Protein AF-0000000084593569 (afdb_homodimer)

pLDDT: mean 86.19, std 13.93, range [19.95, 98.44]

Radius of gyration: 38.73 Å; Cα contacts (8 Å, |Δi|>4): 2411; chains: 2; bounding box: 81×115×96 Å

Solvent-accessible surface area (backbone atoms only — not comparable to full-atom values): 63269 Å² total; per-residue (Å²): 130,81,76,75,76,66,60,47,75,42,31,33,34,45,54,64,38,87,76,60,69,50,72,47,80,44,42,46,82,36,39,43,31,61,45,50,58,54,51,39,52,57,46,42,68,64,71,60,62,29,41,69,38,79,76,43,48,25,40,39,84,42,43,65,78,79,51,49,76,31,82,61,84,60,89,86,42,41,78,58,54,43,62,38,38,41,29,76,80,49,77,54,73,86,75,60,58,88,77,29,30,38,34,40,34,45,54,44,78,40,74,54,73,76,78,74,77,72,70,64,70,69,72,76,77,70,62,40,48,63,60,39,52,50,41,24,52,51,38,23,52,49,41,57,63,56,74,65,54,79,56,50,27,26,63,71,48,37,50,48,30,49,75,70,41,92,64,38,54,25,56,22,44,36,70,87,26,32,45,48,55,64,28,43,55,38,63,46,58,32,48,27,57,55,43,52,70,56,80,75,85,70,58,39,67,56,45,52,32,37,50,55,37,24,56,56,30,24,41,83,48,74,72,83,55,31,42,30,72,69,40,50,66,36,50,23,55,38,40,73,43,74,63,42,75,35,81,80,38,91,56,70,34,36,32,26,27,63,61,48,63,80,88,36,92,50,70,57,50,33,28,35,34,17,44,34,61,43,56,26,30,82,47,44,28,26,61,52,36,33,50,50,51,51,50,35,57,57,24,31,78,81,30,44,60,53,49,40,40,35,32,60,67,28,36,31,39,22,27,43,37,38,28,39,30,41,29,40,32,36,46,42,52,47,43,35,37,45,72,76,49,45,36,38,70,36,46,78,46,63,57,40,69,64,54,48,49,54,53,47,31,49,32,49,15,49,28,52,24,37,51,46,45,35,63,64,47,48,70,70,45,40,90,87,43,78,79,58,78,38,76,58,47,75,41,57,66,76,44,63,46,57,30,92,92,38,80,45,52,42,44,78,37,39,71,73,48,89,49,53,47,55,47,37,30,32,28,33,31,86,89,63,50,53,29,32,43,36,51,36,78,51,66,34,51,68,61,48,49,62,32,21,78,62,63,27,17,51,47,68,44,35,78,51,64,40,78,46,54,70,72,23,26,37,40,36,26,41,63,61,58,41,32,40,47,57,49,45,70,76,37,77,81,58,60,67,73,70,42,47,53,22,50,51,35,45,51,49,45,48,46,33,38,42,39,72,45,28,20,57,75,65,74,46,49,76,30,27,23,36,32,92,84,48,37,20,24,48,50,78,41,50,54,31,31,42,51,73,69,26,46,41,55,60,80,55,84,76,53,70,88,72,60,67,50,92,77,65,44,36,48,24,64,36,46,57,65,49,46,55,53,34,51,45,59,76,70,42,83,73,63,77,65,84,66,88,77,121,130,82,77,74,77,65,60,48,76,44,30,32,35,47,53,65,38,88,75,61,69,49,72,47,80,43,43,46,81,35,40,43,32,61,44,51,57,55,50,40,52,56,48,43,67,63,71,62,63,30,41,69,38,77,76,44,49,25,40,38,85,41,43,65,78,76,50,51,74,33,85,63,82,58,90,84,43,41,77,58,54,44,61,40,38,40,28,76,80,50,76,52,74,85,75,60,58,87,77,29,31,38,34,39,34,44,54,45,77,41,71,54,73,76,78,73,77,71,70,65,70,69,72,77,76,70,63,39,48,61,60,40,52,50,42,24,51,52,38,23,52,49,40,57,64,54,74,64,52,78,55,50,27,26,63,70,48,36,50,46,30,49,74,72,41,90,64,37,54,25,56,24,44,36,69,89,26,32,44,47,56,62,28,44,53,39,63,46,56,32,48,27,57,55,44,52,70,57,79,76,84,70,57,38,67,55,44,51,32,36,49,52,37,24,56,56,30,24,42,82,49,72,73,82,56,34,41,29,72,70,39,51,64,37,51,23,56,38,41,72,42,71,64,43,75,33,80,79,37,91,57,71,34,36,32,26,27,62,61,49,64,84,87,38,93,49,69,56,50,33,28,34,35,17,45,34,63,44,56,28,31,83,46,44,29,27,62,51,37,33,51,49,50,51,50,34,57,57,24,30,76,82,31,45,62,53,49,43,42,35,31,60,66,27,37,32,39,22,27,43,38,38,27,38,30,41,28,40,34,36,46,41,53,45,42,36,37,45,73,76,47,45,35,38,72,36,47,77,46,64,58,41,68,65,53,49,50,53,52,47,32,48,32,49,14,50,30,51,24,37,52,47,44,35,62,64,47,48,69,70,46,40,89,86,44,77,80,57,78,38,75,59,46,75,41,56,65,76,43,63,46,58,30,92,90,38,80,44,53,44,46,77,36,39,72,71,48,91,50,52,48,55,44,36,30,33,26,33,32,86,89,63,52,54,28,33,42,35,50,35,78,50,65,34,52,69,62,47,49,62,32,20,78,62,63,28,18,51,47,68,44,37,77,52,64,40,78,46,54,70,72,24,25,39,41,36,26,40,62,57,58,42,31,42,46,58,48,44,68,76,39,77,82,58,61,67,76,69,42,48,53,22,51,49,36,45,50,48,44,48,45,34,38,41,40,71,44,28,20,58,75,64,76,45,48,76,27,28,25,35,33,92,84,47,38,19,23,49,50,78,40,49,55,32,31,43,52,75,67,28,46,39,53,60,79,55,84,77,55,70,90,72,59,66,49,90,77,66,45,36,51,24,64,36,47,58,64,51,46,54,54,34,51,43,58,76,70,40,84,75,62,78,71,80,65,85,72,121

Structure (mmCIF, N/CA/C/O backbone):
data_AF-0000000084593569-model_v1
#
loop_
_entity.id
_entity.type
_entity.pdbx_description
1 polymer 'Tyrosine kinase'
#
loop_
_atom_site.group_PDB
_atom_site.id
_atom_site.type_symbol
_atom_site.label_atom_id
_atom_site.label_alt_id
_atom_site.label_comp_id
_atom_site.label_asym_id
_atom_site.label_entity_id
_atom_site.label_seq_id
_atom_site.pdbx_PDB_ins_code
_atom_site.Cartn_x
_atom_site.Cartn_y
_atom_site.Cartn_z
_atom_site.occupancy
_atom_site.B_iso_or_equiv
_atom_site.auth_seq_id
_atom_site.auth_comp_id
_atom_site.auth_asym_id
_atom_site.auth_atom_id
_atom_site.pdbx_PDB_model_num
ATOM 1 N N . MET A 1 1 ? -3.637 36.75 -25.266 1 24.17 1 MET A N 1
ATOM 2 C CA . MET A 1 1 ? -5.039 36.781 -24.859 1 24.17 1 MET A CA 1
ATOM 3 C C . MET A 1 1 ? -5.348 38.062 -24.078 1 24.17 1 MET A C 1
ATOM 5 O O . MET A 1 1 ? -4.711 38.344 -23.062 1 24.17 1 MET A O 1
ATOM 9 N N . ALA A 1 2 ? -5.734 39.125 -24.781 1 30.69 2 ALA A N 1
ATOM 10 C CA . ALA A 1 2 ? -6.137 40.438 -24.266 1 30.69 2 ALA A CA 1
ATOM 11 C C . ALA A 1 2 ? -7.082 40.281 -23.078 1 30.69 2 ALA A C 1
ATOM 13 O O . ALA A 1 2 ? -8.109 39.594 -23.172 1 30.69 2 ALA A O 1
ATOM 14 N N . THR A 1 3 ? -6.566 40.125 -21.969 1 38.47 3 THR A N 1
ATOM 15 C CA . THR A 1 3 ? -7.301 40.188 -20.703 1 38.47 3 THR A CA 1
ATOM 16 C C . THR A 1 3 ? -8.375 41.281 -20.766 1 38.47 3 THR A C 1
ATOM 18 O O . THR A 1 3 ? -8.07 42.469 -20.781 1 38.47 3 THR A O 1
ATOM 21 N N . ASP A 1 4 ? -9.242 41.344 -21.734 1 42.22 4 ASP A N 1
ATOM 22 C CA . ASP A 1 4 ? -10.359 42.25 -21.891 1 42.22 4 ASP A CA 1
ATOM 23 C C . ASP A 1 4 ? -10.938 42.656 -20.547 1 42.22 4 ASP A C 1
ATOM 25 O O . ASP A 1 4 ? -11.438 41.812 -19.797 1 42.22 4 ASP A O 1
ATOM 29 N N . ASP A 1 5 ? -10.414 43.594 -19.859 1 52.03 5 ASP A N 1
ATOM 30 C CA . ASP A 1 5 ? -10.672 44.344 -18.625 1 52.03 5 ASP A CA 1
ATOM 31 C C . ASP A 1 5 ? -12.117 44.812 -18.547 1 52.03 5 ASP A C 1
ATOM 33 O O . ASP A 1 5 ? -12.469 45.844 -19.109 1 52.03 5 ASP A O 1
ATOM 37 N N . ASN A 1 6 ? -13.039 44 -18.734 1 67.94 6 ASN A N 1
ATOM 38 C CA . ASN A 1 6 ? -14.477 44.25 -18.672 1 67.94 6 ASN A CA 1
ATOM 39 C C . ASN A 1 6 ? -14.883 44.844 -17.328 1 67.94 6 ASN A C 1
ATOM 41 O O . ASN A 1 6 ? -15.953 44.531 -16.797 1 67.94 6 ASN A O 1
ATOM 45 N N . SER A 1 7 ? -14.109 45.688 -16.766 1 83.88 7 SER A N 1
ATOM 46 C CA . SER A 1 7 ? -14.469 46.375 -15.523 1 83.88 7 SER A CA 1
ATOM 47 C C . SER A 1 7 ? -15.219 47.656 -15.805 1 83.88 7 SER A C 1
ATOM 49 O O . SER A 1 7 ? -15.016 48.281 -16.844 1 83.88 7 SER A O 1
ATOM 51 N N . PHE A 1 8 ? -16.266 48.031 -15.117 1 87.5 8 PHE A N 1
ATOM 52 C CA . PHE A 1 8 ? -17 49.281 -15.195 1 87.5 8 PHE A CA 1
ATOM 53 C C . PHE A 1 8 ? -17.281 49.844 -13.805 1 87.5 8 PHE A C 1
ATOM 55 O O . PHE A 1 8 ? -17 49.188 -12.797 1 87.5 8 PHE A O 1
ATOM 62 N N . GLU A 1 9 ? -17.734 51.062 -13.75 1 91.25 9 GLU A N 1
ATOM 63 C CA . GLU A 1 9 ? -17.922 51.719 -12.469 1 91.25 9 GLU A CA 1
ATOM 64 C C . GLU A 1 9 ? -19.406 51.875 -12.141 1 91.25 9 GLU A C 1
ATOM 66 O O . GLU A 1 9 ? -20.219 52.156 -13.031 1 91.25 9 GLU A O 1
ATOM 71 N N . LEU A 1 10 ? -19.734 51.688 -10.906 1 91.81 10 LEU A N 1
ATOM 72 C CA . LEU A 1 10 ? -21.078 51.906 -10.391 1 91.81 10 LEU A CA 1
ATOM 73 C C . LEU A 1 10 ? -21.078 52.969 -9.289 1 91.81 10 LEU A C 1
ATOM 75 O O . LEU A 1 10 ? -20.219 52.938 -8.398 1 91.81 10 LEU A O 1
ATOM 79 N N . LYS A 1 11 ? -21.969 53.875 -9.367 1 91.88 11 LYS A N 1
ATOM 80 C CA . LYS A 1 11 ? -22.094 54.938 -8.352 1 91.88 11 LYS A CA 1
ATOM 81 C C . LYS A 1 11 ? -23.047 54.5 -7.234 1 91.88 11 LYS A C 1
ATOM 83 O O . LYS A 1 11 ? -24.109 53.938 -7.504 1 91.88 11 LYS A O 1
ATOM 88 N N . CYS A 1 12 ? -22.609 54.75 -6.07 1 92.38 12 CYS A N 1
ATOM 89 C CA . CYS A 1 12 ? -23.359 54.344 -4.891 1 92.38 12 CYS A CA 1
ATOM 90 C C . CYS A 1 12 ? -23.844 55.531 -4.098 1 92.38 12 CYS A C 1
ATOM 92 O O . CYS A 1 12 ? -23.203 56.594 -4.113 1 92.38 12 CYS A O 1
ATOM 94 N N . PHE A 1 13 ? -24.969 55.375 -3.539 1 90.75 13 PHE A N 1
ATOM 95 C CA . PHE A 1 13 ? -25.547 56.406 -2.693 1 90.75 13 PHE A CA 1
ATOM 96 C C . PHE A 1 13 ? -26.125 55.781 -1.418 1 90.75 13 PHE A C 1
ATOM 98 O O . PHE A 1 13 ? -26.781 54.75 -1.462 1 90.75 13 PHE A O 1
ATOM 105 N N . LEU A 1 14 ? -25.797 56.344 -0.287 1 89.75 14 LEU A N 1
ATOM 106 C CA . LEU A 1 14 ? -26.312 55.875 0.993 1 89.75 14 LEU A CA 1
ATOM 107 C C . LEU A 1 14 ? -27.656 56.5 1.305 1 89.75 14 LEU A C 1
ATOM 109 O O . LEU A 1 14 ? -27.797 57.719 1.273 1 89.75 14 LEU A O 1
ATOM 113 N N . LEU A 1 15 ? -28.547 55.594 1.627 1 85.88 15 LEU A N 1
ATOM 114 C CA . LEU A 1 15 ? -29.891 56.062 1.994 1 85.88 15 LEU A CA 1
ATOM 115 C C . LEU A 1 15 ? -29.859 56.844 3.297 1 85.88 15 LEU A C 1
ATOM 117 O O . LEU A 1 15 ? -29.156 56.469 4.238 1 85.88 15 LEU A O 1
ATOM 121 N N . ASP A 1 16 ? -30.625 57.812 3.482 1 72.62 16 ASP A N 1
ATOM 122 C CA . ASP A 1 16 ? -30.844 58.656 4.652 1 72.62 16 ASP A CA 1
ATOM 123 C C . ASP A 1 16 ? -29.609 59.5 4.957 1 72.62 16 ASP A C 1
ATOM 125 O O . ASP A 1 16 ? -29.422 59.969 6.082 1 72.62 16 ASP A O 1
ATOM 129 N N . ASP A 1 17 ? -28.641 59.469 4.082 1 65.38 17 ASP A N 1
ATOM 130 C CA . ASP A 1 17 ? -27.484 60.344 4.246 1 65.38 17 ASP A CA 1
ATOM 131 C C . ASP A 1 17 ? -27.562 61.531 3.281 1 65.38 17 ASP A C 1
ATOM 133 O O . ASP A 1 17 ? -28.266 61.5 2.277 1 65.38 17 ASP A O 1
ATOM 137 N N . LYS A 1 18 ? -27.266 62.719 3.66 1 62.53 18 LYS A N 1
ATOM 138 C CA . LYS A 1 18 ? -27.469 63.938 2.846 1 62.53 18 LYS A CA 1
ATOM 139 C C . LYS A 1 18 ? -26.562 63.938 1.622 1 62.53 18 LYS A C 1
ATOM 141 O O . LYS A 1 18 ? -26.953 64.438 0.558 1 62.53 18 LYS A O 1
ATOM 146 N N . HIS A 1 19 ? -25.328 63.406 1.548 1 63.88 19 HIS A N 1
ATOM 147 C CA . HIS A 1 19 ? -24.562 63.781 0.355 1 63.88 19 HIS A CA 1
ATOM 148 C C . HIS A 1 19 ? -23.438 62.781 0.096 1 63.88 19 HIS A C 1
ATOM 150 O O . HIS A 1 19 ? -22.531 63.062 -0.703 1 63.88 19 HIS A O 1
ATOM 156 N N . THR A 1 20 ? -23.594 61.562 0.463 1 74.06 20 THR A N 1
ATOM 157 C CA . THR A 1 20 ? -22.391 60.75 0.305 1 74.06 20 THR A CA 1
ATOM 158 C C . THR A 1 20 ? -22.531 59.844 -0.906 1 74.06 20 THR A C 1
ATOM 160 O O . THR A 1 20 ? -23.328 58.906 -0.904 1 74.06 20 THR A O 1
ATOM 163 N N . THR A 1 21 ? -21.938 60.344 -2.041 1 84.81 21 THR A N 1
ATOM 164 C CA . THR A 1 21 ? -21.859 59.5 -3.232 1 84.81 21 THR A CA 1
ATOM 165 C C . THR A 1 21 ? -20.422 59.062 -3.488 1 84.81 21 THR A C 1
ATOM 167 O O . THR A 1 21 ? -19.469 59.812 -3.23 1 84.81 21 THR A O 1
ATOM 170 N N . PHE A 1 22 ? -20.281 57.781 -3.83 1 87.88 22 PHE A N 1
ATOM 171 C CA . PHE A 1 22 ? -18.969 57.281 -4.223 1 87.88 22 PHE A CA 1
ATOM 172 C C . PHE A 1 22 ? -19.094 56.219 -5.289 1 87.88 22 PHE A C 1
ATOM 174 O O . PHE A 1 22 ? -20.203 55.719 -5.559 1 87.88 22 PHE A O 1
ATOM 181 N N . SER A 1 23 ? -18.031 56 -5.957 1 89.88 23 SER A N 1
ATOM 182 C CA . SER A 1 23 ? -18.047 55 -7.031 1 89.88 23 SER A CA 1
ATOM 183 C C . SER A 1 23 ? -17.188 53.781 -6.684 1 89.88 23 SER A C 1
ATOM 185 O O . SER A 1 23 ? -16.203 53.906 -5.953 1 89.88 23 SER A O 1
ATOM 187 N N . ILE A 1 24 ? -17.656 52.656 -7.148 1 90.44 24 ILE A N 1
ATOM 188 C CA . ILE A 1 24 ? -16.875 51.438 -6.984 1 90.44 24 ILE A CA 1
ATOM 189 C C . ILE A 1 24 ? -16.656 50.781 -8.344 1 90.44 24 ILE A C 1
ATOM 191 O O . ILE A 1 24 ? -17.531 50.812 -9.211 1 90.44 24 ILE A O 1
ATOM 195 N N . ARG A 1 25 ? -15.484 50.219 -8.508 1 89.19 25 ARG A N 1
ATOM 196 C CA . ARG A 1 25 ? -15.164 49.5 -9.734 1 89.19 25 ARG A CA 1
ATOM 197 C C . ARG A 1 25 ? -15.531 48.031 -9.617 1 89.19 25 ARG A C 1
ATOM 199 O O . ARG A 1 25 ? -15.172 47.375 -8.633 1 89.19 25 ARG A O 1
ATOM 206 N N . VAL A 1 26 ? -16.266 47.531 -10.625 1 90.44 26 VAL A N 1
ATOM 207 C CA . VAL A 1 26 ? -16.766 46.156 -10.516 1 90.44 26 VAL A CA 1
ATOM 208 C C . VAL A 1 26 ? -16.516 45.406 -11.836 1 90.44 26 VAL A C 1
ATOM 210 O O . VAL A 1 26 ? -16.203 46.031 -12.852 1 90.44 26 VAL A O 1
ATOM 213 N N . LEU A 1 27 ? -16.469 44.031 -11.773 1 88.38 27 LEU A N 1
ATOM 214 C CA . LEU A 1 27 ? -16.484 43.156 -12.945 1 88.38 27 LEU A CA 1
ATOM 215 C C . LEU A 1 27 ? -17.828 42.438 -13.062 1 88.38 27 LEU A C 1
ATOM 217 O O . LEU A 1 27 ? -18.5 42.188 -12.062 1 88.38 27 LEU A O 1
ATOM 221 N N . SER A 1 28 ? -18.203 42.156 -14.242 1 88.12 28 SER A N 1
ATOM 222 C CA . SER A 1 28 ? -19.484 41.469 -14.477 1 88.12 28 SER A CA 1
ATOM 223 C C . SER A 1 28 ? -19.516 40.125 -13.797 1 88.12 28 SER A C 1
ATOM 225 O O . SER A 1 28 ? -20.594 39.625 -13.422 1 88.12 28 SER A O 1
ATOM 227 N N . SER A 1 29 ? -18.328 39.531 -13.547 1 87.62 29 SER A N 1
ATOM 228 C CA . SER A 1 29 ? -18.25 38.156 -13.008 1 87.62 29 SER A CA 1
ATOM 229 C C . SER A 1 29 ? -18.281 38.188 -11.484 1 87.62 29 SER A C 1
ATOM 231 O O . SER A 1 29 ? -18.453 37.125 -10.852 1 87.62 29 SER A O 1
ATOM 233 N N . PHE A 1 30 ? -18.25 39.375 -10.922 1 88.69 30 PHE A N 1
ATOM 234 C CA . PHE A 1 30 ? -18.266 39.469 -9.469 1 88.69 30 PHE A CA 1
ATOM 235 C C . PHE A 1 30 ? -19.625 39.062 -8.914 1 88.69 30 PHE A C 1
ATOM 237 O O . PHE A 1 30 ? -20.656 39.312 -9.539 1 88.69 30 PHE A O 1
ATOM 244 N N . LYS A 1 31 ? -19.562 38.438 -7.738 1 86.75 31 LYS A N 1
ATOM 245 C CA . LYS A 1 31 ? -20.797 38.281 -6.98 1 86.75 31 LYS A CA 1
ATOM 246 C C . LYS A 1 31 ? -21.141 39.562 -6.23 1 86.75 31 LYS A C 1
ATOM 248 O O . LYS A 1 31 ? -20.234 40.312 -5.84 1 86.75 31 LYS A O 1
ATOM 253 N N . VAL A 1 32 ? -22.422 39.875 -6.059 1 87.88 32 VAL A N 1
ATOM 254 C CA . VAL A 1 32 ? -22.859 41.094 -5.355 1 87.88 32 VAL A CA 1
ATOM 255 C C . VAL A 1 32 ? -22.25 41.125 -3.953 1 87.88 32 VAL A C 1
ATOM 257 O O . VAL A 1 32 ? -21.906 42.188 -3.439 1 87.88 32 VAL A O 1
ATOM 260 N N . ALA A 1 33 ? -22.031 39.938 -3.359 1 83.25 33 ALA A N 1
ATOM 261 C CA . ALA A 1 33 ? -21.453 39.844 -2.027 1 83.25 33 ALA A CA 1
ATOM 262 C C . ALA A 1 33 ? -20.047 40.469 -2.002 1 83.25 33 ALA A C 1
ATOM 264 O O . ALA A 1 33 ? -19.625 41 -0.98 1 83.25 33 ALA A O 1
ATOM 265 N N . GLU A 1 34 ? -19.391 40.469 -3.082 1 88.56 34 GLU A N 1
ATOM 266 C CA . GLU A 1 34 ? -18.016 40.969 -3.188 1 88.56 34 GLU A CA 1
ATOM 267 C C . GLU A 1 34 ? -17.969 42.5 -3.207 1 88.56 34 GLU A C 1
ATOM 269 O O . GLU A 1 34 ? -16.906 43.094 -3.023 1 88.56 34 GLU A O 1
ATOM 274 N N . LEU A 1 35 ? -19.078 43.094 -3.406 1 90.38 35 LEU A N 1
ATOM 275 C CA . LEU A 1 35 ? -19.141 44.531 -3.475 1 90.38 35 LEU A CA 1
ATOM 276 C C . LEU A 1 35 ? -19.156 45.156 -2.078 1 90.38 35 LEU A C 1
ATOM 278 O O . LEU A 1 35 ? -18.797 46.312 -1.897 1 90.38 35 LEU A O 1
ATOM 282 N N . ILE A 1 36 ? -19.594 44.344 -1.169 1 87.62 36 ILE A N 1
ATOM 283 C CA . ILE A 1 36 ? -19.859 44.875 0.171 1 87.62 36 ILE A CA 1
ATOM 284 C C . ILE A 1 36 ? -18.562 45.375 0.797 1 87.62 36 ILE A C 1
ATOM 286 O O . ILE A 1 36 ? -18.5 46.531 1.265 1 87.62 36 ILE A O 1
ATOM 290 N N . PRO A 1 37 ? -17.516 44.562 0.729 1 86.69 37 PRO A N 1
ATOM 291 C CA . PRO A 1 37 ? -16.281 45.094 1.31 1 86.69 37 PRO A CA 1
ATOM 292 C C . PRO A 1 37 ? -15.781 46.344 0.586 1 86.69 37 PRO A C 1
ATOM 294 O O . PRO A 1 37 ? -15.234 47.25 1.219 1 86.69 37 PRO A O 1
ATOM 297 N N . GLU A 1 38 ? -15.969 46.406 -0.657 1 85.94 38 GLU A N 1
ATOM 298 C CA . GLU A 1 38 ? -15.547 47.562 -1.429 1 85.94 38 GLU A CA 1
ATOM 299 C C . GLU A 1 38 ? -16.359 48.812 -1.046 1 85.94 38 GLU A C 1
ATOM 301 O O . GLU A 1 38 ? -15.828 49.906 -0.962 1 85.94 38 GLU A O 1
ATOM 306 N N . ILE A 1 39 ? -17.609 48.625 -0.869 1 87.25 39 ILE A N 1
ATOM 307 C CA . ILE A 1 39 ? -18.516 49.688 -0.466 1 87.25 39 ILE A CA 1
ATOM 308 C C . ILE A 1 39 ? -18.109 50.219 0.912 1 87.25 39 ILE A C 1
ATOM 310 O O . ILE A 1 39 ? -18.016 51.438 1.12 1 87.25 39 ILE A O 1
ATOM 314 N N . LYS A 1 40 ? -17.859 49.312 1.761 1 84.19 40 LYS A N 1
ATOM 315 C CA . LYS A 1 40 ? -17.453 49.719 3.109 1 84.19 40 LYS A CA 1
ATOM 316 C C . LYS A 1 40 ? -16.141 50.469 3.088 1 84.19 40 LYS A C 1
ATOM 318 O O . LYS A 1 40 ? -16 51.5 3.758 1 84.19 40 LYS A O 1
ATOM 323 N N . GLN A 1 41 ? -15.25 49.969 2.322 1 82.69 41 GLN A N 1
ATOM 324 C CA . GLN A 1 41 ? -13.945 50.625 2.236 1 82.69 41 GLN A CA 1
ATOM 325 C C . GLN A 1 41 ? -14.07 52.031 1.666 1 82.69 41 GLN A C 1
ATOM 327 O O . GLN A 1 41 ? -13.453 52.969 2.174 1 82.69 41 GLN A O 1
ATOM 332 N N . SER A 1 42 ? -14.828 52.188 0.635 1 83.56 42 SER A N 1
ATOM 333 C CA . SER A 1 42 ? -15.023 53.5 0.005 1 83.56 42 SER A CA 1
ATOM 334 C C . SER A 1 42 ? -15.734 54.469 0.941 1 83.56 42 SER A C 1
ATOM 336 O O . SER A 1 42 ? -15.414 55.656 0.98 1 83.56 42 SER A O 1
ATOM 338 N N . TYR A 1 43 ? -16.625 53.906 1.655 1 81.81 43 TYR A N 1
ATOM 339 C CA . TYR A 1 43 ? -17.344 54.75 2.613 1 81.81 43 TYR A CA 1
ATOM 340 C C . TYR A 1 43 ? -16.438 55.188 3.748 1 81.81 43 TYR A C 1
ATOM 342 O O . TYR A 1 43 ? -16.5 56.344 4.191 1 81.81 43 TYR A O 1
ATOM 350 N N . ASP A 1 44 ? -15.656 54.281 4.211 1 77.56 44 ASP A N 1
ATOM 351 C CA . ASP A 1 44 ? -14.742 54.562 5.312 1 77.56 44 ASP A CA 1
ATOM 352 C C . ASP A 1 44 ? -13.758 55.656 4.938 1 77.56 44 ASP A C 1
ATOM 354 O O . ASP A 1 44 ? -13.336 56.438 5.793 1 77.56 44 ASP A O 1
ATOM 358 N N . LEU A 1 45 ? -13.422 55.625 3.695 1 76.69 45 LEU A N 1
ATOM 359 C CA . LEU A 1 45 ? -12.477 56.625 3.215 1 76.69 45 LEU A CA 1
ATOM 360 C C . LEU A 1 45 ? -13.117 58 3.209 1 76.69 45 LEU A C 1
ATOM 362 O O . LEU A 1 45 ? -12.422 59.031 3.242 1 76.69 45 LEU A O 1
ATOM 366 N N . LEU A 1 46 ? -14.422 58.062 3.137 1 73.94 46 LEU A N 1
ATOM 367 C CA . LEU A 1 46 ? -15.133 59.344 3.08 1 73.94 46 LEU A CA 1
ATOM 368 C C . LEU A 1 46 ? -15.289 59.938 4.477 1 73.94 46 LEU A C 1
ATOM 370 O O . LEU A 1 46 ? -16 60.938 4.652 1 73.94 46 LEU A O 1
ATOM 374 N N . ALA A 1 47 ? -14.227 59.875 5.332 1 56.41 47 ALA A N 1
ATOM 375 C CA . ALA A 1 47 ? -13.953 60.531 6.609 1 56.41 47 ALA A CA 1
ATOM 376 C C . ALA A 1 47 ? -15.18 60.531 7.512 1 56.41 47 ALA A C 1
ATOM 378 O O . ALA A 1 47 ? -15.344 61.406 8.359 1 56.41 47 ALA A O 1
ATOM 379 N N . THR A 1 48 ? -16 59.5 7.297 1 55.25 48 THR A N 1
ATOM 380 C CA . THR A 1 48 ? -17.266 59.719 8 1 55.25 48 THR A CA 1
ATOM 381 C C . THR A 1 48 ? -17.234 59.031 9.359 1 55.25 48 THR A C 1
ATOM 383 O O . THR A 1 48 ? -18.25 59.031 10.078 1 55.25 48 THR A O 1
ATOM 386 N N . GLY A 1 49 ? -16.016 58.906 10.055 1 60.25 49 GLY A N 1
ATOM 387 C CA . GLY A 1 49 ? -15.875 58.438 11.422 1 60.25 49 GLY A CA 1
ATOM 388 C C . GLY A 1 49 ? -16.625 57.125 11.68 1 60.25 49 GLY A C 1
ATOM 389 O O . GLY A 1 49 ? -16.75 56.719 12.828 1 60.25 49 GLY A O 1
ATOM 390 N N . GLY A 1 50 ? -17.328 56.469 10.703 1 66.19 50 GLY A N 1
ATOM 391 C CA . GLY A 1 50 ? -18.078 55.25 10.961 1 66.19 50 GLY A CA 1
ATOM 392 C C . GLY A 1 50 ? -18 54.25 9.82 1 66.19 50 GLY A C 1
ATOM 393 O O . GLY A 1 50 ? -17.375 54.531 8.789 1 66.19 50 GLY A O 1
ATOM 394 N N . THR A 1 51 ? -18.375 53 10.062 1 75.06 51 THR A N 1
ATOM 395 C CA . THR A 1 51 ? -18.469 51.969 9.047 1 75.06 51 THR A CA 1
ATOM 396 C C . THR A 1 51 ? -19.906 51.5 8.867 1 75.06 51 THR A C 1
ATOM 398 O O . THR A 1 51 ? -20.766 51.844 9.688 1 75.06 51 THR A O 1
ATOM 401 N N . LEU A 1 52 ? -20.172 50.969 7.723 1 78.06 52 LEU A N 1
ATOM 402 C CA . LEU A 1 52 ? -21.516 50.531 7.391 1 78.06 52 LEU A CA 1
ATOM 403 C C . LEU A 1 52 ? -21.766 49.125 7.941 1 78.06 52 LEU A C 1
ATOM 405 O O . LEU A 1 52 ? -20.875 48.281 7.926 1 78.06 52 LEU A O 1
ATOM 409 N N . SER A 1 53 ? -22.844 48.938 8.594 1 77 53 SER A N 1
ATOM 410 C CA . SER A 1 53 ? -23.297 47.625 9.055 1 77 53 SER A CA 1
ATOM 411 C C . SER A 1 53 ? -24.688 47.312 8.555 1 77 53 SER A C 1
ATOM 413 O O . SER A 1 53 ? -25.469 48.219 8.242 1 77 53 SER A O 1
ATOM 415 N N . GLY A 1 54 ? -24.969 45.969 8.406 1 77.75 54 GLY A N 1
ATOM 416 C CA . GLY A 1 54 ? -26.297 45.594 7.949 1 77.75 54 GLY A CA 1
ATOM 417 C C . GLY A 1 54 ? -26.625 46.125 6.566 1 77.75 54 GLY A C 1
ATOM 418 O O . GLY A 1 54 ? -27.672 46.719 6.359 1 77.75 54 GLY A O 1
ATOM 419 N N . ILE A 1 55 ? -25.766 45.875 5.621 1 83.88 55 ILE A N 1
ATOM 420 C CA . ILE A 1 55 ? -25.828 46.469 4.301 1 83.88 55 ILE A CA 1
ATOM 421 C C . ILE A 1 55 ? -26.828 45.719 3.426 1 83.88 55 ILE A C 1
ATOM 423 O O . ILE A 1 55 ? -26.75 44.5 3.322 1 83.88 55 ILE A O 1
ATOM 427 N N . ALA A 1 56 ? -27.812 46.375 2.973 1 88.75 56 ALA A N 1
ATOM 428 C CA . ALA A 1 56 ? -28.688 45.906 1.903 1 88.75 56 ALA A CA 1
ATOM 429 C C . ALA A 1 56 ? -28.531 46.781 0.654 1 88.75 56 ALA A C 1
ATOM 431 O O . ALA A 1 56 ? -28.484 48 0.744 1 88.75 56 ALA A O 1
ATOM 432 N N . LEU A 1 57 ? -28.391 46.156 -0.473 1 91.75 57 LEU A N 1
ATOM 433 C CA . LEU A 1 57 ? -28.141 46.875 -1.718 1 91.75 57 LEU A CA 1
ATOM 434 C C . LEU A 1 57 ? -29.359 46.812 -2.637 1 91.75 57 LEU A C 1
ATOM 436 O O . LEU A 1 57 ? -30.031 45.781 -2.709 1 91.75 57 LEU A O 1
ATOM 440 N N . TYR A 1 58 ? -29.641 47.938 -3.283 1 92.38 58 TYR A N 1
ATOM 441 C CA . TYR A 1 58 ? -30.734 48.031 -4.238 1 92.38 58 TYR A CA 1
ATOM 442 C C . TYR A 1 58 ? -30.266 48.625 -5.555 1 92.38 58 TYR A C 1
ATOM 444 O O . TYR A 1 58 ? -29.469 49.562 -5.562 1 92.38 58 TYR A O 1
ATOM 452 N N . GLN A 1 59 ? -30.672 48.031 -6.656 1 93.44 59 GLN A N 1
ATOM 453 C CA . GLN A 1 59 ? -30.422 48.656 -7.965 1 93.44 59 GLN A CA 1
ATOM 454 C C . GLN A 1 59 ? -31.391 49.812 -8.227 1 93.44 59 GLN A C 1
ATOM 456 O O . GLN A 1 59 ? -32.594 49.656 -8.07 1 93.44 59 GLN A O 1
ATOM 461 N N . VAL A 1 60 ? -30.797 50.875 -8.516 1 91.19 60 VAL A N 1
ATOM 462 C CA . VAL A 1 60 ? -31.594 52.031 -8.844 1 91.19 60 VAL A CA 1
ATOM 463 C C . VAL A 1 60 ? -31.016 52.75 -10.062 1 91.19 60 VAL A C 1
ATOM 465 O O . VAL A 1 60 ? -29.891 52.438 -10.477 1 91.19 60 VAL A O 1
ATOM 468 N N . ASN A 1 61 ? -31.781 53.438 -10.789 1 89.56 61 ASN A N 1
ATOM 469 C CA . ASN A 1 61 ? -31.359 54.344 -11.867 1 89.56 61 ASN A CA 1
ATOM 470 C C . ASN A 1 61 ? -31.969 55.719 -11.719 1 89.56 61 ASN A C 1
ATOM 472 O O . ASN A 1 61 ? -32.875 56.094 -12.461 1 89.56 61 ASN A O 1
ATOM 476 N N . ALA A 1 62 ? -31.453 56.438 -10.711 1 88.75 62 ALA A N 1
ATOM 477 C CA . ALA A 1 62 ? -32.031 57.719 -10.359 1 88.75 62 ALA A CA 1
ATOM 478 C C . ALA A 1 62 ? -30.922 58.75 -10.062 1 88.75 62 ALA A C 1
ATOM 480 O O . ALA A 1 62 ? -29.797 58.375 -9.742 1 88.75 62 ALA A O 1
ATOM 481 N N . MET A 1 63 ? -31.25 60 -10.195 1 86 63 MET A N 1
ATOM 482 C CA . MET A 1 63 ? -30.312 61.062 -9.859 1 86 63 MET A CA 1
ATOM 483 C C . MET A 1 63 ? -30.266 61.312 -8.352 1 86 63 MET A C 1
ATOM 485 O O . MET A 1 63 ? -31.188 60.906 -7.629 1 86 63 MET A O 1
ATOM 489 N N . VAL A 1 64 ? -29.219 61.875 -7.945 1 86.69 64 VAL A N 1
ATOM 490 C CA . VAL A 1 64 ? -28.969 62.094 -6.523 1 86.69 64 VAL A CA 1
ATOM 491 C C . VAL A 1 64 ? -30.109 62.875 -5.91 1 86.69 64 VAL A C 1
ATOM 493 O O . VAL A 1 64 ? -30.531 62.625 -4.781 1 86.69 64 VAL A O 1
ATOM 496 N N . LYS A 1 65 ? -30.641 63.812 -6.66 1 84.38 65 LYS A N 1
ATOM 497 C CA . LYS A 1 65 ? -31.703 64.688 -6.16 1 84.38 65 LYS A CA 1
ATOM 498 C C . LYS A 1 65 ? -32.969 63.906 -5.871 1 84.38 65 LYS A C 1
ATOM 500 O O . LYS A 1 65 ? -33.719 64.25 -4.961 1 84.38 65 LYS A O 1
ATOM 505 N N . GLU A 1 66 ? -33.156 62.875 -6.656 1 85.38 66 GLU A N 1
ATOM 506 C CA . GLU A 1 66 ? -34.344 62.062 -6.508 1 85.38 66 GLU A CA 1
ATOM 507 C C . GLU A 1 66 ? -34.25 61.125 -5.293 1 85.38 66 GLU A C 1
ATOM 509 O O . GLU A 1 66 ? -35.281 60.688 -4.758 1 85.38 66 GLU A O 1
ATOM 514 N N . LEU A 1 67 ? -33.031 60.906 -4.938 1 86.94 67 LEU A N 1
ATOM 515 C CA . LEU A 1 67 ? -32.844 59.906 -3.867 1 86.94 67 LEU A CA 1
ATOM 516 C C . LEU A 1 67 ? -32.562 60.625 -2.539 1 86.94 67 LEU A C 1
ATOM 518 O O . LEU A 1 67 ? -32.719 60.031 -1.473 1 86.94 67 LEU A O 1
ATOM 522 N N . SER A 1 68 ? -32.25 61.906 -2.637 1 82.06 68 SER A N 1
ATOM 523 C CA . SER A 1 68 ? -31.906 62.656 -1.446 1 82.06 68 SER A CA 1
ATOM 524 C C . SER A 1 68 ? -33.094 62.812 -0.51 1 82.06 68 SER A C 1
ATOM 526 O O . SER A 1 68 ? -34.188 63.156 -0.944 1 82.06 68 SER A O 1
ATOM 528 N N . GLY A 1 69 ? -32.875 62.406 0.757 1 78.62 69 GLY A N 1
ATOM 529 C CA . GLY A 1 69 ? -33.906 62.594 1.764 1 78.62 69 GLY A CA 1
ATOM 530 C C . GLY A 1 69 ? -34.812 61.375 1.924 1 78.62 69 GLY A C 1
ATOM 531 O O . GLY A 1 69 ? -35.656 61.344 2.809 1 78.62 69 GLY A O 1
ATOM 532 N N . LEU A 1 70 ? -34.594 60.406 1 1 84.56 70 LEU A N 1
ATOM 533 C CA . LEU A 1 70 ? -35.406 59.219 1.11 1 84.56 70 LEU A CA 1
ATOM 534 C C . LEU A 1 70 ? -34.969 58.344 2.293 1 84.56 70 LEU A C 1
ATOM 536 O O . LEU A 1 70 ? -33.75 58.219 2.553 1 84.56 70 LEU A O 1
ATOM 540 N N . LYS A 1 71 ? -35.906 57.844 3.018 1 84.44 71 LYS A N 1
ATOM 541 C CA . LYS A 1 71 ? -35.594 56.969 4.152 1 84.44 71 LYS A CA 1
ATOM 542 C C . LYS A 1 71 ? -35.75 55.5 3.766 1 84.44 71 LYS A C 1
ATOM 544 O O . LYS A 1 71 ? -35.219 54.625 4.445 1 84.44 71 LYS A O 1
ATOM 549 N N . SER A 1 72 ? -36.5 55.281 2.682 1 88.75 72 SER A N 1
ATOM 550 C CA . SER A 1 72 ? -36.688 53.938 2.176 1 88.75 72 SER A CA 1
ATOM 551 C C . SER A 1 72 ? -36.438 53.875 0.67 1 88.75 72 SER A C 1
ATOM 553 O O . SER A 1 72 ? -36.562 54.875 -0.028 1 88.75 72 SER A O 1
ATOM 555 N N . PRO A 1 73 ? -36 52.688 0.23 1 89.12 73 PRO A N 1
ATOM 556 C CA . PRO A 1 73 ? -35.75 52.562 -1.21 1 89.12 73 PRO A CA 1
ATOM 557 C C . PRO A 1 73 ? -37 52.875 -2.037 1 89.12 73 PRO A C 1
ATOM 559 O O . PRO A 1 73 ? -38.125 52.469 -1.644 1 89.12 73 PRO A O 1
ATOM 562 N N . PRO A 1 74 ? -36.781 53.531 -3.08 1 87.56 74 PRO A N 1
ATOM 563 C CA . PRO A 1 74 ? -37.938 53.844 -3.945 1 87.56 74 PRO A CA 1
ATOM 564 C C . PRO A 1 74 ? -38.625 52.562 -4.48 1 87.56 74 PRO A C 1
ATOM 566 O O . PRO A 1 74 ? -38.031 51.5 -4.469 1 87.56 74 PRO A O 1
ATOM 569 N N . GLU A 1 75 ? -39.875 52.625 -4.863 1 82.12 75 GLU A N 1
ATOM 570 C CA . GLU A 1 75 ? -40.719 51.531 -5.312 1 82.12 75 GLU A CA 1
ATOM 571 C C . GLU A 1 75 ? -40.125 50.875 -6.555 1 82.12 75 GLU A C 1
ATOM 573 O O . GLU A 1 75 ? -40.25 49.656 -6.75 1 82.12 75 GLU A O 1
ATOM 578 N N . ASP A 1 76 ? -39.344 51.625 -7.32 1 82.75 76 ASP A N 1
ATOM 579 C CA . ASP A 1 76 ? -38.812 51.094 -8.562 1 82.75 76 ASP A CA 1
ATOM 580 C C . ASP A 1 76 ? -37.438 50.469 -8.344 1 82.75 76 ASP A C 1
ATOM 582 O O . ASP A 1 76 ? -36.75 50.094 -9.297 1 82.75 76 ASP A O 1
ATOM 586 N N . SER A 1 77 ? -37.062 50.406 -7.141 1 88.88 77 SER A N 1
ATOM 587 C CA . SER A 1 77 ? -35.75 49.844 -6.855 1 88.88 77 SER A CA 1
ATOM 588 C C . SER A 1 77 ? -35.812 48.312 -6.793 1 88.88 77 SER A C 1
ATOM 590 O O . SER A 1 77 ? -36.875 47.75 -6.477 1 88.88 77 SER A O 1
ATOM 592 N N . TYR A 1 78 ? -34.75 47.656 -7.203 1 89 78 TYR A N 1
ATOM 593 C CA . TYR A 1 78 ? -34.688 46.188 -7.195 1 89 78 TYR A CA 1
ATOM 594 C C . TYR A 1 78 ? -33.625 45.719 -6.223 1 89 78 TYR A C 1
ATOM 596 O O . TYR A 1 78 ? -32.438 46.094 -6.336 1 89 78 TYR A O 1
ATOM 604 N N . PRO A 1 79 ? -34.062 44.906 -5.238 1 90.5 79 PRO A N 1
ATOM 605 C CA . PRO A 1 79 ? -33.062 44.375 -4.293 1 90.5 79 PRO A CA 1
ATOM 606 C C . PRO A 1 79 ? -32.031 43.469 -4.961 1 90.5 79 PRO A C 1
ATOM 608 O O . PRO A 1 79 ? -32.375 42.656 -5.797 1 90.5 79 PRO A O 1
ATOM 611 N N . LEU A 1 80 ? -30.734 43.688 -4.594 1 90.56 80 LEU A N 1
ATOM 612 C CA . LEU A 1 80 ? -29.641 42.875 -5.117 1 90.56 80 LEU A CA 1
ATOM 613 C C . LEU A 1 80 ? -29.422 41.656 -4.234 1 90.56 80 LEU A C 1
ATOM 615 O O . LEU A 1 80 ? -29.234 41.781 -3.021 1 90.56 80 LEU A O 1
ATOM 619 N N . SER A 1 81 ? -29.453 40.5 -4.852 1 86.19 81 SER A N 1
ATOM 620 C CA . SER A 1 81 ? -29.141 39.25 -4.129 1 86.19 81 SER A CA 1
ATOM 621 C C . SER A 1 81 ? -27.625 39.031 -4.086 1 86.19 81 SER A C 1
ATOM 623 O O . SER A 1 81 ? -26.953 39.125 -5.109 1 86.19 81 SER A O 1
ATOM 625 N N . LEU A 1 82 ? -27.109 38.656 -2.939 1 84.38 82 LEU A N 1
ATOM 626 C CA . LEU A 1 82 ? -25.688 38.5 -2.713 1 84.38 82 LEU A CA 1
ATOM 627 C C . LEU A 1 82 ? -25.125 37.375 -3.578 1 84.38 82 LEU A C 1
ATOM 629 O O . LEU A 1 82 ? -23.938 37.406 -3.938 1 84.38 82 LEU A O 1
ATOM 633 N N . ILE A 1 83 ? -25.953 36.438 -3.984 1 84.5 83 ILE A N 1
ATOM 634 C CA . ILE A 1 83 ? -25.5 35.25 -4.676 1 84.5 83 ILE A CA 1
ATOM 635 C C . ILE A 1 83 ? -25.438 35.5 -6.18 1 84.5 83 ILE A C 1
ATOM 637 O O . ILE A 1 83 ? -24.797 34.75 -6.92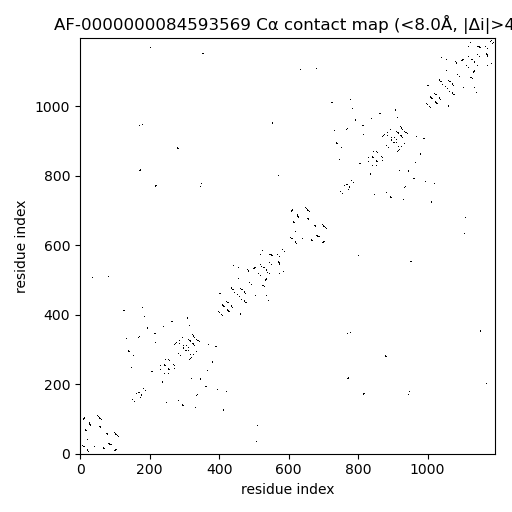6 1 84.5 83 ILE A O 1
ATOM 641 N N . ASN A 1 84 ? -26.109 36.562 -6.637 1 85.94 84 ASN A N 1
ATOM 642 C CA . ASN A 1 84 ? -26.156 36.875 -8.062 1 85.94 84 ASN A CA 1
ATOM 643 C C . ASN A 1 84 ? -24.891 37.594 -8.523 1 85.94 84 ASN A C 1
ATOM 645 O O . ASN A 1 84 ? -24.172 38.156 -7.707 1 85.94 84 ASN A O 1
ATOM 649 N N . SER A 1 85 ? -24.672 37.5 -9.789 1 90.88 85 SER A N 1
ATOM 650 C CA . SER A 1 85 ? -23.531 38.219 -10.391 1 90.88 85 SER A CA 1
ATOM 651 C C . SER A 1 85 ? -23.906 39.625 -10.766 1 90.88 85 SER A C 1
ATOM 653 O O . SER A 1 85 ? -25.062 39.938 -11 1 90.88 85 SER A O 1
ATOM 655 N N . VAL A 1 86 ? -22.953 40.469 -10.703 1 91.06 86 VAL A N 1
ATOM 656 C CA . VAL A 1 86 ? -23.156 41.875 -11.094 1 91.06 86 VAL A CA 1
ATOM 657 C C . VAL A 1 86 ? -23.703 41.938 -12.523 1 91.06 86 VAL A C 1
ATOM 659 O O . VAL A 1 86 ? -24.562 42.75 -12.828 1 91.06 86 VAL A O 1
ATOM 662 N N . GLY A 1 87 ? -23.281 40.969 -13.383 1 88.75 87 GLY A N 1
ATOM 663 C CA . GLY A 1 87 ? -23.734 40.906 -14.758 1 88.75 87 GLY A CA 1
ATOM 664 C C . GLY A 1 87 ? -25.219 40.594 -14.891 1 88.75 87 GLY A C 1
ATOM 665 O O . GLY A 1 87 ? -25.844 40.906 -15.906 1 88.75 87 GLY A O 1
ATOM 666 N N . ASP A 1 88 ? -25.734 40 -13.867 1 89.69 88 ASP A N 1
ATOM 667 C CA . ASP A 1 88 ? -27.156 39.719 -13.875 1 89.69 88 ASP A CA 1
ATOM 668 C C . ASP A 1 88 ? -27.984 41 -13.797 1 89.69 88 ASP A C 1
ATOM 670 O O . ASP A 1 88 ? -29.109 41.062 -14.328 1 89.69 88 ASP A O 1
ATOM 674 N N . TYR A 1 89 ? -27.5 41.969 -13.18 1 89.94 89 TYR A N 1
ATOM 675 C CA . TYR A 1 89 ? -28.219 43.219 -12.969 1 89.94 89 TYR A CA 1
ATOM 676 C C . TYR A 1 89 ? -27.781 44.281 -13.977 1 89.94 89 TYR A C 1
ATOM 678 O O . TYR A 1 89 ? -28.578 45.156 -14.352 1 89.94 89 TYR A O 1
ATOM 686 N N . TRP A 1 90 ? -26.625 44.219 -14.391 1 90.38 90 TRP A N 1
ATOM 687 C CA . TRP A 1 90 ? -26.078 45.125 -15.414 1 90.38 90 TRP A CA 1
ATOM 688 C C . TRP A 1 90 ? -25.391 44.312 -16.516 1 90.38 90 TRP A C 1
ATOM 690 O O . TRP A 1 90 ? -24.156 44.25 -16.578 1 90.38 90 TRP A O 1
ATOM 700 N N . PRO A 1 91 ? -26.078 43.688 -17.422 1 84.94 91 PRO A N 1
ATOM 701 C CA . PRO A 1 91 ? -25.531 42.812 -18.453 1 84.94 91 PRO A CA 1
ATOM 702 C C . PRO A 1 91 ? -24.625 43.562 -19.438 1 84.94 91 PRO A C 1
ATOM 704 O O . PRO A 1 91 ? -23.703 42.938 -20.016 1 84.94 91 PRO A O 1
ATOM 707 N N . ASP A 1 92 ? -24.984 44.875 -19.703 1 79.94 92 ASP A N 1
ATOM 708 C CA . ASP A 1 92 ? -24.203 45.656 -20.641 1 79.94 92 ASP A CA 1
ATOM 709 C C . ASP A 1 92 ? -23.781 47 -20 1 79.94 92 ASP A C 1
ATOM 711 O O . ASP A 1 92 ? -24.625 47.844 -19.703 1 79.94 92 ASP A O 1
ATOM 715 N N . SER A 1 93 ? -22.484 47.125 -19.844 1 82.25 93 SER A N 1
ATOM 716 C CA . SER A 1 93 ? -21.969 48.281 -19.156 1 82.25 93 SER A CA 1
ATOM 717 C C . SER A 1 93 ? -22.188 49.562 -19.969 1 82.25 93 SER A C 1
ATOM 719 O O . SER A 1 93 ? -22.141 50.656 -19.438 1 82.25 93 SER A O 1
ATOM 721 N N . ARG A 1 94 ? -22.578 49.406 -21.281 1 77.88 94 ARG A N 1
ATOM 722 C CA . ARG A 1 94 ? -22.734 50.531 -22.172 1 77.88 94 ARG A CA 1
ATOM 723 C C . ARG A 1 94 ? -24.016 51.312 -21.828 1 77.88 94 ARG A C 1
ATOM 725 O O . ARG A 1 94 ? -24.141 52.5 -22.172 1 77.88 94 ARG A O 1
ATOM 732 N N . TYR A 1 95 ? -24.906 50.625 -21.062 1 79.75 95 TYR A N 1
ATOM 733 C CA . TYR A 1 95 ? -26.203 51.25 -20.781 1 79.75 95 TYR A CA 1
ATOM 734 C C . TYR A 1 95 ? -26.234 51.844 -19.391 1 79.75 95 TYR A C 1
ATOM 736 O O . TYR A 1 95 ? -27.281 52.281 -18.922 1 79.75 95 TYR A O 1
ATOM 744 N N . ILE A 1 96 ? -25.125 51.875 -18.828 1 86.38 96 ILE A N 1
ATOM 745 C CA . ILE A 1 96 ? -25.062 52.469 -17.484 1 86.38 96 ILE A CA 1
ATOM 746 C C . ILE A 1 96 ? -24.906 54 -17.594 1 86.38 96 ILE A C 1
ATOM 748 O O . ILE A 1 96 ? -23.984 54.469 -18.234 1 86.38 96 ILE A O 1
ATOM 752 N N . ASN A 1 97 ? -25.812 54.719 -17.047 1 83.38 97 ASN A N 1
ATOM 753 C CA . ASN A 1 97 ? -25.797 56.188 -17.031 1 83.38 97 ASN A CA 1
ATOM 754 C C . ASN A 1 97 ? -24.875 56.719 -15.938 1 83.38 97 ASN A C 1
ATOM 756 O O . ASN A 1 97 ? -25.156 56.531 -14.75 1 83.38 97 ASN A O 1
ATOM 760 N N . GLU A 1 98 ? -23.891 57.438 -16.266 1 82.56 98 GLU A N 1
ATOM 761 C CA . GLU A 1 98 ? -22.875 57.906 -15.336 1 82.56 98 GLU A CA 1
ATOM 762 C C . GLU A 1 98 ? -23.422 59 -14.414 1 82.56 98 GLU A C 1
ATOM 764 O O . GLU A 1 98 ? -22.844 59.281 -13.359 1 82.56 98 GLU A O 1
ATOM 769 N N . TRP A 1 99 ? -24.469 59.531 -14.742 1 81.94 99 TRP A N 1
ATOM 770 C CA . TRP A 1 99 ? -25.016 60.625 -13.945 1 81.94 99 TRP A CA 1
ATOM 771 C C . TRP A 1 99 ? -26.016 60.094 -12.922 1 81.94 99 TRP A C 1
ATOM 773 O O . TRP A 1 99 ? -26.438 60.844 -12.023 1 81.94 99 TRP A O 1
ATOM 783 N N . CYS A 1 100 ? -26.328 58.875 -13.125 1 89.44 100 CYS A N 1
ATOM 784 C CA . CYS A 1 100 ? -27.312 58.281 -12.211 1 89.44 100 CYS A CA 1
ATOM 785 C C . CYS A 1 100 ? -26.641 57.375 -11.188 1 89.44 100 CYS A C 1
ATOM 787 O O . CYS A 1 100 ? -25.5 56.938 -11.398 1 89.44 100 CYS A O 1
ATOM 789 N N . ILE A 1 101 ? -27.281 57.281 -10.141 1 91.25 101 ILE A N 1
ATOM 790 C CA . ILE A 1 101 ? -26.875 56.312 -9.125 1 91.25 101 ILE A CA 1
ATOM 791 C C . 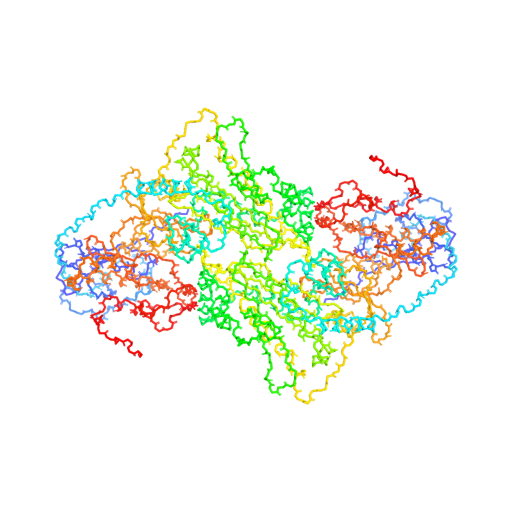ILE A 1 101 ? -27.344 54.906 -9.523 1 91.25 101 ILE A C 1
ATOM 793 O O . ILE A 1 101 ? -28.484 54.75 -9.961 1 91.25 101 ILE A O 1
ATOM 797 N N . GLN A 1 102 ? -26.438 54.031 -9.422 1 92.56 102 GLN A N 1
ATOM 798 C CA . GLN A 1 102 ? -26.781 52.656 -9.82 1 92.56 102 GLN A CA 1
ATOM 799 C C . GLN A 1 102 ? -27.078 51.781 -8.609 1 92.56 102 GLN A C 1
ATOM 801 O O . GLN A 1 102 ? -27.844 50.812 -8.703 1 92.56 102 GLN A O 1
ATOM 806 N N . ILE A 1 103 ? -26.422 52.062 -7.48 1 93.25 103 ILE A N 1
ATOM 807 C CA . ILE A 1 103 ? -26.609 51.25 -6.293 1 93.25 103 ILE A CA 1
ATOM 808 C C . ILE A 1 103 ? -27.047 52.125 -5.117 1 93.25 103 ILE A C 1
ATOM 810 O O . ILE A 1 103 ? -26.344 53.062 -4.742 1 93.25 103 ILE A O 1
ATOM 814 N N . LEU A 1 104 ? -28.156 51.875 -4.582 1 91.94 104 LEU A N 1
ATOM 815 C CA . LEU A 1 104 ? -28.641 52.469 -3.346 1 91.94 104 LEU A CA 1
ATOM 816 C C . LEU A 1 104 ? -28.312 51.594 -2.145 1 91.94 104 LEU A C 1
ATOM 818 O O . LEU A 1 104 ? -28.594 50.406 -2.152 1 91.94 104 LEU A O 1
ATOM 822 N N . ILE A 1 105 ? -27.672 52.156 -1.165 1 91.19 105 ILE A N 1
ATOM 823 C CA . ILE A 1 105 ? -27.203 51.406 -0.002 1 91.19 105 ILE A CA 1
ATOM 824 C C . ILE A 1 105 ? -28.094 51.719 1.199 1 91.19 105 ILE A C 1
ATOM 826 O O . ILE A 1 105 ? -28.266 52.875 1.576 1 91.19 105 ILE A O 1
ATOM 830 N N . LYS A 1 106 ? -28.703 50.719 1.716 1 88.5 106 LYS A N 1
ATOM 831 C CA . LYS A 1 106 ? -29.375 50.812 3.01 1 88.5 106 LYS A CA 1
ATOM 832 C C . LYS A 1 106 ? -28.531 50.156 4.105 1 88.5 106 LYS A C 1
ATOM 834 O O . LYS A 1 106 ? -28.297 48.938 4.078 1 88.5 106 LYS A O 1
ATOM 839 N N . ALA A 1 107 ? -27.969 50.969 4.973 1 87.19 107 ALA A N 1
ATOM 840 C CA . ALA A 1 107 ? -27.094 50.438 6.008 1 87.19 107 ALA A CA 1
ATOM 841 C C . ALA A 1 107 ? -27.141 51.312 7.266 1 87.19 107 ALA A C 1
ATOM 843 O O . ALA A 1 107 ? -27.719 52.406 7.258 1 87.19 107 ALA A O 1
ATOM 844 N N . GLN A 1 108 ? -26.703 50.688 8.383 1 80.88 108 GLN A N 1
ATOM 845 C CA . GLN A 1 108 ? -26.516 51.438 9.617 1 80.88 108 GLN A CA 1
ATOM 846 C C . GLN A 1 108 ? -25.062 51.906 9.773 1 80.88 108 GLN A C 1
ATOM 848 O O . GLN A 1 108 ? -24.141 51.156 9.438 1 80.88 108 GLN A O 1
ATOM 853 N N . VAL A 1 109 ? -24.875 53.156 10.148 1 76 109 VAL A N 1
ATOM 854 C CA . VAL A 1 109 ? -23.531 53.688 10.375 1 76 109 VAL A CA 1
ATOM 855 C C . VAL A 1 109 ? -23.109 53.438 11.82 1 76 109 VAL A C 1
ATOM 857 O O . VAL A 1 109 ? -23.797 53.844 12.75 1 76 109 VAL A O 1
ATOM 860 N N . VAL A 1 110 ? -22.156 52.656 11.953 1 71.5 110 VAL A N 1
ATOM 861 C CA . VAL A 1 110 ? -21.641 52.344 13.281 1 71.5 110 VAL A CA 1
ATOM 862 C C . VAL A 1 110 ? -20.344 53.125 13.508 1 71.5 110 VAL A C 1
ATOM 864 O O . VAL A 1 110 ? -19.5 53.219 12.609 1 71.5 110 VAL A O 1
ATOM 867 N N . ALA A 1 111 ? -20.219 53.781 14.68 1 64.44 111 ALA A N 1
ATOM 868 C CA . ALA A 1 111 ? -19.062 54.625 15 1 64.44 111 ALA A CA 1
ATOM 869 C C . ALA A 1 111 ? -17.812 53.75 15.164 1 64.44 111 ALA A C 1
ATOM 871 O O . ALA A 1 111 ? -17.875 52.656 15.734 1 64.44 111 ALA A O 1
ATOM 872 N N . ILE A 1 112 ? -16.875 54.125 14.438 1 58.38 112 ILE A N 1
ATOM 873 C CA . ILE A 1 112 ? -15.562 53.5 14.617 1 58.38 112 ILE A CA 1
ATOM 874 C C . ILE A 1 112 ? -14.875 54.094 15.852 1 58.38 112 ILE A C 1
ATOM 876 O O . ILE A 1 112 ? -14.719 55.312 15.961 1 58.38 112 ILE A O 1
ATOM 880 N N . GLN A 1 113 ? -15.039 53.594 17.062 1 50.69 113 GLN A N 1
ATOM 881 C CA . GLN A 1 113 ? -14.258 54.125 18.188 1 50.69 113 GLN A CA 1
ATOM 882 C C . GLN A 1 113 ? -12.781 54.219 17.812 1 50.69 113 GLN A C 1
ATOM 884 O O . GLN A 1 113 ? -12.211 53.312 17.219 1 50.69 113 GLN A O 1
ATOM 889 N N . PRO A 1 114 ? -12.391 55.438 17.906 1 46.28 114 PRO A N 1
ATOM 890 C CA . PRO A 1 114 ? -10.977 55.688 17.625 1 46.28 114 PRO A CA 1
ATOM 891 C C . PRO A 1 114 ? -10.055 54.688 18.297 1 46.28 114 PRO A C 1
ATOM 893 O O . PRO A 1 114 ? -10.391 54.125 19.344 1 46.28 114 PRO A O 1
ATOM 896 N N . GLN A 1 115 ? -9.133 54.156 17.578 1 46.88 115 GLN A N 1
ATOM 897 C CA . GLN A 1 115 ? -8.062 53.188 17.781 1 46.88 115 GLN A CA 1
ATOM 898 C C . GLN A 1 115 ? -7.223 53.531 19 1 46.88 115 GLN A C 1
ATOM 900 O O . GLN A 1 115 ? -6.48 54.531 18.984 1 46.88 115 GLN A O 1
ATOM 905 N N . GLU A 1 116 ? -7.82 53.625 20.266 1 40.41 116 GLU A N 1
ATOM 906 C CA . GLU A 1 116 ? -6.73 53.906 21.188 1 40.41 116 GLU A CA 1
ATOM 907 C C . GLU A 1 116 ? -5.426 53.25 20.719 1 40.41 116 GLU A C 1
ATOM 909 O O . GLU A 1 116 ? -4.52 53.938 20.25 1 40.41 116 GLU A O 1
ATOM 914 N N . GLU A 1 117 ? -4.797 52.469 21.828 1 37.75 117 GLU A N 1
ATOM 915 C CA . GLU A 1 117 ? -3.402 52.094 22.062 1 37.75 117 GLU A CA 1
ATOM 916 C C . GLU A 1 117 ? -2.934 51.062 21.047 1 37.75 117 GLU A C 1
ATOM 918 O O . GLU A 1 117 ? -3.602 50.031 20.844 1 37.75 117 GLU A O 1
ATOM 923 N N . SER A 1 118 ? -2.293 51.562 20 1 39.38 118 SER A N 1
ATOM 924 C CA . SER A 1 118 ? -1.419 50.719 19.203 1 39.38 118 SER A CA 1
ATOM 925 C C . SER A 1 118 ? -0.96 49.5 19.984 1 39.38 118 SER A C 1
ATOM 927 O O . SER A 1 118 ? -0.299 49.625 21.016 1 39.38 118 SER A O 1
ATOM 929 N N . VAL A 1 119 ? -1.805 48.656 20.188 1 40.34 119 VAL A N 1
ATOM 930 C CA . VAL A 1 119 ? -1.186 47.438 20.734 1 40.34 119 VAL A CA 1
ATOM 931 C C . VAL A 1 119 ? 0.233 47.312 20.188 1 40.34 119 VAL A C 1
ATOM 933 O O . VAL A 1 119 ? 0.436 47.25 18.969 1 40.34 119 VAL A O 1
ATOM 936 N N . LYS A 1 120 ? 1.204 47.906 20.875 1 41.84 120 LYS A N 1
ATOM 937 C CA . LYS A 1 120 ? 2.613 47.688 20.578 1 41.84 120 LYS A CA 1
ATOM 938 C C . LYS A 1 120 ? 2.826 46.281 19.969 1 41.84 120 LYS A C 1
ATOM 940 O O . LYS A 1 120 ? 2.334 45.312 20.516 1 41.84 120 LYS A O 1
ATOM 945 N N . PRO A 1 121 ? 2.963 46.281 18.672 1 41.19 121 PRO A N 1
ATOM 946 C CA . PRO A 1 121 ? 3.367 44.969 18.203 1 41.19 121 PRO A CA 1
ATOM 947 C C . PRO A 1 121 ? 4.117 44.156 19.266 1 41.19 121 PRO A C 1
ATOM 949 O O . PRO A 1 121 ? 4.934 44.719 20 1 41.19 121 PRO A O 1
ATOM 952 N N . ASP A 1 122 ? 3.479 43.344 19.906 1 42.56 122 ASP A N 1
ATOM 953 C CA . ASP A 1 122 ? 4.281 42.5 20.781 1 42.56 122 ASP A CA 1
ATOM 954 C C . ASP A 1 122 ? 5.762 42.594 20.406 1 42.56 122 ASP A C 1
ATOM 956 O O . ASP A 1 122 ? 6.102 42.75 19.234 1 42.56 122 ASP A O 1
ATOM 960 N N . SER A 1 123 ? 6.668 42.906 21.406 1 43.59 123 SER A N 1
ATOM 961 C CA . SER A 1 123 ? 8.117 42.781 21.328 1 43.59 123 SER A CA 1
ATOM 962 C C . SER A 1 123 ? 8.523 41.75 20.297 1 43.59 123 SER A C 1
ATOM 964 O O . SER A 1 123 ? 7.848 40.719 20.125 1 43.59 123 SER A O 1
ATOM 966 N N . LYS A 1 124 ? 9.172 42.125 19.172 1 52.81 124 LYS A N 1
ATOM 967 C CA . LYS A 1 124 ? 9.75 41.281 18.141 1 52.81 124 LYS A CA 1
ATOM 968 C C . LYS A 1 124 ? 10.008 39.875 18.672 1 52.81 124 LYS A C 1
ATOM 970 O O . LYS A 1 124 ? 10.891 39.656 19.5 1 52.81 124 LYS A O 1
ATOM 975 N N . PRO A 1 125 ? 8.891 39.094 18.641 1 60.38 125 PRO A N 1
ATOM 976 C CA . PRO A 1 125 ? 9.25 37.75 19.172 1 60.38 125 PRO A CA 1
ATOM 977 C C . PRO A 1 125 ? 10.617 37.281 18.688 1 60.38 125 PRO A C 1
ATOM 979 O O . PRO A 1 125 ? 10.977 37.5 17.531 1 60.38 125 PRO A O 1
ATOM 982 N N . SER A 1 126 ? 11.5 37.156 19.641 1 69.5 126 SER A N 1
ATOM 983 C CA . SER A 1 126 ? 12.891 36.75 19.438 1 69.5 126 SER A CA 1
ATOM 984 C C . SER A 1 126 ? 13 35.5 18.594 1 69.5 126 SER A C 1
ATOM 986 O O . SER A 1 126 ? 12.094 34.656 18.609 1 69.5 126 SER A O 1
ATOM 988 N N . SER A 1 127 ? 13.844 35.531 17.609 1 83.88 127 SER A N 1
ATOM 989 C CA . SER A 1 127 ? 14.203 34.375 16.781 1 83.88 127 SER A CA 1
ATOM 990 C C . SER A 1 127 ? 14.43 33.125 17.641 1 83.88 127 SER A C 1
ATOM 992 O O . SER A 1 127 ? 14.984 33.219 18.734 1 83.88 127 SER A O 1
ATOM 994 N N . GLN A 1 128 ? 13.719 32.125 17.25 1 87.12 128 GLN A N 1
ATOM 995 C CA . GLN A 1 128 ? 13.883 30.844 17.953 1 87.12 128 GLN A CA 1
ATOM 996 C C . GLN A 1 128 ? 15.156 30.141 17.516 1 87.12 128 GLN A C 1
ATOM 998 O O . GLN A 1 128 ? 15.477 29.062 18.031 1 87.12 128 GLN A O 1
ATOM 1003 N N . LEU A 1 129 ? 15.945 30.672 16.703 1 89.69 129 LEU A N 1
ATOM 1004 C CA . LEU A 1 129 ? 17.109 30 16.141 1 89.69 129 LEU A CA 1
ATOM 1005 C C . LEU A 1 129 ? 18.109 29.609 17.219 1 89.69 129 LEU A C 1
ATOM 1007 O O . LEU A 1 129 ? 18.531 28.453 17.297 1 89.69 129 LEU A O 1
ATOM 1011 N N . GLU A 1 130 ? 18.406 30.547 18.109 1 90.75 130 GLU A N 1
ATOM 1012 C CA . GLU A 1 130 ? 19.406 30.281 19.141 1 90.75 130 GLU A CA 1
ATOM 1013 C C . GLU A 1 130 ? 18.859 29.312 20.188 1 90.75 130 GLU A C 1
ATOM 1015 O O . GLU A 1 130 ? 19.547 28.359 20.578 1 90.75 130 GLU A O 1
ATOM 1020 N N . PRO A 1 131 ? 17.672 29.5 20.594 1 91.81 131 PRO A N 1
ATOM 1021 C CA . PRO A 1 131 ? 17.109 28.547 21.547 1 91.81 131 PRO A CA 1
ATOM 1022 C C . PRO A 1 131 ? 17.062 27.125 21 1 91.81 131 PRO A C 1
ATOM 1024 O O . PRO A 1 131 ? 17.328 26.156 21.719 1 91.81 131 PRO A O 1
ATOM 1027 N N . LEU A 1 132 ? 16.719 27 19.812 1 93.56 132 LEU A N 1
ATOM 1028 C CA . LEU A 1 132 ? 16.656 25.672 19.203 1 93.56 132 LEU A CA 1
ATOM 1029 C C . LEU A 1 132 ? 18.031 25.047 19.109 1 93.56 132 LEU A C 1
ATOM 1031 O O . LEU A 1 132 ? 18.188 23.844 19.344 1 93.56 132 LEU A O 1
ATOM 1035 N N . ALA A 1 133 ? 19.016 25.812 18.766 1 94.75 133 ALA A N 1
ATOM 1036 C CA . ALA A 1 133 ? 20.391 25.312 18.703 1 94.75 133 ALA A CA 1
ATOM 1037 C C . ALA A 1 133 ? 20.875 24.875 20.078 1 94.75 133 ALA A C 1
ATOM 1039 O O . ALA A 1 133 ? 21.578 23.875 20.203 1 94.75 133 ALA A O 1
ATOM 1040 N N . SER A 1 134 ? 20.484 25.625 21.062 1 94.56 134 SER A N 1
ATOM 1041 C CA . SER A 1 134 ? 20.875 25.281 22.422 1 94.56 134 SER A CA 1
ATOM 1042 C C . SER A 1 134 ? 20.219 23.984 22.875 1 94.56 134 SER A C 1
ATOM 1044 O O . SER A 1 134 ? 20.844 23.172 23.562 1 94.56 134 SER A O 1
ATOM 1046 N N . LEU A 1 135 ? 19 23.828 22.531 1 94.06 135 LEU A N 1
ATOM 1047 C CA . LEU A 1 135 ? 18.297 22.594 22.875 1 94.06 135 LEU A CA 1
ATOM 1048 C C . LEU A 1 135 ? 18.938 21.391 22.188 1 94.06 135 LEU A C 1
ATOM 1050 O O . LEU A 1 135 ? 19.047 20.328 22.781 1 94.06 135 LEU A O 1
ATOM 1054 N N . GLN A 1 136 ? 19.312 21.562 20.969 1 95.38 136 GLN A N 1
ATOM 1055 C CA . GLN A 1 136 ? 19.984 20.484 20.25 1 95.38 136 GLN A CA 1
ATOM 1056 C C . GLN A 1 136 ? 21.281 20.094 20.938 1 95.38 136 GLN A C 1
ATOM 1058 O O . GLN A 1 136 ? 21.578 18.906 21.078 1 95.38 136 GLN A O 1
ATOM 1063 N N . GLU A 1 137 ? 22.047 21.078 21.312 1 94.81 137 GLU A N 1
ATOM 1064 C CA . GLU A 1 137 ? 23.312 20.812 21.969 1 94.81 137 GLU A CA 1
ATOM 1065 C C . GLU A 1 137 ? 23.109 20.141 23.312 1 94.81 137 GLU A C 1
ATOM 1067 O O . GLU A 1 137 ? 23.906 19.297 23.719 1 94.81 137 GLU A O 1
ATOM 1072 N N . GLU A 1 138 ? 22.125 20.531 23.984 1 94 138 GLU A N 1
ATOM 1073 C CA . GLU A 1 138 ? 21.797 19.891 25.25 1 94 138 GLU A CA 1
ATOM 1074 C C . GLU A 1 138 ? 21.422 18.422 25.047 1 94 138 GLU A C 1
ATOM 1076 O O . GLU A 1 138 ? 21.859 17.562 25.812 1 94 138 GLU A O 1
ATOM 1081 N N . ALA A 1 139 ? 20.625 18.203 24.094 1 93.88 139 ALA A N 1
ATOM 1082 C CA . ALA A 1 139 ? 20.266 16.828 23.766 1 93.88 139 ALA A CA 1
ATOM 1083 C C . ALA A 1 139 ? 21.5 16.016 23.391 1 93.88 139 ALA A C 1
ATOM 1085 O O . ALA A 1 139 ? 21.656 14.875 23.828 1 93.88 139 ALA A O 1
ATOM 1086 N N . ALA A 1 140 ? 22.359 16.609 22.578 1 94.69 140 ALA A N 1
ATOM 1087 C CA . ALA A 1 140 ? 23.578 15.93 22.141 1 94.69 140 ALA A CA 1
ATOM 1088 C C . ALA A 1 140 ? 24.453 15.578 23.344 1 94.69 140 ALA A C 1
ATOM 1090 O O . ALA A 1 140 ? 25.031 14.484 23.391 1 94.69 140 ALA A O 1
ATOM 1091 N N . LYS A 1 141 ? 24.562 16.438 24.281 1 92.62 141 LYS A N 1
ATOM 1092 C CA . LYS A 1 141 ? 25.344 16.188 25.469 1 92.62 141 LYS A CA 1
ATOM 1093 C C . LYS A 1 141 ? 24.797 15.016 26.266 1 92.62 141 LYS A C 1
ATOM 1095 O O . LYS A 1 141 ? 25.547 14.195 26.797 1 92.62 141 LYS A O 1
ATOM 1100 N N . TYR A 1 142 ? 23.531 14.977 26.328 1 90.5 142 TYR A N 1
ATOM 1101 C CA . TYR A 1 142 ? 22.891 13.891 27.047 1 90.5 142 TYR A CA 1
ATOM 1102 C C . TYR A 1 142 ? 23.156 12.547 26.391 1 90.5 142 TYR A C 1
ATOM 1104 O O . TYR A 1 142 ? 23.5 11.57 27.062 1 90.5 142 TYR A O 1
ATOM 1112 N N . TYR A 1 143 ? 23.016 12.477 25.062 1 89.44 143 TYR A N 1
ATOM 1113 C CA . TYR A 1 143 ? 23.234 11.227 24.344 1 89.44 143 TYR A CA 1
ATOM 1114 C C . TYR A 1 143 ? 24.703 10.797 24.438 1 89.44 143 TYR A C 1
ATOM 1116 O O . TYR A 1 143 ? 25 9.602 24.453 1 89.44 143 TYR A O 1
ATOM 1124 N N . ARG A 1 144 ? 25.578 11.727 24.562 1 85.94 144 ARG A N 1
ATOM 1125 C CA . ARG A 1 144 ? 27 11.422 24.688 1 85.94 144 ARG A CA 1
ATOM 1126 C C . ARG A 1 144 ? 27.312 10.766 26.016 1 85.94 144 ARG A C 1
ATOM 1128 O O . ARG A 1 144 ? 28.172 9.891 26.109 1 85.94 144 ARG A O 1
ATOM 1135 N N . CYS A 1 145 ? 26.656 11.203 27.047 1 79.19 145 CYS A N 1
ATOM 1136 C CA . CYS A 1 145 ? 26.953 10.742 28.406 1 79.19 145 CYS A CA 1
ATOM 1137 C C . CYS A 1 145 ? 26.188 9.469 28.719 1 79.19 145 CYS A C 1
ATOM 1139 O O . CYS A 1 145 ? 26.5 8.789 29.703 1 79.19 145 CYS A O 1
ATOM 1141 N N . ASP A 1 146 ? 25.156 9.336 28.031 1 68.19 146 ASP A N 1
ATOM 1142 C CA . ASP A 1 146 ? 24.328 8.172 28.312 1 68.19 146 ASP A CA 1
ATOM 1143 C C . ASP A 1 146 ? 25.047 6.875 27.969 1 68.19 146 ASP A C 1
ATOM 1145 O O . ASP A 1 146 ? 25.406 6.656 26.812 1 68.19 146 ASP A O 1
ATOM 1149 N N . SER A 1 147 ? 25.828 6.34 28.922 1 56.81 147 SER A N 1
ATOM 1150 C CA . SER A 1 147 ? 26.672 5.152 28.812 1 56.81 147 SER A CA 1
ATOM 1151 C C . SER A 1 147 ? 25.844 3.924 28.453 1 56.81 147 SER A C 1
ATOM 1153 O O . SER A 1 147 ? 26.391 2.846 28.203 1 56.81 147 SER A O 1
ATOM 1155 N N . SER A 1 148 ? 24.469 3.785 28.766 1 53.62 148 SER A N 1
ATOM 1156 C CA . SER A 1 148 ? 23.812 2.484 28.781 1 53.62 148 SER A CA 1
ATOM 1157 C C . SER A 1 148 ? 23.453 2.037 27.359 1 53.62 148 SER A C 1
ATOM 1159 O O . SER A 1 148 ? 22.641 2.682 26.688 1 53.62 148 SER A O 1
ATOM 1161 N N . ASP A 1 149 ? 24.375 1.367 26.703 1 53.72 149 ASP A N 1
ATOM 1162 C CA . ASP A 1 149 ? 24.281 0.877 25.328 1 53.72 149 ASP A CA 1
ATOM 1163 C C . ASP A 1 149 ? 22.891 0.328 25.031 1 53.72 149 ASP A C 1
ATOM 1165 O O . ASP A 1 149 ? 21.906 1.05 25.141 1 53.72 149 ASP A O 1
ATOM 1169 N N . SER A 1 150 ? 22.844 -1.174 25.047 1 54.47 150 SER A N 1
ATOM 1170 C CA . SER A 1 150 ? 21.75 -2.025 24.594 1 54.47 150 SER A CA 1
ATOM 1171 C C . SER A 1 150 ? 20.5 -1.843 25.469 1 54.47 150 SER A C 1
ATOM 1173 O O . SER A 1 150 ? 19.391 -2.121 25.031 1 54.47 150 SER A O 1
ATOM 1175 N N . SER A 1 151 ? 20.609 -1.168 26.641 1 60.78 151 SER A N 1
ATOM 1176 C CA . SER A 1 151 ? 19.5 -1.131 27.578 1 60.78 151 SER A CA 1
ATOM 1177 C C . SER A 1 151 ? 18.5 -0.047 27.203 1 60.78 151 SER A C 1
ATOM 1179 O O . SER A 1 151 ? 17.297 -0.194 27.438 1 60.78 151 SER A O 1
ATOM 1181 N N . ALA A 1 152 ? 19.047 0.941 26.484 1 66.12 152 ALA A N 1
ATOM 1182 C CA . ALA A 1 152 ? 18.172 2.057 26.156 1 66.12 152 ALA A CA 1
ATOM 1183 C C . ALA A 1 152 ? 17.109 1.633 25.141 1 66.12 152 ALA A C 1
ATOM 1185 O O . ALA A 1 152 ? 16.047 2.236 25.047 1 66.12 152 ALA A O 1
ATOM 1186 N N . ALA A 1 153 ? 17.406 0.616 24.5 1 70.5 153 ALA A N 1
ATOM 1187 C CA . ALA A 1 153 ? 16.5 0.157 23.453 1 70.5 153 ALA A CA 1
ATOM 1188 C C . ALA A 1 153 ? 15.469 -0.816 24.016 1 70.5 153 ALA A C 1
ATOM 1190 O O . ALA A 1 153 ? 14.484 -1.142 23.344 1 70.5 153 ALA A O 1
ATOM 1191 N N . GLN A 1 154 ? 15.695 -1.192 25.219 1 78.56 154 GLN A N 1
ATOM 1192 C CA . GLN A 1 154 ? 14.688 -2.039 25.844 1 78.56 154 GLN A CA 1
ATOM 1193 C C . GLN A 1 154 ? 13.375 -1.281 26.031 1 78.56 154 GLN A C 1
ATOM 1195 O O . GLN A 1 154 ? 13.383 -0.079 26.312 1 78.56 154 GLN A O 1
ATOM 1200 N N . TYR A 1 155 ? 12.391 -1.956 25.859 1 79.88 155 TYR A N 1
ATOM 1201 C CA . TYR A 1 155 ? 11.094 -1.285 25.766 1 79.88 155 TYR A CA 1
ATOM 1202 C C . TYR A 1 155 ? 10.789 -0.517 27.047 1 79.88 155 TYR A C 1
ATOM 1204 O O . TYR A 1 155 ? 10.25 0.592 26.984 1 79.88 155 TYR A O 1
ATOM 1212 N N . SER A 1 156 ? 11.156 -1.075 28.25 1 81.94 156 SER A N 1
ATOM 1213 C CA . SER A 1 156 ? 10.875 -0.377 29.5 1 81.94 156 SER A CA 1
ATOM 1214 C C . SER A 1 156 ? 11.68 0.914 29.609 1 81.94 156 SER A C 1
ATOM 1216 O O . SER A 1 156 ? 11.156 1.946 30.031 1 81.94 156 SER A O 1
ATOM 1218 N N . ASP A 1 157 ? 12.93 0.824 29.25 1 85.88 157 ASP A N 1
ATOM 1219 C CA . ASP A 1 157 ? 13.797 2.002 29.297 1 85.88 157 ASP A CA 1
ATOM 1220 C C . ASP A 1 157 ? 13.359 3.037 28.25 1 85.88 157 ASP A C 1
ATOM 1222 O O . ASP A 1 157 ? 13.422 4.242 28.516 1 85.88 157 ASP A O 1
ATOM 1226 N N . PHE A 1 158 ? 13 2.59 27.172 1 88.94 158 PHE A N 1
ATOM 1227 C CA . PHE A 1 158 ? 12.555 3.498 26.125 1 88.94 158 PHE A CA 1
ATOM 1228 C C . PHE A 1 158 ? 11.273 4.211 26.531 1 88.94 158 PHE A C 1
ATOM 1230 O O . PHE A 1 158 ? 11.102 5.402 26.25 1 88.94 158 PHE A O 1
ATOM 1237 N N . GLU A 1 159 ? 10.375 3.455 27.156 1 89 159 GLU A N 1
ATOM 1238 C CA . GLU A 1 159 ? 9.148 4.07 27.656 1 89 159 GLU A CA 1
ATOM 1239 C C . GLU A 1 159 ? 9.469 5.207 28.641 1 89 159 GLU A C 1
ATOM 1241 O O . GLU A 1 159 ? 8.859 6.277 28.562 1 89 159 GLU A O 1
ATOM 1246 N N . LEU A 1 160 ? 10.375 4.957 29.484 1 89 160 LEU A N 1
ATOM 1247 C CA . LEU A 1 160 ? 10.766 5.973 30.453 1 89 160 LEU A CA 1
ATOM 1248 C C . LEU A 1 160 ? 11.367 7.188 29.766 1 89 160 LEU A C 1
ATOM 1250 O O . LEU A 1 160 ? 11.094 8.328 30.156 1 89 160 LEU A O 1
ATOM 1254 N N . GLN A 1 161 ? 12.164 6.945 28.781 1 90.44 161 GLN A N 1
ATOM 1255 C CA . GLN A 1 161 ? 12.758 8.031 28.016 1 90.44 161 GLN A CA 1
ATOM 1256 C C . GLN A 1 161 ? 11.688 8.875 27.328 1 90.44 161 GLN A C 1
ATOM 1258 O O . GLN A 1 161 ? 11.766 10.102 27.328 1 90.44 161 GLN A O 1
ATOM 1263 N N . GLN A 1 162 ? 10.742 8.281 26.828 1 92.38 162 GLN A N 1
ATOM 1264 C CA . GLN A 1 162 ? 9.711 8.953 26.047 1 92.38 162 GLN A CA 1
ATOM 1265 C C . GLN A 1 162 ? 8.758 9.734 26.938 1 92.38 162 GLN A C 1
ATOM 1267 O O . GLN A 1 162 ? 8.289 10.812 26.578 1 92.38 162 GLN A O 1
ATOM 1272 N N . VAL A 1 163 ? 8.484 9.211 28.062 1 88.94 163 VAL A N 1
ATOM 1273 C CA . VAL A 1 163 ? 7.449 9.789 28.922 1 88.94 163 VAL A CA 1
ATOM 1274 C C . VAL A 1 163 ? 8.078 10.805 29.875 1 88.94 163 VAL A C 1
ATOM 1276 O O . VAL A 1 163 ? 7.508 11.875 30.109 1 88.94 163 VAL A O 1
ATOM 1279 N N . GLN A 1 164 ? 9.305 10.523 30.359 1 84.88 164 GLN A N 1
ATOM 1280 C CA . GLN A 1 164 ? 9.852 11.359 31.422 1 84.88 164 GLN A CA 1
ATOM 1281 C C . GLN A 1 164 ? 11.25 11.844 31.062 1 84.88 164 GLN A C 1
ATOM 1283 O O . GLN A 1 164 ? 11.828 12.664 31.781 1 84.88 164 GLN A O 1
ATOM 1288 N N . GLY A 1 165 ? 11.711 11.422 29.984 1 83.56 165 GLY A N 1
ATOM 1289 C CA . GLY A 1 165 ? 13.102 11.703 29.703 1 83.56 165 GLY A CA 1
ATOM 1290 C C . GLY A 1 165 ? 13.328 13.094 29.156 1 83.56 165 GLY A C 1
ATOM 1291 O O . GLY A 1 165 ? 12.383 13.758 28.719 1 83.56 165 GLY A O 1
ATOM 1292 N N . LYS A 1 166 ? 14.562 13.469 29.156 1 83.75 166 LYS A N 1
ATOM 1293 C CA . LYS A 1 166 ? 14.977 14.789 28.703 1 83.75 166 LYS A CA 1
ATOM 1294 C C . LYS A 1 166 ? 15.242 14.789 27.188 1 83.75 166 LYS A C 1
ATOM 1296 O O . LYS A 1 166 ? 15.258 15.844 26.562 1 83.75 166 LYS A O 1
ATOM 1301 N N . THR A 1 167 ? 15.461 13.633 26.734 1 89.88 167 THR A N 1
ATOM 1302 C CA . THR A 1 167 ? 15.805 13.547 25.312 1 89.88 167 THR A CA 1
ATOM 1303 C C . THR A 1 167 ? 14.914 12.531 24.609 1 89.88 167 THR A C 1
ATOM 1305 O O . THR A 1 167 ? 15.398 11.523 24.094 1 89.88 167 THR A O 1
ATOM 1308 N N . PRO A 1 168 ? 13.703 12.828 24.578 1 93.38 168 PRO A N 1
ATOM 1309 C CA . PRO A 1 168 ? 12.828 11.914 23.844 1 93.38 168 PRO A CA 1
ATOM 1310 C C . PRO A 1 168 ? 13.102 11.898 22.344 1 93.38 168 PRO A C 1
ATOM 1312 O O . PRO A 1 168 ? 13.664 12.859 21.812 1 93.38 168 PRO A O 1
ATOM 1315 N N . ILE A 1 169 ? 12.867 10.805 21.797 1 95.19 169 ILE A N 1
ATOM 1316 C CA . ILE A 1 169 ? 12.891 10.664 20.359 1 95.19 169 ILE A CA 1
ATOM 1317 C C . ILE A 1 169 ? 11.484 10.812 19.797 1 95.19 169 ILE A C 1
ATOM 1319 O O . ILE A 1 169 ? 10.547 10.156 20.266 1 95.19 169 ILE A O 1
ATOM 1323 N N . TYR A 1 170 ? 11.32 11.695 18.891 1 94.69 170 TYR A N 1
ATOM 1324 C CA . TYR A 1 170 ? 10.008 11.922 18.297 1 94.69 170 TYR A CA 1
ATOM 1325 C C . TYR A 1 170 ? 9.742 10.914 17.172 1 94.69 170 TYR A C 1
ATOM 1327 O O . TYR A 1 170 ? 9.922 11.227 16 1 94.69 170 TYR A O 1
ATOM 1335 N N . ASN A 1 171 ? 9.32 9.742 17.594 1 93.56 171 ASN A N 1
ATOM 1336 C CA . ASN A 1 171 ? 9.047 8.664 16.656 1 93.56 171 ASN A CA 1
ATOM 1337 C C . ASN A 1 171 ? 7.555 8.352 16.578 1 93.56 171 ASN A C 1
ATOM 1339 O O . ASN A 1 171 ? 7.164 7.273 16.125 1 93.56 171 ASN A O 1
ATOM 1343 N N . GLY A 1 172 ? 6.754 9.242 17.125 1 91 172 GLY A N 1
ATOM 1344 C CA . GLY A 1 172 ? 5.309 9.078 17.062 1 91 172 GLY A CA 1
ATOM 1345 C C . GLY A 1 172 ? 4.727 8.422 18.297 1 91 172 GLY A C 1
ATOM 1346 O O . GLY A 1 172 ? 3.508 8.258 18.406 1 91 172 GLY A O 1
ATOM 1347 N N . ARG A 1 173 ? 5.594 8.016 19.281 1 92.25 173 ARG A N 1
ATOM 1348 C CA . ARG A 1 173 ? 5.098 7.324 20.469 1 92.25 173 ARG A CA 1
ATOM 1349 C C . ARG A 1 173 ? 5.59 8 21.75 1 92.25 173 ARG A C 1
ATOM 1351 O O . ARG A 1 173 ? 6.797 8.172 21.938 1 92.25 173 ARG A O 1
ATOM 1358 N N . PRO A 1 174 ? 4.762 8.406 22.75 1 91.56 174 PRO A N 1
ATOM 1359 C CA . PRO A 1 174 ? 3.314 8.461 22.516 1 91.56 174 PRO A CA 1
ATOM 1360 C C . PRO A 1 174 ? 2.914 9.555 21.531 1 91.56 174 PRO A C 1
ATOM 1362 O O . PRO A 1 174 ? 3.75 10.023 20.75 1 91.56 174 PRO A O 1
ATOM 1365 N N . ILE A 1 175 ? 1.67 9.891 21.5 1 88.94 175 ILE A N 1
ATOM 1366 C CA . ILE A 1 175 ? 1.11 10.742 20.453 1 88.94 175 ILE A CA 1
ATOM 1367 C C . ILE A 1 175 ? 1.771 12.117 20.5 1 88.94 175 ILE A C 1
ATOM 1369 O O . ILE A 1 175 ? 1.968 12.758 19.469 1 88.94 175 ILE A O 1
ATOM 1373 N N . ASN A 1 176 ? 2.195 12.578 21.625 1 88.25 176 ASN A N 1
ATOM 1374 C CA . ASN A 1 176 ? 2.766 13.914 21.781 1 88.25 176 ASN A CA 1
ATOM 1375 C C . ASN A 1 176 ? 4.219 13.961 21.312 1 88.25 176 ASN A C 1
ATOM 1377 O O . ASN A 1 176 ? 4.848 15.023 21.344 1 88.25 176 ASN A O 1
ATOM 1381 N N . ARG A 1 177 ? 4.789 12.891 20.922 1 92.62 177 ARG A N 1
ATOM 1382 C CA . ARG A 1 177 ? 6.129 12.82 20.344 1 92.62 177 ARG A CA 1
ATOM 1383 C C . ARG A 1 177 ? 6.059 12.672 18.828 1 92.62 177 ARG A C 1
ATOM 1385 O O . ARG A 1 177 ? 6.887 11.977 18.234 1 92.62 177 ARG A O 1
ATOM 1392 N N . THR A 1 178 ? 5.055 13.18 18.25 1 90.44 178 THR A N 1
ATOM 1393 C CA . THR A 1 178 ? 4.93 13.234 16.797 1 90.44 178 THR A CA 1
ATOM 1394 C C . THR A 1 178 ? 5.34 14.602 16.266 1 90.44 178 THR A C 1
ATOM 1396 O O . THR A 1 178 ? 4.832 15.625 16.719 1 90.44 178 THR A O 1
ATOM 1399 N N . ALA A 1 179 ? 6.258 14.633 15.359 1 91.69 179 ALA A N 1
ATOM 1400 C CA . ALA A 1 179 ? 6.777 15.875 14.797 1 91.69 179 ALA A CA 1
ATOM 1401 C C . ALA A 1 179 ? 6.266 16.094 13.375 1 91.69 179 ALA A C 1
ATOM 1403 O O . ALA A 1 179 ? 5.484 15.289 12.859 1 91.69 179 ALA A O 1
ATOM 1404 N N . SER A 1 180 ? 6.656 17.25 12.82 1 91.25 180 SER A N 1
ATOM 1405 C CA . SER A 1 180 ? 6.359 17.547 11.422 1 91.25 180 SER A CA 1
ATOM 1406 C C . SER A 1 180 ? 7.012 16.531 10.492 1 91.25 180 SER A C 1
ATOM 1408 O O . SER A 1 180 ? 8.023 15.914 10.844 1 91.25 180 SER A O 1
ATOM 1410 N N . PRO A 1 181 ? 6.461 16.328 9.32 1 92.69 181 PRO A N 1
ATOM 1411 C CA . PRO A 1 181 ? 7.035 15.359 8.391 1 92.69 181 PRO A CA 1
ATOM 1412 C C . PRO A 1 181 ? 8.5 15.641 8.07 1 92.69 181 PRO A C 1
ATOM 1414 O O . PRO A 1 181 ? 8.859 16.766 7.738 1 92.69 181 PRO A O 1
ATOM 1417 N N . ILE A 1 182 ? 9.289 14.672 8.117 1 95.38 182 ILE A N 1
ATOM 1418 C CA . ILE A 1 182 ? 10.727 14.82 7.922 1 95.38 182 ILE A CA 1
ATOM 1419 C C . ILE A 1 182 ? 11.016 15.211 6.477 1 95.38 182 ILE A C 1
ATOM 1421 O O . ILE A 1 182 ? 12.086 15.734 6.168 1 95.38 182 ILE A O 1
ATOM 1425 N N . GLU A 1 183 ? 10.062 14.969 5.57 1 94.69 183 GLU A N 1
ATOM 1426 C CA . GLU A 1 183 ? 10.203 15.359 4.172 1 94.69 183 GLU A CA 1
ATOM 1427 C C . GLU A 1 183 ? 10.367 16.875 4.039 1 94.69 183 GLU A C 1
ATOM 1429 O O . GLU A 1 183 ? 10.891 17.359 3.033 1 94.69 183 GLU A O 1
ATOM 1434 N N . LEU A 1 184 ? 9.922 17.578 5.031 1 95.06 184 LEU A N 1
ATOM 1435 C CA . LEU A 1 184 ? 10.047 19.031 5.016 1 95.06 184 LEU A CA 1
ATOM 1436 C C . LEU A 1 184 ? 11.477 19.453 5.344 1 95.06 184 LEU A C 1
ATOM 1438 O O . LEU A 1 184 ? 11.867 20.578 5.055 1 95.06 184 LEU A O 1
ATOM 1442 N N . PHE A 1 185 ? 12.242 18.609 5.965 1 96.5 185 PHE A N 1
ATOM 1443 C CA . PHE A 1 185 ? 13.539 19.031 6.488 1 96.5 185 PHE A CA 1
ATOM 1444 C C . PHE A 1 185 ? 14.672 18.531 5.594 1 96.5 185 PHE A C 1
ATOM 1446 O O . PHE A 1 185 ? 15.797 19.031 5.684 1 96.5 185 PHE A O 1
ATOM 1453 N N . HIS A 1 186 ? 14.32 17.562 4.809 1 97.5 186 HIS A N 1
ATOM 1454 C CA . HIS A 1 186 ? 15.32 17.141 3.828 1 97.5 186 HIS A CA 1
ATOM 1455 C C . HIS A 1 186 ? 14.664 16.469 2.625 1 97.5 186 HIS A C 1
ATOM 1457 O O . HIS A 1 186 ? 13.812 15.602 2.787 1 97.5 186 HIS A O 1
ATOM 1463 N N . PRO A 1 187 ? 15.086 16.719 1.424 1 96.44 187 PRO A N 1
ATOM 1464 C CA . PRO A 1 187 ? 14.422 16.234 0.214 1 96.44 187 PRO A CA 1
ATOM 1465 C C . PRO A 1 187 ? 14.703 14.758 -0.059 1 96.44 187 PRO A C 1
ATOM 1467 O O . PRO A 1 187 ? 14.031 14.133 -0.89 1 96.44 187 PRO A O 1
ATOM 1470 N N . ALA A 1 188 ? 15.719 14.172 0.538 1 97.12 188 ALA A N 1
ATOM 1471 C CA . ALA A 1 188 ? 16.047 12.766 0.319 1 97.12 188 ALA A CA 1
ATOM 1472 C C . ALA A 1 188 ? 14.859 11.867 0.621 1 97.12 188 ALA A C 1
ATOM 1474 O O . ALA A 1 188 ? 14.68 10.828 -0.016 1 97.12 188 ALA A O 1
ATOM 1475 N N . PHE A 1 189 ? 14.078 12.234 1.559 1 96.75 189 PHE A N 1
ATOM 1476 C CA . PHE A 1 189 ? 12.945 11.406 1.956 1 96.75 189 PHE A CA 1
ATOM 1477 C C . PHE A 1 189 ? 11.844 11.469 0.912 1 96.75 189 PHE A C 1
ATOM 1479 O O . PHE A 1 189 ? 11.039 10.531 0.791 1 96.75 189 PHE A O 1
ATOM 1486 N N . ASP A 1 190 ? 11.773 12.523 0.18 1 95.12 190 ASP A N 1
ATOM 1487 C CA . ASP A 1 190 ? 10.859 12.602 -0.958 1 95.12 190 ASP A CA 1
ATOM 1488 C C . ASP A 1 190 ? 11.352 11.727 -2.111 1 95.12 190 ASP A C 1
ATOM 1490 O O . ASP A 1 190 ? 10.547 11.188 -2.871 1 95.12 190 ASP A O 1
ATOM 1494 N N . VAL A 1 191 ? 12.656 11.719 -2.227 1 96.75 191 VAL A N 1
ATOM 1495 C CA . VAL A 1 191 ? 13.25 10.836 -3.223 1 96.75 191 VAL A CA 1
ATOM 1496 C C . VAL A 1 191 ? 12.797 9.398 -2.975 1 96.75 191 VAL A C 1
ATOM 1498 O O . VAL A 1 191 ? 12.422 8.688 -3.91 1 96.75 191 VAL A O 1
ATOM 1501 N N . PHE A 1 192 ? 12.766 9.023 -1.802 1 97.12 192 PHE A N 1
ATOM 1502 C CA . PHE A 1 192 ? 12.328 7.684 -1.427 1 97.12 192 PHE A CA 1
ATOM 1503 C C . PHE A 1 192 ? 10.891 7.441 -1.877 1 97.12 192 PHE A C 1
ATOM 1505 O O . PHE A 1 192 ? 10.602 6.43 -2.52 1 97.12 192 PHE A O 1
ATOM 1512 N N . ALA A 1 193 ? 10.047 8.328 -1.55 1 93.81 193 ALA A N 1
ATOM 1513 C CA . ALA A 1 193 ? 8.625 8.195 -1.855 1 93.81 193 ALA A CA 1
ATOM 1514 C C . ALA A 1 193 ? 8.391 8.156 -3.363 1 93.81 193 ALA A C 1
ATOM 1516 O O . ALA A 1 193 ? 7.566 7.375 -3.852 1 93.81 193 ALA A O 1
ATOM 1517 N N . THR A 1 194 ? 9.031 9 -4.066 1 93.5 194 THR A N 1
ATOM 1518 C CA . THR A 1 194 ? 8.875 9.078 -5.516 1 93.5 194 THR A CA 1
ATOM 1519 C C . THR A 1 194 ? 9.367 7.793 -6.18 1 93.5 194 THR A C 1
ATOM 1521 O O . THR A 1 194 ? 8.742 7.301 -7.125 1 93.5 194 THR A O 1
ATOM 1524 N N . GLN A 1 195 ? 10.461 7.32 -5.66 1 94.75 195 GLN A N 1
ATOM 1525 C CA . GLN A 1 195 ? 11.031 6.105 -6.23 1 94.75 195 GLN A CA 1
ATOM 1526 C C . GLN A 1 195 ? 10.117 4.906 -6.004 1 94.75 195 GLN A C 1
ATOM 1528 O O . GLN A 1 195 ? 10.047 4.004 -6.836 1 94.75 195 GLN A O 1
ATOM 1533 N N . LEU A 1 196 ? 9.438 4.828 -4.934 1 94 196 LEU A N 1
ATOM 1534 C CA . LEU A 1 196 ? 8.516 3.746 -4.609 1 94 196 LEU A CA 1
ATOM 1535 C C . LEU A 1 196 ? 7.391 3.666 -5.637 1 94 196 LEU A C 1
ATOM 1537 O O . LEU A 1 196 ? 6.852 2.588 -5.887 1 94 196 LEU A O 1
ATOM 1541 N N . GLU A 1 197 ? 7.062 4.777 -6.227 1 91.5 197 GLU A N 1
ATOM 1542 C CA . GLU A 1 197 ? 5.906 4.836 -7.113 1 91.5 197 GLU A CA 1
ATOM 1543 C C . GLU A 1 197 ? 6.309 4.578 -8.562 1 91.5 197 GLU A C 1
ATOM 1545 O O . GLU A 1 197 ? 5.449 4.438 -9.438 1 91.5 197 GLU A O 1
ATOM 1550 N N . LYS A 1 198 ? 7.539 4.465 -8.758 1 91.62 198 LYS A N 1
ATOM 1551 C CA . LYS A 1 198 ? 7.992 4.219 -10.125 1 91.62 198 LYS A CA 1
ATOM 1552 C C . LYS A 1 198 ? 7.629 2.811 -10.578 1 91.62 198 LYS A C 1
ATOM 1554 O O . LYS A 1 198 ? 7.418 1.921 -9.75 1 91.62 198 LYS A O 1
ATOM 1559 N N . THR A 1 199 ? 7.484 2.627 -11.891 1 88.44 199 THR A N 1
ATOM 1560 C CA . THR A 1 199 ? 7.051 1.336 -12.414 1 88.44 199 THR A CA 1
ATOM 1561 C C . THR A 1 199 ? 8.078 0.782 -13.406 1 88.44 199 THR A C 1
ATOM 1563 O O . THR A 1 199 ? 7.891 -0.306 -13.953 1 88.44 199 THR A O 1
ATOM 1566 N N . GLU A 1 200 ? 9.117 1.427 -13.555 1 87.31 200 GLU A N 1
ATOM 1567 C CA . GLU A 1 200 ? 10.117 0.984 -14.523 1 87.31 200 GLU A CA 1
ATOM 1568 C C . GLU A 1 200 ? 10.781 -0.316 -14.078 1 87.31 200 GLU A C 1
ATOM 1570 O O . GLU A 1 200 ? 10.844 -0.609 -12.883 1 87.31 200 GLU A O 1
ATOM 1575 N N . ASN A 1 201 ? 11.227 -1.019 -15.039 1 86.69 201 ASN A N 1
ATOM 1576 C CA . ASN A 1 201 ? 11.93 -2.264 -14.742 1 86.69 201 ASN A CA 1
ATOM 1577 C C . ASN A 1 201 ? 13.344 -2.002 -14.234 1 86.69 201 ASN A C 1
ATOM 1579 O O . ASN A 1 201 ? 13.961 -0.999 -14.594 1 86.69 201 ASN A O 1
ATOM 1583 N N . LEU A 1 202 ? 13.734 -2.904 -13.445 1 91 202 LEU A N 1
ATOM 1584 C CA . LEU A 1 202 ? 15.055 -2.793 -12.836 1 91 202 LEU A CA 1
ATOM 1585 C C . LEU A 1 202 ? 15.992 -3.881 -13.359 1 91 202 LEU A C 1
ATOM 1587 O O . LEU A 1 202 ? 15.633 -4.629 -14.266 1 91 202 LEU A O 1
ATOM 1591 N N . SER A 1 203 ? 17.234 -3.83 -12.867 1 91.5 203 SER A N 1
ATOM 1592 C CA . SER A 1 203 ? 18.234 -4.758 -13.383 1 91.5 203 SER A CA 1
ATOM 1593 C C . SER A 1 203 ? 18.016 -6.164 -12.844 1 91.5 203 SER A C 1
ATOM 1595 O O . SER A 1 203 ? 17.516 -6.34 -11.727 1 91.5 203 SER A O 1
ATOM 1597 N N . ALA A 1 204 ? 18.438 -7.141 -13.625 1 91.75 204 ALA A N 1
ATOM 1598 C CA . ALA A 1 204 ? 18.312 -8.547 -13.242 1 91.75 204 ALA A CA 1
ATOM 1599 C C . ALA A 1 204 ? 19.109 -8.844 -11.984 1 91.75 204 ALA A C 1
ATOM 1601 O O . ALA A 1 204 ? 18.703 -9.656 -11.148 1 91.75 204 ALA A O 1
ATOM 1602 N N . SER A 1 205 ? 20.188 -8.25 -11.898 1 91.94 205 SER A N 1
ATOM 1603 C CA . SER A 1 205 ? 21.031 -8.461 -10.727 1 91.94 205 SER A CA 1
ATOM 1604 C C . SER A 1 205 ? 20.344 -7.98 -9.453 1 91.94 205 SER A C 1
ATOM 1606 O O . SER A 1 205 ? 20.484 -8.602 -8.398 1 91.94 205 SER A O 1
ATOM 1608 N N . HIS A 1 206 ? 19.641 -6.91 -9.594 1 94.31 206 HIS A N 1
ATOM 1609 C CA . HIS A 1 206 ? 18.922 -6.391 -8.438 1 94.31 206 HIS A CA 1
ATOM 1610 C C . HIS A 1 206 ? 17.781 -7.32 -8.031 1 94.31 206 HIS A C 1
ATOM 1612 O O . HIS A 1 206 ? 17.562 -7.555 -6.844 1 94.31 206 HIS A O 1
ATOM 1618 N N . TYR A 1 207 ? 17.094 -7.82 -9.039 1 94 207 TYR A N 1
ATOM 1619 C CA . TYR A 1 207 ? 16.047 -8.797 -8.766 1 94 207 TYR A CA 1
ATOM 1620 C C . TYR A 1 207 ? 16.594 -10 -8.023 1 94 207 TYR A C 1
ATOM 1622 O O . TYR A 1 207 ? 16 -10.469 -7.047 1 94 207 TYR A O 1
ATOM 1630 N N . ALA A 1 208 ? 17.703 -10.484 -8.453 1 93.38 208 ALA A N 1
ATOM 1631 C CA . ALA A 1 208 ? 18.312 -11.672 -7.883 1 93.38 208 ALA A CA 1
ATOM 1632 C C . ALA A 1 208 ? 18.766 -11.422 -6.445 1 93.38 208 ALA A C 1
ATOM 1634 O O . ALA A 1 208 ? 18.578 -12.273 -5.57 1 93.38 208 ALA A O 1
ATOM 1635 N N . ALA A 1 209 ? 19.375 -10.289 -6.223 1 95.31 209 ALA A N 1
ATOM 1636 C CA . ALA A 1 209 ? 19.859 -9.945 -4.887 1 95.31 209 ALA A CA 1
ATOM 1637 C C . ALA A 1 209 ? 18.703 -9.883 -3.883 1 95.31 209 ALA A C 1
ATOM 1639 O O . ALA A 1 209 ? 18.812 -10.414 -2.775 1 95.31 209 ALA A O 1
ATOM 1640 N N . VAL A 1 210 ? 17.656 -9.234 -4.254 1 95.62 210 VAL A N 1
ATOM 1641 C CA . VAL A 1 210 ? 16.516 -9.078 -3.361 1 95.62 210 VAL A CA 1
ATOM 1642 C C . VAL A 1 210 ? 15.844 -10.43 -3.131 1 95.62 210 VAL A C 1
ATOM 1644 O O . VAL A 1 210 ? 15.406 -10.727 -2.02 1 95.62 210 VAL A O 1
ATOM 1647 N N . GLU A 1 211 ? 15.727 -11.219 -4.152 1 93.12 211 GLU A N 1
ATOM 1648 C CA . GLU A 1 211 ? 15.133 -12.547 -4.008 1 93.12 211 GLU A CA 1
ATOM 1649 C C . GLU A 1 211 ? 15.906 -13.391 -3.006 1 93.12 211 GLU A C 1
ATOM 1651 O O . GLU A 1 211 ? 15.312 -14.094 -2.186 1 93.12 211 GLU A O 1
ATOM 1656 N N . GLU A 1 212 ? 17.188 -13.391 -3.113 1 93.88 212 GLU A N 1
ATOM 1657 C CA . GLU A 1 212 ? 18.016 -14.141 -2.174 1 93.88 212 GLU A CA 1
ATOM 1658 C C . GLU A 1 212 ? 17.766 -13.68 -0.738 1 93.88 212 GLU A C 1
ATOM 1660 O O . GLU A 1 212 ? 17.719 -14.5 0.181 1 93.88 212 GLU A O 1
ATOM 1665 N N . LEU A 1 213 ? 17.672 -12.391 -0.585 1 96.19 213 LEU A N 1
ATOM 1666 C CA . LEU A 1 213 ? 17.375 -11.844 0.733 1 96.19 213 LEU A CA 1
ATOM 1667 C C . LEU A 1 213 ? 16.016 -12.305 1.218 1 96.19 213 LEU A C 1
ATOM 1669 O O . LEU A 1 213 ? 15.844 -12.633 2.393 1 96.19 213 LEU A O 1
ATOM 1673 N N . MET A 1 214 ? 15.055 -12.32 0.344 1 94.06 214 MET A N 1
ATOM 1674 C CA . MET A 1 214 ? 13.703 -12.742 0.7 1 94.06 214 MET A CA 1
ATOM 1675 C C . MET A 1 214 ? 13.695 -14.188 1.181 1 94.06 214 MET A C 1
ATOM 1677 O O . MET A 1 214 ? 13.094 -14.5 2.211 1 94.06 214 MET A O 1
ATOM 1681 N N . VAL A 1 215 ? 14.367 -15.047 0.479 1 92.31 215 VAL A N 1
ATOM 1682 C CA . VAL A 1 215 ? 14.43 -16.469 0.83 1 92.31 215 VAL A CA 1
ATOM 1683 C C . VAL A 1 215 ? 15.094 -16.625 2.195 1 92.31 215 VAL A C 1
ATOM 1685 O O . VAL A 1 215 ? 14.609 -17.375 3.043 1 92.31 215 VAL A O 1
ATOM 1688 N N . SER A 1 216 ? 16.125 -15.898 2.393 1 93.88 216 SER A N 1
ATOM 1689 C CA . SER A 1 216 ? 16.859 -16 3.654 1 93.88 216 SER A CA 1
ATOM 1690 C C . SER A 1 216 ? 16.031 -15.422 4.809 1 93.88 216 SER A C 1
ATOM 1692 O O . SER A 1 216 ? 16.141 -15.891 5.945 1 93.88 216 SER A O 1
ATOM 1694 N N . SER A 1 217 ? 15.258 -14.398 4.531 1 93.69 217 SER A N 1
ATOM 1695 C CA . SER A 1 217 ? 14.445 -13.766 5.57 1 93.69 217 SER A CA 1
ATOM 1696 C C . SER A 1 217 ? 13.336 -14.703 6.043 1 93.69 217 SER A C 1
ATOM 1698 O O . SER A 1 217 ? 12.906 -14.625 7.195 1 93.69 217 SER A O 1
ATOM 1700 N N . GLN A 1 218 ? 12.852 -15.547 5.23 1 91.94 218 GLN A N 1
ATOM 1701 C CA . GLN A 1 218 ? 11.805 -16.5 5.582 1 91.94 218 GLN A CA 1
ATOM 1702 C C . GLN A 1 218 ? 12.367 -17.641 6.43 1 91.94 218 GLN A C 1
ATOM 1704 O O . GLN A 1 218 ? 11.617 -18.328 7.129 1 91.94 218 GLN A O 1
ATOM 1709 N N . ALA A 1 219 ? 13.617 -17.812 6.305 1 91.5 219 ALA A N 1
ATOM 1710 C CA . ALA A 1 219 ? 14.258 -18.906 7.031 1 91.5 219 ALA A CA 1
ATOM 1711 C C . ALA A 1 219 ? 14.391 -18.578 8.516 1 91.5 219 ALA A C 1
ATOM 1713 O O . ALA A 1 219 ? 14.234 -17.422 8.914 1 91.5 219 ALA A O 1
ATOM 1714 N N . PHE A 1 220 ? 14.523 -19.641 9.32 1 90.31 220 PHE A N 1
ATOM 1715 C CA . PHE A 1 220 ? 14.867 -19.5 10.734 1 90.31 220 PHE A CA 1
ATOM 1716 C C . PHE A 1 220 ? 16.375 -19.547 10.938 1 90.31 220 PHE A C 1
ATOM 1718 O O . PHE A 1 220 ? 17.062 -20.312 10.258 1 90.31 220 PHE A O 1
ATOM 1725 N N . HIS A 1 221 ? 16.922 -18.719 11.68 1 86.12 221 HIS A N 1
ATOM 1726 C CA . HIS A 1 221 ? 18.359 -18.594 11.789 1 86.12 221 HIS A CA 1
ATOM 1727 C C . HIS A 1 221 ? 18.844 -18.938 13.195 1 86.12 221 HIS A C 1
ATOM 1729 O O . HIS A 1 221 ? 19.984 -18.641 13.562 1 86.12 221 HIS A O 1
ATOM 1735 N N . GLY A 1 222 ? 18.141 -19.719 13.773 1 73.31 222 GLY A N 1
ATOM 1736 C CA . GLY A 1 222 ? 18.578 -20.203 15.07 1 73.31 222 GLY A CA 1
ATOM 1737 C C . GLY A 1 222 ? 18.719 -19.094 16.109 1 73.31 222 GLY A C 1
ATOM 1738 O O . GLY A 1 222 ? 18.141 -18.031 15.945 1 73.31 222 GLY A O 1
ATOM 1739 N N . SER A 1 223 ? 19.484 -19.516 17.031 1 63.09 223 SER A N 1
ATOM 1740 C CA . SER A 1 223 ? 19.516 -18.641 18.188 1 63.09 223 SER A CA 1
ATOM 1741 C C . SER A 1 223 ? 20.656 -17.641 18.094 1 63.09 223 SER A C 1
ATOM 1743 O O . SER A 1 223 ? 21.594 -17.828 17.312 1 63.09 223 SER A O 1
ATOM 1745 N N . ASP A 1 224 ? 20.672 -16.594 18.766 1 61.72 224 ASP A N 1
ATOM 1746 C CA . ASP A 1 224 ? 21.391 -15.383 19.156 1 61.72 224 ASP A CA 1
ATOM 1747 C C . ASP A 1 224 ? 22.219 -14.836 18 1 61.72 224 ASP A C 1
ATOM 1749 O O . ASP A 1 224 ? 23.203 -15.469 17.578 1 61.72 224 ASP A O 1
ATOM 1753 N N . CYS A 1 225 ? 21.969 -13.844 17.281 1 65.56 225 CYS A N 1
ATOM 1754 C CA . CYS A 1 225 ? 22.625 -13.031 16.266 1 65.56 225 CYS A CA 1
ATOM 1755 C C . CYS A 1 225 ? 22.812 -13.82 14.977 1 65.56 225 CYS A C 1
ATOM 1757 O O . CYS A 1 225 ? 23.594 -13.422 14.102 1 65.56 225 CYS A O 1
ATOM 1759 N N . GLY A 1 226 ? 22.234 -15.125 14.969 1 80.62 226 GLY A N 1
ATOM 1760 C CA . GLY A 1 226 ? 22.406 -15.922 13.766 1 80.62 226 GLY A CA 1
ATOM 1761 C C . GLY A 1 226 ? 21.906 -15.234 12.516 1 80.62 226 GLY A C 1
ATOM 1762 O O . GLY A 1 226 ? 22.531 -15.305 11.461 1 80.62 226 GLY A O 1
ATOM 1763 N N . ARG A 1 227 ? 20.859 -14.5 12.68 1 87.12 227 ARG A N 1
ATOM 1764 C CA . ARG A 1 227 ? 20.266 -13.82 11.539 1 87.12 227 ARG A CA 1
ATOM 1765 C C . ARG A 1 227 ? 21.203 -12.734 11 1 87.12 227 ARG A C 1
ATOM 1767 O O . ARG A 1 227 ? 21.328 -12.562 9.781 1 87.12 227 ARG A O 1
ATOM 1774 N N . TRP A 1 228 ? 21.844 -12.07 11.938 1 87.75 228 TRP A N 1
ATOM 1775 C CA . TRP A 1 228 ? 22.766 -11.031 11.523 1 87.75 228 TRP A CA 1
ATOM 1776 C C . TRP A 1 228 ? 23.844 -11.594 10.609 1 87.75 228 TRP A C 1
ATOM 1778 O O . TRP A 1 228 ? 24.094 -11.07 9.523 1 87.75 228 TRP A O 1
ATOM 1788 N N . TRP A 1 229 ? 24.359 -12.68 10.93 1 87.5 229 TRP A N 1
ATOM 1789 C CA . TRP A 1 229 ? 25.484 -13.25 10.195 1 87.5 229 TRP A CA 1
ATOM 1790 C C . TRP A 1 229 ? 25.016 -13.828 8.859 1 87.5 229 TRP A C 1
ATOM 1792 O O . TRP A 1 229 ? 25.75 -13.789 7.871 1 87.5 229 TRP A O 1
ATOM 1802 N N . ASP A 1 230 ? 23.844 -14.281 8.859 1 90 230 ASP A N 1
ATOM 1803 C CA . ASP A 1 230 ? 23.359 -14.945 7.66 1 90 230 ASP A CA 1
ATOM 1804 C C . ASP A 1 230 ? 22.891 -13.93 6.621 1 90 230 ASP A C 1
ATOM 1806 O O . ASP A 1 230 ? 22.969 -14.18 5.418 1 90 230 ASP A O 1
ATOM 1810 N N . ILE A 1 231 ? 22.375 -12.75 7.141 1 92.25 231 ILE A N 1
ATOM 1811 C CA . ILE A 1 231 ? 21.641 -11.922 6.195 1 92.25 231 ILE A CA 1
ATOM 1812 C C . ILE A 1 231 ? 22.391 -10.625 5.938 1 92.25 231 ILE A C 1
ATOM 1814 O O . ILE A 1 231 ? 22.094 -9.906 4.98 1 92.25 231 ILE A O 1
ATOM 1818 N N . LYS A 1 232 ? 23.391 -10.242 6.719 1 92.5 232 LYS A N 1
ATOM 1819 C CA . LYS A 1 232 ? 24.031 -8.938 6.617 1 92.5 232 LYS A CA 1
ATOM 1820 C C . LYS A 1 232 ? 24.578 -8.695 5.211 1 92.5 232 LYS A C 1
ATOM 1822 O O . LYS A 1 232 ? 24.406 -7.613 4.652 1 92.5 232 LYS A O 1
ATOM 1827 N N . ASP A 1 233 ? 25.234 -9.672 4.617 1 94.56 233 ASP A N 1
ATOM 1828 C CA . ASP A 1 233 ? 25.797 -9.5 3.285 1 94.56 233 ASP A CA 1
ATOM 1829 C C . ASP A 1 233 ? 24.703 -9.43 2.223 1 94.56 233 ASP A C 1
ATOM 1831 O O . ASP A 1 233 ? 24.859 -8.734 1.219 1 94.56 233 ASP A O 1
ATOM 1835 N N . LEU A 1 234 ? 23.672 -10.148 2.422 1 96.25 234 LEU A N 1
ATOM 1836 C CA . LEU A 1 234 ? 22.547 -10.109 1.497 1 96.25 234 LEU A CA 1
ATOM 1837 C C . LEU A 1 234 ? 21.875 -8.734 1.512 1 96.25 234 LEU A C 1
ATOM 1839 O O . LEU A 1 234 ? 21.453 -8.234 0.468 1 96.25 234 LEU A O 1
ATOM 1843 N N . VAL A 1 235 ? 21.797 -8.141 2.727 1 96.75 235 VAL A N 1
ATOM 1844 C CA . VAL A 1 235 ? 21.219 -6.805 2.852 1 96.75 235 VAL A CA 1
ATOM 1845 C C . VAL A 1 235 ? 22.109 -5.801 2.113 1 96.75 235 VAL A C 1
ATOM 1847 O O . VAL A 1 235 ? 21.609 -4.949 1.376 1 96.75 235 VAL A O 1
ATOM 1850 N N . ALA A 1 236 ? 23.391 -5.898 2.303 1 96.56 236 ALA A N 1
ATOM 1851 C CA . ALA A 1 236 ? 24.328 -5.012 1.624 1 96.56 236 ALA A CA 1
ATOM 1852 C C . ALA A 1 236 ? 24.172 -5.094 0.109 1 96.56 236 ALA A C 1
ATOM 1854 O O . ALA A 1 236 ? 24.188 -4.074 -0.58 1 96.56 236 ALA A O 1
ATOM 1855 N N . ASP A 1 237 ? 23.984 -6.289 -0.397 1 96.5 237 ASP A N 1
ATOM 1856 C CA . ASP A 1 237 ? 23.797 -6.496 -1.83 1 96.5 237 ASP A CA 1
ATOM 1857 C C . ASP A 1 237 ? 22.484 -5.879 -2.305 1 96.5 237 ASP A C 1
ATOM 1859 O O . ASP A 1 237 ? 22.422 -5.289 -3.387 1 96.5 237 ASP A O 1
ATOM 1863 N N . ALA A 1 238 ? 21.469 -6.031 -1.534 1 97 238 ALA A N 1
ATOM 1864 C CA . ALA A 1 238 ? 20.156 -5.539 -1.909 1 97 238 ALA A CA 1
ATOM 1865 C C . ALA A 1 238 ? 20.109 -4.016 -1.921 1 97 238 ALA A C 1
ATOM 1867 O O . ALA A 1 238 ? 19.453 -3.41 -2.764 1 97 238 ALA A O 1
ATOM 1868 N N . ILE A 1 239 ? 20.812 -3.375 -0.949 1 96.56 239 ILE A N 1
ATOM 1869 C CA . ILE A 1 239 ? 20.781 -1.918 -0.892 1 96.56 239 ILE A CA 1
ATOM 1870 C C . ILE A 1 239 ? 21.891 -1.341 -1.757 1 96.56 239 ILE A C 1
ATOM 1872 O O . ILE A 1 239 ? 21.984 -0.124 -1.934 1 96.56 239 ILE A O 1
ATOM 1876 N N . LYS A 1 240 ? 22.859 -2.127 -2.297 1 94.5 240 LYS A N 1
ATOM 1877 C CA . LYS A 1 240 ? 23.922 -1.78 -3.25 1 94.5 240 LYS A CA 1
ATOM 1878 C C . LYS A 1 240 ? 25 -0.933 -2.588 1 94.5 240 LYS A C 1
ATOM 1880 O O . LYS A 1 240 ? 25.625 -0.09 -3.238 1 94.5 240 LYS A O 1
ATOM 1885 N N . TYR A 1 241 ? 25.125 -1.011 -1.246 1 94.12 241 TYR A N 1
ATOM 1886 C CA . TYR A 1 241 ? 26.156 -0.335 -0.48 1 94.12 241 TYR A CA 1
ATOM 1887 C C . TYR A 1 241 ? 26.781 -1.281 0.537 1 94.12 241 TYR A C 1
ATOM 1889 O O . TYR A 1 241 ? 26.094 -2.094 1.15 1 94.12 241 TYR A O 1
ATOM 1897 N N . PRO A 1 242 ? 28.016 -1.172 0.693 1 92.06 242 PRO A N 1
ATOM 1898 C CA . PRO A 1 242 ? 28.625 -1.966 1.762 1 92.06 242 PRO A CA 1
ATOM 1899 C C . PRO A 1 242 ? 28.156 -1.546 3.152 1 92.06 242 PRO A C 1
ATOM 1901 O O . PRO A 1 242 ? 27.766 -0.393 3.354 1 92.06 242 PRO A O 1
ATOM 1904 N N . MET A 1 243 ? 28.125 -2.506 3.998 1 91 243 MET A N 1
ATOM 1905 C CA . MET A 1 243 ? 27.688 -2.25 5.367 1 91 243 MET A CA 1
ATOM 1906 C C . MET A 1 243 ? 28.797 -2.559 6.363 1 91 243 MET A C 1
ATOM 1908 O O . MET A 1 243 ? 29.359 -3.654 6.352 1 91 243 MET A O 1
ATOM 1912 N N . ASP A 1 244 ? 29.109 -1.6 7.176 1 86.44 244 ASP A N 1
ATOM 1913 C CA . ASP A 1 244 ? 30.047 -1.785 8.281 1 86.44 244 ASP A CA 1
ATOM 1914 C C . ASP A 1 244 ? 29.297 -2.09 9.586 1 86.44 244 ASP A C 1
ATOM 1916 O O . ASP A 1 244 ? 28.094 -1.882 9.68 1 86.44 244 ASP A O 1
ATOM 1920 N N . GLN A 1 245 ? 30.016 -2.625 10.484 1 81.94 245 GLN A N 1
ATOM 1921 C CA . GLN A 1 245 ? 29.406 -2.879 11.789 1 81.94 245 GLN A CA 1
ATOM 1922 C C . GLN A 1 245 ? 29.234 -1.581 12.578 1 81.94 245 GLN A C 1
ATOM 1924 O O . GLN A 1 245 ? 30.094 -0.698 12.523 1 81.94 245 GLN A O 1
ATOM 1929 N N . ASP A 1 246 ? 28.078 -1.459 13.18 1 73.81 246 ASP A N 1
ATOM 1930 C CA . ASP A 1 246 ? 27.828 -0.34 14.086 1 73.81 246 ASP A CA 1
ATOM 1931 C C . ASP A 1 246 ? 28.562 -0.54 15.414 1 73.81 246 ASP A C 1
ATOM 1933 O O . ASP A 1 246 ? 28.203 -1.426 16.188 1 73.81 246 ASP A O 1
ATOM 1937 N N . ASP A 1 247 ? 29.531 0.202 15.688 1 68.12 247 ASP A N 1
ATOM 1938 C CA . ASP A 1 247 ? 30.344 0.023 16.875 1 68.12 247 ASP A CA 1
ATOM 1939 C C . ASP A 1 247 ? 29.688 0.663 18.094 1 68.12 247 ASP A C 1
ATOM 1941 O O . ASP A 1 247 ? 30.25 0.646 19.203 1 68.12 247 ASP A O 1
ATOM 1945 N N . SER A 1 248 ? 28.531 1.181 17.859 1 64.62 248 SER A N 1
ATOM 1946 C CA . SER A 1 248 ? 27.859 1.85 18.984 1 64.62 248 SER A CA 1
ATOM 1947 C C . SER A 1 248 ? 27.359 0.843 20.016 1 64.62 248 SER A C 1
ATOM 1949 O O . SER A 1 248 ? 27.125 1.194 21.172 1 64.62 248 SER A O 1
ATOM 1951 N N . TRP A 1 249 ? 27.141 -0.356 19.484 1 64.38 249 TRP A N 1
ATOM 1952 C CA . TRP A 1 249 ? 26.594 -1.388 20.344 1 64.38 249 TRP A CA 1
ATOM 1953 C C . TRP A 1 249 ? 27.484 -2.629 20.359 1 64.38 249 TRP A C 1
ATOM 1955 O O . TRP A 1 249 ? 28.172 -2.904 19.375 1 64.38 249 TRP A O 1
ATOM 1965 N N . SER A 1 250 ? 27.422 -3.125 21.469 1 57.47 250 SER A N 1
ATOM 1966 C CA . SER A 1 250 ? 28.266 -4.316 21.609 1 57.47 250 SER A CA 1
ATOM 1967 C C . SER A 1 250 ? 27.625 -5.52 20.922 1 57.47 250 SER A C 1
ATOM 1969 O O . SER A 1 250 ? 28.297 -6.496 20.609 1 57.47 250 SER A O 1
ATOM 1971 N N . ASP A 1 251 ? 26.375 -5.32 20.641 1 59.12 251 ASP A N 1
ATOM 1972 C CA . ASP A 1 251 ? 25.734 -6.504 20.062 1 59.12 251 ASP A CA 1
ATOM 1973 C C . ASP A 1 251 ? 25.906 -6.539 18.547 1 59.12 251 ASP A C 1
ATOM 1975 O O . ASP A 1 251 ? 26.125 -5.504 17.922 1 59.12 251 ASP A O 1
ATOM 1979 N N . GLU A 1 252 ? 26.172 -7.664 18.047 1 61.97 252 GLU A N 1
ATOM 1980 C CA . GLU A 1 252 ? 26.344 -7.879 16.609 1 61.97 252 GLU A CA 1
ATOM 1981 C C . GLU A 1 252 ? 24.984 -7.934 15.891 1 61.97 252 GLU A C 1
ATOM 1983 O O . GLU A 1 252 ? 24.578 -8.992 15.43 1 61.97 252 GLU A O 1
ATOM 1988 N N . SER A 1 253 ? 24.25 -6.785 15.906 1 70.19 253 SER A N 1
ATOM 1989 C CA . SER A 1 253 ? 22.953 -6.758 15.219 1 70.19 253 SER A CA 1
ATOM 1990 C C . SER A 1 253 ? 22.781 -5.465 14.43 1 70.19 253 SER A C 1
ATOM 1992 O O . SER A 1 253 ? 21.75 -5.258 13.789 1 70.19 253 SER A O 1
ATOM 1994 N N . GLY A 1 254 ? 23.828 -4.742 14.5 1 81.94 254 GLY A N 1
ATOM 1995 C CA . GLY A 1 254 ? 23.703 -3.436 13.875 1 81.94 254 GLY A CA 1
ATOM 1996 C C . GLY A 1 254 ? 24.766 -3.162 12.828 1 81.94 254 GLY A C 1
ATOM 1997 O O . GLY A 1 254 ? 25.922 -3.512 13.016 1 81.94 254 GLY A O 1
ATOM 1998 N N . GLY A 1 255 ? 24.266 -2.732 11.625 1 86.62 255 GLY A N 1
ATOM 1999 C CA . GLY A 1 255 ? 25.141 -2.297 10.555 1 86.62 255 GLY A CA 1
ATOM 2000 C C . GLY A 1 255 ? 24.938 -0.846 10.164 1 86.62 255 GLY A C 1
ATOM 2001 O O . GLY A 1 255 ? 23.922 -0.24 10.516 1 86.62 255 GLY A O 1
ATOM 2002 N N . VAL A 1 256 ? 26.016 -0.285 9.578 1 89.25 256 VAL A N 1
ATOM 2003 C CA . VAL A 1 256 ? 25.922 1.106 9.148 1 89.25 256 VAL A CA 1
ATOM 2004 C C . VAL A 1 256 ? 26.469 1.25 7.727 1 89.25 256 VAL A C 1
ATOM 2006 O O . VAL A 1 256 ? 27.359 0.501 7.32 1 89.25 256 VAL A O 1
ATOM 2009 N N . VAL A 1 257 ? 25.828 2.102 6.984 1 91.75 257 VAL A N 1
ATOM 2010 C CA . VAL A 1 257 ? 26.312 2.516 5.672 1 91.75 257 VAL A CA 1
ATOM 2011 C C . VAL A 1 257 ? 27.031 3.863 5.789 1 91.75 257 VAL A C 1
ATOM 2013 O O . VAL A 1 257 ? 26.391 4.887 6.031 1 91.75 257 VAL A O 1
ATOM 2016 N N . VAL A 1 258 ? 28.25 3.834 5.559 1 86.69 258 VAL A N 1
ATOM 2017 C CA . VAL A 1 258 ? 29.078 5.031 5.668 1 86.69 258 VAL A CA 1
ATOM 2018 C C . VAL A 1 258 ? 29.281 5.652 4.285 1 86.69 258 VAL A C 1
ATOM 2020 O O . VAL A 1 258 ? 29.594 4.945 3.324 1 86.69 258 VAL A O 1
ATOM 2023 N N . LEU A 1 259 ? 29 6.863 3.99 1 84.75 259 LEU A N 1
ATOM 2024 C CA . LEU A 1 259 ? 28.984 7.496 2.678 1 84.75 259 LEU A CA 1
ATOM 2025 C C . LEU A 1 259 ? 30.359 8.031 2.305 1 84.75 259 LEU A C 1
ATOM 2027 O O . LEU A 1 259 ? 30.594 8.43 1.161 1 84.75 259 LEU A O 1
ATOM 2031 N N . THR A 1 260 ? 31.281 8.164 3.143 1 75.25 260 THR A N 1
ATOM 2032 C CA . THR A 1 260 ? 32.594 8.711 2.746 1 75.25 260 THR A CA 1
ATOM 2033 C C . THR A 1 260 ? 33.719 7.801 3.217 1 75.25 260 THR A C 1
ATOM 2035 O O . THR A 1 260 ? 33.5 6.914 4.047 1 75.25 260 THR A O 1
ATOM 2038 N N . ASP A 1 261 ? 34.812 7.949 2.43 1 61.56 261 ASP A N 1
ATOM 2039 C CA . ASP A 1 261 ? 36.031 7.191 2.693 1 61.56 261 ASP A CA 1
ATOM 2040 C C . ASP A 1 261 ? 36.562 7.504 4.082 1 61.56 261 ASP A C 1
ATOM 2042 O O . ASP A 1 261 ? 36.438 8.625 4.57 1 61.56 261 ASP A O 1
ATOM 2046 N N . ALA A 1 262 ? 36.75 6.434 4.848 1 53.16 262 ALA A N 1
ATOM 2047 C CA . ALA A 1 262 ? 37.312 6.441 6.195 1 53.16 262 ALA A CA 1
ATOM 2048 C C . ALA A 1 262 ? 38.375 7.508 6.332 1 53.16 262 ALA A C 1
ATOM 2050 O O . ALA A 1 262 ? 38.688 7.965 7.441 1 53.16 262 ALA A O 1
ATOM 2051 N N . LYS A 1 263 ? 39.062 7.746 5.312 1 52.31 263 LYS A N 1
ATOM 2052 C CA . LYS A 1 263 ? 40.188 8.664 5.41 1 52.31 263 LYS A CA 1
ATOM 2053 C C . LYS A 1 263 ? 39.719 10.07 5.777 1 52.31 263 LYS A C 1
ATOM 2055 O O . LYS A 1 263 ? 40.531 10.914 6.164 1 52.31 263 LYS A O 1
ATOM 2060 N N . TRP A 1 264 ? 38.406 10.148 5.668 1 57.59 264 TRP A N 1
ATOM 2061 C CA . TRP A 1 264 ? 38 11.523 5.906 1 57.59 264 TRP A CA 1
ATOM 2062 C C . TRP A 1 264 ? 37.5 11.695 7.336 1 57.59 264 TRP A C 1
ATOM 2064 O O . TRP A 1 264 ? 37.125 10.727 7.992 1 57.59 264 TRP A O 1
ATOM 2074 N N . GLY A 1 265 ? 37.875 12.711 8.062 1 58.72 265 GLY A N 1
ATOM 2075 C CA . GLY A 1 265 ? 37.625 13.039 9.453 1 58.72 265 GLY A CA 1
ATOM 2076 C C . GLY A 1 265 ? 36.156 12.836 9.852 1 58.72 265 GLY A C 1
ATOM 2077 O O . GLY A 1 265 ? 35.875 12.359 10.945 1 58.72 265 GLY A O 1
ATOM 2078 N N . HIS A 1 266 ? 35.125 13.133 8.977 1 69.62 266 HIS A N 1
ATOM 2079 C CA . HIS A 1 266 ? 33.75 12.992 9.352 1 69.62 266 HIS A CA 1
ATOM 2080 C C . HIS A 1 266 ? 33.062 11.875 8.555 1 69.62 266 HIS A C 1
ATOM 2082 O O . HIS A 1 266 ? 33.344 11.703 7.367 1 69.62 266 HIS A O 1
ATOM 2088 N N . LYS A 1 267 ? 32.344 11.008 9.219 1 84.31 267 LYS A N 1
ATOM 2089 C CA . LYS A 1 267 ? 31.734 9.844 8.578 1 84.31 267 LYS A CA 1
ATOM 2090 C C . LYS A 1 267 ? 30.219 9.875 8.711 1 84.31 267 LYS A C 1
ATOM 2092 O O . LYS A 1 267 ? 29.656 9.195 9.57 1 84.31 267 LYS A O 1
ATOM 2097 N N . PRO A 1 268 ? 29.578 10.656 7.824 1 91.31 268 PRO A N 1
ATOM 2098 C CA . PRO A 1 268 ? 28.125 10.648 7.922 1 91.31 268 PRO A CA 1
ATOM 2099 C C . PRO A 1 268 ? 27.516 9.297 7.559 1 91.31 268 PRO A C 1
ATOM 2101 O O . PRO A 1 268 ? 28 8.617 6.652 1 91.31 268 PRO A O 1
ATOM 2104 N N . TYR A 1 269 ? 26.594 8.922 8.305 1 91.81 269 TYR A N 1
ATOM 2105 C CA . TYR A 1 269 ? 25.859 7.684 8.031 1 91.81 269 TYR A CA 1
ATOM 2106 C C . TYR A 1 269 ? 24.734 7.922 7.047 1 91.81 269 TYR A C 1
ATOM 2108 O O . TYR A 1 269 ? 23.906 8.812 7.25 1 91.81 269 TYR A O 1
ATOM 2116 N N . GLY A 1 270 ? 24.766 7.137 5.949 1 94.81 270 GLY A N 1
ATOM 2117 C CA . GLY A 1 270 ? 23.625 7.141 5.047 1 94.81 270 GLY A CA 1
ATOM 2118 C C . GLY A 1 270 ? 22.469 6.316 5.559 1 94.81 270 GLY A C 1
ATOM 2119 O O . GLY A 1 270 ? 21.297 6.652 5.309 1 94.81 270 GLY A O 1
ATOM 2120 N N . ALA A 1 271 ? 22.828 5.254 6.223 1 97.12 271 ALA A N 1
ATOM 2121 C CA . ALA A 1 271 ? 21.797 4.371 6.762 1 97.12 271 ALA A CA 1
ATOM 2122 C C . ALA A 1 271 ? 22.312 3.592 7.965 1 97.12 271 ALA A C 1
ATOM 2124 O O . ALA A 1 271 ? 23.5 3.252 8.031 1 97.12 271 ALA A O 1
ATOM 2125 N N . LEU A 1 272 ? 21.5 3.434 8.914 1 95.75 272 LEU A N 1
ATOM 2126 C CA . LEU A 1 272 ? 21.703 2.504 10.016 1 95.75 272 LEU A CA 1
ATOM 2127 C C . LEU A 1 272 ? 20.797 1.287 9.875 1 95.75 272 LEU A C 1
ATOM 2129 O O . LEU A 1 272 ? 19.594 1.429 9.641 1 95.75 272 LEU A O 1
ATOM 2133 N N . VAL A 1 273 ? 21.359 0.13 9.945 1 95.38 273 VAL A N 1
ATOM 2134 C CA . VAL A 1 273 ? 20.609 -1.109 9.75 1 95.38 273 VAL A CA 1
ATOM 2135 C C . VAL A 1 273 ? 20.609 -1.916 11.039 1 95.38 273 VAL A C 1
ATOM 2137 O O . VAL A 1 273 ? 21.656 -2.15 11.648 1 95.38 273 VAL A O 1
ATOM 2140 N N . GLU A 1 274 ? 19.453 -2.252 11.5 1 92.69 274 GLU A N 1
ATOM 2141 C CA . GLU A 1 274 ? 19.297 -3.105 12.672 1 92.69 274 GLU A CA 1
ATOM 2142 C C . GLU A 1 274 ? 18.547 -4.391 12.32 1 92.69 274 GLU A C 1
ATOM 2144 O O . GLU A 1 274 ? 17.453 -4.348 11.75 1 92.69 274 GLU A O 1
ATOM 2149 N N . ILE A 1 275 ? 19.141 -5.535 12.633 1 91.19 275 ILE A N 1
ATOM 2150 C CA . ILE A 1 275 ? 18.578 -6.84 12.305 1 91.19 275 ILE A CA 1
ATOM 2151 C C . ILE A 1 275 ? 18.297 -7.629 13.578 1 91.19 275 ILE A C 1
ATOM 2153 O O . ILE A 1 275 ? 19.234 -8.039 14.273 1 91.19 275 ILE A O 1
ATOM 2157 N N . SER A 1 276 ? 17.047 -7.746 13.852 1 87.62 276 SER A N 1
ATOM 2158 C CA . SER A 1 276 ? 16.609 -8.578 14.969 1 87.62 276 SER A CA 1
ATOM 2159 C C . SER A 1 276 ? 16.156 -9.961 14.492 1 87.62 276 SER A C 1
ATOM 2161 O O . SER A 1 276 ? 15.742 -10.117 13.352 1 87.62 276 SER A O 1
ATOM 2163 N N . ASP A 1 277 ? 16.234 -10.906 15.328 1 86.5 277 ASP A N 1
ATOM 2164 C CA . ASP A 1 277 ? 15.953 -12.289 14.938 1 86.5 277 ASP A CA 1
ATOM 2165 C C . ASP A 1 277 ? 14.461 -12.484 14.656 1 86.5 277 ASP A C 1
ATOM 2167 O O . ASP A 1 277 ? 14.078 -12.773 13.523 1 86.5 277 ASP A O 1
ATOM 2171 N N . GLU A 1 278 ? 13.703 -12.43 15.719 1 88.19 278 GLU A N 1
ATOM 2172 C CA . GLU A 1 278 ? 12.273 -12.688 15.594 1 88.19 278 GLU A CA 1
ATOM 2173 C C . GLU A 1 278 ? 11.461 -11.773 16.5 1 88.19 278 GLU A C 1
ATOM 2175 O O . GLU A 1 278 ? 11.984 -11.242 17.484 1 88.19 278 GLU A O 1
ATOM 2180 N N . ILE A 1 279 ? 10.227 -11.602 16.047 1 85.38 279 ILE A N 1
ATOM 2181 C CA . ILE A 1 279 ? 9.297 -11.023 17.016 1 85.38 279 ILE A CA 1
ATOM 2182 C C . ILE A 1 279 ? 9.141 -11.961 18.203 1 85.38 279 ILE A C 1
ATOM 2184 O O . ILE A 1 279 ? 8.891 -13.156 18.031 1 85.38 279 ILE A O 1
ATOM 2188 N N . GLY A 1 280 ? 9.32 -11.492 19.344 1 77.44 280 GLY A N 1
ATOM 2189 C CA . GLY A 1 280 ? 9.242 -12.32 20.531 1 77.44 280 GLY A CA 1
ATOM 2190 C C . GLY A 1 280 ? 10.602 -12.734 21.062 1 77.44 280 GLY A C 1
ATOM 2191 O O . GLY A 1 280 ? 10.711 -13.297 22.156 1 77.44 280 GLY A O 1
ATOM 2192 N N . ALA A 1 281 ? 11.555 -12.5 20.25 1 76.31 281 ALA A N 1
ATOM 2193 C CA . ALA A 1 281 ? 12.906 -12.75 20.734 1 76.31 281 ALA A CA 1
ATOM 2194 C C . ALA A 1 281 ? 13.32 -11.703 21.766 1 76.31 281 ALA A C 1
ATOM 2196 O O . ALA A 1 281 ? 12.648 -10.68 21.922 1 76.31 281 ALA A O 1
ATOM 2197 N N . LYS A 1 282 ? 14.25 -11.953 22.5 1 72.25 282 LYS A N 1
ATOM 2198 C CA . LYS A 1 282 ? 14.672 -11.078 23.578 1 72.25 282 LYS A CA 1
ATOM 2199 C C . LYS A 1 282 ? 15.367 -9.828 23.047 1 72.25 282 LYS A C 1
ATOM 2201 O O . LYS A 1 282 ? 15.688 -8.914 23.812 1 72.25 282 LYS A O 1
ATOM 2206 N N . ASN A 1 283 ? 15.352 -9.688 21.828 1 76.06 283 ASN A N 1
ATOM 2207 C CA . ASN A 1 283 ? 15.984 -8.516 21.234 1 76.06 283 ASN A CA 1
ATOM 2208 C C . ASN A 1 283 ? 15.062 -7.297 21.297 1 76.06 283 ASN A C 1
ATOM 2210 O O . ASN A 1 283 ? 13.844 -7.434 21.188 1 76.06 283 ASN A O 1
ATOM 2214 N N . PRO A 1 284 ? 15.711 -6.184 21.562 1 83.44 284 PRO A N 1
ATOM 2215 C CA . PRO A 1 284 ? 14.914 -4.961 21.516 1 83.44 284 PRO A CA 1
ATOM 2216 C C . PRO A 1 284 ? 14.312 -4.695 20.141 1 83.44 284 PRO A C 1
ATOM 2218 O O . PRO A 1 284 ? 14.711 -5.324 19.156 1 83.44 284 PRO A O 1
ATOM 2221 N N . ASP A 1 285 ? 13.305 -3.848 20.094 1 88.94 285 ASP A N 1
ATOM 2222 C CA . ASP A 1 285 ? 12.75 -3.385 18.828 1 88.94 285 ASP A CA 1
ATOM 2223 C C . ASP A 1 285 ? 13.82 -2.75 17.953 1 88.94 285 ASP A C 1
ATOM 2225 O O . ASP A 1 285 ? 14.445 -1.763 18.344 1 88.94 285 ASP A O 1
ATOM 2229 N N . PRO A 1 286 ? 14.031 -3.361 16.812 1 91 286 PRO A N 1
ATOM 2230 C CA . PRO A 1 286 ? 15.102 -2.852 15.961 1 91 286 PRO A CA 1
ATOM 2231 C C . PRO A 1 286 ? 14.883 -1.4 15.539 1 91 286 PRO A C 1
ATOM 2233 O O . PRO A 1 286 ? 15.852 -0.676 15.281 1 91 286 PRO A O 1
ATOM 2236 N N . SER A 1 287 ? 13.695 -0.927 15.422 1 92.31 287 SER A N 1
ATOM 2237 C CA . SER A 1 287 ? 13.43 0.463 15.07 1 92.31 287 SER A CA 1
ATOM 2238 C C . SER A 1 287 ? 13.875 1.411 16.172 1 92.31 287 SER A C 1
ATOM 2240 O O . SER A 1 287 ? 14.438 2.475 15.906 1 92.31 287 SER A O 1
ATOM 2242 N N . VAL A 1 288 ? 13.594 1.037 17.391 1 92.06 288 VAL A N 1
ATOM 2243 C CA . VAL A 1 288 ? 14 1.842 18.547 1 92.06 288 VAL A CA 1
ATOM 2244 C C . VAL A 1 288 ? 15.523 1.811 18.688 1 92.06 288 VAL A C 1
ATOM 2246 O O . VAL A 1 288 ? 16.156 2.844 18.938 1 92.06 288 VAL A O 1
ATOM 2249 N N . LYS A 1 289 ? 16.047 0.635 18.547 1 91.25 289 LYS A N 1
ATOM 2250 C CA . LYS A 1 289 ? 17.5 0.505 18.625 1 91.25 289 LYS A CA 1
ATOM 2251 C C . LYS A 1 289 ? 18.188 1.346 17.562 1 91.25 289 LYS A C 1
ATOM 2253 O O . LYS A 1 289 ? 19.203 2.002 17.828 1 91.25 289 LYS A O 1
ATOM 2258 N N . GLY A 1 290 ? 17.672 1.229 16.312 1 92.44 290 GLY A N 1
ATOM 2259 C CA . GLY A 1 290 ? 18.219 2.051 15.242 1 92.44 290 GLY A CA 1
ATOM 2260 C C . GLY A 1 290 ? 18.125 3.537 15.531 1 92.44 290 GLY A C 1
ATOM 2261 O O . GLY A 1 290 ? 19.047 4.289 15.227 1 92.44 290 GLY A O 1
ATOM 2262 N N . ALA A 1 291 ? 17.047 3.969 16.109 1 93.94 291 ALA A N 1
ATOM 2263 C CA . ALA A 1 291 ? 16.844 5.375 16.453 1 93.94 291 ALA A CA 1
ATOM 2264 C C . ALA A 1 291 ? 17.844 5.812 17.531 1 93.94 291 ALA A C 1
ATOM 2266 O O . ALA A 1 291 ? 18.375 6.918 17.484 1 93.94 291 ALA A O 1
ATOM 2267 N N . GLN A 1 292 ? 18 4.938 18.516 1 91.88 292 GLN A N 1
ATOM 2268 C CA . GLN A 1 292 ? 18.953 5.234 19.562 1 91.88 292 GLN A CA 1
ATOM 2269 C C . GLN A 1 292 ? 20.375 5.312 19.016 1 91.88 292 GLN A C 1
ATOM 2271 O O . GLN A 1 292 ? 21.141 6.195 19.406 1 91.88 292 GLN A O 1
ATOM 2276 N N . SER A 1 293 ? 20.703 4.352 18.156 1 91.19 293 SER A N 1
ATOM 2277 C CA . SER A 1 293 ? 22.016 4.363 17.516 1 91.19 293 SER A CA 1
ATOM 2278 C C . SER A 1 293 ? 22.234 5.645 16.719 1 91.19 293 SER A C 1
ATOM 2280 O O . SER A 1 293 ? 23.328 6.23 16.766 1 91.19 293 SER A O 1
ATOM 2282 N N . TYR A 1 294 ? 21.266 6.051 16 1 94.06 294 TYR A N 1
ATOM 2283 C CA . TYR A 1 294 ? 21.312 7.301 15.242 1 94.06 294 TYR A CA 1
ATOM 2284 C C . TYR A 1 294 ? 21.578 8.484 16.172 1 94.06 294 TYR A C 1
ATOM 2286 O O . TYR A 1 294 ? 22.453 9.305 15.906 1 94.06 294 TYR A O 1
ATOM 2294 N N . ALA A 1 295 ? 20.781 8.562 17.234 1 93.56 295 ALA A N 1
ATOM 2295 C CA . ALA A 1 295 ? 20.891 9.672 18.172 1 93.56 295 ALA A CA 1
ATOM 2296 C C . ALA A 1 295 ? 22.281 9.719 18.812 1 93.56 295 ALA A C 1
ATOM 2298 O O . ALA A 1 295 ? 22.891 10.789 18.891 1 93.56 295 ALA A O 1
ATOM 2299 N N . LYS A 1 296 ? 22.766 8.633 19.188 1 90.81 296 LYS A N 1
ATOM 2300 C CA . LYS A 1 296 ? 24.062 8.555 19.844 1 90.81 296 LYS A CA 1
ATOM 2301 C C . LYS A 1 296 ? 25.188 8.93 18.891 1 90.81 296 LYS A C 1
ATOM 2303 O O . LYS A 1 296 ? 26.078 9.719 19.25 1 90.81 296 LYS A O 1
ATOM 2308 N N . TYR A 1 297 ? 25.188 8.414 17.719 1 90.94 297 TYR A N 1
ATOM 2309 C CA . TYR A 1 297 ? 26.266 8.648 16.766 1 90.94 297 TYR A CA 1
ATOM 2310 C C . TYR A 1 297 ? 26.375 10.125 16.406 1 90.94 297 TYR A C 1
ATOM 2312 O O . TYR A 1 297 ? 27.453 10.719 16.484 1 90.94 297 TYR A O 1
ATOM 2320 N N . TRP A 1 298 ? 25.281 10.727 16.031 1 93.06 298 TRP A N 1
ATOM 2321 C CA . TRP A 1 298 ? 25.281 12.102 15.539 1 93.06 298 TRP A CA 1
ATOM 2322 C C . TRP A 1 298 ? 25.5 13.086 16.688 1 93.06 298 TRP A C 1
ATOM 2324 O O . TRP A 1 298 ? 25.734 14.273 16.453 1 93.06 298 TRP A O 1
ATOM 2334 N N . SER A 1 299 ? 25.406 12.57 17.906 1 93 299 SER A N 1
ATOM 2335 C CA . SER A 1 299 ? 25.641 13.422 19.062 1 93 299 SER A CA 1
ATOM 2336 C C . SER A 1 299 ? 27.109 13.438 19.453 1 93 299 SER A C 1
ATOM 2338 O O . SER A 1 299 ? 27.516 14.227 20.312 1 93 299 SER A O 1
ATOM 2340 N N . GLN A 1 300 ? 27.875 12.602 18.891 1 89.56 300 GLN A N 1
ATOM 2341 C CA . GLN A 1 300 ? 29.297 12.547 19.234 1 89.56 300 GLN A CA 1
ATOM 2342 C C . GLN A 1 300 ? 29.969 13.875 18.922 1 89.56 300 GLN A C 1
ATOM 2344 O O . GLN A 1 300 ? 29.531 14.625 18.047 1 89.56 300 GLN A O 1
ATOM 2349 N N . GLU A 1 301 ? 31.094 14.102 19.609 1 90.19 301 GLU A N 1
ATOM 2350 C CA . GLU A 1 301 ? 31.812 15.367 19.469 1 90.19 301 GLU A CA 1
ATOM 2351 C C . GLU A 1 301 ? 32.375 15.539 18.062 1 90.19 301 GLU A C 1
ATOM 2353 O O . GLU A 1 301 ? 32.375 16.641 17.516 1 90.19 301 GLU A O 1
ATOM 2358 N N . GLU A 1 302 ? 32.781 14.477 17.5 1 86.81 302 GLU A N 1
ATOM 2359 C CA . GLU A 1 302 ? 33.375 14.516 16.172 1 86.81 302 GLU A CA 1
ATOM 2360 C C . GLU A 1 302 ? 32.344 14.945 15.133 1 86.81 302 GLU A C 1
ATOM 2362 O O . GLU A 1 302 ? 32.688 15.445 14.062 1 86.81 302 GLU A O 1
ATOM 2367 N N . MET A 1 303 ? 31.062 14.805 15.461 1 91.25 303 MET A N 1
ATOM 2368 C CA . MET A 1 303 ? 30 15.086 14.5 1 91.25 303 MET A CA 1
ATOM 2369 C C . MET A 1 303 ? 29.438 16.484 14.719 1 91.25 303 MET A C 1
ATOM 2371 O O . MET A 1 303 ? 28.484 16.891 14.047 1 91.25 303 MET A O 1
ATOM 2375 N N . THR A 1 304 ? 30.016 17.234 15.648 1 91.94 304 THR A N 1
ATOM 2376 C CA . THR A 1 304 ? 29.484 18.562 16 1 91.94 304 THR A CA 1
ATOM 2377 C C . THR A 1 304 ? 29.422 19.469 14.773 1 91.94 304 THR A C 1
ATOM 2379 O O . THR A 1 304 ? 28.422 20.141 14.555 1 91.94 304 THR A O 1
ATOM 2382 N N . GLY A 1 305 ? 30.484 19.469 13.992 1 90.88 305 GLY A N 1
ATOM 2383 C CA . GLY A 1 305 ? 30.5 20.312 12.805 1 90.88 305 GLY A CA 1
ATOM 2384 C C . GLY A 1 305 ? 29.375 20 11.836 1 90.88 305 GLY A C 1
ATOM 2385 O O . GLY A 1 305 ? 28.688 20.906 11.359 1 90.88 305 GLY A O 1
ATOM 2386 N N . LEU A 1 306 ? 29.172 18.75 11.562 1 93.12 306 LEU A N 1
ATOM 2387 C CA . LEU A 1 306 ? 28.109 18.344 10.641 1 93.12 306 LEU A CA 1
ATOM 2388 C C . LEU A 1 306 ? 26.734 18.594 11.25 1 93.12 306 LEU A C 1
ATOM 2390 O O . LEU A 1 306 ? 25.797 18.984 10.539 1 93.12 306 LEU A O 1
ATOM 2394 N N . ARG A 1 307 ? 26.609 18.344 12.5 1 94.75 307 ARG A N 1
ATOM 2395 C CA . ARG A 1 307 ? 25.344 18.531 13.195 1 94.75 307 ARG A CA 1
ATOM 2396 C C . ARG A 1 307 ? 24.922 20 13.156 1 94.75 307 ARG A C 1
ATOM 2398 O O . ARG A 1 307 ? 23.719 20.312 13.109 1 94.75 307 ARG A O 1
ATOM 2405 N N . GLN A 1 308 ? 25.906 20.875 13.156 1 95 308 GLN A N 1
ATOM 2406 C CA . GLN A 1 308 ? 25.609 22.297 13.141 1 95 308 GLN A CA 1
ATOM 2407 C C . GLN A 1 308 ? 25.344 22.781 11.711 1 95 308 GLN A C 1
ATOM 2409 O O . GLN A 1 308 ? 24.734 23.828 11.516 1 95 308 GLN A O 1
ATOM 2414 N N . ALA A 1 309 ? 25.797 21.984 10.789 1 95 309 ALA A N 1
ATOM 2415 C CA . ALA A 1 309 ? 25.719 22.438 9.398 1 95 309 ALA A CA 1
ATOM 2416 C C . ALA A 1 309 ? 24.531 21.812 8.688 1 95 309 ALA A C 1
ATOM 2418 O O . ALA A 1 309 ? 24.094 22.312 7.648 1 95 309 ALA A O 1
ATOM 2419 N N . THR A 1 310 ? 24.031 20.719 9.172 1 96.25 310 THR A N 1
ATOM 2420 C CA . THR A 1 310 ? 23 19.969 8.477 1 96.25 310 THR A CA 1
ATOM 2421 C C . THR A 1 310 ? 21.953 19.438 9.453 1 96.25 310 THR A C 1
ATOM 2423 O O . THR A 1 310 ? 22.203 19.391 10.664 1 96.25 310 THR A O 1
ATOM 2426 N N . PRO A 1 311 ? 20.812 19.016 8.961 1 97.75 311 PRO A N 1
ATOM 2427 C CA . PRO A 1 311 ? 19.844 18.328 9.836 1 97.75 311 PRO A CA 1
ATOM 2428 C C . PRO A 1 311 ? 20.188 16.859 10.055 1 97.75 311 PRO A C 1
ATOM 2430 O O . PRO A 1 311 ? 19.375 16.094 10.586 1 97.75 311 PRO A O 1
ATOM 2433 N N . CYS A 1 312 ? 21.312 16.375 9.578 1 97.56 312 CYS A N 1
ATOM 2434 C CA . CYS A 1 312 ? 21.844 15.031 9.766 1 97.56 312 CYS A CA 1
ATOM 2435 C C . CYS A 1 312 ? 20.875 13.984 9.234 1 97.56 312 CYS A C 1
ATOM 2437 O O . CYS A 1 312 ? 20.531 13.039 9.953 1 97.56 312 CYS A O 1
ATOM 2439 N N . PRO A 1 313 ? 20.406 14.094 7.988 1 98.25 313 PRO A N 1
ATOM 2440 C CA . PRO A 1 313 ? 19.453 13.109 7.453 1 98.25 313 PRO A CA 1
ATOM 2441 C C . PRO A 1 313 ? 20.078 11.727 7.273 1 98.25 313 PRO A C 1
ATOM 2443 O O . PRO A 1 313 ? 21.203 11.617 6.789 1 98.25 313 PRO A O 1
ATOM 2446 N N . SER A 1 314 ? 19.422 10.688 7.688 1 98.06 314 SER A N 1
ATOM 2447 C CA . SER A 1 314 ? 19.828 9.289 7.539 1 98.06 314 SER A CA 1
ATOM 2448 C C . SER A 1 314 ? 18.625 8.367 7.434 1 98.06 314 SER A C 1
ATOM 2450 O O . SER A 1 314 ? 17.531 8.727 7.859 1 98.06 314 SER A O 1
ATOM 2452 N N . LEU A 1 315 ? 18.828 7.215 6.82 1 98.25 315 LEU A N 1
ATOM 2453 C CA . LEU A 1 315 ? 17.812 6.16 6.859 1 98.25 315 LEU A CA 1
ATOM 2454 C C . LEU A 1 315 ? 18.078 5.203 8.016 1 98.25 315 LEU A C 1
ATOM 2456 O O . LEU A 1 315 ? 19.219 5.051 8.461 1 98.25 315 LEU A O 1
ATOM 2460 N N . ILE A 1 316 ? 17.078 4.699 8.547 1 97.69 316 ILE A N 1
ATOM 2461 C CA . ILE A 1 316 ? 17.141 3.578 9.477 1 97.69 316 ILE A CA 1
ATOM 2462 C C . ILE A 1 316 ? 16.375 2.391 8.898 1 97.69 316 ILE A C 1
ATOM 2464 O O . ILE A 1 316 ? 15.188 2.51 8.562 1 97.69 316 ILE A O 1
ATOM 2468 N N . ILE A 1 317 ? 17.016 1.314 8.703 1 97.81 317 ILE A N 1
ATOM 2469 C CA . ILE A 1 317 ? 16.422 0.106 8.141 1 97.81 317 ILE A CA 1
ATOM 2470 C C . ILE A 1 317 ? 16.328 -0.972 9.211 1 97.81 317 ILE A C 1
ATOM 2472 O O . ILE A 1 317 ? 17.344 -1.409 9.758 1 97.81 317 ILE A O 1
ATOM 2476 N N . SER A 1 318 ? 15.148 -1.39 9.492 1 96.12 318 SER A N 1
ATOM 2477 C CA . SER A 1 318 ? 14.906 -2.326 10.586 1 96.12 318 SER A CA 1
ATOM 2478 C C . SER A 1 318 ? 14.359 -3.652 10.062 1 96.12 318 SER A C 1
ATOM 2480 O O . SER A 1 318 ? 13.406 -3.672 9.281 1 96.12 318 SER A O 1
ATOM 2482 N N . PHE A 1 319 ? 15.008 -4.734 10.531 1 94.5 319 PHE A N 1
ATOM 2483 C CA . PHE A 1 319 ? 14.539 -6.086 10.258 1 94.5 319 PHE A CA 1
ATOM 2484 C C . PHE A 1 319 ? 14.109 -6.785 11.539 1 94.5 319 PHE A C 1
ATOM 2486 O O . PHE A 1 319 ? 14.797 -6.711 12.555 1 94.5 319 PHE A O 1
ATOM 2493 N N . VAL A 1 320 ? 13.016 -7.402 11.508 1 92.44 320 VAL A N 1
ATOM 2494 C CA . VAL A 1 320 ? 12.578 -8.297 12.57 1 92.44 320 VAL A CA 1
ATOM 2495 C C . VAL A 1 320 ? 11.945 -9.547 11.969 1 92.44 320 VAL A C 1
ATOM 2497 O O . VAL A 1 320 ? 10.805 -9.508 11.5 1 92.44 320 VAL A O 1
ATOM 2500 N N . GLY A 1 321 ? 12.648 -10.648 12.078 1 91.25 321 GLY A N 1
ATOM 2501 C CA . GLY A 1 321 ? 12.188 -11.812 11.344 1 91.25 321 GLY A CA 1
ATOM 2502 C C . GLY A 1 321 ? 12.047 -11.562 9.852 1 91.25 321 GLY A C 1
ATOM 2503 O O . GLY A 1 321 ? 12.977 -11.078 9.211 1 91.25 321 GLY A O 1
ATOM 2504 N N . PRO A 1 322 ? 10.867 -11.906 9.312 1 94.12 322 PRO A N 1
ATOM 2505 C CA . PRO A 1 322 ? 10.664 -11.711 7.879 1 94.12 322 PRO A CA 1
ATOM 2506 C C . PRO A 1 322 ? 10.078 -10.344 7.543 1 94.12 322 PRO A C 1
ATOM 2508 O O . PRO A 1 322 ? 9.438 -10.18 6.5 1 94.12 322 PRO A O 1
ATOM 2511 N N . TRP A 1 323 ? 10.258 -9.398 8.445 1 96 323 TRP A N 1
ATOM 2512 C CA . TRP A 1 323 ? 9.625 -8.094 8.258 1 96 323 TRP A CA 1
ATOM 2513 C C . TRP A 1 323 ? 10.68 -7 8.109 1 96 323 TRP A C 1
ATOM 2515 O O . TRP A 1 323 ? 11.688 -7.004 8.812 1 96 323 TRP A O 1
ATOM 2525 N N . LEU A 1 324 ? 10.422 -6.078 7.199 1 97.44 324 LEU A N 1
ATOM 2526 C CA . LEU A 1 324 ? 11.305 -4.949 6.926 1 97.44 324 LEU A CA 1
ATOM 2527 C C . LEU A 1 324 ? 10.562 -3.629 7.09 1 97.44 324 LEU A C 1
ATOM 2529 O O . LEU A 1 324 ? 9.43 -3.484 6.617 1 97.44 324 LEU A O 1
ATOM 2533 N N . CYS A 1 325 ? 11.133 -2.689 7.797 1 97.88 325 CYS A N 1
ATOM 2534 C CA . CYS A 1 325 ? 10.594 -1.337 7.891 1 97.88 325 CYS A CA 1
ATOM 2535 C C . CYS A 1 325 ? 11.688 -0.3 7.652 1 97.88 325 CYS A C 1
ATOM 2537 O O . CYS A 1 325 ? 12.805 -0.442 8.148 1 97.88 325 CYS A O 1
ATOM 2539 N N . VAL A 1 326 ? 11.367 0.625 6.852 1 98.31 326 VAL A N 1
ATOM 2540 C CA . VAL A 1 326 ? 12.305 1.701 6.551 1 98.31 326 VAL A CA 1
ATOM 2541 C C . VAL A 1 326 ? 11.867 2.98 7.262 1 98.31 326 VAL A C 1
ATOM 2543 O O . VAL A 1 326 ? 10.695 3.361 7.203 1 98.31 326 VAL A O 1
ATOM 2546 N N . TRP A 1 327 ? 12.82 3.615 7.969 1 97.88 327 TRP A N 1
ATOM 2547 C CA . TRP A 1 327 ? 12.586 4.867 8.68 1 97.88 327 TRP A CA 1
ATOM 2548 C C . TRP A 1 327 ? 13.5 5.973 8.148 1 97.88 327 TRP A C 1
ATOM 2550 O O . TRP A 1 327 ? 14.539 5.691 7.547 1 97.88 327 TRP A O 1
ATOM 2560 N N . GLY A 1 328 ? 13.047 7.199 8.266 1 97.69 328 GLY A N 1
ATOM 2561 C CA . GLY A 1 328 ? 13.875 8.375 8.07 1 97.69 328 GLY A CA 1
ATOM 2562 C C . GLY A 1 328 ? 14.141 9.133 9.359 1 97.69 328 GLY A C 1
ATOM 2563 O O . GLY A 1 328 ? 13.289 9.164 10.258 1 97.69 328 GLY A O 1
ATOM 2564 N N . ALA A 1 329 ? 15.312 9.711 9.469 1 98.38 329 ALA A N 1
ATOM 2565 C CA . ALA A 1 329 ? 15.68 10.406 10.695 1 98.38 329 ALA A CA 1
ATOM 2566 C C . ALA A 1 329 ? 16.344 11.75 10.391 1 98.38 329 ALA A C 1
ATOM 2568 O O . ALA A 1 329 ? 17.078 11.867 9.414 1 98.38 329 ALA A O 1
ATOM 2569 N N . VAL A 1 330 ? 16.062 12.727 11.156 1 98.31 330 VAL A N 1
ATOM 2570 C CA . VAL A 1 330 ? 16.734 14.023 11.172 1 98.31 330 VAL A CA 1
ATOM 2571 C C . VAL A 1 330 ? 17 14.445 12.617 1 98.31 330 VAL A C 1
ATOM 2573 O O . VAL A 1 330 ? 16.328 13.977 13.539 1 98.31 330 VAL A O 1
ATOM 2576 N N . TYR A 1 331 ? 17.969 15.234 12.773 1 98.19 331 TYR A N 1
ATOM 2577 C CA . TYR A 1 331 ? 18.344 15.734 14.094 1 98.19 331 TYR A CA 1
ATOM 2578 C C . TYR A 1 331 ? 18.016 17.219 14.227 1 98.19 331 TYR A C 1
ATOM 2580 O O . TYR A 1 331 ? 18.859 18.062 13.93 1 98.19 331 TYR A O 1
ATOM 2588 N N . LEU A 1 332 ? 16.828 17.547 14.727 1 96.06 332 LEU A N 1
ATOM 2589 C CA . LEU A 1 332 ? 16.422 18.922 14.984 1 96.06 332 LEU A CA 1
ATOM 2590 C C . LEU A 1 332 ? 16.734 19.328 16.422 1 96.06 332 LEU A C 1
ATOM 2592 O O . LEU A 1 332 ? 17.828 19.062 16.922 1 96.06 332 LEU A O 1
ATOM 2596 N N . GLU A 1 333 ? 15.844 20.031 17.109 1 93.88 333 GLU A N 1
ATOM 2597 C CA . GLU A 1 333 ? 16.062 20.266 18.531 1 93.88 333 GLU A CA 1
ATOM 2598 C C . GLU A 1 333 ? 15.977 18.953 19.312 1 93.88 333 GLU A C 1
ATOM 2600 O O . GLU A 1 333 ? 16.547 18.844 20.406 1 93.88 333 GLU A O 1
ATOM 2605 N N . HIS A 1 334 ? 15.219 18.078 18.734 1 93.5 334 HIS A N 1
ATOM 2606 C CA . HIS A 1 334 ? 15.164 16.672 19.141 1 93.5 334 HIS A CA 1
ATOM 2607 C C . HIS A 1 334 ? 15.367 15.75 17.938 1 93.5 334 HIS A C 1
ATOM 2609 O O . HIS A 1 334 ? 15.266 16.188 16.797 1 93.5 334 HIS A O 1
ATOM 2615 N N . VAL A 1 335 ? 15.711 14.523 18.328 1 96.56 335 VAL A N 1
ATOM 2616 C CA . VAL A 1 335 ? 15.805 13.516 17.266 1 96.56 335 VAL A CA 1
ATOM 2617 C C . VAL A 1 335 ? 14.406 13.148 16.781 1 96.56 335 VAL A C 1
ATOM 2619 O O . VAL A 1 335 ? 13.516 12.859 17.594 1 96.56 335 VAL A O 1
ATOM 2622 N N . VAL A 1 336 ? 14.219 13.242 15.5 1 96.62 336 VAL A N 1
ATOM 2623 C CA . VAL A 1 336 ? 12.938 12.898 14.891 1 96.62 336 VAL A CA 1
ATOM 2624 C C . VAL A 1 336 ? 13.109 11.688 13.977 1 96.62 336 VAL A C 1
ATOM 2626 O O . VAL A 1 336 ? 13.945 11.695 13.078 1 96.62 336 VAL A O 1
ATOM 2629 N N . VAL A 1 337 ? 12.367 10.641 14.242 1 97 337 VAL A N 1
ATOM 2630 C CA . VAL A 1 337 ? 12.383 9.422 13.453 1 97 337 VAL A CA 1
ATOM 2631 C C . VAL A 1 337 ? 10.961 9.07 13.016 1 97 337 VAL A C 1
ATOM 2633 O O . VAL A 1 337 ? 10.055 8.969 13.852 1 97 337 VAL A O 1
ATOM 2636 N N . GLN A 1 338 ? 10.742 8.883 11.742 1 95.25 338 GLN A N 1
ATOM 2637 C CA . GLN A 1 338 ? 9.406 8.586 11.234 1 95.25 338 GLN A CA 1
ATOM 2638 C C . GLN A 1 338 ? 9.445 7.422 10.25 1 95.25 338 GLN A C 1
ATOM 2640 O O . GLN A 1 338 ? 10.383 7.293 9.461 1 95.25 338 GLN A O 1
ATOM 2645 N N . PRO A 1 339 ? 8.43 6.586 10.336 1 95.06 339 PRO A N 1
ATOM 2646 C CA . PRO A 1 339 ? 8.391 5.473 9.383 1 95.06 339 PRO A CA 1
ATOM 2647 C C . PRO A 1 339 ? 8.047 5.922 7.969 1 95.06 339 PRO A C 1
ATOM 2649 O O . PRO A 1 339 ? 7.113 6.699 7.77 1 95.06 339 PRO A O 1
ATOM 2652 N N . LEU A 1 340 ? 8.812 5.441 7.043 1 95.44 340 LEU A N 1
ATOM 2653 C CA . LEU A 1 340 ? 8.547 5.707 5.633 1 95.44 340 LEU A CA 1
ATOM 2654 C C . LEU A 1 340 ? 7.723 4.582 5.016 1 95.44 340 LEU A C 1
ATOM 2656 O O . LEU A 1 340 ? 7.105 4.766 3.963 1 95.44 340 LEU A O 1
ATOM 2660 N N . THR A 1 341 ? 7.754 3.42 5.66 1 95.94 341 THR A N 1
ATOM 2661 C CA . THR A 1 341 ? 6.957 2.271 5.238 1 95.94 341 THR A CA 1
ATOM 2662 C C . THR A 1 341 ? 6.336 1.574 6.445 1 95.94 341 THR A C 1
ATOM 2664 O O . THR A 1 341 ? 6.738 1.813 7.586 1 95.94 341 THR A O 1
ATOM 2667 N N . ASP A 1 342 ? 5.352 0.75 6.164 1 95.75 342 ASP A N 1
ATOM 2668 C CA . ASP A 1 342 ? 4.938 -0.253 7.141 1 95.75 342 ASP A CA 1
ATOM 2669 C C . ASP A 1 342 ? 6.004 -1.336 7.301 1 95.75 342 ASP A C 1
ATOM 2671 O O . ASP A 1 342 ? 7.066 -1.263 6.684 1 95.75 342 ASP A O 1
ATOM 2675 N N . PHE A 1 343 ? 5.805 -2.223 8.25 1 97.12 343 PHE A N 1
ATOM 2676 C CA . PHE A 1 343 ? 6.617 -3.434 8.227 1 97.12 343 PHE A CA 1
ATOM 2677 C C . PHE A 1 343 ? 6.195 -4.348 7.086 1 97.12 343 PHE A C 1
ATOM 2679 O O . PHE A 1 343 ? 5.137 -4.977 7.145 1 97.12 343 PHE A O 1
ATOM 2686 N N . ILE A 1 344 ? 7.016 -4.434 6.125 1 96.81 344 ILE A N 1
ATOM 2687 C CA . ILE A 1 344 ? 6.711 -5.113 4.871 1 96.81 344 ILE A CA 1
ATOM 2688 C C . ILE A 1 344 ? 7.133 -6.578 4.961 1 96.81 344 ILE A C 1
ATOM 2690 O O . ILE A 1 344 ? 8.234 -6.883 5.43 1 96.81 344 ILE A O 1
ATOM 2694 N N . TRP A 1 345 ? 6.277 -7.426 4.535 1 95.31 345 TRP A N 1
ATOM 2695 C CA . TRP A 1 345 ? 6.547 -8.859 4.5 1 95.31 345 TRP A CA 1
ATOM 2696 C C . TRP A 1 345 ? 7.59 -9.195 3.441 1 95.31 345 TRP A C 1
ATOM 2698 O O . TRP A 1 345 ? 7.406 -8.891 2.26 1 95.31 345 TRP A O 1
ATOM 2708 N N . LEU A 1 346 ? 8.703 -9.867 3.873 1 94.12 346 LEU A N 1
ATOM 2709 C CA . LEU A 1 346 ? 9.773 -10.242 2.957 1 94.12 346 LEU A CA 1
ATOM 2710 C C . LEU A 1 346 ? 9.68 -11.719 2.584 1 94.12 346 LEU A C 1
ATOM 2712 O O . LEU A 1 346 ? 10.695 -12.375 2.355 1 94.12 346 LEU A O 1
ATOM 2716 N N . GLY A 1 347 ? 8.625 -12.297 2.545 1 88.44 347 GLY A N 1
ATOM 2717 C CA . GLY A 1 347 ? 8.477 -13.695 2.176 1 88.44 347 GLY A CA 1
ATOM 2718 C C . GLY A 1 347 ? 7.727 -13.898 0.874 1 88.44 347 GLY A C 1
ATOM 2719 O O . GLY A 1 347 ? 7.102 -12.961 0.364 1 88.44 347 GLY A O 1
ATOM 2720 N N . ARG A 1 348 ? 7.934 -15.062 0.436 1 81.81 348 ARG A N 1
ATOM 2721 C CA . ARG A 1 348 ? 7.191 -15.43 -0.765 1 81.81 348 ARG A CA 1
ATOM 2722 C C . ARG A 1 348 ? 5.691 -15.492 -0.486 1 81.81 348 ARG A C 1
ATOM 2724 O O . ARG A 1 348 ? 5.273 -15.836 0.623 1 81.81 348 ARG A O 1
ATOM 2731 N N . HIS A 1 349 ? 4.984 -14.93 -1.348 1 72.31 349 HIS A N 1
ATOM 2732 C CA . HIS A 1 349 ? 3.527 -14.953 -1.355 1 72.31 349 HIS A CA 1
ATOM 2733 C C . HIS A 1 349 ? 2.994 -15.641 -2.609 1 72.31 349 HIS A C 1
ATOM 2735 O O . HIS A 1 349 ? 3.658 -15.641 -3.65 1 72.31 349 HIS A O 1
ATOM 2741 N N . PRO A 1 350 ? 1.911 -16.359 -2.4 1 68.31 350 PRO A N 1
ATOM 2742 C CA . PRO A 1 350 ? 1.391 -17.031 -3.594 1 68.31 350 PRO A CA 1
ATOM 2743 C C . PRO A 1 350 ? 1.218 -16.078 -4.777 1 68.31 350 PRO A C 1
ATOM 2745 O O . PRO A 1 350 ? 1.315 -16.5 -5.934 1 68.31 350 PRO A O 1
ATOM 2748 N N . GLN A 1 351 ? 0.967 -14.758 -4.484 1 65.12 351 GLN A N 1
ATOM 2749 C CA . GLN A 1 351 ? 0.954 -13.758 -5.547 1 65.12 351 GLN A CA 1
ATOM 2750 C C . GLN A 1 351 ? 2.342 -13.164 -5.758 1 65.12 351 GLN A C 1
ATOM 2752 O O . GLN A 1 351 ? 2.537 -11.961 -5.594 1 65.12 351 GLN A O 1
ATOM 2757 N N . GLN A 1 352 ? 3.217 -13.883 -6.258 1 67.88 352 GLN A N 1
ATOM 2758 C CA . GLN A 1 352 ? 4.66 -13.688 -6.16 1 67.88 352 GLN A CA 1
ATOM 2759 C C . GLN A 1 352 ? 5.113 -12.484 -6.988 1 67.88 352 GLN A C 1
ATOM 2761 O O . GLN A 1 352 ? 5.848 -11.633 -6.492 1 67.88 352 GLN A O 1
ATOM 2766 N N . ASN A 1 353 ? 4.609 -12.344 -8.18 1 77.5 353 ASN A N 1
ATOM 2767 C CA . ASN A 1 353 ? 5.219 -11.328 -9.031 1 77.5 353 ASN A CA 1
ATOM 2768 C C . ASN A 1 353 ? 4.926 -9.922 -8.523 1 77.5 353 ASN A C 1
ATOM 2770 O O . ASN A 1 353 ? 5.836 -9.094 -8.414 1 77.5 353 ASN A O 1
ATOM 2774 N N . ARG A 1 354 ? 3.777 -9.719 -8.18 1 80.44 354 ARG A N 1
ATOM 2775 C CA . ARG A 1 354 ? 3.385 -8.391 -7.738 1 80.44 354 ARG A CA 1
ATOM 2776 C C . ARG A 1 354 ? 4.047 -8.031 -6.414 1 80.44 354 ARG A C 1
ATOM 2778 O O . ARG A 1 354 ? 4.586 -6.934 -6.258 1 80.44 354 ARG A O 1
ATOM 2785 N N . ARG A 1 355 ? 4.016 -8.883 -5.5 1 87.19 355 ARG A N 1
ATOM 2786 C CA . ARG A 1 355 ? 4.566 -8.625 -4.176 1 87.19 355 ARG A CA 1
ATOM 2787 C C . ARG A 1 355 ? 6.09 -8.539 -4.223 1 87.19 355 ARG A C 1
ATOM 2789 O O . ARG A 1 355 ? 6.691 -7.723 -3.521 1 87.19 355 ARG A O 1
ATOM 2796 N N . GLN A 1 356 ? 6.648 -9.406 -5.016 1 89.88 356 GLN A N 1
ATOM 2797 C CA . GLN A 1 356 ? 8.102 -9.359 -5.152 1 89.88 356 GLN A CA 1
ATOM 2798 C C . GLN A 1 356 ? 8.547 -8.023 -5.746 1 89.88 356 GLN A C 1
ATOM 2800 O O . GLN A 1 356 ? 9.555 -7.453 -5.312 1 89.88 356 GLN A O 1
ATOM 2805 N N . MET A 1 357 ? 7.859 -7.609 -6.75 1 91.62 357 MET A N 1
ATOM 2806 C CA . MET A 1 357 ? 8.211 -6.332 -7.363 1 91.62 357 MET A CA 1
ATOM 2807 C C . MET A 1 357 ? 8.109 -5.195 -6.352 1 91.62 357 MET A C 1
ATOM 2809 O O . MET A 1 357 ? 8.938 -4.281 -6.355 1 91.62 357 MET A O 1
ATOM 2813 N N . ARG A 1 358 ? 7.129 -5.234 -5.555 1 92.5 358 ARG A N 1
ATOM 2814 C CA . ARG A 1 358 ? 6.988 -4.211 -4.523 1 92.5 358 ARG A CA 1
ATOM 2815 C C . ARG A 1 358 ? 8.195 -4.195 -3.596 1 92.5 358 ARG A C 1
ATOM 2817 O O . ARG A 1 358 ? 8.711 -3.131 -3.254 1 92.5 358 ARG A O 1
ATOM 2824 N N . VAL A 1 359 ? 8.648 -5.363 -3.176 1 95.25 359 VAL A N 1
ATOM 2825 C CA . VAL A 1 359 ? 9.797 -5.469 -2.281 1 95.25 359 VAL A CA 1
ATOM 2826 C C . VAL A 1 359 ? 11.047 -4.957 -2.986 1 95.25 359 VAL A C 1
ATOM 2828 O O . VAL A 1 359 ? 11.836 -4.211 -2.4 1 95.25 359 VAL A O 1
ATOM 2831 N N . VAL A 1 360 ? 11.195 -5.332 -4.238 1 95.69 360 VAL A N 1
ATOM 2832 C CA . VAL A 1 360 ? 12.352 -4.887 -5.008 1 95.69 360 VAL A CA 1
ATOM 2833 C C . VAL A 1 360 ? 12.336 -3.363 -5.117 1 95.69 360 VAL A C 1
ATOM 2835 O O . VAL A 1 360 ? 13.391 -2.721 -5.027 1 95.69 360 VAL A O 1
ATOM 2838 N N . ARG A 1 361 ? 11.203 -2.848 -5.293 1 96.19 361 ARG A N 1
ATOM 2839 C CA . ARG A 1 361 ? 11.062 -1.398 -5.402 1 96.19 361 ARG A CA 1
ATOM 2840 C C . ARG A 1 361 ? 11.469 -0.708 -4.105 1 96.19 361 ARG A C 1
ATOM 2842 O O . ARG A 1 361 ? 12.031 0.388 -4.125 1 96.19 361 ARG A O 1
ATOM 2849 N N . VAL A 1 362 ? 11.133 -1.282 -3.031 1 97.88 362 VAL A N 1
ATOM 2850 C CA . VAL A 1 362 ? 11.516 -0.722 -1.739 1 97.88 362 VAL A CA 1
ATOM 2851 C C . VAL A 1 362 ? 13.039 -0.649 -1.638 1 97.88 362 VAL A C 1
ATOM 2853 O O . VAL A 1 362 ? 13.594 0.376 -1.233 1 97.88 362 VAL A O 1
ATOM 2856 N N . PHE A 1 363 ? 13.695 -1.678 -2.02 1 98.19 363 PHE A N 1
ATOM 2857 C CA . PHE A 1 363 ? 15.148 -1.69 -1.928 1 98.19 363 PHE A CA 1
ATOM 2858 C C . PHE A 1 363 ? 15.766 -0.748 -2.955 1 98.19 363 PHE A C 1
ATOM 2860 O O . PHE A 1 363 ? 16.812 -0.14 -2.703 1 98.19 363 PHE A O 1
ATOM 2867 N N . ASP A 1 364 ? 15.133 -0.682 -4.074 1 97.5 364 ASP A N 1
ATOM 2868 C CA . ASP A 1 364 ? 15.57 0.312 -5.051 1 97.5 364 ASP A CA 1
ATOM 2869 C C . ASP A 1 364 ? 15.438 1.727 -4.488 1 97.5 364 ASP A C 1
ATOM 2871 O O . ASP A 1 364 ? 16.312 2.57 -4.715 1 97.5 364 ASP A O 1
ATOM 2875 N N . ALA A 1 365 ? 14.312 1.98 -3.854 1 98.25 365 ALA A N 1
ATOM 2876 C CA . ALA A 1 365 ? 14.094 3.279 -3.225 1 98.25 365 ALA A CA 1
ATOM 2877 C C . ALA A 1 365 ? 15.141 3.553 -2.148 1 98.25 365 ALA A C 1
ATOM 2879 O O . ALA A 1 365 ? 15.633 4.676 -2.023 1 98.25 365 ALA A O 1
ATOM 2880 N N . ILE A 1 366 ? 15.484 2.553 -1.336 1 98.44 366 ILE A N 1
ATOM 2881 C CA . ILE A 1 366 ? 16.516 2.678 -0.311 1 98.44 366 ILE A CA 1
ATOM 2882 C C . ILE A 1 366 ? 17.844 3.061 -0.96 1 98.44 366 ILE A C 1
ATOM 2884 O O . ILE A 1 366 ? 18.484 4.035 -0.554 1 98.44 366 ILE A O 1
ATOM 2888 N N . ALA A 1 367 ? 18.219 2.322 -1.97 1 97.62 367 ALA A N 1
ATOM 2889 C CA . ALA A 1 367 ? 19.484 2.553 -2.654 1 97.62 367 ALA A CA 1
ATOM 2890 C C . ALA A 1 367 ? 19.547 3.961 -3.242 1 97.62 367 ALA A C 1
ATOM 2892 O O . ALA A 1 367 ? 20.562 4.652 -3.119 1 97.62 367 ALA A O 1
ATOM 2893 N N . THR A 1 368 ? 18.5 4.332 -3.871 1 97.44 368 THR A N 1
ATOM 2894 C CA . THR A 1 368 ? 18.438 5.645 -4.504 1 97.44 368 THR A CA 1
ATOM 2895 C C . THR A 1 368 ? 18.5 6.754 -3.455 1 97.44 368 THR A C 1
ATOM 2897 O O . THR A 1 368 ? 19.109 7.797 -3.689 1 97.44 368 THR A O 1
ATOM 2900 N N . THR A 1 369 ? 17.828 6.574 -2.354 1 98.31 369 THR A N 1
ATOM 2901 C CA . THR A 1 369 ? 17.859 7.555 -1.275 1 98.31 369 THR A CA 1
ATOM 2902 C C . THR A 1 369 ? 19.25 7.672 -0.679 1 98.31 369 THR A C 1
ATOM 2904 O O . THR A 1 369 ? 19.734 8.773 -0.406 1 98.31 369 THR A O 1
ATOM 2907 N N . ILE A 1 370 ? 19.938 6.547 -0.45 1 97.56 370 ILE A N 1
ATOM 2908 C CA . ILE A 1 370 ? 21.297 6.57 0.069 1 97.56 370 ILE A CA 1
ATOM 2909 C C . ILE A 1 370 ? 22.219 7.297 -0.916 1 97.56 370 ILE A C 1
ATOM 2911 O O . ILE A 1 370 ? 23.078 8.086 -0.511 1 97.56 370 ILE A O 1
ATOM 2915 N N . ALA A 1 371 ? 22.016 7.047 -2.195 1 96.56 371 ALA A N 1
ATOM 2916 C CA . ALA A 1 371 ? 22.797 7.75 -3.215 1 96.56 371 ALA A CA 1
ATOM 2917 C C . ALA A 1 371 ? 22.547 9.258 -3.146 1 96.56 371 ALA A C 1
ATOM 2919 O O . ALA A 1 371 ? 23.484 10.047 -3.316 1 96.56 371 ALA A O 1
ATOM 2920 N N . ALA A 1 372 ? 21.328 9.625 -2.959 1 97 372 ALA A N 1
ATOM 2921 C CA . ALA A 1 372 ? 20.984 11.039 -2.814 1 97 372 ALA A CA 1
ATOM 2922 C C . ALA A 1 372 ? 21.656 11.648 -1.585 1 97 372 ALA A C 1
ATOM 2924 O O . ALA A 1 372 ? 22.141 12.781 -1.626 1 97 372 ALA A O 1
ATOM 2925 N N . LEU A 1 373 ? 21.656 10.938 -0.462 1 97.12 373 LEU A N 1
ATOM 2926 C CA . LEU A 1 373 ? 22.328 11.398 0.757 1 97.12 373 LEU A CA 1
ATOM 2927 C C . LEU A 1 373 ? 23.828 11.492 0.556 1 97.12 373 LEU A C 1
ATOM 2929 O O . LEU A 1 373 ? 24.469 12.406 1.08 1 97.12 373 LEU A O 1
ATOM 2933 N N . GLU A 1 374 ? 24.375 10.578 -0.174 1 94.25 374 GLU A N 1
ATOM 2934 C CA . GLU A 1 374 ? 25.812 10.617 -0.491 1 94.25 374 GLU A CA 1
ATOM 2935 C C . GLU A 1 374 ? 26.156 11.891 -1.255 1 94.25 374 GLU A C 1
ATOM 2937 O O . GLU A 1 374 ? 27.141 12.562 -0.93 1 94.25 374 GLU A O 1
ATOM 2942 N N . LYS A 1 375 ? 25.391 12.172 -2.238 1 93.31 375 LYS A N 1
ATOM 2943 C CA . LYS A 1 375 ? 25.594 13.398 -3.006 1 93.31 375 LYS A CA 1
ATOM 2944 C C . LYS A 1 375 ? 25.469 14.633 -2.113 1 93.31 375 LYS A C 1
ATOM 2946 O O . LYS A 1 375 ? 26.219 15.594 -2.262 1 93.31 375 LYS A O 1
ATOM 2951 N N . TYR A 1 376 ? 24.594 14.625 -1.235 1 94.88 376 TYR A N 1
ATOM 2952 C CA . TYR A 1 376 ? 24.328 15.742 -0.328 1 94.88 376 TYR A CA 1
ATOM 2953 C C . TYR A 1 376 ? 25.516 15.969 0.608 1 94.88 376 TYR A C 1
ATOM 2955 O O . TYR A 1 376 ? 25.938 17.109 0.826 1 94.88 376 TYR A O 1
ATOM 2963 N N . TYR A 1 377 ? 26.047 14.883 1.229 1 93.19 377 TYR A N 1
ATOM 2964 C CA . TYR A 1 377 ? 27.062 15.008 2.266 1 93.19 377 TYR A CA 1
ATOM 2965 C C . TYR A 1 377 ? 28.438 15.234 1.653 1 93.19 377 TYR A C 1
ATOM 2967 O O . TYR A 1 377 ? 29.359 15.695 2.334 1 93.19 377 TYR A O 1
ATOM 2975 N N . THR A 1 378 ? 28.656 14.938 0.417 1 89.75 378 THR A N 1
ATOM 2976 C CA . THR A 1 378 ? 29.953 14.961 -0.248 1 89.75 378 THR A CA 1
ATOM 2977 C C . THR A 1 378 ? 30.625 16.328 -0.08 1 89.75 378 THR A C 1
ATOM 2979 O O . THR A 1 378 ? 31.797 16.406 0.29 1 89.75 378 THR A O 1
ATOM 2982 N N . PRO A 1 379 ? 29.891 17.438 -0.276 1 87.81 379 PRO A N 1
ATOM 2983 C CA . PRO A 1 379 ? 30.562 18.734 -0.124 1 87.81 379 PRO A CA 1
ATOM 2984 C C . PRO A 1 379 ? 30.984 19.016 1.316 1 87.81 379 PRO A C 1
ATOM 2986 O O . PRO A 1 379 ? 31.891 19.812 1.552 1 87.81 379 PRO A O 1
ATOM 2989 N N . PHE A 1 380 ? 30.359 18.406 2.25 1 89.12 380 PHE A N 1
ATOM 2990 C CA . PHE A 1 380 ? 30.625 18.672 3.656 1 89.12 380 PHE A CA 1
ATOM 2991 C C . PHE A 1 380 ? 31.828 17.859 4.145 1 89.12 380 PHE A C 1
ATOM 2993 O O . PHE A 1 380 ? 32.406 18.188 5.18 1 89.12 380 PHE A O 1
ATOM 3000 N N . VAL A 1 381 ? 32.188 16.859 3.49 1 85.44 381 VAL A N 1
ATOM 3001 C CA . VAL A 1 381 ? 33.156 15.93 4.039 1 85.44 381 VAL A CA 1
ATOM 3002 C C . VAL A 1 381 ? 34.469 16.047 3.264 1 85.44 381 VAL A C 1
ATOM 3004 O O . VAL A 1 381 ? 35.469 15.461 3.65 1 85.44 381 VAL A O 1
ATOM 3007 N N . LYS A 1 382 ? 34.531 16.844 2.379 1 78.5 382 LYS A N 1
ATOM 3008 C CA . LYS A 1 382 ? 35.781 17.078 1.677 1 78.5 382 LYS A CA 1
ATOM 3009 C C . LYS A 1 382 ? 36.812 17.719 2.6 1 78.5 382 LYS A C 1
ATOM 3011 O O . LYS A 1 382 ? 36.469 18.5 3.486 1 78.5 382 LYS A O 1
ATOM 3016 N N . PRO A 1 383 ? 38.094 17.266 2.596 1 73.19 383 PRO A N 1
ATOM 3017 C CA . PRO A 1 383 ? 39.156 17.734 3.502 1 73.19 383 PRO A CA 1
ATOM 3018 C C . PRO A 1 383 ? 39.219 19.25 3.586 1 73.19 383 PRO A C 1
ATOM 3020 O O . PRO A 1 383 ? 39.469 19.812 4.664 1 73.19 383 PRO A O 1
ATOM 3023 N N . ASP A 1 384 ? 39.062 20.016 2.568 1 73.25 384 ASP A N 1
ATOM 3024 C CA . ASP A 1 384 ? 39.188 21.469 2.57 1 73.25 384 ASP A CA 1
ATOM 3025 C C . ASP A 1 384 ? 37.844 22.141 2.834 1 73.25 384 ASP A C 1
ATOM 3027 O O . ASP A 1 384 ? 37.688 23.344 2.629 1 73.25 384 ASP A O 1
ATOM 3031 N N . SER A 1 385 ? 37 21.281 3.416 1 77.25 385 SER A N 1
ATOM 3032 C CA . SER A 1 385 ? 35.688 21.859 3.543 1 77.25 385 SER A CA 1
ATOM 3033 C C . SER A 1 385 ? 35.531 22.641 4.852 1 77.25 385 SER A C 1
ATOM 3035 O O . SER A 1 385 ? 36.031 22.188 5.895 1 77.25 385 SER A O 1
ATOM 3037 N N . THR A 1 386 ? 35.156 23.875 4.773 1 81.88 386 THR A N 1
ATOM 3038 C CA . THR A 1 386 ? 34.812 24.672 5.941 1 81.88 386 THR A CA 1
ATOM 3039 C C . THR A 1 386 ? 33.312 24.609 6.203 1 81.88 386 THR A C 1
ATOM 3041 O O . THR A 1 386 ? 32.5 24.984 5.34 1 81.88 386 THR A O 1
ATOM 3044 N N . LEU A 1 387 ? 33.062 23.984 7.328 1 86.62 387 LEU A N 1
ATOM 3045 C CA . LEU A 1 387 ? 31.656 23.828 7.672 1 86.62 387 LEU A CA 1
ATOM 3046 C C . LEU A 1 387 ? 31.125 25.109 8.312 1 86.62 387 LEU A C 1
ATOM 3048 O O . LEU A 1 387 ? 31.75 25.656 9.219 1 86.62 387 LEU A O 1
ATOM 3052 N N . SER A 1 388 ? 30.125 25.641 7.68 1 90.5 388 SER A N 1
ATOM 3053 C CA . SER A 1 388 ? 29.438 26.797 8.25 1 90.5 388 SER A CA 1
ATOM 3054 C C . SER A 1 388 ? 28.156 26.375 8.961 1 90.5 388 SER A C 1
ATOM 3056 O O . SER A 1 388 ? 27.5 25.406 8.555 1 90.5 388 SER A O 1
ATOM 3058 N N . ILE A 1 389 ? 27.875 27.094 9.992 1 92.81 389 ILE A N 1
ATOM 3059 C CA . ILE A 1 389 ? 26.672 26.812 10.773 1 92.81 389 ILE A CA 1
ATOM 3060 C C . ILE A 1 389 ? 25.438 27.234 9.977 1 92.81 389 ILE A C 1
ATOM 3062 O O . ILE A 1 389 ? 25.375 28.344 9.453 1 92.81 389 ILE A O 1
ATOM 3066 N N . ASP A 1 390 ? 24.547 26.297 9.812 1 94 390 ASP A N 1
ATOM 3067 C CA . ASP A 1 390 ? 23.25 26.641 9.234 1 94 390 ASP A CA 1
ATOM 3068 C C . ASP A 1 390 ? 22.219 26.859 10.328 1 94 390 ASP A C 1
ATOM 3070 O O . ASP A 1 390 ? 21.594 25.906 10.82 1 94 390 ASP A O 1
ATOM 3074 N N . HIS A 1 391 ? 21.844 28 10.531 1 92.31 391 HIS A N 1
ATOM 3075 C CA . HIS A 1 391 ? 20.906 28.344 11.586 1 92.31 391 HIS A CA 1
ATOM 3076 C C . HIS A 1 391 ? 19.469 27.984 11.18 1 92.31 391 HIS A C 1
ATOM 3078 O O . HIS A 1 391 ? 18.578 27.938 12.031 1 92.31 391 HIS A O 1
ATOM 3084 N N . GLN A 1 392 ? 19.281 27.641 9.938 1 95.19 392 GLN A N 1
ATOM 3085 C CA . GLN A 1 392 ? 17.953 27.375 9.414 1 95.19 392 GLN A CA 1
ATOM 3086 C C . GLN A 1 392 ? 17.641 25.875 9.422 1 95.19 392 GLN A C 1
ATOM 3088 O O . GLN A 1 392 ? 16.562 25.453 9.008 1 95.19 392 GLN A O 1
ATOM 3093 N N . ARG A 1 393 ? 18.516 25.047 9.969 1 95.19 393 ARG A N 1
ATOM 3094 C CA . ARG A 1 393 ? 18.453 23.594 9.844 1 95.19 393 ARG A CA 1
ATOM 3095 C C . ARG A 1 393 ? 17.266 23.031 10.617 1 95.19 393 ARG A C 1
ATOM 3097 O O . ARG A 1 393 ? 16.875 21.875 10.422 1 95.19 393 ARG A O 1
ATOM 3104 N N . PHE A 1 394 ? 16.656 23.859 11.492 1 95.69 394 PHE A N 1
ATOM 3105 C CA . PHE A 1 394 ? 15.547 23.391 12.32 1 95.69 394 PHE A CA 1
ATOM 3106 C C . PHE A 1 394 ? 14.211 23.641 11.625 1 95.69 394 PHE A C 1
ATOM 3108 O O . PHE A 1 394 ? 13.156 23.281 12.148 1 95.69 394 PHE A O 1
ATOM 3115 N N . PHE A 1 395 ? 14.281 24.234 10.484 1 96.38 395 PHE A N 1
ATOM 3116 C CA . PHE A 1 395 ? 13.102 24.625 9.727 1 96.38 395 PHE A CA 1
ATOM 3117 C C . PHE A 1 395 ? 13.094 23.953 8.359 1 96.38 395 PHE A C 1
ATOM 3119 O O . PHE A 1 395 ? 14.086 23.344 7.953 1 96.38 395 PHE A O 1
ATOM 3126 N N . PRO A 1 396 ? 11.945 23.953 7.688 1 96.19 396 PRO A N 1
ATOM 3127 C CA . PRO A 1 396 ? 11.883 23.359 6.355 1 96.19 396 PRO A CA 1
ATOM 3128 C C . PRO A 1 396 ? 12.961 23.875 5.414 1 96.19 396 PRO A C 1
ATOM 3130 O O . PRO A 1 396 ? 13.32 25.062 5.473 1 96.19 396 PRO A O 1
ATOM 3133 N N . TYR A 1 397 ? 13.391 23.031 4.559 1 96.94 397 TYR A N 1
ATOM 3134 C CA . TYR A 1 397 ? 14.523 23.359 3.701 1 96.94 397 TYR A CA 1
ATOM 3135 C C . TYR A 1 397 ? 14.109 24.344 2.607 1 96.94 397 TYR A C 1
ATOM 3137 O O . TYR A 1 397 ? 14.953 25 2 1 96.94 397 TYR A O 1
ATOM 3145 N N . ILE A 1 398 ? 12.836 24.484 2.305 1 96.75 398 ILE A N 1
ATOM 3146 C CA . ILE A 1 398 ? 12.336 25.375 1.273 1 96.75 398 ILE A CA 1
ATOM 3147 C C . ILE A 1 398 ? 12.344 26.812 1.797 1 96.75 398 ILE A C 1
ATOM 3149 O O . ILE A 1 398 ? 11.664 27.125 2.777 1 96.75 398 ILE A O 1
ATOM 3153 N N . ARG A 1 399 ? 13.047 27.719 1.118 1 97 399 ARG A N 1
ATOM 3154 C CA . ARG A 1 399 ? 13.219 29.078 1.624 1 97 399 ARG A CA 1
ATOM 3155 C C . ARG A 1 399 ? 12.938 30.109 0.534 1 97 399 ARG A C 1
ATOM 3157 O O . ARG A 1 399 ? 13.398 31.25 0.612 1 97 399 ARG A O 1
ATOM 3164 N N . SER A 1 400 ? 12.211 29.656 -0.478 1 96.44 400 SER A N 1
ATOM 3165 C CA . SER A 1 400 ? 11.82 30.578 -1.541 1 96.44 400 SER A CA 1
ATOM 3166 C C . SER A 1 400 ? 10.469 30.203 -2.133 1 96.44 400 SER A C 1
ATOM 3168 O O . SER A 1 400 ? 10.031 29.047 -2.002 1 96.44 400 SER A O 1
ATOM 3170 N N . VAL A 1 401 ? 9.828 31.125 -2.703 1 95.94 401 VAL A N 1
ATOM 3171 C CA . VAL A 1 401 ? 8.523 30.891 -3.307 1 95.94 401 VAL A CA 1
ATOM 3172 C C . VAL A 1 401 ? 8.32 31.828 -4.484 1 95.94 401 VAL A C 1
ATOM 3174 O O . VAL A 1 401 ? 8.82 32.969 -4.477 1 95.94 401 VAL A O 1
ATOM 3177 N N . GLN A 1 402 ? 7.633 31.312 -5.477 1 94.5 402 GLN A N 1
ATOM 3178 C CA . GLN A 1 402 ? 7.277 32.156 -6.621 1 94.5 402 GLN A CA 1
ATOM 3179 C C . GLN A 1 402 ? 6.105 33.062 -6.289 1 94.5 402 GLN A C 1
ATOM 3181 O O . GLN A 1 402 ? 5.074 32.594 -5.789 1 94.5 402 GLN A O 1
ATOM 3186 N N . SER A 1 403 ? 6.328 34.312 -6.445 1 93.19 403 SER A N 1
ATOM 3187 C CA . SER A 1 403 ? 5.293 35.312 -6.207 1 93.19 403 SER A CA 1
ATOM 3188 C C . SER A 1 403 ? 5.008 36.125 -7.469 1 93.19 403 SER A C 1
ATOM 3190 O O . SER A 1 403 ? 5.641 35.906 -8.508 1 93.19 403 SER A O 1
ATOM 3192 N N . SER A 1 404 ? 3.949 37 -7.375 1 88.25 404 SER A N 1
ATOM 3193 C CA . SER A 1 404 ? 3.648 37.875 -8.477 1 88.25 404 SER A CA 1
ATOM 3194 C C . SER A 1 404 ? 4.805 38.844 -8.734 1 88.25 404 SER A C 1
ATOM 3196 O O . SER A 1 404 ? 4.98 39.344 -9.859 1 88.25 404 SER A O 1
ATOM 3198 N N . GLU A 1 405 ? 5.637 39.094 -7.75 1 88.19 405 GLU A N 1
ATOM 3199 C CA . GLU A 1 405 ? 6.773 40 -7.844 1 88.19 405 GLU A CA 1
ATOM 3200 C C . GLU A 1 405 ? 8.047 39.25 -8.227 1 88.19 405 GLU A C 1
ATOM 3202 O O . GLU A 1 405 ? 9.117 39.844 -8.328 1 88.19 405 GLU A O 1
ATOM 3207 N N . GLY A 1 406 ? 7.93 38.031 -8.469 1 91.12 406 GLY A N 1
ATOM 3208 C CA . GLY A 1 406 ? 9.086 37.188 -8.766 1 91.12 406 GLY A CA 1
ATOM 3209 C C . GLY A 1 406 ? 9.414 36.219 -7.656 1 91.12 406 GLY A C 1
ATOM 3210 O O . GLY A 1 406 ? 8.547 35.875 -6.844 1 91.12 406 GLY A O 1
ATOM 3211 N N . LEU A 1 407 ? 10.633 35.812 -7.699 1 94 407 LEU A N 1
ATOM 3212 C CA . LEU A 1 407 ? 11.078 34.844 -6.699 1 94 407 LEU A CA 1
ATOM 3213 C C . LEU A 1 407 ? 11.422 35.562 -5.387 1 94 407 LEU A C 1
ATOM 3215 O O . LEU A 1 407 ? 12.258 36.469 -5.367 1 94 407 LEU A O 1
ATOM 3219 N N . ILE A 1 408 ? 10.773 35.188 -4.348 1 94.69 408 ILE A N 1
ATOM 3220 C CA . ILE A 1 408 ? 11 35.781 -3.029 1 94.69 408 ILE A CA 1
ATOM 3221 C C . ILE A 1 408 ? 11.742 34.781 -2.143 1 94.69 408 ILE A C 1
ATOM 3223 O O . ILE A 1 408 ? 11.336 33.625 -2.023 1 94.69 408 ILE A O 1
ATOM 3227 N N . HIS A 1 409 ? 12.812 35.281 -1.577 1 96.56 409 HIS A N 1
ATOM 3228 C CA . HIS A 1 409 ? 13.562 34.5 -0.605 1 96.56 409 HIS A CA 1
ATOM 3229 C C . HIS A 1 409 ? 13.211 34.906 0.822 1 96.56 409 HIS A C 1
ATOM 3231 O O . HIS A 1 409 ? 12.922 36.062 1.087 1 96.56 409 HIS A O 1
ATOM 3237 N N . PHE A 1 410 ? 13.141 33.906 1.685 1 97.31 410 PHE A N 1
ATOM 3238 C CA . PHE A 1 410 ? 12.828 34.219 3.078 1 97.31 410 PHE A CA 1
ATOM 3239 C C . PHE A 1 410 ? 13.609 33.281 4.012 1 97.31 410 PHE A C 1
ATOM 3241 O O . PHE A 1 410 ? 14.164 32.281 3.576 1 97.31 410 PHE A O 1
ATOM 3248 N N . SER A 1 411 ? 13.734 33.688 5.273 1 96.81 411 SER A N 1
ATOM 3249 C CA . SER A 1 411 ? 14.32 32.906 6.352 1 96.81 411 SER A CA 1
ATOM 3250 C C . SER A 1 411 ? 13.336 32.719 7.5 1 96.81 411 SER A C 1
ATOM 3252 O O . SER A 1 411 ? 12.594 33.625 7.848 1 96.81 411 SER A O 1
ATOM 3254 N N . TYR A 1 412 ? 13.344 31.578 7.996 1 96.94 412 TYR A N 1
ATOM 3255 C CA . TYR A 1 412 ? 12.422 31.266 9.078 1 96.94 412 TYR A CA 1
ATOM 3256 C C . TYR A 1 412 ? 12.883 31.891 10.391 1 96.94 412 TYR A C 1
ATOM 3258 O O . TYR A 1 412 ? 14.086 32 10.648 1 96.94 412 TYR A O 1
ATOM 3266 N N . LYS A 1 413 ? 11.891 32.219 11.227 1 95.25 413 LYS A N 1
ATOM 3267 C CA . LYS A 1 413 ? 12.195 32.844 12.516 1 95.25 413 LYS A CA 1
ATOM 3268 C C . LYS A 1 413 ? 11.719 31.969 13.672 1 95.25 413 LYS A C 1
ATOM 3270 O O . LYS A 1 413 ? 12.406 31.859 14.688 1 95.25 413 LYS A O 1
ATOM 3275 N N . ARG A 1 414 ? 10.531 31.469 13.508 1 93.25 414 ARG A N 1
ATOM 3276 C CA . ARG A 1 414 ? 9.969 30.672 14.594 1 93.25 414 ARG A CA 1
ATOM 3277 C C . ARG A 1 414 ? 8.766 29.859 14.117 1 93.25 414 ARG A C 1
ATOM 3279 O O . ARG A 1 414 ? 8.203 30.156 13.055 1 93.25 414 ARG A O 1
ATOM 3286 N N . ARG A 1 415 ? 8.492 28.906 14.969 1 92.44 415 ARG A N 1
ATOM 3287 C CA . ARG A 1 415 ? 7.246 28.156 14.805 1 92.44 415 ARG A CA 1
ATOM 3288 C C . ARG A 1 415 ? 6.07 28.938 15.391 1 92.44 415 ARG A C 1
ATOM 3290 O O . ARG A 1 415 ? 6.195 29.547 16.453 1 92.44 415 ARG A O 1
ATOM 3297 N N . LEU A 1 416 ? 4.949 28.922 14.742 1 89.62 416 LEU A N 1
ATOM 3298 C CA . LEU A 1 416 ? 3.791 29.688 15.195 1 89.62 416 LEU A CA 1
ATOM 3299 C C . LEU A 1 416 ? 2.838 28.797 15.992 1 89.62 416 LEU A C 1
ATOM 3301 O O . LEU A 1 416 ? 1.974 29.312 16.719 1 89.62 416 LEU A O 1
ATOM 3305 N N . SER A 1 417 ? 2.973 27.516 15.914 1 82.62 417 SER A N 1
ATOM 3306 C CA . SER A 1 417 ? 2.123 26.609 16.656 1 82.62 417 SER A CA 1
ATOM 3307 C C . SER A 1 417 ? 2.928 25.828 17.703 1 82.62 417 SER A C 1
ATOM 3309 O O . SER A 1 417 ? 4.055 25.406 17.438 1 82.62 417 SER A O 1
ATOM 3311 N N . PRO A 1 418 ? 2.268 25.703 18.828 1 73.88 418 PRO A N 1
ATOM 3312 C CA . PRO A 1 418 ? 2.939 24.875 19.844 1 73.88 418 PRO A CA 1
ATOM 3313 C C . PRO A 1 418 ? 2.887 23.375 19.516 1 73.88 418 PRO A C 1
ATOM 3315 O O . PRO A 1 418 ? 3.658 22.594 20.078 1 73.88 418 PRO A O 1
ATOM 3318 N N . GLU A 1 419 ? 1.927 23.062 18.734 1 75 419 GLU A N 1
ATOM 3319 C CA . GLU A 1 419 ? 1.812 21.672 18.359 1 75 419 GLU A CA 1
ATOM 3320 C C . GLU A 1 419 ? 2.91 21.266 17.375 1 75 419 GLU A C 1
ATOM 3322 O O . GLU A 1 419 ? 3.047 21.875 16.312 1 75 419 GLU A O 1
ATOM 3327 N N . THR A 1 420 ? 3.594 20.266 17.734 1 73.94 420 THR A N 1
ATOM 3328 C CA . THR A 1 420 ? 4.773 19.859 16.969 1 73.94 420 THR A CA 1
ATOM 3329 C C . THR A 1 420 ? 4.375 19.297 15.609 1 73.94 420 THR A C 1
ATOM 3331 O O . THR A 1 420 ? 5.18 19.281 14.68 1 73.94 420 THR A O 1
ATOM 3334 N N . MET A 1 421 ? 3.135 18.922 15.547 1 77.62 421 MET A N 1
ATOM 3335 C CA . MET A 1 421 ? 2.719 18.281 14.305 1 77.62 421 MET A CA 1
ATOM 3336 C C . MET A 1 421 ? 2.318 19.328 13.266 1 77.62 421 MET A C 1
ATOM 3338 O O . MET A 1 421 ? 2.271 19.016 12.07 1 77.62 421 MET A O 1
ATOM 3342 N N . ARG A 1 422 ? 1.957 20.516 13.695 1 80.75 422 ARG A N 1
ATOM 3343 C CA . ARG A 1 422 ? 1.501 21.531 12.758 1 80.75 422 ARG A CA 1
ATOM 3344 C C . ARG A 1 422 ? 2.682 22.281 12.133 1 80.75 422 ARG A C 1
ATOM 3346 O O . ARG A 1 422 ? 3.564 22.75 12.852 1 80.75 422 ARG A O 1
ATOM 3353 N N . SER A 1 423 ? 2.699 22.344 10.883 1 91.19 423 SER A N 1
ATOM 3354 C CA . SER A 1 423 ? 3.797 22.953 10.148 1 91.19 423 SER A CA 1
ATOM 3355 C C . SER A 1 423 ? 3.447 24.375 9.719 1 91.19 423 SER A C 1
ATOM 3357 O O . SER A 1 423 ? 3.145 24.625 8.547 1 91.19 423 SER A O 1
ATOM 3359 N N . LEU A 1 424 ? 3.463 25.25 10.695 1 93.88 424 LEU A N 1
ATOM 3360 C CA . LEU A 1 424 ? 3.205 26.672 10.547 1 93.88 424 LEU A CA 1
ATOM 3361 C C . LEU A 1 424 ? 4.375 27.5 11.086 1 93.88 424 LEU A C 1
ATOM 3363 O O . LEU A 1 424 ? 4.746 27.359 12.258 1 93.88 424 LEU A O 1
ATOM 3367 N N . PHE A 1 425 ? 4.914 28.406 10.211 1 95.88 425 PHE A N 1
ATOM 3368 C CA . PHE A 1 425 ? 6.156 29.078 10.578 1 95.88 425 PHE A CA 1
ATOM 3369 C C . PHE A 1 425 ? 6.074 30.562 10.266 1 95.88 425 PHE A C 1
ATOM 3371 O O . PHE A 1 425 ? 5.391 30.969 9.32 1 95.88 425 PHE A O 1
ATOM 3378 N N . GLU A 1 426 ? 6.707 31.344 11.07 1 96 426 GLU A N 1
ATOM 3379 C CA . GLU A 1 426 ? 6.969 32.75 10.742 1 96 426 GLU A CA 1
ATOM 3380 C C . GLU A 1 426 ? 8.305 32.906 10.016 1 96 426 GLU A C 1
ATOM 3382 O O . GLU A 1 426 ? 9.289 32.25 10.375 1 96 426 GLU A O 1
ATOM 3387 N N . ALA A 1 427 ? 8.297 33.625 9 1 96.94 427 ALA A N 1
ATOM 3388 C CA . ALA A 1 427 ? 9.508 33.906 8.219 1 96.94 427 ALA A CA 1
ATOM 3389 C C . ALA A 1 427 ? 9.617 35.375 7.871 1 96.94 427 ALA A C 1
ATOM 3391 O O . ALA A 1 427 ? 8.672 36.156 8.062 1 96.94 427 ALA A O 1
ATOM 3392 N N . VAL A 1 428 ? 10.828 35.781 7.457 1 96.31 428 VAL A N 1
ATOM 3393 C CA . VAL A 1 428 ? 11.109 37.156 7.086 1 96.31 428 VAL A CA 1
ATOM 3394 C C . VAL A 1 428 ? 11.836 37.219 5.746 1 96.31 428 VAL A C 1
ATOM 3396 O O . VAL A 1 428 ? 12.734 36.406 5.5 1 96.31 428 VAL A O 1
ATOM 3399 N N . THR A 1 429 ? 11.383 38.062 4.906 1 95.19 429 THR A N 1
ATOM 3400 C CA . THR A 1 429 ? 12.062 38.25 3.629 1 95.19 429 THR A CA 1
ATOM 3401 C C . THR A 1 429 ? 13.32 39.094 3.805 1 95.19 429 THR A C 1
ATOM 3403 O O . THR A 1 429 ? 13.57 39.656 4.887 1 95.19 429 THR A O 1
ATOM 3406 N N . ASP A 1 430 ? 14.094 39.188 2.73 1 90.94 430 ASP A N 1
ATOM 3407 C CA . ASP A 1 430 ? 15.32 40 2.75 1 90.94 430 ASP A CA 1
ATOM 3408 C C . ASP A 1 430 ? 15.016 41.469 2.955 1 90.94 430 ASP A C 1
ATOM 3410 O O . ASP A 1 430 ? 15.805 42.188 3.559 1 90.94 430 ASP A O 1
ATOM 3414 N N . ASP A 1 431 ? 13.859 41.844 2.461 1 89.69 431 ASP A N 1
ATOM 3415 C CA . ASP A 1 431 ? 13.461 43.25 2.564 1 89.69 431 ASP A CA 1
ATOM 3416 C C . ASP A 1 431 ? 12.781 43.531 3.902 1 89.69 431 ASP A C 1
ATOM 3418 O O . ASP A 1 431 ? 12.359 44.656 4.164 1 89.69 431 ASP A O 1
ATOM 3422 N N . GLY A 1 432 ? 12.57 42.5 4.719 1 91.06 432 GLY A N 1
ATOM 3423 C CA . GLY A 1 432 ? 12.086 42.719 6.07 1 91.06 432 GLY A CA 1
ATOM 3424 C C . GLY A 1 432 ? 10.602 42.438 6.223 1 91.06 432 GLY A C 1
ATOM 3425 O O . GLY A 1 432 ? 10.039 42.625 7.301 1 91.06 432 GLY A O 1
ATOM 3426 N N . ARG A 1 433 ? 9.969 42 5.254 1 92.44 433 ARG A N 1
ATOM 3427 C CA . ARG A 1 433 ? 8.555 41.656 5.34 1 92.44 433 ARG A CA 1
ATOM 3428 C C . ARG A 1 433 ? 8.352 40.375 6.152 1 92.44 433 ARG A C 1
ATOM 3430 O O . ARG A 1 433 ? 9.078 39.406 5.969 1 92.44 433 ARG A O 1
ATOM 3437 N N . ARG A 1 434 ? 7.402 40.438 7.055 1 94.69 434 ARG A N 1
ATOM 3438 C CA . ARG A 1 434 ? 7.086 39.281 7.859 1 94.69 434 ARG A CA 1
ATOM 3439 C C . ARG A 1 434 ? 6.066 38.375 7.152 1 94.69 434 ARG A C 1
ATOM 3441 O O . ARG A 1 434 ? 5.031 38.875 6.688 1 94.69 434 ARG A O 1
ATOM 3448 N N . LEU A 1 435 ? 6.391 37.062 7.109 1 96.69 435 LEU A N 1
ATOM 3449 C CA . LEU A 1 435 ? 5.574 36.094 6.375 1 96.69 435 LEU A CA 1
ATOM 3450 C C . LEU A 1 435 ? 5.133 34.969 7.281 1 96.69 435 LEU A C 1
ATOM 3452 O O . LEU A 1 435 ? 5.727 34.719 8.336 1 96.69 435 LEU A O 1
ATOM 3456 N N . VAL A 1 436 ? 4.074 34.344 6.922 1 96.69 436 VAL A N 1
ATOM 3457 C CA . VAL A 1 436 ? 3.648 33.031 7.465 1 96.69 436 VAL A CA 1
ATOM 3458 C C . VAL A 1 436 ? 3.783 31.969 6.395 1 96.69 436 VAL A C 1
ATOM 3460 O O . VAL A 1 436 ? 3.275 32.125 5.281 1 96.69 436 VAL A O 1
ATOM 3463 N N . VAL A 1 437 ? 4.52 30.953 6.676 1 97.38 437 VAL A N 1
ATOM 3464 C CA . VAL A 1 437 ? 4.672 29.797 5.789 1 97.38 437 VAL A CA 1
ATOM 3465 C C . VAL A 1 437 ? 3.926 28.594 6.367 1 97.38 437 VAL A C 1
ATOM 3467 O O . VAL A 1 437 ? 4.277 28.094 7.438 1 97.38 437 VAL A O 1
ATOM 3470 N N . LYS A 1 438 ? 2.939 28.141 5.613 1 96.12 438 LYS A N 1
ATOM 3471 C CA . LYS A 1 438 ? 2.102 27.031 6.059 1 96.12 438 LYS A CA 1
ATOM 3472 C C . LYS A 1 438 ? 2.273 25.812 5.16 1 96.12 438 LYS A C 1
ATOM 3474 O O . LYS A 1 438 ? 2.328 25.938 3.934 1 96.12 438 LYS A O 1
ATOM 3479 N N . PHE A 1 439 ? 2.467 24.641 5.777 1 95.12 439 PHE A N 1
ATOM 3480 C CA . PHE A 1 439 ? 2.457 23.375 5.074 1 95.12 439 PHE A CA 1
ATOM 3481 C C . PHE A 1 439 ? 1.248 22.531 5.484 1 95.12 439 PHE A C 1
ATOM 3483 O O . PHE A 1 439 ? 1.026 22.297 6.672 1 95.12 439 PHE A O 1
ATOM 3490 N N . SER A 1 440 ? 0.424 22.125 4.5 1 92.31 440 SER A N 1
ATOM 3491 C CA . SER A 1 440 ? -0.8 21.391 4.812 1 92.31 440 SER A CA 1
ATOM 3492 C C . SER A 1 440 ? -1.108 20.344 3.75 1 92.31 440 SER A C 1
ATOM 3494 O O . SER A 1 440 ? -0.586 20.422 2.635 1 92.31 440 SER A O 1
ATOM 3496 N N . GLU A 1 441 ? -1.92 19.328 4.121 1 90.88 441 GLU A N 1
ATOM 3497 C CA . GLU A 1 441 ? -2.307 18.266 3.199 1 90.88 441 GLU A CA 1
ATOM 3498 C C . GLU A 1 441 ? -3.309 18.781 2.164 1 90.88 441 GLU A C 1
ATOM 3500 O O . GLU A 1 441 ? -3.412 18.219 1.069 1 90.88 441 GLU A O 1
ATOM 3505 N N . SER A 1 442 ? -4.051 19.734 2.576 1 91.31 442 SER A N 1
ATOM 3506 C CA . SER A 1 442 ? -5.047 20.359 1.709 1 91.31 442 SER A CA 1
ATOM 3507 C C . SER A 1 442 ? -5.188 21.844 1.997 1 91.31 442 SER A C 1
ATOM 3509 O O . SER A 1 442 ? -4.957 22.281 3.125 1 91.31 442 SER A O 1
ATOM 3511 N N . TYR A 1 443 ? -5.465 22.562 0.979 1 95.38 443 TYR A N 1
ATOM 3512 C CA . TYR A 1 443 ? -5.648 24 1.128 1 95.38 443 TYR A CA 1
ATOM 3513 C C . TYR A 1 443 ? -6.461 24.578 -0.028 1 95.38 443 TYR A C 1
ATOM 3515 O O . TYR A 1 443 ? -6.121 24.359 -1.195 1 95.38 443 TYR A O 1
ATOM 3523 N N . HIS A 1 444 ? -7.496 25.312 0.288 1 97.31 444 HIS A N 1
ATOM 3524 C CA . HIS A 1 444 ? -8.297 25.938 -0.761 1 97.31 444 HIS A CA 1
ATOM 3525 C C . HIS A 1 444 ? -7.766 27.328 -1.115 1 97.31 444 HIS A C 1
ATOM 3527 O O . HIS A 1 444 ? -8.336 28.328 -0.705 1 97.31 444 HIS A O 1
ATOM 3533 N N . TYR A 1 445 ? -6.836 27.328 -1.956 1 97.12 445 TYR A N 1
ATOM 3534 C CA . TYR A 1 445 ? -6.098 28.531 -2.324 1 97.12 445 TYR A CA 1
ATOM 3535 C C . TYR A 1 445 ? -7.023 29.562 -2.951 1 97.12 445 TYR A C 1
ATOM 3537 O O . TYR A 1 445 ? -6.926 30.75 -2.648 1 97.12 445 TYR A O 1
ATOM 3545 N N . GLU A 1 446 ? -7.945 29.219 -3.82 1 96 446 GLU A N 1
ATOM 3546 C CA . GLU A 1 446 ? -8.836 30.141 -4.539 1 96 446 GLU A CA 1
ATOM 3547 C C . GLU A 1 446 ? -9.766 30.875 -3.58 1 96 446 GLU A C 1
ATOM 3549 O O . GLU A 1 446 ? -10.055 32.062 -3.777 1 96 446 GLU A O 1
ATOM 3554 N N . ALA A 1 447 ? -10.211 30.188 -2.619 1 97 447 ALA A N 1
ATOM 3555 C CA . ALA A 1 447 ? -11.055 30.828 -1.616 1 97 447 ALA A CA 1
ATOM 3556 C C . ALA A 1 447 ? -10.273 31.875 -0.831 1 97 447 ALA A C 1
ATOM 3558 O O . ALA A 1 447 ? -10.781 32.969 -0.563 1 97 447 ALA A O 1
ATOM 3559 N N . HIS A 1 448 ? -9.102 31.5 -0.427 1 97.62 448 HIS A N 1
ATOM 3560 C CA . HIS A 1 448 ? -8.242 32.469 0.256 1 97.62 448 HIS A CA 1
ATOM 3561 C C . HIS A 1 448 ? -7.988 33.688 -0.609 1 97.62 448 HIS A C 1
ATOM 3563 O O . HIS A 1 448 ? -8.062 34.812 -0.123 1 97.62 448 HIS A O 1
ATOM 3569 N N . LYS A 1 449 ? -7.691 33.469 -1.848 1 95.25 449 LYS A N 1
ATOM 3570 C CA . LYS A 1 449 ? -7.406 34.531 -2.781 1 95.25 449 LYS A CA 1
ATOM 3571 C C . LYS A 1 449 ? -8.617 35.469 -2.936 1 95.25 449 LYS A C 1
ATOM 3573 O O . LYS A 1 449 ? -8.469 36.688 -2.949 1 95.25 449 LYS A O 1
ATOM 3578 N N . LEU A 1 450 ? -9.703 34.875 -3.041 1 93.19 450 LEU A N 1
ATOM 3579 C CA . LEU A 1 450 ? -10.953 35.594 -3.166 1 93.19 450 LEU A CA 1
ATOM 3580 C C . LEU A 1 450 ? -11.117 36.594 -2.023 1 93.19 450 LEU A C 1
ATOM 3582 O O . LEU A 1 450 ? -11.539 37.75 -2.24 1 93.19 450 LEU A O 1
ATOM 3586 N N . LEU A 1 451 ? -10.797 36.25 -0.836 1 95.81 451 LEU A N 1
ATOM 3587 C CA . LEU A 1 451 ? -10.961 37.062 0.349 1 95.81 451 LEU A CA 1
ATOM 3588 C C . LEU A 1 451 ? -9.773 38.031 0.517 1 95.81 451 LEU A C 1
ATOM 3590 O O . LEU A 1 451 ? -9.938 39.156 0.945 1 95.81 451 LEU A O 1
ATOM 3594 N N . SER A 1 452 ? -8.609 37.5 0.239 1 94.75 452 SER A N 1
ATOM 3595 C CA . SER A 1 452 ? -7.398 38.312 0.358 1 94.75 452 SER A CA 1
ATOM 3596 C C . SER A 1 452 ? -7.465 39.562 -0.523 1 94.75 452 SER A C 1
ATOM 3598 O O . SER A 1 452 ? -7.016 40.625 -0.124 1 94.75 452 SER A O 1
ATOM 3600 N N . ASP A 1 453 ? -8.023 39.469 -1.663 1 89.44 453 ASP A N 1
ATOM 3601 C CA . ASP A 1 453 ? -8.172 40.562 -2.598 1 89.44 453 ASP A CA 1
ATOM 3602 C C . ASP A 1 453 ? -9.031 41.688 -2.002 1 89.44 453 ASP A C 1
ATOM 3604 O O . ASP A 1 453 ? -8.984 42.844 -2.457 1 89.44 453 ASP A O 1
ATOM 3608 N N . ARG A 1 454 ? -9.758 41.406 -0.987 1 88.88 454 ARG A N 1
ATOM 3609 C CA . ARG A 1 454 ? -10.672 42.344 -0.354 1 88.88 454 ARG A CA 1
ATOM 3610 C C . ARG A 1 454 ? -10.266 42.625 1.092 1 88.88 454 ARG A C 1
ATOM 3612 O O . ARG A 1 454 ? -11.078 43.062 1.895 1 88.88 454 ARG A O 1
ATOM 3619 N N . SER A 1 455 ? -9.102 42.188 1.437 1 91.25 455 SER A N 1
ATOM 3620 C CA . SER A 1 455 ? -8.5 42.406 2.746 1 91.25 455 SER A CA 1
ATOM 3621 C C . SER A 1 455 ? -9.289 41.688 3.844 1 91.25 455 SER A C 1
ATOM 3623 O O . SER A 1 455 ? -9.375 42.188 4.969 1 91.25 455 SER A O 1
ATOM 3625 N N . LEU A 1 456 ? -9.969 40.656 3.477 1 95.19 456 LEU A N 1
ATOM 3626 C CA . LEU A 1 456 ? -10.727 39.875 4.441 1 95.19 456 LEU A CA 1
ATOM 3627 C C . LEU A 1 456 ? -9.969 38.594 4.809 1 95.19 456 LEU A C 1
ATOM 3629 O O . LEU A 1 456 ? -10.492 37.75 5.535 1 95.19 456 LEU A O 1
ATOM 3633 N N . ALA A 1 457 ? -8.797 38.406 4.289 1 97.06 457 ALA A N 1
ATOM 3634 C CA . ALA A 1 457 ? -7.801 37.375 4.594 1 97.06 457 ALA A CA 1
ATOM 3635 C C . ALA A 1 457 ? -6.387 37.906 4.398 1 97.06 457 ALA A C 1
ATOM 3637 O O . ALA A 1 457 ? -6.188 38.938 3.73 1 97.06 457 ALA A O 1
ATOM 3638 N N . PRO A 1 458 ? -5.41 37.281 5.008 1 96.88 458 PRO A N 1
ATOM 3639 C CA . PRO A 1 458 ? -4.035 37.719 4.797 1 96.88 458 PRO A CA 1
ATOM 3640 C C . PRO A 1 458 ? -3.629 37.719 3.326 1 96.88 458 PRO A C 1
ATOM 3642 O O . PRO A 1 458 ? -4.035 36.844 2.572 1 96.88 458 PRO A O 1
ATOM 3645 N N . LYS A 1 459 ? -2.828 38.656 3.02 1 95.69 459 LYS A N 1
ATOM 3646 C CA . LYS A 1 459 ? -2.361 38.781 1.64 1 95.69 459 LYS A CA 1
ATOM 3647 C C . LYS A 1 459 ? -1.509 37.562 1.251 1 95.69 459 LYS A C 1
ATOM 3649 O O . LYS A 1 459 ? -0.567 37.219 1.963 1 95.69 459 LYS A O 1
ATOM 3654 N N . LEU A 1 460 ? -1.838 37 0.156 1 96.25 460 LEU A N 1
ATOM 3655 C CA . LEU A 1 460 ? -1.1 35.844 -0.349 1 96.25 460 LEU A CA 1
ATOM 3656 C C . LEU A 1 460 ? 0.158 36.281 -1.09 1 96.25 460 LEU A C 1
ATOM 3658 O O . LEU A 1 460 ? 0.113 37.219 -1.898 1 96.25 460 LEU A O 1
ATOM 3662 N N . ILE A 1 461 ? 1.227 35.625 -0.764 1 95.62 461 ILE A N 1
ATOM 3663 C CA . ILE A 1 461 ? 2.496 35.875 -1.439 1 95.62 461 ILE A CA 1
ATOM 3664 C C . ILE A 1 461 ? 2.729 34.812 -2.508 1 95.62 461 ILE A C 1
ATOM 3666 O O . ILE A 1 461 ? 3.154 35.125 -3.623 1 95.62 461 ILE A O 1
ATOM 3670 N N . SER A 1 462 ? 2.459 33.562 -2.117 1 94.88 462 SER A N 1
ATOM 3671 C CA . SER A 1 462 ? 2.578 32.5 -3.096 1 94.88 462 SER A CA 1
ATOM 3672 C C . SER A 1 462 ? 1.496 32.594 -4.168 1 94.88 462 SER A C 1
ATOM 3674 O O . SER A 1 462 ? 0.377 33.031 -3.885 1 94.88 462 SER A O 1
ATOM 3676 N N . GLN A 1 463 ? 1.781 32.125 -5.332 1 91.88 463 GLN A N 1
ATOM 3677 C CA . GLN A 1 463 ? 0.842 32.188 -6.445 1 91.88 463 GLN A CA 1
ATOM 3678 C C . GLN A 1 463 ? -0.104 31 -6.465 1 91.88 463 GLN A C 1
ATOM 3680 O O . GLN A 1 463 ? -1.121 31.016 -7.164 1 91.88 463 GLN A O 1
ATOM 3685 N N . ARG A 1 464 ? 0.231 30.031 -5.777 1 92 464 ARG A N 1
ATOM 3686 C CA . ARG A 1 464 ? -0.561 28.812 -5.645 1 92 464 ARG A CA 1
ATOM 3687 C C . ARG A 1 464 ? -0.168 28.031 -4.395 1 92 464 ARG A C 1
ATOM 3689 O O . ARG A 1 464 ? 0.797 28.391 -3.715 1 92 464 ARG A O 1
ATOM 3696 N N . ALA A 1 465 ? -0.989 27.125 -4.074 1 92.19 465 ALA A N 1
ATOM 3697 C CA . ALA A 1 465 ? -0.53 26.109 -3.123 1 92.19 465 ALA A CA 1
ATOM 3698 C C . ALA A 1 465 ? 0.485 25.172 -3.766 1 92.19 465 ALA A C 1
ATOM 3700 O O . ALA A 1 465 ? 0.113 24.266 -4.516 1 92.19 465 ALA A O 1
ATOM 3701 N N . GLU A 1 466 ? 1.703 25.391 -3.447 1 93.75 466 GLU A N 1
ATOM 3702 C CA . GLU A 1 466 ? 2.791 24.672 -4.102 1 93.75 466 GLU A CA 1
ATOM 3703 C C . GLU A 1 466 ? 2.965 23.266 -3.512 1 93.75 466 GLU A C 1
ATOM 3705 O O . GLU A 1 466 ? 3.168 23.125 -2.305 1 93.75 466 GLU A O 1
ATOM 3710 N N . PRO A 1 467 ? 2.811 22.25 -4.398 1 92.56 467 PRO A N 1
ATOM 3711 C CA . PRO A 1 467 ? 3.088 20.906 -3.891 1 92.56 467 PRO A CA 1
ATOM 3712 C C . PRO A 1 467 ? 4.543 20.734 -3.461 1 92.56 467 PRO A C 1
ATOM 3714 O O . PRO A 1 467 ? 5.457 21.156 -4.168 1 92.56 467 PRO A O 1
ATOM 3717 N N . VAL A 1 468 ? 4.723 20.188 -2.348 1 92.5 468 VAL A N 1
ATOM 3718 C CA . VAL A 1 468 ? 6.059 19.953 -1.813 1 92.5 468 VAL A CA 1
ATOM 3719 C C . VAL A 1 468 ? 6.168 18.516 -1.326 1 92.5 468 VAL A C 1
ATOM 3721 O O . VAL A 1 468 ? 5.254 17.703 -1.529 1 92.5 468 VAL A O 1
ATOM 3724 N N . GLY A 1 469 ? 7.289 18.188 -0.819 1 85.56 469 GLY A N 1
ATOM 3725 C CA . GLY A 1 469 ? 7.512 16.828 -0.33 1 85.56 469 GLY A CA 1
ATOM 3726 C C . GLY A 1 469 ? 6.539 16.422 0.76 1 85.56 469 GLY A C 1
ATOM 3727 O O . GLY A 1 469 ? 6.031 17.281 1.496 1 85.56 469 GLY A O 1
ATOM 3728 N N . GLY A 1 470 ? 6.266 15.039 0.921 1 83.06 470 GLY A N 1
ATOM 3729 C CA . GLY A 1 470 ? 5.371 14.523 1.945 1 83.06 470 GLY A CA 1
ATOM 3730 C C . GLY A 1 470 ? 3.908 14.633 1.568 1 83.06 470 GLY A C 1
ATOM 3731 O O . GLY A 1 470 ? 3.033 14.586 2.438 1 83.06 470 GLY A O 1
ATOM 3732 N N . ASN A 1 471 ? 3.656 14.844 0.292 1 86.81 471 ASN A N 1
ATOM 3733 C CA . ASN A 1 471 ? 2.283 15.031 -0.166 1 86.81 471 ASN A CA 1
ATOM 3734 C C . ASN A 1 471 ? 1.628 16.234 0.509 1 86.81 471 ASN A C 1
ATOM 3736 O O . ASN A 1 471 ? 0.488 16.141 0.97 1 86.81 471 ASN A O 1
ATOM 3740 N N . LEU A 1 472 ? 2.428 17.297 0.676 1 92.56 472 LEU A N 1
ATOM 3741 C CA . LEU A 1 472 ? 1.958 18.531 1.301 1 92.56 472 LEU A CA 1
ATOM 3742 C C . LEU A 1 472 ? 1.927 19.688 0.293 1 92.56 472 LEU A C 1
ATOM 3744 O O . LEU A 1 472 ? 2.5 19.578 -0.794 1 92.56 472 LEU A O 1
ATOM 3748 N N . PHE A 1 473 ? 1.222 20.766 0.728 1 94.81 473 PHE A N 1
ATOM 3749 C CA . PHE A 1 473 ? 1.201 22.031 0.007 1 94.81 473 PHE A CA 1
ATOM 3750 C C . PHE A 1 473 ? 1.798 23.141 0.857 1 94.81 473 PHE A C 1
ATOM 3752 O O . PHE A 1 473 ? 1.581 23.188 2.07 1 94.81 473 PHE A O 1
ATOM 3759 N N . MET A 1 474 ? 2.537 23.953 0.232 1 97 474 MET A N 1
ATOM 3760 C CA . MET A 1 474 ? 3.068 25.141 0.895 1 97 474 MET A CA 1
ATOM 3761 C C . MET A 1 474 ? 2.299 26.391 0.476 1 97 474 MET A C 1
ATOM 3763 O O . MET A 1 474 ? 2.084 26.609 -0.715 1 97 474 MET A O 1
ATOM 3767 N N . VAL A 1 475 ? 1.838 27.094 1.419 1 97.62 475 VAL A N 1
ATOM 3768 C CA . VAL A 1 475 ? 1.179 28.391 1.204 1 97.62 475 VAL A CA 1
ATOM 3769 C C . VAL A 1 475 ? 1.907 29.469 1.985 1 97.62 475 VAL A C 1
ATOM 3771 O O . VAL A 1 475 ? 2.115 29.344 3.195 1 97.62 475 VAL A O 1
ATOM 3774 N N . VAL A 1 476 ? 2.291 30.516 1.316 1 97.81 476 VAL A N 1
ATOM 3775 C CA . VAL A 1 476 ? 3.008 31.625 1.939 1 97.81 476 VAL A CA 1
ATOM 3776 C C . VAL A 1 476 ? 2.141 32.875 1.916 1 97.81 476 VAL A C 1
ATOM 3778 O O . VAL A 1 476 ? 1.617 33.25 0.867 1 97.81 476 VAL A O 1
ATOM 3781 N N . MET A 1 477 ? 1.976 33.531 3.025 1 97.38 477 MET A N 1
ATOM 3782 C CA . MET A 1 477 ? 1.147 34.719 3.156 1 97.38 477 MET A CA 1
ATOM 3783 C C . MET A 1 477 ? 1.808 35.75 4.078 1 97.38 477 MET A C 1
ATOM 3785 O O . MET A 1 477 ? 2.758 35.406 4.793 1 97.38 477 MET A O 1
ATOM 3789 N N . GLU A 1 478 ? 1.323 36.906 4.047 1 95.5 478 GLU A N 1
ATOM 3790 C CA . GLU A 1 478 ? 1.83 37.938 4.938 1 95.5 478 GLU A CA 1
ATOM 3791 C C . GLU A 1 478 ? 1.283 37.781 6.352 1 95.5 478 GLU A C 1
ATOM 3793 O O . GLU A 1 478 ? 0.136 37.344 6.535 1 95.5 478 GLU A O 1
ATOM 3798 N N . LEU A 1 479 ? 2.158 38 7.289 1 92.06 479 LEU A N 1
ATOM 3799 C CA . LEU A 1 479 ? 1.689 37.969 8.672 1 92.06 479 LEU A CA 1
ATOM 3800 C C . LEU A 1 479 ? 0.734 39.125 8.93 1 92.06 479 LEU A C 1
ATOM 3802 O O . LEU A 1 479 ? 1.073 40.281 8.68 1 92.06 479 LEU A O 1
ATOM 3806 N N . SER A 1 480 ? -0.48 38.75 9.281 1 87.88 480 SER A N 1
ATOM 3807 C CA . SER A 1 480 ? -1.513 39.75 9.508 1 87.88 480 SER A CA 1
ATOM 3808 C C . SER A 1 480 ? -2.158 39.562 10.883 1 87.88 480 SER A C 1
ATOM 3810 O O . SER A 1 480 ? -2.711 38.5 11.188 1 87.88 480 SER A O 1
ATOM 3812 N N . GLY A 1 481 ? -1.993 40.5 11.812 1 87.94 481 GLY A N 1
ATOM 3813 C CA . GLY A 1 481 ? -2.744 40.531 13.055 1 87.94 481 GLY A CA 1
ATOM 3814 C C . GLY A 1 481 ? -2.473 39.375 13.969 1 87.94 481 GLY A C 1
ATOM 3815 O O . GLY A 1 481 ? -1.404 38.75 13.898 1 87.94 481 GLY A O 1
ATOM 3816 N N . THR A 1 482 ? -3.363 39.219 14.953 1 90.12 482 THR A N 1
ATOM 3817 C CA . THR A 1 482 ? -3.334 38.125 15.93 1 90.12 482 THR A CA 1
ATOM 3818 C C . THR A 1 482 ? -4.66 37.375 15.938 1 90.12 482 THR A C 1
ATOM 3820 O O . THR A 1 482 ? -5.699 37.906 15.578 1 90.12 482 THR A O 1
ATOM 3823 N N . SER A 1 483 ? -4.559 36.156 16.359 1 91.88 483 SER A N 1
ATOM 3824 C CA . SER A 1 483 ? -5.789 35.375 16.391 1 91.88 483 SER A CA 1
ATOM 3825 C C . SER A 1 483 ? -6.77 35.906 17.422 1 91.88 483 SER A C 1
ATOM 3827 O O . SER A 1 483 ? -6.359 36.5 18.422 1 91.88 483 SER A O 1
ATOM 3829 N N . LEU A 1 484 ? -8.055 35.719 17.125 1 91.75 484 LEU A N 1
ATOM 3830 C CA . LEU A 1 484 ? -9.094 36.125 18.047 1 91.75 484 LEU A CA 1
ATOM 3831 C C . LEU A 1 484 ? -8.914 35.469 19.406 1 91.75 484 LEU A C 1
ATOM 3833 O O . LEU A 1 484 ? -9.148 36.094 20.438 1 91.75 484 LEU A O 1
ATOM 3837 N N . GLU A 1 485 ? -8.484 34.219 19.375 1 89.38 485 GLU A N 1
ATOM 3838 C CA . GLU A 1 485 ? -8.219 33.5 20.609 1 89.38 485 GLU A CA 1
ATOM 3839 C C . GLU A 1 485 ? -7.18 34.219 21.469 1 89.38 485 GLU A C 1
ATOM 3841 O O . GLU A 1 485 ? -7.395 34.438 22.672 1 89.38 485 GLU A O 1
ATOM 3846 N N . ARG A 1 486 ? -6.148 34.5 20.891 1 87.25 486 ARG A N 1
ATOM 3847 C CA . ARG A 1 486 ? -5.07 35.188 21.609 1 87.25 486 ARG A CA 1
ATOM 3848 C C . ARG A 1 486 ? -5.484 36.594 22 1 87.25 486 ARG A C 1
ATOM 3850 O O . ARG A 1 486 ? -5.109 37.094 23.062 1 87.25 486 ARG A O 1
ATOM 3857 N N . TYR A 1 487 ? -6.141 37.25 21.125 1 88.38 487 TYR A N 1
ATOM 3858 C CA . TYR A 1 487 ? -6.59 38.625 21.391 1 88.38 487 TYR A CA 1
ATOM 3859 C C . TYR A 1 487 ? -7.496 38.656 22.625 1 88.38 487 TYR A C 1
ATOM 3861 O O . TYR A 1 487 ? -7.332 39.531 23.484 1 88.38 487 TYR A O 1
ATOM 3869 N N . LEU A 1 488 ? -8.406 37.781 22.641 1 87.31 488 LEU A N 1
ATOM 3870 C CA . LEU A 1 488 ? -9.344 37.75 23.75 1 87.31 488 LEU A CA 1
ATOM 3871 C C . LEU A 1 488 ? -8.633 37.375 25.062 1 87.31 488 LEU A C 1
ATOM 3873 O O . LEU A 1 488 ? -8.992 37.875 26.125 1 87.31 488 LEU A O 1
ATOM 3877 N N . SER A 1 489 ? -7.707 36.531 24.922 1 87.44 489 SER A N 1
ATOM 3878 C CA . SER A 1 489 ? -6.926 36.156 26.094 1 87.44 489 SER A CA 1
ATOM 3879 C C . SER A 1 489 ? -6.121 37.344 26.625 1 87.44 489 SER A C 1
ATOM 3881 O O . SER A 1 489 ? -5.934 37.469 27.828 1 87.44 489 SER A O 1
ATOM 3883 N N . ALA A 1 490 ? -5.676 38.156 25.75 1 85.25 490 ALA A N 1
ATOM 3884 C CA . ALA A 1 490 ? -4.863 39.312 26.109 1 85.25 490 ALA A CA 1
ATOM 3885 C C . ALA A 1 490 ? -5.734 40.469 26.594 1 85.25 490 ALA A C 1
ATOM 3887 O O . ALA A 1 490 ? -5.258 41.375 27.281 1 85.25 490 ALA A O 1
ATOM 3888 N N . HIS A 1 491 ? -7.023 40.469 26.219 1 84.5 491 HIS A N 1
ATOM 3889 C CA . HIS A 1 491 ? -7.941 41.531 26.578 1 84.5 491 HIS A CA 1
ATOM 3890 C C . HIS A 1 491 ? -9.195 40.969 27.25 1 84.5 491 HIS A C 1
ATOM 3892 O O . HIS A 1 491 ? -10.297 41.094 26.703 1 84.5 491 HIS A O 1
ATOM 3898 N N . PRO A 1 492 ? -9.062 40.531 28.406 1 78.38 492 PRO A N 1
ATOM 3899 C CA . PRO A 1 492 ? -10.203 39.875 29.062 1 78.38 492 PRO A CA 1
ATOM 3900 C C . PRO A 1 492 ? -11.344 40.875 29.359 1 78.38 492 PRO A C 1
ATOM 3902 O O . PRO A 1 492 ? -12.508 40.438 29.438 1 78.38 492 PRO A O 1
ATOM 3905 N N . GLU A 1 493 ? -11.023 42.188 29.484 1 77.12 493 GLU A N 1
ATOM 3906 C CA . GLU A 1 493 ? -12.039 43.156 29.828 1 77.12 493 GLU A CA 1
ATOM 3907 C C . GLU A 1 493 ? -12.578 43.875 28.594 1 77.12 493 GLU A C 1
ATOM 3909 O O . GLU A 1 493 ? -13.266 44.906 28.719 1 77.12 493 GLU A O 1
ATOM 3914 N N . LEU A 1 494 ? -12.344 43.344 27.578 1 76.44 494 LEU A N 1
ATOM 3915 C CA . LEU A 1 494 ? -12.727 44 26.328 1 76.44 494 LEU A CA 1
ATOM 3916 C C . LEU A 1 494 ? -14.242 44.062 26.188 1 76.44 494 LEU A C 1
ATOM 3918 O O . LEU A 1 494 ? -14.93 43.062 26.469 1 76.44 494 LEU A O 1
ATOM 3922 N N . ASP A 1 495 ? -14.609 45.312 25.906 1 71.38 495 ASP A N 1
ATOM 3923 C CA . ASP A 1 495 ? -16.016 45.469 25.531 1 71.38 495 ASP A CA 1
ATOM 3924 C C . ASP A 1 495 ? -16.297 44.812 24.188 1 71.38 495 ASP A C 1
ATOM 3926 O O . ASP A 1 495 ? -15.602 45.062 23.203 1 71.38 495 ASP A O 1
ATOM 3930 N N . HIS A 1 496 ? -17.219 43.938 24.141 1 71.31 496 HIS A N 1
ATOM 3931 C CA . HIS A 1 496 ? -17.547 43.156 22.953 1 71.31 496 HIS A CA 1
ATOM 3932 C C . HIS A 1 496 ? -17.922 44.062 21.781 1 71.31 496 HIS A C 1
ATOM 3934 O O . HIS A 1 496 ? -17.781 43.688 20.625 1 71.31 496 HIS A O 1
ATOM 3940 N N . SER A 1 497 ? -18.375 45.188 22.109 1 72.75 497 SER A N 1
ATOM 3941 C CA . SER A 1 497 ? -18.719 46.125 21.047 1 72.75 497 SER A CA 1
ATOM 3942 C C . SER A 1 497 ? -17.5 46.531 20.234 1 72.75 497 SER A C 1
ATOM 3944 O O . SER A 1 497 ? -17.625 46.938 19.078 1 72.75 497 SER A O 1
ATOM 3946 N N . ALA A 1 498 ? -16.375 46.312 20.891 1 72.94 498 ALA A N 1
ATOM 3947 C CA . ALA A 1 498 ? -15.125 46.625 20.188 1 72.94 498 ALA A CA 1
ATOM 3948 C C . ALA A 1 498 ? -14.875 45.625 19.062 1 72.94 498 ALA A C 1
ATOM 3950 O O . ALA A 1 498 ? -14.133 45.938 18.125 1 72.94 498 ALA A O 1
ATOM 3951 N N . LEU A 1 499 ? -15.562 44.562 19.109 1 84.88 499 LEU A N 1
ATOM 3952 C CA . LEU A 1 499 ? -15.328 43.5 18.125 1 84.88 499 LEU A CA 1
ATOM 3953 C C . LEU A 1 499 ? -16.422 43.5 17.062 1 84.88 499 LEU A C 1
ATOM 3955 O O . LEU A 1 499 ? -16.469 42.625 16.203 1 84.88 499 LEU A O 1
ATOM 3959 N N . ASP A 1 500 ? -17.219 44.469 17.094 1 83.31 500 ASP A N 1
ATOM 3960 C CA . ASP A 1 500 ? -18.328 44.531 16.125 1 83.31 500 ASP A CA 1
ATOM 3961 C C . ASP A 1 500 ? -17.797 44.625 14.695 1 83.31 500 ASP A C 1
ATOM 3963 O O . ASP A 1 500 ? -18.375 44.031 13.789 1 83.31 500 ASP A O 1
ATOM 3967 N N . ARG A 1 501 ? -16.75 45.375 14.539 1 84.62 501 ARG A N 1
ATOM 3968 C CA . ARG A 1 501 ? -16.172 45.5 13.203 1 84.62 501 ARG A CA 1
ATOM 3969 C C . ARG A 1 501 ? -15.562 44.188 12.75 1 84.62 501 ARG A C 1
ATOM 3971 O O . ARG A 1 501 ? -15.641 43.812 11.57 1 84.62 501 ARG A O 1
ATOM 3978 N N . VAL A 1 502 ? -14.961 43.562 13.711 1 90.81 502 VAL A N 1
ATOM 3979 C CA . VAL A 1 502 ? -14.391 42.25 13.414 1 90.81 502 VAL A CA 1
ATOM 3980 C C . VAL A 1 502 ? -15.5 41.281 13 1 90.81 502 VAL A C 1
ATOM 3982 O O . VAL A 1 502 ? -15.367 40.562 12 1 90.81 502 VAL A O 1
ATOM 3985 N N . ARG A 1 503 ? -16.531 41.281 13.742 1 90.56 503 ARG A N 1
ATOM 3986 C CA . ARG A 1 503 ? -17.672 40.406 13.445 1 90.56 503 ARG A CA 1
ATOM 3987 C C . ARG A 1 503 ? -18.203 40.688 12.047 1 90.56 503 ARG A C 1
ATOM 3989 O O . ARG A 1 503 ? -18.484 39.75 11.289 1 90.56 503 ARG A O 1
ATOM 3996 N N . THR A 1 504 ? -18.391 41.906 11.719 1 88.25 504 THR A N 1
ATOM 3997 C CA . THR A 1 504 ? -18.953 42.281 10.43 1 88.25 504 THR A CA 1
ATOM 3998 C C . THR A 1 504 ? -18.031 41.875 9.289 1 88.25 504 THR A C 1
ATOM 4000 O O . THR A 1 504 ? -18.484 41.406 8.242 1 88.25 504 THR A O 1
ATOM 4003 N N . ASP A 1 505 ? -16.766 42.094 9.484 1 91.88 505 ASP A N 1
ATOM 4004 C CA . ASP A 1 505 ? -15.797 41.656 8.477 1 91.88 505 ASP A CA 1
ATOM 4005 C C . ASP A 1 505 ? -15.875 40.156 8.234 1 91.88 505 ASP A C 1
ATOM 4007 O O . ASP A 1 505 ? -15.828 39.688 7.086 1 91.88 505 ASP A O 1
ATOM 4011 N N . VAL A 1 506 ? -15.961 39.375 9.328 1 95.19 506 VAL A N 1
ATOM 4012 C CA . VAL A 1 506 ? -16.047 37.938 9.219 1 95.19 506 VAL A CA 1
ATOM 4013 C C . VAL A 1 506 ? -17.344 37.531 8.523 1 95.19 506 VAL A C 1
ATOM 4015 O O . VAL A 1 506 ? -17.359 36.625 7.684 1 95.19 506 VAL A O 1
ATOM 4018 N N . GLN A 1 507 ? -18.375 38.156 8.883 1 92.19 507 GLN A N 1
ATOM 4019 C CA . GLN A 1 507 ? -19.656 37.906 8.234 1 92.19 507 GLN A CA 1
ATOM 4020 C C . GLN A 1 507 ? -19.578 38.188 6.738 1 92.19 507 GLN A C 1
ATOM 4022 O O . GLN A 1 507 ? -20.078 37.406 5.934 1 92.19 507 GLN A O 1
ATOM 4027 N N . ASP A 1 508 ? -19.016 39.344 6.359 1 91.31 508 ASP A N 1
ATOM 4028 C CA . ASP A 1 508 ? -18.844 39.688 4.949 1 91.31 508 ASP A CA 1
ATOM 4029 C C . ASP A 1 508 ? -18.031 38.594 4.223 1 91.31 508 ASP A C 1
ATOM 4031 O O . ASP A 1 508 ? -18.359 38.219 3.1 1 91.31 508 ASP A O 1
ATOM 4035 N N . ALA A 1 509 ? -16.984 38.156 4.895 1 95.75 509 ALA A N 1
ATOM 4036 C CA . ALA A 1 509 ? -16.141 37.125 4.312 1 95.75 509 ALA A CA 1
ATOM 4037 C C . ALA A 1 509 ? -16.953 35.875 4.047 1 95.75 509 ALA A C 1
ATOM 4039 O O . ALA A 1 509 ? -16.828 35.25 2.975 1 95.75 509 ALA A O 1
ATOM 4040 N N . LEU A 1 510 ? -17.75 35.469 5.008 1 96.31 510 LEU A N 1
ATOM 4041 C CA . LEU A 1 510 ? -18.562 34.25 4.871 1 96.31 510 LEU A CA 1
ATOM 4042 C C . LEU A 1 510 ? -19.578 34.406 3.744 1 96.31 510 LEU A C 1
ATOM 4044 O O . LEU A 1 510 ? -19.797 33.469 2.977 1 96.31 510 LEU A O 1
ATOM 4048 N N . GLU A 1 511 ? -20.156 35.531 3.689 1 91.31 511 GLU A N 1
ATOM 4049 C CA . GLU A 1 511 ? -21.156 35.781 2.648 1 91.31 511 GLU A CA 1
ATOM 4050 C C . GLU A 1 511 ? -20.531 35.688 1.258 1 91.31 511 GLU A C 1
ATOM 4052 O O . GLU A 1 511 ? -21.156 35.188 0.324 1 91.31 511 GLU A O 1
ATOM 4057 N N . ILE A 1 512 ? -19.391 36.188 1.122 1 92.56 512 ILE A N 1
ATOM 4058 C CA . ILE A 1 512 ? -18.672 36.094 -0.151 1 92.56 512 ILE A CA 1
ATOM 4059 C C . ILE A 1 512 ? -18.406 34.625 -0.487 1 92.56 512 ILE A C 1
ATOM 4061 O O . ILE A 1 512 ? -18.688 34.188 -1.606 1 92.56 512 ILE A O 1
ATOM 4065 N N . LEU A 1 513 ? -17.859 33.844 0.465 1 96.19 513 LEU A N 1
ATOM 4066 C CA . LEU A 1 513 ? -17.609 32.438 0.237 1 96.19 513 LEU A CA 1
ATOM 4067 C C . LEU A 1 513 ? -18.906 31.703 -0.124 1 96.19 513 LEU A C 1
ATOM 4069 O O . LEU A 1 513 ? -18.938 30.938 -1.078 1 96.19 513 LEU A O 1
ATOM 4073 N N . HIS A 1 514 ? -19.922 32 0.64 1 94 514 HIS A N 1
ATOM 4074 C CA . HIS A 1 514 ? -21.203 31.344 0.433 1 94 514 HIS A CA 1
ATOM 4075 C C . HIS A 1 514 ? -21.781 31.672 -0.942 1 94 514 HIS A C 1
ATOM 4077 O O . HIS A 1 514 ? -22.422 30.828 -1.566 1 94 514 HIS A O 1
ATOM 4083 N N . ALA A 1 515 ? -21.562 32.875 -1.369 1 90.31 515 ALA A N 1
ATOM 4084 C CA . ALA A 1 515 ? -22.047 33.281 -2.691 1 90.31 515 ALA A CA 1
ATOM 4085 C C . ALA A 1 515 ? -21.391 32.438 -3.787 1 90.31 515 ALA A C 1
ATOM 4087 O O . ALA A 1 515 ? -21.969 32.25 -4.852 1 90.31 515 ALA A O 1
ATOM 4088 N N . HIS A 1 516 ? -20.234 32.031 -3.559 1 93.5 516 HIS A N 1
ATOM 4089 C CA . HIS A 1 516 ? -19.547 31.141 -4.5 1 93.5 516 HIS A CA 1
ATOM 4090 C C . HIS A 1 516 ? -19.781 29.672 -4.168 1 93.5 516 HIS A C 1
ATOM 4092 O O . HIS A 1 516 ? -19.031 28.812 -4.629 1 93.5 516 HIS A O 1
ATOM 4098 N N . ASN A 1 517 ? -20.688 29.391 -3.307 1 94.31 517 ASN A N 1
ATOM 4099 C CA . ASN A 1 517 ? -21.109 28.062 -2.889 1 94.31 517 ASN A CA 1
ATOM 4100 C C . ASN A 1 517 ? -20 27.344 -2.113 1 94.31 517 ASN A C 1
ATOM 4102 O O . ASN A 1 517 ? -19.859 26.125 -2.195 1 94.31 517 ASN A O 1
ATOM 4106 N N . LEU A 1 518 ? -19.188 28.109 -1.447 1 97.06 518 LEU A N 1
ATOM 4107 C CA . LEU A 1 518 ? -18.109 27.594 -0.627 1 97.06 518 LEU A CA 1
ATOM 4108 C C . LEU A 1 518 ? -18.453 27.656 0.854 1 97.06 518 LEU A C 1
ATOM 4110 O O . LEU A 1 518 ? -19.125 28.609 1.295 1 97.06 518 LEU A O 1
ATOM 4114 N N . VAL A 1 519 ? -18.078 26.656 1.569 1 97.94 519 VAL A N 1
ATOM 4115 C CA . VAL A 1 519 ? -18.172 26.609 3.023 1 97.94 519 VAL A CA 1
ATOM 4116 C C . VAL A 1 519 ? -16.781 26.719 3.639 1 97.94 519 VAL A C 1
ATOM 4118 O O . VAL A 1 519 ? -15.852 26.031 3.219 1 97.94 519 VAL A O 1
ATOM 4121 N N . PHE A 1 520 ? -16.625 27.594 4.605 1 98.12 520 PHE A N 1
ATOM 4122 C CA . PHE A 1 520 ? -15.336 27.766 5.254 1 98.12 520 PHE A CA 1
ATOM 4123 C C . PHE A 1 520 ? -14.992 26.531 6.09 1 98.12 520 PHE A C 1
ATOM 4125 O O . PHE A 1 520 ? -13.867 26.031 6.023 1 98.12 520 PHE A O 1
ATOM 4132 N N . GLY A 1 521 ? -15.938 26.094 6.906 1 95.62 521 GLY A N 1
ATOM 4133 C CA . GLY A 1 521 ? -15.883 24.812 7.562 1 95.62 521 GLY A CA 1
ATOM 4134 C C . GLY A 1 521 ? -15.273 24.859 8.953 1 95.62 521 GLY A C 1
ATOM 4135 O O . GLY A 1 521 ? -15.719 24.156 9.859 1 95.62 521 GLY A O 1
ATOM 4136 N N . ASP A 1 522 ? -14.203 25.656 9.164 1 95 522 ASP A N 1
ATOM 4137 C CA . ASP A 1 522 ? -13.523 25.672 10.453 1 95 522 ASP A CA 1
ATOM 4138 C C . ASP A 1 522 ? -13.523 27.062 11.062 1 95 522 ASP A C 1
ATOM 4140 O O . ASP A 1 522 ? -12.469 27.578 11.453 1 95 522 ASP A O 1
ATOM 4144 N N . LEU A 1 523 ? -14.664 27.672 11.172 1 96.06 523 LEU A N 1
ATOM 4145 C CA . LEU A 1 523 ? -14.773 28.984 11.797 1 96.06 523 LEU A CA 1
ATOM 4146 C C . LEU A 1 523 ? -14.695 28.875 13.312 1 96.06 523 LEU A C 1
ATOM 4148 O O . LEU A 1 523 ? -15.695 28.609 13.977 1 96.06 523 LEU A O 1
ATOM 4152 N N . ARG A 1 524 ? -13.508 29.078 13.844 1 93.56 524 ARG A N 1
ATOM 4153 C CA . ARG A 1 524 ? -13.203 29.062 15.266 1 93.56 524 ARG A CA 1
ATOM 4154 C C . ARG A 1 524 ? -12.312 30.234 15.648 1 93.56 524 ARG A C 1
ATOM 4156 O O . ARG A 1 524 ? -11.789 30.938 14.781 1 93.56 524 ARG A O 1
ATOM 4163 N N . GLN A 1 525 ? -12.094 30.422 16.875 1 92.56 525 GLN A N 1
ATOM 4164 C CA . GLN A 1 525 ? -11.359 31.578 17.391 1 92.56 525 GLN A CA 1
ATOM 4165 C C . GLN A 1 525 ? -9.945 31.625 16.812 1 92.56 525 GLN A C 1
ATOM 4167 O O . GLN A 1 525 ? -9.445 32.688 16.453 1 92.56 525 GLN A O 1
ATOM 4172 N N . PRO A 1 526 ? -9.305 30.453 16.672 1 91.31 526 PRO A N 1
ATOM 4173 C CA . PRO A 1 526 ? -7.934 30.5 16.156 1 91.31 526 PRO A CA 1
ATOM 4174 C C . PRO A 1 526 ? -7.859 30.875 14.68 1 91.31 526 PRO A C 1
ATOM 4176 O O . PRO A 1 526 ? -6.801 31.266 14.188 1 91.31 526 PRO A O 1
ATOM 4179 N N . ASN A 1 527 ? -8.969 30.828 13.984 1 95.5 527 ASN A N 1
ATOM 4180 C CA . ASN A 1 527 ? -8.945 31.016 12.539 1 95.5 527 ASN A CA 1
ATOM 4181 C C . ASN A 1 527 ? -9.516 32.375 12.148 1 95.5 527 ASN A C 1
ATOM 4183 O O . ASN A 1 527 ? -9.812 32.625 10.984 1 95.5 527 ASN A O 1
ATOM 4187 N N . VAL A 1 528 ? -9.703 33.188 13.133 1 96.31 528 VAL A N 1
ATOM 4188 C CA . VAL A 1 528 ? -10.07 34.594 12.938 1 96.31 528 VAL A CA 1
ATOM 4189 C C . VAL A 1 528 ? -8.945 35.5 13.445 1 96.31 528 VAL A C 1
ATOM 4191 O O . VAL A 1 528 ? -8.555 35.406 14.617 1 96.31 528 VAL A O 1
ATOM 4194 N N . LEU A 1 529 ? -8.492 36.312 12.547 1 96.12 529 LEU A N 1
ATOM 4195 C CA . LEU A 1 529 ? -7.426 37.25 12.914 1 96.12 529 LEU A CA 1
ATOM 4196 C C . LEU A 1 529 ? -7.988 38.625 13.195 1 96.12 529 LEU A C 1
ATOM 4198 O O . LEU A 1 529 ? -8.906 39.094 12.516 1 96.12 529 LEU A O 1
ATOM 4202 N N . VAL A 1 530 ? -7.453 39.219 14.164 1 93.31 530 VAL A N 1
ATOM 4203 C CA . VAL A 1 530 ? -7.734 40.594 14.492 1 93.31 530 VAL A CA 1
ATOM 4204 C C . VAL A 1 530 ? -6.531 41.469 14.141 1 93.31 530 VAL A C 1
ATOM 4206 O O . VAL A 1 530 ? -5.453 41.312 14.719 1 93.31 530 VAL A O 1
ATOM 4209 N N . THR A 1 531 ? -6.75 42.344 13.172 1 91 531 THR A N 1
ATOM 4210 C CA . THR A 1 531 ? -5.664 43.219 12.734 1 91 531 THR A CA 1
ATOM 4211 C C . THR A 1 531 ? -5.469 44.375 13.711 1 91 531 THR A C 1
ATOM 4213 O O . THR A 1 531 ? -6.25 44.531 14.648 1 91 531 THR A O 1
ATOM 4216 N N . GLN A 1 532 ? -4.434 45.125 13.453 1 83.12 532 GLN A N 1
ATOM 4217 C CA . GLN A 1 532 ? -4.148 46.312 14.281 1 83.12 532 GLN A CA 1
ATOM 4218 C C . GLN A 1 532 ? -5.27 47.344 14.195 1 83.12 532 GLN A C 1
ATOM 4220 O O . GLN A 1 532 ? -5.543 48.031 15.164 1 83.12 532 GLN A O 1
ATOM 4225 N N . ALA A 1 533 ? -5.914 47.406 13.078 1 79.5 533 ALA A N 1
ATOM 4226 C CA . ALA A 1 533 ? -7.008 48.344 12.852 1 79.5 533 ALA A CA 1
ATOM 4227 C C . ALA A 1 533 ? -8.336 47.75 13.352 1 79.5 533 ALA A C 1
ATOM 4229 O O . ALA A 1 533 ? -9.406 48.281 13.016 1 79.5 533 ALA A O 1
ATOM 4230 N N . LEU A 1 534 ? -8.242 46.594 14.125 1 86.38 534 LEU A N 1
ATOM 4231 C CA . LEU A 1 534 ? -9.414 45.938 14.688 1 86.38 534 LEU A CA 1
ATOM 4232 C C . LEU A 1 534 ? -10.367 45.5 13.578 1 86.38 534 LEU A C 1
ATOM 4234 O O . LEU A 1 534 ? -11.578 45.719 13.672 1 86.38 534 LEU A O 1
ATOM 4238 N N . ARG A 1 535 ? -9.734 45.094 12.555 1 89.12 535 ARG A N 1
ATOM 4239 C CA . ARG A 1 535 ? -10.461 44.469 11.461 1 89.12 535 ARG A CA 1
ATOM 4240 C C . ARG A 1 535 ? -10.344 42.938 11.539 1 89.12 535 ARG A C 1
ATOM 4242 O O . ARG A 1 535 ? -9.406 42.406 12.141 1 89.12 535 ARG A O 1
ATOM 4249 N N . GLY A 1 536 ? -11.359 42.312 10.977 1 93.75 536 GLY A N 1
ATOM 4250 C CA . GLY A 1 536 ? -11.383 40.844 11.008 1 93.75 536 GLY A CA 1
ATOM 4251 C C . GLY A 1 536 ? -10.945 40.219 9.695 1 93.75 536 GLY A C 1
ATOM 4252 O O . GLY A 1 536 ? -11.281 40.719 8.617 1 93.75 536 GLY A O 1
ATOM 4253 N N . GLN A 1 537 ? -10.141 39.188 9.805 1 96.75 537 GLN A N 1
ATOM 4254 C CA . GLN A 1 537 ? -9.727 38.375 8.656 1 96.75 537 GLN A CA 1
ATOM 4255 C C . GLN A 1 537 ? -9.859 36.875 8.945 1 96.75 537 GLN A C 1
ATOM 4257 O O . GLN A 1 537 ? -9.609 36.438 10.07 1 96.75 537 GLN A O 1
ATOM 4262 N N . LEU A 1 538 ? -10.273 36.156 7.973 1 97.44 538 LEU A N 1
ATOM 4263 C CA . LEU A 1 538 ? -10.273 34.688 8.086 1 97.44 538 LEU A CA 1
ATOM 4264 C C . LEU A 1 538 ? -8.922 34.125 7.668 1 97.44 538 LEU A C 1
ATOM 4266 O O . LEU A 1 538 ? -8.289 34.625 6.734 1 97.44 538 LEU A O 1
ATOM 4270 N N . VAL A 1 539 ? -8.516 33.094 8.406 1 95.94 539 VAL A N 1
ATOM 4271 C CA . VAL A 1 539 ? -7.293 32.375 8.047 1 95.94 539 VAL A CA 1
ATOM 4272 C C . VAL A 1 539 ? -7.52 30.875 8.148 1 95.94 539 VAL A C 1
ATOM 4274 O O . VAL A 1 539 ? -8.508 30.438 8.742 1 95.94 539 VAL A O 1
ATOM 4277 N N . ASP A 1 540 ? -6.668 30.031 7.508 1 94.5 540 ASP A N 1
ATOM 4278 C CA . ASP A 1 540 ? -6.691 28.578 7.488 1 94.5 540 ASP A CA 1
ATOM 4279 C C . ASP A 1 540 ? -7.844 28.047 6.633 1 94.5 540 ASP A C 1
ATOM 4281 O O . ASP A 1 540 ? -8.883 27.656 7.164 1 94.5 540 ASP A O 1
ATOM 4285 N N . PHE A 1 541 ? -7.621 27.906 5.445 1 97.69 541 PHE A N 1
ATOM 4286 C CA . PHE A 1 541 ? -8.609 27.469 4.473 1 97.69 541 PHE A CA 1
ATOM 4287 C C . PHE A 1 541 ? -8.43 25.984 4.168 1 97.69 541 PHE A C 1
ATOM 4289 O O . PHE A 1 541 ? -8.703 25.531 3.049 1 97.69 541 PHE A O 1
ATOM 4296 N N . ASP A 1 542 ? -7.93 25.219 5.129 1 94.38 542 ASP A N 1
ATOM 4297 C CA . ASP A 1 542 ? -7.637 23.797 4.945 1 94.38 542 ASP A CA 1
ATOM 4298 C C . ASP A 1 542 ? -8.906 23.016 4.609 1 94.38 542 ASP A C 1
ATOM 4300 O O . ASP A 1 542 ? -8.875 22.094 3.791 1 94.38 542 ASP A O 1
ATOM 4304 N N . TRP A 1 543 ? -10 23.391 5.297 1 95.56 543 TRP A N 1
ATOM 4305 C CA . TRP A 1 543 ? -11.219 22.578 5.203 1 95.56 543 TRP A CA 1
ATOM 4306 C C . TRP A 1 543 ? -12.172 23.156 4.164 1 95.56 543 TRP A C 1
ATOM 4308 O O . TRP A 1 543 ? -13.117 22.5 3.74 1 95.56 543 TRP A O 1
ATOM 4318 N N . CYS A 1 544 ? -11.898 24.359 3.676 1 97.88 544 CYS A N 1
ATOM 4319 C CA . CYS A 1 544 ? -12.82 25.062 2.791 1 97.88 544 CYS A CA 1
ATOM 4320 C C . CYS A 1 544 ? -13.109 24.25 1.539 1 97.88 544 CYS A C 1
ATOM 4322 O O . CYS A 1 544 ? -12.203 23.625 0.986 1 97.88 544 CYS A O 1
ATOM 4324 N N . GLY A 1 545 ? -14.406 24.281 1.211 1 97.31 545 GLY A N 1
ATOM 4325 C CA . GLY A 1 545 ? -14.789 23.547 0.018 1 97.31 545 GLY A CA 1
ATOM 4326 C C . GLY A 1 545 ? -16.234 23.781 -0.396 1 97.31 545 GLY A C 1
ATOM 4327 O O . GLY A 1 545 ? -16.922 24.594 0.211 1 97.31 545 GLY A O 1
ATOM 4328 N N . LEU A 1 546 ? -16.656 23.047 -1.429 1 96.38 546 LEU A N 1
ATOM 4329 C CA . LEU A 1 546 ? -17.984 23.234 -2.012 1 96.38 546 LEU A CA 1
ATOM 4330 C C . LEU A 1 546 ? -19.062 22.625 -1.119 1 96.38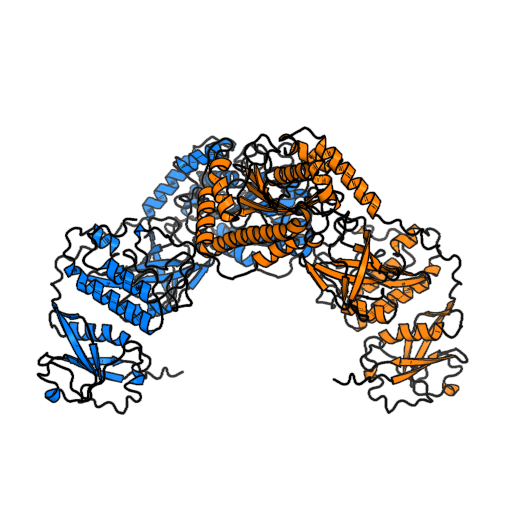 546 LEU A C 1
ATOM 4332 O O . LEU A 1 546 ? -18.891 21.516 -0.614 1 96.38 546 LEU A O 1
ATOM 4336 N N . GLN A 1 547 ? -20.109 23.422 -0.917 1 94.81 547 GLN A N 1
ATOM 4337 C CA . GLN A 1 547 ? -21.25 22.938 -0.125 1 94.81 547 GLN A CA 1
ATOM 4338 C C . GLN A 1 547 ? -21.781 21.625 -0.673 1 94.81 547 GLN A C 1
ATOM 4340 O O . GLN A 1 547 ? -21.984 21.484 -1.882 1 94.81 547 GLN A O 1
ATOM 4345 N N . GLY A 1 548 ? -21.984 20.703 0.199 1 91.81 548 GLY A N 1
ATOM 4346 C CA . GLY A 1 548 ? -22.578 19.438 -0.178 1 91.81 548 GLY A CA 1
ATOM 4347 C C . GLY A 1 548 ? -21.609 18.469 -0.827 1 91.81 548 GLY A C 1
ATOM 4348 O O . GLY A 1 548 ? -21.984 17.375 -1.22 1 91.81 548 GLY A O 1
ATOM 4349 N N . GLN A 1 549 ? -20.469 18.875 -1.001 1 93.38 549 GLN A N 1
ATOM 4350 C CA . GLN A 1 549 ? -19.438 18.031 -1.585 1 93.38 549 GLN A CA 1
ATOM 4351 C C . GLN A 1 549 ? -18.25 17.875 -0.638 1 93.38 549 GLN A C 1
ATOM 4353 O O . GLN A 1 549 ? -17.797 16.75 -0.388 1 93.38 549 GLN A O 1
ATOM 4358 N N . ALA A 1 550 ? -17.781 18.984 -0.159 1 95.31 550 ALA A N 1
ATOM 4359 C CA . ALA A 1 550 ? -16.672 18.938 0.792 1 95.31 550 ALA A CA 1
ATOM 4360 C C . ALA A 1 550 ? -17.094 18.297 2.109 1 95.31 550 ALA A C 1
ATOM 4362 O O . ALA A 1 550 ? -18.266 18.375 2.494 1 95.31 550 ALA A O 1
ATOM 4363 N N . ARG A 1 551 ? -16.172 17.688 2.73 1 93.38 551 ARG A N 1
ATOM 4364 C CA . ARG A 1 551 ? -16.453 16.984 3.982 1 93.38 551 ARG A CA 1
ATOM 4365 C C . ARG A 1 551 ? -15.508 17.453 5.09 1 93.38 551 ARG A C 1
ATOM 4367 O O . ARG A 1 551 ? -14.375 17.859 4.816 1 93.38 551 ARG A O 1
ATOM 4374 N N . TYR A 1 552 ? -16.031 17.375 6.289 1 93.56 552 TYR A N 1
ATOM 4375 C CA . TYR A 1 552 ? -15.156 17.578 7.434 1 93.56 552 TYR A CA 1
ATOM 4376 C C . TYR A 1 552 ? -14.094 16.484 7.504 1 93.56 552 TYR A C 1
ATOM 4378 O O . TYR A 1 552 ? -14.359 15.328 7.176 1 93.56 552 TYR A O 1
ATOM 4386 N N . PRO A 1 553 ? -12.891 16.797 7.887 1 90.88 553 PRO A N 1
ATOM 4387 C CA . PRO A 1 553 ? -11.844 15.781 7.984 1 90.88 553 PRO A CA 1
ATOM 4388 C C . PRO A 1 553 ? -12.188 14.68 8.984 1 90.88 553 PRO A C 1
ATOM 4390 O O . PRO A 1 553 ? -12.773 14.961 10.039 1 90.88 553 PRO A O 1
ATOM 4393 N N . ILE A 1 554 ? -11.719 13.539 8.742 1 89.75 554 ILE A N 1
ATOM 4394 C CA . ILE A 1 554 ? -12.023 12.398 9.602 1 89.75 554 ILE A CA 1
ATOM 4395 C C . ILE A 1 554 ? -11.258 12.523 10.914 1 89.75 554 ILE A C 1
ATOM 4397 O O . ILE A 1 554 ? -11.617 11.883 11.906 1 89.75 554 ILE A O 1
ATOM 4401 N N . GLY A 1 555 ? -10.25 13.289 10.914 1 87.06 555 GLY A N 1
ATOM 4402 C CA . GLY A 1 555 ? -9.453 13.484 12.117 1 87.06 555 GLY A CA 1
ATOM 4403 C C . GLY A 1 555 ? -9.867 14.703 12.914 1 87.06 555 GLY A C 1
ATOM 4404 O O . GLY A 1 555 ? -9.172 15.102 13.852 1 87.06 555 GLY A O 1
ATOM 4405 N N . MET A 1 556 ? -10.938 15.305 12.594 1 88.19 556 MET A N 1
ATOM 4406 C CA . MET A 1 556 ? -11.359 16.531 13.281 1 88.19 556 MET A CA 1
ATOM 4407 C C . MET A 1 556 ? -11.633 16.25 14.75 1 88.19 556 MET A C 1
ATOM 4409 O O . MET A 1 556 ? -12.047 15.156 15.117 1 88.19 556 MET A O 1
ATOM 4413 N N . ASN A 1 557 ? -11.273 17.203 15.609 1 81.56 557 ASN A N 1
ATOM 4414 C CA . ASN A 1 557 ? -11.641 17.156 17.016 1 81.56 557 ASN A CA 1
ATOM 4415 C C . ASN A 1 557 ? -13.141 17.359 17.219 1 81.56 557 ASN A C 1
ATOM 4417 O O . ASN A 1 557 ? -13.672 18.438 16.891 1 81.56 557 ASN A O 1
ATOM 4421 N N . GLN A 1 558 ? -13.758 16.375 17.797 1 77.88 558 GLN A N 1
ATOM 4422 C CA . GLN A 1 558 ? -15.211 16.453 17.922 1 77.88 558 GLN A CA 1
ATOM 4423 C C . GLN A 1 558 ? -15.617 16.828 19.344 1 77.88 558 GLN A C 1
ATOM 4425 O O . GLN A 1 558 ? -16.766 16.625 19.734 1 77.88 558 GLN A O 1
ATOM 4430 N N . SER A 1 559 ? -14.758 17.344 20 1 76.56 559 SER A N 1
ATOM 4431 C CA . SER A 1 559 ? -15.094 17.719 21.359 1 76.56 559 SER A CA 1
ATOM 4432 C C . SER A 1 559 ? -16.297 18.641 21.422 1 76.56 559 SER A C 1
ATOM 4434 O O . SER A 1 559 ? -16.391 19.594 20.641 1 76.56 559 SER A O 1
ATOM 4436 N N . TRP A 1 560 ? -17.109 18.328 22.203 1 72.25 560 TRP A N 1
ATOM 4437 C CA . TRP A 1 560 ? -18.312 19.141 22.391 1 72.25 560 TRP A CA 1
ATOM 4438 C C . TRP A 1 560 ? -17.953 20.547 22.844 1 72.25 560 TRP A C 1
ATOM 4440 O O . TRP A 1 560 ? -18.703 21.5 22.594 1 72.25 560 TRP A O 1
ATOM 4450 N N . LYS A 1 561 ? -16.844 20.719 23.406 1 74.69 561 LYS A N 1
ATOM 4451 C CA . LYS A 1 561 ? -16.391 22 23.906 1 74.69 561 LYS A CA 1
ATOM 4452 C C . LYS A 1 561 ? -16.203 23.016 22.781 1 74.69 561 LYS A C 1
ATOM 4454 O O . LYS A 1 561 ? -16.281 24.219 23 1 74.69 561 LYS A O 1
ATOM 4459 N N . LEU A 1 562 ? -16.125 22.422 21.641 1 82.94 562 LEU A N 1
ATOM 4460 C CA . LEU A 1 562 ? -15.875 23.312 20.5 1 82.94 562 LEU A CA 1
ATOM 4461 C C . LEU A 1 562 ? -17.188 23.844 19.938 1 82.94 562 LEU A C 1
ATOM 4463 O O . LEU A 1 562 ? -17.172 24.781 19.125 1 82.94 562 LEU A O 1
ATOM 4467 N N . GLY A 1 563 ? -18.344 23.281 20.359 1 85 563 GLY A N 1
ATOM 4468 C CA . GLY A 1 563 ? -19.656 23.797 19.984 1 85 563 GLY A CA 1
ATOM 4469 C C . GLY A 1 563 ? -19.984 23.594 18.531 1 85 563 GLY A C 1
ATOM 4470 O O . GLY A 1 563 ? -20.547 24.469 17.875 1 85 563 GLY A O 1
ATOM 4471 N N . TRP A 1 564 ? -19.625 22.5 18.078 1 89.94 564 TRP A N 1
ATOM 4472 C CA . TRP A 1 564 ? -19.922 22.234 16.672 1 89.94 564 TRP A CA 1
ATOM 4473 C C . TRP A 1 564 ? -21.422 22.234 16.422 1 89.94 564 TRP A C 1
ATOM 4475 O O . TRP A 1 564 ? -22.203 21.766 17.266 1 89.94 564 TRP A O 1
ATOM 4485 N N . PRO A 1 565 ? -21.812 22.734 15.273 1 90.5 565 PRO A N 1
ATOM 4486 C CA . PRO A 1 565 ? -23.234 22.672 14.922 1 90.5 565 PRO A CA 1
ATOM 4487 C C . PRO A 1 565 ? -23.766 21.25 14.797 1 90.5 565 PRO A C 1
ATOM 4489 O O . PRO A 1 565 ? -22.984 20.312 14.617 1 90.5 565 PRO A O 1
ATOM 4492 N N . PRO A 1 566 ? -25.078 21.141 14.93 1 89.56 566 PRO A N 1
ATOM 4493 C CA . PRO A 1 566 ? -25.672 19.812 14.703 1 89.56 566 PRO A CA 1
ATOM 4494 C C . PRO A 1 566 ? -25.344 19.25 13.32 1 89.56 566 PRO A C 1
ATOM 4496 O O . PRO A 1 566 ? -25.344 19.984 12.336 1 89.56 566 PRO A O 1
ATOM 4499 N N . GLY A 1 567 ? -25 18 13.328 1 88.25 567 GLY A N 1
ATOM 4500 C CA . GLY A 1 567 ? -24.703 17.344 12.062 1 88.25 567 GLY A CA 1
ATOM 4501 C C . GLY A 1 567 ? -23.219 17.312 11.734 1 88.25 567 GLY A C 1
ATOM 4502 O O . GLY A 1 567 ? -22.797 16.562 10.867 1 88.25 567 GLY A O 1
ATOM 4503 N N . VAL A 1 568 ? -22.516 18.219 12.375 1 92.81 568 VAL A N 1
ATOM 4504 C CA . VAL A 1 568 ? -21.078 18.25 12.133 1 92.81 568 VAL A CA 1
ATOM 4505 C C . VAL A 1 568 ? -20.391 17.109 12.891 1 92.81 568 VAL A C 1
ATOM 4507 O O . VAL A 1 568 ? -20.453 17.047 14.125 1 92.81 568 VAL A O 1
ATOM 4510 N N . GLN A 1 569 ? -19.875 16.188 12.156 1 91.56 569 GLN A N 1
ATOM 4511 C CA . GLN A 1 569 ? -19.141 15.039 12.68 1 91.56 569 GLN A CA 1
ATOM 4512 C C . GLN A 1 569 ? -18 14.648 11.742 1 91.56 569 GLN A C 1
ATOM 4514 O O . GLN A 1 569 ? -17.859 15.211 10.656 1 91.56 569 GLN A O 1
ATOM 4519 N N . LYS A 1 570 ? -17.234 13.734 12.203 1 92.12 570 LYS A N 1
ATOM 4520 C CA . LYS A 1 570 ? -16.125 13.25 11.383 1 92.12 570 LYS A CA 1
ATOM 4521 C C . LYS A 1 570 ? -16.625 12.734 10.039 1 92.12 570 LYS A C 1
ATOM 4523 O O . LYS A 1 570 ? -17.453 11.836 9.984 1 92.12 570 LYS A O 1
ATOM 4528 N N . GLY A 1 571 ? -16.078 13.305 9 1 91.06 571 GLY A N 1
ATOM 4529 C CA . GLY A 1 571 ? -16.391 12.836 7.656 1 91.06 571 GLY A CA 1
ATOM 4530 C C . GLY A 1 571 ? -17.719 13.32 7.141 1 91.06 571 GLY A C 1
ATOM 4531 O O . GLY A 1 571 ? -18.125 12.984 6.023 1 91.06 571 GLY A O 1
ATOM 4532 N N . SER A 1 572 ? -18.422 14.102 7.816 1 93.25 572 SER A N 1
ATOM 4533 C CA . SER A 1 572 ? -19.734 14.57 7.387 1 93.25 572 SER A CA 1
ATOM 4534 C C . SER A 1 572 ? -19.609 15.672 6.336 1 93.25 572 SER A C 1
ATOM 4536 O O . SER A 1 572 ? -18.562 16.297 6.203 1 93.25 572 SER A O 1
ATOM 4538 N N . LEU A 1 573 ? -20.672 15.852 5.637 1 93.69 573 LEU A N 1
ATOM 4539 C CA . LEU A 1 573 ? -20.734 16.891 4.605 1 93.69 573 LEU A CA 1
ATOM 4540 C C . LEU A 1 573 ? -20.781 18.281 5.23 1 93.69 573 LEU A C 1
ATOM 4542 O O . LEU A 1 573 ? -21.297 18.438 6.34 1 93.69 573 LEU A O 1
ATOM 4546 N N . MET A 1 574 ? -20.297 19.219 4.531 1 96.31 574 MET A N 1
ATOM 4547 C CA . MET A 1 574 ? -20.25 20.594 5.016 1 96.31 574 MET A CA 1
ATOM 4548 C C . MET A 1 574 ? -21.359 21.422 4.375 1 96.31 574 MET A C 1
ATOM 4550 O O . MET A 1 574 ? -21.641 21.281 3.18 1 96.31 574 MET A O 1
ATOM 4554 N N . PHE A 1 575 ? -21.938 22.297 5.199 1 96.25 575 PHE A N 1
ATOM 4555 C CA . PHE A 1 575 ? -23 23.188 4.734 1 96.25 575 PHE A CA 1
ATOM 4556 C C . PHE A 1 575 ? -22.781 24.609 5.23 1 96.25 575 PHE A C 1
ATOM 4558 O O . PHE A 1 575 ? -22.188 24.812 6.297 1 96.25 575 PHE A O 1
ATOM 4565 N N . LYS A 1 576 ? -23.359 25.609 4.449 1 96.5 576 LYS A N 1
ATOM 4566 C CA . LYS A 1 576 ? -23.219 27.031 4.758 1 96.5 576 LYS A CA 1
ATOM 4567 C C . LYS A 1 576 ? -23.797 27.344 6.141 1 96.5 576 LYS A C 1
ATOM 4569 O O . LYS A 1 576 ? -23.297 28.234 6.836 1 96.5 576 LYS A O 1
ATOM 4574 N N . GLN A 1 577 ? -24.781 26.625 6.445 1 94.75 577 GLN A N 1
ATOM 4575 C CA . GLN A 1 577 ? -25.438 26.828 7.727 1 94.75 577 GLN A CA 1
ATOM 4576 C C . GLN A 1 577 ? -24.484 26.609 8.891 1 94.75 577 GLN A C 1
ATOM 4578 O O . GLN A 1 577 ? -24.609 27.234 9.938 1 94.75 577 GLN A O 1
ATOM 4583 N N . HIS A 1 578 ? -23.578 25.703 8.758 1 95.94 578 HIS A N 1
ATOM 4584 C CA . HIS A 1 578 ? -22.594 25.453 9.797 1 95.94 578 HIS A CA 1
ATOM 4585 C C . HIS A 1 578 ? -21.781 26.703 10.102 1 95.94 578 HIS A C 1
ATOM 4587 O O . HIS A 1 578 ? -21.531 27.016 11.273 1 95.94 578 HIS A O 1
ATOM 4593 N N . ASP A 1 579 ? -21.359 27.375 9.039 1 96.81 579 ASP A N 1
ATOM 4594 C CA . ASP A 1 579 ? -20.609 28.609 9.195 1 96.81 579 ASP A CA 1
ATOM 4595 C C . ASP A 1 579 ? -21.438 29.656 9.945 1 96.81 579 ASP A C 1
ATOM 4597 O O . ASP A 1 579 ? -20.922 30.344 10.828 1 96.81 579 ASP A O 1
ATOM 4601 N N . ARG A 1 580 ? -22.688 29.812 9.602 1 94.44 580 ARG A N 1
ATOM 4602 C CA . ARG A 1 580 ? -23.562 30.828 10.18 1 94.44 580 ARG A CA 1
ATOM 4603 C C . ARG A 1 580 ? -23.766 30.578 11.672 1 94.44 580 ARG A C 1
ATOM 4605 O O . ARG A 1 580 ? -23.75 31.516 12.469 1 94.44 580 ARG A O 1
ATOM 4612 N N . LEU A 1 581 ? -23.953 29.375 11.969 1 93.94 581 LEU A N 1
ATOM 4613 C CA . LEU A 1 581 ? -24.141 29.031 13.367 1 93.94 581 LEU A CA 1
ATOM 4614 C C . LEU A 1 581 ? -22.875 29.281 14.164 1 93.94 581 LEU A C 1
ATOM 4616 O O . LEU A 1 581 ? -22.938 29.75 15.305 1 93.94 581 LEU A O 1
ATOM 4620 N N . MET A 1 582 ? -21.766 28.953 13.617 1 95 582 MET A N 1
ATOM 4621 C CA . MET A 1 582 ? -20.5 29.172 14.297 1 95 582 MET A CA 1
ATOM 4622 C C . MET A 1 582 ? -20.234 30.672 14.477 1 95 582 MET A C 1
ATOM 4624 O O . MET A 1 582 ? -19.656 31.094 15.484 1 95 582 MET A O 1
ATOM 4628 N N . LEU A 1 583 ? -20.609 31.484 13.453 1 94.31 583 LEU A N 1
ATOM 4629 C CA . LEU A 1 583 ? -20.484 32.938 13.57 1 94.31 583 LEU A CA 1
ATOM 4630 C C . LEU A 1 583 ? -21.281 33.438 14.766 1 94.31 583 LEU A C 1
ATOM 4632 O O . LEU A 1 583 ? -20.781 34.281 15.523 1 94.31 583 LEU A O 1
ATOM 4636 N N . GLN A 1 584 ? -22.438 32.938 14.898 1 91.06 584 GLN A N 1
ATOM 4637 C CA . GLN A 1 584 ? -23.281 33.344 16.016 1 91.06 584 GLN A CA 1
ATOM 4638 C C . GLN A 1 584 ? -22.656 32.938 17.359 1 91.06 584 GLN A C 1
ATOM 4640 O O . GLN A 1 584 ? -22.719 33.688 18.328 1 91.06 584 GLN A O 1
ATOM 4645 N N . ARG A 1 585 ? -22.047 31.922 17.359 1 88.75 585 ARG A N 1
ATOM 4646 C CA . ARG A 1 585 ? -21.438 31.422 18.578 1 88.75 585 ARG A CA 1
ATOM 4647 C C . ARG A 1 585 ? -20.188 32.219 18.938 1 88.75 585 ARG A C 1
ATOM 4649 O O . ARG A 1 585 ? -19.906 32.469 20.109 1 88.75 585 ARG A O 1
ATOM 4656 N N . LEU A 1 586 ? -19.438 32.531 17.984 1 89.5 586 LEU A N 1
ATOM 4657 C CA . LEU A 1 586 ? -18.172 33.219 18.188 1 89.5 586 LEU A CA 1
ATOM 4658 C C . LEU A 1 586 ? -18.422 34.656 18.688 1 89.5 586 LEU A C 1
ATOM 4660 O O . LEU A 1 586 ? -17.672 35.156 19.531 1 89.5 586 LEU A O 1
ATOM 4664 N N . PHE A 1 587 ? -19.484 35.344 18.203 1 86.12 587 PHE A N 1
ATOM 4665 C CA . PHE A 1 587 ? -19.656 36.75 18.484 1 86.12 587 PHE A CA 1
ATOM 4666 C C . PHE A 1 587 ? -20.984 37 19.188 1 86.12 587 PHE A C 1
ATOM 4668 O O . PHE A 1 587 ? -21.297 38.156 19.547 1 86.12 587 PHE A O 1
ATOM 4675 N N . GLY A 1 588 ? -21.859 36 19.297 1 72.44 588 GLY A N 1
ATOM 4676 C CA . GLY A 1 588 ? -23.156 36.188 19.906 1 72.44 588 GLY A CA 1
ATOM 4677 C C . GLY A 1 588 ? -23.078 36.438 21.406 1 72.44 588 GLY A C 1
ATOM 4678 O O . GLY A 1 588 ? -22.094 36.094 22.047 1 72.44 588 GLY A O 1
ATOM 4679 N N . GLN A 1 589 ? -23.719 37.375 21.969 1 55.12 589 GLN A N 1
ATOM 4680 C CA . GLN A 1 589 ? -23.891 37.844 23.344 1 55.12 589 GLN A CA 1
ATOM 4681 C C . GLN A 1 589 ? -23.875 36.688 24.328 1 55.12 589 GLN A C 1
ATOM 4683 O O . GLN A 1 589 ? -23.453 36.875 25.484 1 55.12 589 GLN A O 1
ATOM 4688 N N . SER A 1 590 ? -24.688 35.625 24.203 1 44.53 590 SER A N 1
ATOM 4689 C CA . SER A 1 590 ? -24.938 34.656 25.266 1 44.53 590 SER A CA 1
ATOM 4690 C C . SER A 1 590 ? -23.734 33.75 25.5 1 44.53 590 SER A C 1
ATOM 4692 O O . SER A 1 590 ? -23.781 32.562 25.219 1 44.53 590 SER A O 1
ATOM 4694 N N . ARG A 1 591 ? -22.703 34 25.156 1 42.09 591 ARG A N 1
ATOM 4695 C CA . ARG A 1 591 ? -21.578 33.156 25.516 1 42.09 591 ARG A CA 1
ATOM 4696 C C . ARG A 1 591 ? -21.578 32.844 27.016 1 42.09 591 ARG A C 1
ATOM 4698 O O . ARG A 1 591 ? -20.656 32.188 27.516 1 42.09 591 ARG A O 1
ATOM 4705 N N . ASN A 1 592 ? -21.984 33.812 27.828 1 34.72 592 ASN A N 1
ATOM 4706 C CA . ASN A 1 592 ? -21.969 33.375 29.219 1 34.72 592 ASN A CA 1
ATOM 4707 C C . ASN A 1 592 ? -22.578 32 29.391 1 34.72 592 ASN A C 1
ATOM 4709 O O . ASN A 1 592 ? -22.531 31.422 30.484 1 34.72 592 ASN A O 1
ATOM 4713 N N . ALA A 1 593 ? -23.969 31.859 29.125 1 33.47 593 ALA A N 1
ATOM 4714 C CA . ALA A 1 593 ? -24.781 30.797 29.719 1 33.47 593 ALA A CA 1
ATOM 4715 C C . ALA A 1 593 ? -24.328 29.422 29.25 1 33.47 593 ALA A C 1
ATOM 4717 O O . ALA A 1 593 ? -23.75 29.281 28.172 1 33.47 593 ALA A O 1
ATOM 4718 N N . GLY A 1 594 ? -24.5 28.328 30.188 1 33.06 594 GLY A N 1
ATOM 4719 C CA . GLY A 1 594 ? -24.391 26.875 30.312 1 33.06 594 GLY A CA 1
ATOM 4720 C C . GLY A 1 594 ? -24.828 26.141 29.062 1 33.06 594 GLY A C 1
ATOM 4721 O O . GLY A 1 594 ? -26 25.828 28.906 1 33.06 594 GLY A O 1
ATOM 4722 N N . LEU A 1 595 ? -24.625 26.453 28.109 1 30.66 595 LEU A N 1
ATOM 4723 C CA . LEU A 1 595 ? -25.297 25.703 27.047 1 30.66 595 LEU A CA 1
ATOM 4724 C C . LEU A 1 595 ? -25.438 24.234 27.422 1 30.66 595 LEU A C 1
ATOM 4726 O O . LEU A 1 595 ? -26.531 23.672 27.344 1 30.66 595 LEU A O 1
ATOM 4730 N N . PHE A 1 596 ? -24.922 23.141 26.656 1 27.7 596 PHE A N 1
ATOM 4731 C CA . PHE A 1 596 ? -25.516 21.812 26.641 1 27.7 596 PHE A CA 1
ATOM 4732 C C . PHE A 1 596 ? -25.266 21.078 27.953 1 27.7 596 PHE A C 1
ATOM 4734 O O . PHE A 1 596 ? -24.125 20.734 28.266 1 27.7 596 PHE A O 1
ATOM 4741 N N . GLU A 1 597 ? -26.078 21.312 28.984 1 23.88 597 GLU A N 1
ATOM 4742 C CA . GLU A 1 597 ? -26.453 20.203 29.859 1 23.88 597 GLU A CA 1
ATOM 4743 C C . GLU A 1 597 ? -26.906 19 29.047 1 23.88 597 GLU A C 1
ATOM 4745 O O . GLU A 1 597 ? -27.938 19.047 28.375 1 23.88 597 GLU A O 1
ATOM 4750 N N . ALA A 1 598 ? -26.266 18.344 28.516 1 19.95 598 ALA A N 1
ATOM 4751 C CA . ALA A 1 598 ? -26.594 16.922 28.688 1 19.95 598 ALA A CA 1
ATOM 4752 C C . ALA A 1 598 ? -26.516 16.531 30.156 1 19.95 598 ALA A C 1
ATOM 4754 O O . ALA A 1 598 ? -25.578 16.906 30.859 1 19.95 598 ALA A O 1
ATOM 4755 N N . MET B 1 1 ? -24.156 -9.047 -36.344 1 23.59 1 MET B N 1
ATOM 4756 C CA . MET B 1 1 ? -22.891 -9.047 -37.062 1 23.59 1 MET B CA 1
ATOM 4757 C C . MET B 1 1 ? -22.656 -10.391 -37.75 1 23.59 1 MET B C 1
ATOM 4759 O O . MET B 1 1 ? -22.641 -11.438 -37.125 1 23.59 1 MET B O 1
ATOM 4763 N N . ALA B 1 2 ? -23.172 -10.531 -38.969 1 30.08 2 ALA B N 1
ATOM 4764 C CA . ALA B 1 2 ? -22.984 -11.672 -39.844 1 30.08 2 ALA B CA 1
ATOM 4765 C C . ALA B 1 2 ? -21.531 -12.125 -39.875 1 30.08 2 ALA B C 1
ATOM 4767 O O . ALA B 1 2 ? -20.625 -11.32 -40.094 1 30.08 2 ALA B O 1
ATOM 4768 N N . THR B 1 3 ? -21.172 -12.906 -39 1 38.16 3 THR B N 1
ATOM 4769 C CA . THR B 1 3 ? -19.906 -13.609 -39 1 38.16 3 THR B CA 1
ATOM 4770 C C . THR B 1 3 ? -19.516 -14.008 -40.406 1 38.16 3 THR B C 1
ATOM 4772 O O . THR B 1 3 ? -20.125 -14.914 -41 1 38.16 3 THR B O 1
ATOM 4775 N N . ASP B 1 4 ? -19.531 -13.164 -41.406 1 41.81 4 ASP B N 1
ATOM 4776 C CA . ASP B 1 4 ? -19.109 -13.367 -42.812 1 41.81 4 ASP B CA 1
ATOM 4777 C C . ASP B 1 4 ? -17.969 -14.375 -42.906 1 41.81 4 ASP B C 1
ATOM 4779 O O . ASP B 1 4 ? -16.875 -14.125 -42.375 1 41.81 4 ASP B O 1
ATOM 4783 N N . ASP B 1 5 ? -18.188 -15.641 -42.875 1 51.66 5 ASP B N 1
ATOM 4784 C CA . ASP B 1 5 ? -17.453 -16.891 -43 1 51.66 5 ASP B CA 1
ATOM 4785 C C . ASP B 1 5 ? -16.547 -16.875 -44.219 1 51.66 5 ASP B C 1
ATOM 4787 O O . ASP B 1 5 ? -16.984 -17.188 -45.344 1 51.66 5 ASP B O 1
ATOM 4791 N N . ASN B 1 6 ? -15.781 -15.93 -44.438 1 67.38 6 ASN B N 1
ATOM 4792 C CA . ASN B 1 6 ? -14.82 -15.742 -45.5 1 67.38 6 ASN B CA 1
ATOM 4793 C C . ASN B 1 6 ? -13.836 -16.906 -45.594 1 67.38 6 ASN B C 1
ATOM 4795 O O . ASN B 1 6 ? -12.656 -16.719 -45.875 1 67.38 6 ASN B O 1
ATOM 4799 N N . SER B 1 7 ? -14.242 -18.094 -45.375 1 83.88 7 SER B N 1
ATOM 4800 C CA . SER B 1 7 ? -13.391 -19.266 -45.5 1 83.88 7 SER B CA 1
ATOM 4801 C C . SER B 1 7 ? -13.43 -19.797 -46.938 1 83.88 7 SER B C 1
ATOM 4803 O O . SER B 1 7 ? -14.445 -19.656 -47.625 1 83.88 7 SER B O 1
ATOM 4805 N N . PHE B 1 8 ? -12.352 -20.203 -47.562 1 87.5 8 PHE B N 1
ATOM 4806 C CA . PHE B 1 8 ? -12.258 -20.844 -48.875 1 87.5 8 PHE B CA 1
ATOM 4807 C C . PHE B 1 8 ? -11.312 -22.031 -48.844 1 87.5 8 PHE B C 1
ATOM 4809 O O . PHE B 1 8 ? -10.664 -22.281 -47.812 1 87.5 8 PHE B O 1
ATOM 4816 N N . GLU B 1 9 ? -11.336 -22.812 -49.875 1 91.12 9 GLU B N 1
ATOM 4817 C CA . GLU B 1 9 ? -10.555 -24.047 -49.875 1 91.12 9 GLU B CA 1
ATOM 4818 C C . GLU B 1 9 ? -9.359 -23.938 -50.812 1 91.12 9 GLU B C 1
ATOM 4820 O O . GLU B 1 9 ? -9.445 -23.328 -51.875 1 91.12 9 GLU B O 1
ATOM 4825 N N . LEU B 1 10 ? -8.266 -24.484 -50.438 1 91.75 10 LEU B N 1
ATOM 4826 C CA . LEU B 1 10 ? -7.059 -24.578 -51.219 1 91.75 10 LEU B CA 1
ATOM 4827 C C . LEU B 1 10 ? -6.652 -26.031 -51.438 1 91.75 10 LEU B C 1
ATOM 4829 O O . LEU B 1 10 ? -6.66 -26.812 -50.5 1 91.75 10 LEU B O 1
ATOM 4833 N N . LYS B 1 11 ? -6.34 -26.375 -52.625 1 91.81 11 LYS B N 1
ATOM 4834 C CA . LYS B 1 11 ? -5.895 -27.734 -52.938 1 91.81 11 LYS B CA 1
ATOM 4835 C C . LYS B 1 11 ? -4.375 -27.844 -52.812 1 91.81 11 LYS B C 1
ATOM 4837 O O . LYS B 1 11 ? -3.645 -26.969 -53.281 1 91.81 11 LYS B O 1
ATOM 4842 N N . CYS B 1 12 ? -3.988 -28.906 -52.219 1 92.19 12 CYS B N 1
ATOM 4843 C CA . CYS B 1 12 ? -2.572 -29.125 -51.969 1 92.19 12 CYS B CA 1
ATOM 4844 C C . CYS B 1 12 ? -2.068 -30.359 -52.719 1 92.19 12 CYS B C 1
ATOM 4846 O O . CYS B 1 12 ? -2.83 -31.297 -52.969 1 92.19 12 CYS B O 1
ATOM 4848 N N . PHE B 1 13 ? -0.863 -30.25 -53.094 1 90.69 13 PHE B N 1
ATOM 4849 C CA . PHE B 1 13 ? -0.199 -31.359 -53.781 1 90.69 13 PHE B CA 1
ATOM 4850 C C . PHE B 1 13 ? 1.214 -31.562 -53.25 1 90.69 13 PHE B C 1
ATOM 4852 O O . PHE B 1 13 ? 1.951 -30.594 -53.062 1 90.69 13 PHE B O 1
ATOM 4859 N N . LEU B 1 14 ? 1.56 -32.75 -52.906 1 89.75 14 LEU B N 1
ATOM 4860 C CA . LEU B 1 14 ? 2.898 -33.062 -52.406 1 89.75 14 LEU B CA 1
ATOM 4861 C C . LEU B 1 14 ? 3.852 -33.312 -53.562 1 89.75 14 LEU B C 1
ATOM 4863 O O . LEU B 1 14 ? 3.562 -34.156 -54.438 1 89.75 14 LEU B O 1
ATOM 4867 N N . LEU B 1 15 ? 4.957 -32.625 -53.469 1 85.88 15 LEU B N 1
ATOM 4868 C CA . LEU B 1 15 ? 5.988 -32.781 -54.469 1 85.88 15 LEU B CA 1
ATOM 4869 C C . LEU B 1 15 ? 6.582 -34.188 -54.438 1 85.88 15 LEU B C 1
ATOM 4871 O O . LEU B 1 15 ? 6.812 -34.75 -53.344 1 85.88 15 LEU B O 1
ATOM 4875 N N . ASP B 1 16 ? 6.941 -34.781 -55.5 1 73.12 16 ASP B N 1
ATOM 4876 C CA . ASP B 1 16 ? 7.605 -36.062 -55.688 1 73.12 16 ASP B CA 1
ATOM 4877 C C . ASP B 1 16 ? 6.691 -37.219 -55.281 1 73.12 16 ASP B C 1
ATOM 4879 O O . ASP B 1 16 ? 7.164 -38.344 -54.969 1 73.12 16 ASP B O 1
ATOM 4883 N N . ASP B 1 17 ? 5.434 -36.938 -55.031 1 65.69 17 ASP B N 1
ATOM 4884 C CA . ASP B 1 17 ? 4.484 -38 -54.719 1 65.69 17 ASP B CA 1
ATOM 4885 C C . ASP B 1 17 ? 3.531 -38.219 -55.906 1 65.69 17 ASP B C 1
ATOM 4887 O O . ASP B 1 17 ? 3.352 -37.312 -56.75 1 65.69 17 ASP B O 1
ATOM 4891 N N . LYS B 1 18 ? 3.256 -39.406 -56.312 1 62.44 18 LYS B N 1
ATOM 4892 C CA . LYS B 1 18 ? 2.502 -39.688 -57.531 1 62.44 18 LYS B CA 1
ATOM 4893 C C . LYS B 1 18 ? 1.052 -39.219 -57.406 1 62.44 18 LYS B C 1
ATOM 4895 O O . LYS B 1 18 ? 0.419 -38.844 -58.406 1 62.44 18 LYS B O 1
ATOM 4900 N N . HIS B 1 19 ? 0.348 -39.125 -56.25 1 63.56 19 HIS B N 1
ATOM 4901 C CA . HIS B 1 19 ? -1.085 -38.906 -56.438 1 63.56 19 HIS B CA 1
ATOM 4902 C C . HIS B 1 19 ? -1.736 -38.375 -55.188 1 63.56 19 HIS B C 1
ATOM 4904 O O . HIS B 1 19 ? -2.963 -38.375 -55.062 1 63.56 19 HIS B O 1
ATOM 4910 N N . THR B 1 20 ? -1.04 -37.656 -54.406 1 72.69 20 THR B N 1
ATOM 4911 C CA . THR B 1 20 ? -1.728 -37.312 -53.188 1 72.69 20 THR B CA 1
ATOM 4912 C C . THR B 1 20 ? -2.16 -35.844 -53.188 1 72.69 20 THR B C 1
ATOM 4914 O O . THR B 1 20 ? -1.321 -34.938 -53.125 1 72.69 20 THR B O 1
ATOM 4917 N N . THR B 1 21 ? -3.467 -35.656 -53.625 1 84.38 21 THR B N 1
ATOM 4918 C CA . THR B 1 21 ? -4.043 -34.312 -53.562 1 84.38 21 THR B CA 1
ATOM 4919 C C . THR B 1 21 ? -5.078 -34.25 -52.438 1 84.38 21 THR B C 1
ATOM 4921 O O . THR B 1 21 ? -5.797 -35.219 -52.188 1 84.38 21 THR B O 1
ATOM 4924 N N . PHE B 1 22 ? -5.043 -33.156 -51.656 1 87.75 22 PHE B N 1
ATOM 4925 C CA . PHE B 1 22 ? -6.066 -32.938 -50.656 1 87.75 22 PHE B CA 1
ATOM 4926 C C . PHE B 1 22 ? -6.352 -31.438 -50.5 1 87.75 22 PHE B C 1
ATOM 4928 O O . PHE B 1 22 ? -5.613 -30.609 -51.031 1 87.75 22 PHE B O 1
ATOM 4935 N N . SER B 1 23 ? -7.453 -31.172 -49.969 1 89.81 23 SER B N 1
ATOM 4936 C CA . SER B 1 23 ? -7.859 -29.781 -49.812 1 89.81 23 SER B CA 1
ATOM 4937 C C . SER B 1 23 ? -7.875 -29.375 -48.312 1 89.81 23 SER B C 1
ATOM 4939 O O . SER B 1 23 ? -8.125 -30.219 -47.469 1 89.81 23 SER B O 1
ATOM 4941 N N . ILE B 1 24 ? -7.527 -28.141 -48.094 1 90.38 24 ILE B N 1
ATOM 4942 C CA . ILE B 1 24 ? -7.609 -27.594 -46.719 1 90.38 24 ILE B CA 1
ATOM 4943 C C . ILE B 1 24 ? -8.453 -26.328 -46.75 1 90.38 24 ILE B C 1
ATOM 4945 O O . ILE B 1 24 ? -8.422 -25.562 -47.688 1 90.38 24 ILE B O 1
ATOM 4949 N N . ARG B 1 25 ? -9.211 -26.172 -45.719 1 89.12 25 ARG B N 1
ATOM 4950 C CA . ARG B 1 25 ? -10.023 -24.969 -45.562 1 89.12 25 ARG B CA 1
ATOM 4951 C C . ARG B 1 25 ? -9.258 -23.875 -44.812 1 89.12 25 ARG B C 1
ATOM 4953 O O . ARG B 1 25 ? -8.672 -24.125 -43.75 1 89.12 25 ARG B O 1
ATOM 4960 N N . VAL B 1 26 ? -9.25 -22.672 -45.375 1 90.31 26 VAL B N 1
ATOM 4961 C CA . VAL B 1 26 ? -8.43 -21.609 -44.812 1 90.31 26 VAL B CA 1
ATOM 4962 C C . VAL B 1 26 ? -9.242 -20.312 -44.719 1 90.31 26 VAL B C 1
ATOM 4964 O O . VAL B 1 26 ? -10.305 -20.203 -45.344 1 90.31 26 VAL B O 1
ATOM 4967 N N . LEU B 1 27 ? -8.844 -19.375 -43.812 1 88.38 27 LEU B N 1
ATOM 4968 C CA . LEU B 1 27 ? -9.336 -18 -43.75 1 88.38 27 LEU B CA 1
ATOM 4969 C C . LEU B 1 27 ? -8.273 -17.016 -44.219 1 88.38 27 LEU B C 1
ATOM 4971 O O . LEU B 1 27 ? -7.074 -17.297 -44.094 1 88.38 27 LEU B O 1
ATOM 4975 N N . SER B 1 28 ? -8.695 -15.953 -44.781 1 88 28 SER B N 1
ATOM 4976 C CA . SER B 1 28 ? -7.766 -14.953 -45.281 1 88 28 SER B CA 1
ATOM 4977 C C . SER B 1 28 ? -6.891 -14.391 -44.156 1 88 28 SER B C 1
ATOM 4979 O O . SER B 1 28 ? -5.762 -13.961 -44.406 1 88 28 SER B O 1
ATOM 4981 N N . SER B 1 29 ? -7.383 -14.469 -42.906 1 87.62 29 SER B N 1
ATOM 4982 C CA . SER B 1 29 ? -6.688 -13.859 -41.781 1 87.62 29 SER B CA 1
ATOM 4983 C C . SER B 1 29 ? -5.672 -14.828 -41.188 1 87.62 29 SER B C 1
ATOM 4985 O O . SER B 1 29 ? -4.836 -14.422 -40.375 1 87.62 29 SER B O 1
ATOM 4987 N N . PHE B 1 30 ? -5.68 -16.047 -41.688 1 88.75 30 PHE B N 1
ATOM 4988 C CA . PHE B 1 30 ? -4.742 -17.016 -41.125 1 88.75 30 PHE B CA 1
ATOM 4989 C C . PHE B 1 30 ? -3.314 -16.688 -41.562 1 88.75 30 PHE B C 1
ATOM 4991 O O . PHE B 1 30 ? -3.084 -16.172 -42.656 1 88.75 30 PHE B O 1
ATOM 4998 N N . LYS B 1 31 ? -2.406 -17 -40.625 1 86.56 31 LYS B N 1
ATOM 4999 C CA . LYS B 1 31 ? -1.004 -17.016 -41.031 1 86.56 31 LYS B CA 1
ATOM 5000 C C . LYS B 1 31 ? -0.655 -18.312 -41.75 1 86.56 31 LYS B C 1
ATOM 5002 O O . LYS B 1 31 ? -1.244 -19.359 -41.469 1 86.56 31 LYS B O 1
ATOM 5007 N N . VAL B 1 32 ? 0.254 -18.266 -42.719 1 87.81 32 VAL B N 1
ATOM 5008 C CA . VAL B 1 32 ? 0.67 -19.453 -43.469 1 87.81 32 VAL B CA 1
ATOM 5009 C C . VAL B 1 32 ? 1.156 -20.531 -42.5 1 87.81 32 VAL B C 1
ATOM 5011 O O . VAL B 1 32 ? 0.939 -21.719 -42.75 1 87.81 32 VAL B O 1
ATOM 5014 N N . ALA B 1 33 ? 1.744 -20.125 -41.406 1 83.38 33 ALA B N 1
ATOM 5015 C CA . ALA B 1 33 ? 2.232 -21.062 -40.406 1 83.38 33 ALA B CA 1
ATOM 5016 C C . ALA B 1 33 ? 1.094 -21.922 -39.844 1 83.38 33 ALA B C 1
ATOM 5018 O O . ALA B 1 33 ? 1.305 -23.078 -39.5 1 83.38 33 ALA B O 1
ATOM 5019 N N . GLU B 1 34 ? -0.084 -21.453 -39.875 1 88.62 34 GLU B N 1
ATOM 5020 C CA . GLU B 1 34 ? -1.252 -22.125 -39.312 1 88.62 34 GLU B CA 1
ATOM 5021 C C . GLU B 1 34 ? -1.745 -23.234 -40.281 1 88.62 34 GLU B C 1
ATOM 5023 O O . GLU B 1 34 ? -2.545 -24.078 -39.875 1 88.62 34 GLU B O 1
ATOM 5028 N N . LEU B 1 35 ? -1.277 -23.203 -41.469 1 90.38 35 LEU B N 1
ATOM 5029 C CA . LEU B 1 35 ? -1.715 -24.188 -42.438 1 90.38 35 LEU B CA 1
ATOM 5030 C C . LEU B 1 35 ? -0.966 -25.5 -42.25 1 90.38 35 LEU B C 1
ATOM 5032 O O . LEU B 1 35 ? -1.447 -26.562 -42.688 1 90.38 35 LEU B O 1
ATOM 5036 N N . ILE B 1 36 ? 0.17 -25.391 -41.656 1 87.75 36 ILE B N 1
ATOM 5037 C CA . ILE B 1 36 ? 1.083 -26.531 -41.625 1 87.75 36 ILE B CA 1
ATOM 5038 C C . ILE B 1 36 ? 0.441 -27.672 -40.812 1 87.75 36 ILE B C 1
ATOM 5040 O O . ILE B 1 36 ? 0.37 -28.797 -41.312 1 87.75 36 ILE B O 1
ATOM 5044 N N . PRO B 1 37 ? -0.094 -27.344 -39.656 1 86.81 37 PRO B N 1
ATOM 5045 C CA . PRO B 1 37 ? -0.73 -28.453 -38.938 1 86.81 37 PRO B CA 1
ATOM 5046 C C . PRO B 1 37 ? -1.915 -29.047 -39.688 1 86.81 37 PRO B C 1
ATOM 5048 O O . PRO B 1 37 ? -2.141 -30.25 -39.656 1 86.81 37 PRO B O 1
ATOM 5051 N N . GLU B 1 38 ? -2.631 -28.234 -40.375 1 85.88 38 GLU B N 1
ATOM 5052 C CA . GLU B 1 38 ? -3.764 -28.719 -41.156 1 85.88 38 GLU B CA 1
ATOM 5053 C C . GLU B 1 38 ? -3.303 -29.609 -42.312 1 85.88 38 GLU B C 1
ATOM 5055 O O . GLU B 1 38 ? -3.941 -30.609 -42.625 1 85.88 38 GLU B O 1
ATOM 5060 N N . ILE B 1 39 ? -2.264 -29.234 -42.938 1 87.38 39 ILE B N 1
ATOM 5061 C CA . ILE B 1 39 ? -1.682 -29.984 -44.031 1 87.38 39 ILE B CA 1
ATOM 5062 C C . ILE B 1 39 ? -1.21 -31.344 -43.531 1 87.38 39 ILE B C 1
ATOM 5064 O O . ILE B 1 39 ? -1.497 -32.375 -44.156 1 87.38 39 ILE B O 1
ATOM 5068 N N . LYS B 1 40 ? -0.571 -31.312 -42.438 1 84.12 40 LYS B N 1
ATOM 5069 C CA . LYS B 1 40 ? -0.08 -32.562 -41.844 1 84.12 40 LYS B CA 1
ATOM 5070 C C . LYS B 1 40 ? -1.235 -33.5 -41.5 1 84.12 40 LYS B C 1
ATOM 5072 O O . LYS B 1 40 ? -1.192 -34.688 -41.781 1 84.12 40 LYS B O 1
ATOM 5077 N N . GLN B 1 41 ? -2.207 -32.906 -40.906 1 82.56 41 GLN B N 1
ATOM 5078 C CA . GLN B 1 41 ? -3.359 -33.688 -40.5 1 82.56 41 GLN B CA 1
ATOM 5079 C C . GLN B 1 41 ? -4.059 -34.312 -41.719 1 82.56 41 GLN B C 1
ATOM 5081 O O . GLN B 1 41 ? -4.438 -35.5 -41.688 1 82.56 41 GLN B O 1
ATOM 5086 N N . SER B 1 42 ? -4.266 -33.562 -42.75 1 83.5 42 SER B N 1
ATOM 5087 C CA . SER B 1 42 ? -4.922 -34.031 -43.938 1 83.5 42 SER B CA 1
ATOM 5088 C C . SER B 1 42 ? -4.094 -35.094 -44.625 1 83.5 42 SER B C 1
ATOM 5090 O O . SER B 1 42 ? -4.641 -36.062 -45.156 1 83.5 42 SER B O 1
ATOM 5092 N N . TYR B 1 43 ? -2.846 -34.906 -44.562 1 81.75 43 TYR B N 1
ATOM 5093 C CA . TYR B 1 43 ? -1.961 -35.906 -45.188 1 81.75 43 TYR B CA 1
ATOM 5094 C C . TYR B 1 43 ? -1.982 -37.219 -44.375 1 81.75 43 TYR B C 1
ATOM 5096 O O . TYR B 1 43 ? -1.986 -38.281 -44.969 1 81.75 43 TYR B O 1
ATOM 5104 N N . ASP B 1 44 ? -1.955 -37.062 -43.094 1 77.31 44 ASP B N 1
ATOM 5105 C CA . ASP B 1 44 ? -1.955 -38.219 -42.219 1 77.31 44 ASP B CA 1
ATOM 5106 C C . ASP B 1 44 ? -3.209 -39.094 -42.438 1 77.31 44 ASP B C 1
ATOM 5108 O O . ASP B 1 44 ? -3.172 -40.312 -42.312 1 77.31 44 ASP B O 1
ATOM 5112 N N . LEU B 1 45 ? -4.258 -38.344 -42.688 1 76.5 45 LEU B N 1
ATOM 5113 C CA . LEU B 1 45 ? -5.52 -39.062 -42.906 1 76.5 45 LEU B CA 1
ATOM 5114 C C . LEU B 1 45 ? -5.477 -39.844 -44.219 1 76.5 45 LEU B C 1
ATOM 5116 O O . LEU B 1 45 ? -6.219 -40.812 -44.375 1 76.5 45 LEU B O 1
ATOM 5120 N N . LEU B 1 46 ? -4.656 -39.438 -45.125 1 73.56 46 LEU B N 1
ATOM 5121 C CA . LEU B 1 46 ? -4.562 -40.125 -46.438 1 73.56 46 LEU B CA 1
ATOM 5122 C C . LEU B 1 46 ? -3.705 -41.375 -46.312 1 73.56 46 LEU B C 1
ATOM 5124 O O . LEU B 1 46 ? -3.447 -42.031 -47.312 1 73.56 46 LEU B O 1
ATOM 5128 N N . ALA B 1 47 ? -3.881 -42.281 -45.281 1 56.34 47 ALA B N 1
ATOM 5129 C CA . ALA B 1 47 ? -3.42 -43.625 -45 1 56.34 47 ALA B CA 1
ATOM 5130 C C . ALA B 1 47 ? -1.966 -43.812 -45.406 1 56.34 47 ALA B C 1
ATOM 5132 O O . ALA B 1 47 ? -1.535 -44.938 -45.688 1 56.34 47 ALA B O 1
ATOM 5133 N N . THR B 1 48 ? -1.221 -42.719 -45.406 1 55.66 48 THR B N 1
ATOM 5134 C CA . THR B 1 48 ? 0.049 -42.969 -46.094 1 55.66 48 THR B CA 1
ATOM 5135 C C . THR B 1 48 ? 1.135 -43.312 -45.062 1 55.66 48 THR B C 1
ATOM 5137 O O . THR B 1 48 ? 2.307 -43.438 -45.438 1 55.66 48 THR B O 1
ATOM 5140 N N . GLY B 1 49 ? 0.784 -44 -43.875 1 60.38 49 GLY B N 1
ATOM 5141 C CA . GLY B 1 49 ? 1.729 -44.562 -42.938 1 60.38 49 GLY B CA 1
ATOM 5142 C C . GLY B 1 49 ? 2.797 -43.594 -42.469 1 60.38 49 GLY B C 1
ATOM 5143 O O . GLY B 1 49 ? 3.775 -43.969 -41.844 1 60.38 49 GLY B O 1
ATOM 5144 N N . GLY B 1 50 ? 2.832 -42.281 -42.906 1 66.38 50 GLY B N 1
ATOM 5145 C CA . GLY B 1 50 ? 3.875 -41.344 -42.5 1 66.38 50 GLY B CA 1
ATOM 5146 C C . GLY B 1 50 ? 3.371 -39.938 -42.281 1 66.38 50 GLY B C 1
ATOM 5147 O O . GLY B 1 50 ? 2.191 -39.656 -42.5 1 66.38 50 GLY B O 1
ATOM 5148 N N . THR B 1 51 ? 4.152 -39.062 -41.656 1 74.88 51 THR B N 1
ATOM 5149 C CA . THR B 1 51 ? 3.854 -37.656 -41.5 1 74.88 51 THR B CA 1
ATOM 5150 C C . THR B 1 51 ? 4.879 -36.781 -42.219 1 74.88 51 THR B C 1
ATOM 5152 O O . THR B 1 51 ? 5.918 -37.281 -42.656 1 74.88 51 THR B O 1
ATOM 5155 N N . LEU B 1 52 ? 4.48 -35.594 -42.531 1 78.19 52 LEU B N 1
ATOM 5156 C CA . LEU B 1 52 ? 5.336 -34.688 -43.281 1 78.19 52 LEU B CA 1
ATOM 5157 C C . LEU B 1 52 ? 6.281 -33.938 -42.312 1 78.19 52 LEU B C 1
ATOM 5159 O O . LEU B 1 52 ? 5.898 -33.562 -41.219 1 78.19 52 LEU B O 1
ATOM 5163 N N . SER B 1 53 ? 7.504 -33.906 -42.625 1 77.25 53 SER B N 1
ATOM 5164 C CA . SER B 1 53 ? 8.5 -33.125 -41.906 1 77.25 53 SER B CA 1
ATOM 5165 C C . SER B 1 53 ? 9.242 -32.188 -42.844 1 77.25 53 SER B C 1
ATOM 5167 O O . SER B 1 53 ? 9.312 -32.406 -44.062 1 77.25 53 SER B O 1
ATOM 5169 N N . GLY B 1 54 ? 9.727 -31.047 -42.25 1 77.94 54 GLY B N 1
ATOM 5170 C CA . GLY B 1 54 ? 10.461 -30.094 -43.062 1 77.94 54 GLY B CA 1
ATOM 5171 C C . GLY B 1 54 ? 9.617 -29.5 -44.188 1 77.94 54 GLY B C 1
ATOM 5172 O O . GLY B 1 54 ? 10.031 -29.516 -45.344 1 77.94 54 GLY B O 1
ATOM 5173 N N . ILE B 1 55 ? 8.484 -28.984 -43.844 1 84.5 55 ILE B N 1
ATOM 5174 C CA . ILE B 1 55 ? 7.484 -28.562 -44.812 1 84.5 55 ILE B CA 1
ATOM 5175 C C . ILE B 1 55 ? 7.824 -27.172 -45.344 1 84.5 55 ILE B C 1
ATOM 5177 O O . ILE B 1 55 ? 8.07 -26.25 -44.594 1 84.5 55 ILE B O 1
ATOM 5181 N N . ALA B 1 56 ? 8.016 -27.062 -46.594 1 88.81 56 ALA B N 1
ATOM 5182 C CA . ALA B 1 56 ? 8.07 -25.812 -47.344 1 88.81 56 ALA B CA 1
ATOM 5183 C C . ALA B 1 56 ? 6.887 -25.688 -48.281 1 88.81 56 ALA B C 1
ATOM 5185 O O . ALA B 1 56 ? 6.547 -26.641 -49 1 88.81 56 ALA B O 1
ATOM 5186 N N . LEU B 1 57 ? 6.238 -24.562 -48.281 1 91.81 57 LEU B N 1
ATOM 5187 C CA . LEU B 1 57 ? 5.039 -24.375 -49.094 1 91.81 57 LEU B CA 1
ATOM 5188 C C . LEU B 1 57 ? 5.301 -23.391 -50.219 1 91.81 57 LEU B C 1
ATOM 5190 O O . LEU B 1 57 ? 6.023 -22.406 -50.031 1 91.81 57 LEU B O 1
ATOM 5194 N N . TYR B 1 58 ? 4.73 -23.703 -51.375 1 92.38 58 TYR B N 1
ATOM 5195 C CA . TYR B 1 58 ? 4.844 -22.844 -52.562 1 92.38 58 TYR B CA 1
ATOM 5196 C C . TYR B 1 58 ? 3.473 -22.594 -53.188 1 92.38 58 TYR B C 1
ATOM 5198 O O . TYR B 1 58 ? 2.637 -23.5 -53.25 1 92.38 58 TYR B O 1
ATOM 5206 N N . GLN B 1 59 ? 3.199 -21.359 -53.531 1 93.38 59 GLN B N 1
ATOM 5207 C CA . GLN B 1 59 ? 1.996 -21.031 -54.281 1 93.38 59 GLN B CA 1
ATOM 5208 C C . GLN B 1 59 ? 2.15 -21.422 -55.75 1 93.38 59 GLN B C 1
ATOM 5210 O O . GLN B 1 59 ? 3.141 -21.062 -56.406 1 93.38 59 GLN B O 1
ATOM 5215 N N . VAL B 1 60 ? 1.244 -22.172 -56.156 1 91 60 VAL B N 1
ATOM 5216 C CA . VAL B 1 60 ? 1.238 -22.578 -57.562 1 91 60 VAL B CA 1
ATOM 5217 C C . VAL B 1 60 ? -0.179 -22.484 -58.125 1 91 60 VAL B C 1
ATOM 5219 O O . VAL B 1 60 ? -1.145 -22.359 -57.375 1 91 60 VAL B O 1
ATOM 5222 N N . ASN B 1 61 ? -0.331 -22.312 -59.375 1 89.5 61 ASN B N 1
ATOM 5223 C CA . ASN B 1 61 ? -1.59 -22.406 -60.094 1 89.5 61 ASN B CA 1
ATOM 5224 C C . ASN B 1 61 ? -1.471 -23.312 -61.312 1 89.5 61 ASN B C 1
ATOM 5226 O O . ASN B 1 61 ? -1.43 -22.844 -62.438 1 89.5 61 ASN B O 1
ATOM 5230 N N . ALA B 1 62 ? -1.379 -24.594 -61 1 88.5 62 ALA B N 1
ATOM 5231 C CA . ALA B 1 62 ? -1.124 -25.594 -62.031 1 88.5 62 ALA B CA 1
ATOM 5232 C C . ALA B 1 62 ? -1.988 -26.828 -61.844 1 88.5 62 ALA B C 1
ATOM 5234 O O . ALA B 1 62 ? -2.459 -27.094 -60.75 1 88.5 62 ALA B O 1
ATOM 5235 N N . MET B 1 63 ? -2.213 -27.547 -62.906 1 85.5 63 MET B N 1
ATOM 5236 C CA . MET B 1 63 ? -2.957 -28.812 -62.844 1 85.5 63 MET B CA 1
ATOM 5237 C C . MET B 1 63 ? -2.072 -29.938 -62.312 1 85.5 63 MET B C 1
ATOM 5239 O O . MET B 1 63 ? -0.845 -29.844 -62.375 1 85.5 63 MET B O 1
ATOM 5243 N N . VAL B 1 64 ? -2.699 -30.906 -61.812 1 86.38 64 VAL B N 1
ATOM 5244 C CA . VAL B 1 64 ? -2.01 -32.031 -61.188 1 86.38 64 VAL B CA 1
ATOM 5245 C C . VAL B 1 64 ? -1.043 -32.656 -62.219 1 86.38 64 VAL B C 1
ATOM 5247 O O . VAL B 1 64 ? 0.069 -33.062 -61.844 1 86.38 64 VAL B O 1
ATOM 5250 N N . LYS B 1 65 ? -1.439 -32.688 -63.438 1 83.81 65 LYS B N 1
ATOM 5251 C CA . LYS B 1 65 ? -0.637 -33.344 -64.5 1 83.81 65 LYS B CA 1
ATOM 5252 C C . LYS B 1 65 ? 0.671 -32.594 -64.688 1 83.81 65 LYS B C 1
ATOM 5254 O O . LYS B 1 65 ? 1.69 -33.188 -65.062 1 83.81 65 LYS B O 1
ATOM 5259 N N . GLU B 1 66 ? 0.575 -31.297 -64.5 1 85.19 66 GLU B N 1
ATOM 5260 C CA . GLU B 1 66 ? 1.747 -30.453 -64.688 1 85.19 66 GLU B CA 1
ATOM 5261 C C . GLU B 1 66 ? 2.742 -30.578 -63.562 1 85.19 66 GLU B C 1
ATOM 5263 O O . GLU B 1 66 ? 3.93 -30.297 -63.719 1 85.19 66 GLU B O 1
ATOM 5268 N N . LEU B 1 67 ? 2.201 -31 -62.469 1 86.75 67 LEU B N 1
ATOM 5269 C CA . LEU B 1 67 ? 3.049 -31.031 -61.281 1 86.75 67 LEU B CA 1
ATOM 5270 C C . LEU B 1 67 ? 3.529 -32.469 -60.969 1 86.75 67 LEU B C 1
ATOM 5272 O O . LEU B 1 67 ? 4.504 -32.656 -60.25 1 86.75 67 LEU B O 1
ATOM 5276 N N . SER B 1 68 ? 2.871 -33.406 -61.625 1 81.62 68 SER B N 1
ATOM 5277 C CA . SER B 1 68 ? 3.188 -34.812 -61.406 1 81.62 68 SER B CA 1
ATOM 5278 C C . SER B 1 68 ? 4.594 -35.156 -61.875 1 81.62 68 SER B C 1
ATOM 5280 O O . SER B 1 68 ? 4.965 -34.812 -63 1 81.62 68 SER B O 1
ATOM 5282 N N . GLY B 1 69 ? 5.391 -35.719 -60.938 1 78.62 69 GLY B N 1
ATOM 5283 C CA . GLY B 1 69 ? 6.719 -36.188 -61.312 1 78.62 69 GLY B CA 1
ATOM 5284 C C . GLY B 1 69 ? 7.801 -35.156 -61.062 1 78.62 69 GLY B C 1
ATOM 5285 O O . GLY B 1 69 ? 8.992 -35.438 -61.25 1 78.62 69 GLY B O 1
ATOM 5286 N N . LEU B 1 70 ? 7.34 -33.938 -60.719 1 84.31 70 LEU B N 1
ATOM 5287 C CA . LEU B 1 70 ? 8.328 -32.906 -60.469 1 84.31 70 LEU B CA 1
ATOM 5288 C C . LEU B 1 70 ? 9.039 -33.156 -59.125 1 84.31 70 LEU B C 1
ATOM 5290 O O . LEU B 1 70 ? 8.406 -33.594 -58.156 1 84.31 70 LEU B O 1
ATOM 5294 N N . LYS B 1 71 ? 10.32 -32.969 -59.125 1 84.62 71 LYS B N 1
ATOM 5295 C CA . LYS B 1 71 ? 11.117 -33.156 -57.906 1 84.62 71 LYS B CA 1
ATOM 5296 C C . LYS B 1 71 ? 11.398 -31.812 -57.219 1 84.62 71 LYS B C 1
ATOM 5298 O O . LYS B 1 71 ? 11.734 -31.766 -56.031 1 84.62 71 LYS B O 1
ATOM 5303 N N . SER B 1 72 ? 11.258 -30.75 -58.031 1 88.81 72 SER B N 1
ATOM 5304 C CA . SER B 1 72 ? 11.453 -29.391 -57.5 1 88.81 72 SER B CA 1
ATOM 5305 C C . SER B 1 72 ? 10.328 -28.469 -57.938 1 88.81 72 SER B C 1
ATOM 5307 O O . SER B 1 72 ? 9.664 -28.719 -58.938 1 88.81 72 SER B O 1
ATOM 5309 N N . PRO B 1 73 ? 10.055 -27.484 -57.094 1 89.06 73 PRO B N 1
ATOM 5310 C CA . PRO B 1 73 ? 8.992 -26.547 -57.469 1 89.06 73 PRO B CA 1
ATOM 5311 C C . PRO B 1 73 ? 9.234 -25.875 -58.812 1 89.06 73 PRO B C 1
ATOM 5313 O O . PRO B 1 73 ? 10.375 -25.531 -59.125 1 89.06 73 PRO B O 1
ATOM 5316 N N . PRO B 1 74 ? 8.203 -25.781 -59.531 1 87.38 74 PRO B N 1
ATOM 5317 C CA . PRO B 1 74 ? 8.344 -25.109 -60.812 1 87.38 74 PRO B CA 1
ATOM 5318 C C . PRO B 1 74 ? 8.836 -23.672 -60.688 1 87.38 74 PRO B C 1
ATOM 5320 O O . PRO B 1 74 ? 8.742 -23.078 -59.625 1 87.38 74 PRO B O 1
ATOM 5323 N N . GLU B 1 75 ? 9.453 -23.094 -61.719 1 82 75 GLU B N 1
ATOM 5324 C CA . GLU B 1 75 ? 10.055 -21.766 -61.75 1 82 75 GLU B CA 1
ATOM 5325 C C . GLU B 1 75 ? 9.016 -20.688 -61.469 1 82 75 GLU B C 1
ATOM 5327 O O . GLU B 1 75 ? 9.336 -19.641 -60.875 1 82 75 GLU B O 1
ATOM 5332 N N . ASP B 1 76 ? 7.766 -20.984 -61.75 1 82.62 76 ASP B N 1
ATOM 5333 C CA . ASP B 1 76 ? 6.73 -19.984 -61.562 1 82.62 76 ASP B CA 1
ATOM 5334 C C . ASP B 1 76 ? 6.086 -20.078 -60.188 1 82.62 76 ASP B C 1
ATOM 5336 O O . ASP B 1 76 ? 5.102 -19.391 -59.906 1 82.62 76 ASP B O 1
ATOM 5340 N N . SER B 1 77 ? 6.621 -20.891 -59.406 1 88.62 77 SER B N 1
ATOM 5341 C CA . SER B 1 77 ? 6.07 -21.031 -58.062 1 88.62 77 SER B CA 1
ATOM 5342 C C . SER B 1 77 ? 6.617 -19.953 -57.125 1 88.62 77 SER B C 1
ATOM 5344 O O . SER B 1 77 ? 7.715 -19.438 -57.344 1 88.62 77 SER B O 1
ATOM 5346 N N . TYR B 1 78 ? 5.805 -19.531 -56.188 1 89 78 TYR B N 1
ATOM 5347 C CA . TYR B 1 78 ? 6.184 -18.516 -55.219 1 89 78 TYR B CA 1
ATOM 5348 C C . TYR B 1 78 ? 6.223 -19.094 -53.812 1 89 78 TYR B C 1
ATOM 5350 O O . TYR B 1 78 ? 5.223 -19.641 -53.344 1 89 78 TYR B O 1
ATOM 5358 N N . PRO B 1 79 ? 7.41 -19.016 -53.156 1 90.69 79 PRO B N 1
ATOM 5359 C CA . PRO B 1 79 ? 7.488 -19.531 -51.812 1 90.69 79 PRO B CA 1
ATOM 5360 C C . PRO B 1 79 ? 6.602 -18.75 -50.812 1 90.69 79 PRO B C 1
ATOM 5362 O O . PRO B 1 79 ? 6.539 -17.531 -50.875 1 90.69 79 PRO B O 1
ATOM 5365 N N . LEU B 1 80 ? 5.883 -19.516 -49.969 1 90.88 80 LEU B N 1
ATOM 5366 C CA . LEU B 1 80 ? 5.027 -18.906 -48.938 1 90.88 80 LEU B CA 1
ATOM 5367 C C . LEU B 1 80 ? 5.805 -18.656 -47.656 1 90.88 80 LEU B C 1
ATOM 5369 O O . LEU B 1 80 ? 6.426 -19.578 -47.094 1 90.88 80 LEU B O 1
ATOM 5373 N N . SER B 1 81 ? 5.766 -17.422 -47.219 1 86 81 SER B N 1
ATOM 5374 C CA . SER B 1 81 ? 6.383 -17.094 -45.938 1 86 81 SER B CA 1
ATOM 5375 C C . SER B 1 81 ? 5.434 -17.375 -44.781 1 86 81 SER B C 1
ATOM 5377 O O . SER B 1 81 ? 4.258 -17.016 -44.812 1 86 81 SER B O 1
ATOM 5379 N N . LEU B 1 82 ? 5.938 -18 -43.719 1 84.38 82 LEU B N 1
ATOM 5380 C CA . LEU B 1 82 ? 5.137 -18.438 -42.594 1 84.38 82 LEU B CA 1
ATOM 5381 C C . LEU B 1 82 ? 4.508 -17.25 -41.875 1 84.38 82 LEU B C 1
ATOM 5383 O O . LEU B 1 82 ? 3.441 -17.375 -41.25 1 84.38 82 LEU B O 1
ATOM 5387 N N . ILE B 1 83 ? 5.105 -16.062 -42 1 84.44 83 ILE B N 1
ATOM 5388 C CA . ILE B 1 83 ? 4.68 -14.898 -41.219 1 84.44 83 ILE B CA 1
ATOM 5389 C C . ILE B 1 83 ? 3.578 -14.156 -41.969 1 84.44 83 ILE B C 1
ATOM 5391 O O . ILE B 1 83 ? 2.854 -13.352 -41.406 1 84.44 83 ILE B O 1
ATOM 5395 N N . ASN B 1 84 ? 3.436 -14.453 -43.281 1 85.81 84 ASN B N 1
ATOM 5396 C CA . ASN B 1 84 ? 2.443 -13.75 -44.094 1 85.81 84 ASN B CA 1
ATOM 5397 C C . ASN B 1 84 ? 1.051 -14.352 -43.906 1 85.81 84 ASN B C 1
ATOM 5399 O O . ASN B 1 84 ? 0.912 -15.484 -43.438 1 85.81 84 ASN B O 1
ATOM 5403 N N . SER B 1 85 ? 0.09 -13.555 -44.25 1 90.88 85 SER B N 1
ATOM 5404 C CA . SER B 1 85 ? -1.296 -14.008 -44.188 1 90.88 85 SER B CA 1
ATOM 5405 C C . SER B 1 85 ? -1.705 -14.695 -45.469 1 90.88 85 SER B C 1
ATOM 5407 O O . SER B 1 85 ? -1.128 -14.438 -46.531 1 90.88 85 SER B O 1
ATOM 5409 N N . VAL B 1 86 ? -2.582 -15.617 -45.375 1 91 86 VAL B N 1
ATOM 5410 C CA . VAL B 1 86 ? -3.109 -16.312 -46.531 1 91 86 VAL B CA 1
ATOM 5411 C C . VAL B 1 86 ? -3.678 -15.289 -47.531 1 91 86 VAL B C 1
ATOM 5413 O O . VAL B 1 86 ? -3.516 -15.445 -48.75 1 91 86 VAL B O 1
ATOM 5416 N N . GLY B 1 87 ? -4.242 -14.172 -47 1 88.56 87 GLY B N 1
ATOM 5417 C CA . GLY B 1 87 ? -4.809 -13.125 -47.844 1 88.56 87 GLY B CA 1
ATOM 5418 C C . GLY B 1 87 ? -3.764 -12.391 -48.656 1 88.56 87 GLY B C 1
ATOM 5419 O O . GLY B 1 87 ? -4.086 -11.797 -49.688 1 88.56 87 GLY B O 1
ATOM 5420 N N . ASP B 1 88 ? -2.57 -12.477 -48.219 1 89.5 88 ASP B N 1
ATOM 5421 C CA . ASP B 1 88 ? -1.489 -11.844 -48.969 1 89.5 88 ASP B CA 1
ATOM 5422 C C . ASP B 1 88 ? -1.235 -12.57 -50.281 1 89.5 88 ASP B C 1
ATOM 5424 O O . ASP B 1 88 ? -0.816 -11.961 -51.25 1 89.5 88 ASP B O 1
ATOM 5428 N N . TYR B 1 89 ? -1.478 -13.82 -50.312 1 89.88 89 TYR B N 1
ATOM 5429 C CA . TYR B 1 89 ? -1.203 -14.648 -51.5 1 89.88 89 TYR B CA 1
ATOM 5430 C C . TYR B 1 89 ? -2.473 -14.891 -52.312 1 89.88 89 TYR B C 1
ATOM 5432 O O . TYR B 1 89 ? -2.422 -15.047 -53.531 1 89.88 89 TYR B O 1
ATOM 5440 N N . TRP B 1 90 ? -3.543 -14.922 -51.656 1 90.25 90 TRP B N 1
ATOM 5441 C CA . TRP B 1 90 ? -4.855 -15.07 -52.281 1 90.25 90 TRP B CA 1
ATOM 5442 C C . TRP B 1 90 ? -5.816 -14 -51.781 1 90.25 90 TRP B C 1
ATOM 5444 O O . TRP B 1 90 ? -6.707 -14.273 -51 1 90.25 90 TRP B O 1
ATOM 5454 N N . PRO B 1 91 ? -5.742 -12.773 -52.25 1 84.62 91 PRO B N 1
ATOM 5455 C CA . PRO B 1 91 ? -6.547 -11.648 -51.75 1 84.62 91 PRO B CA 1
ATOM 5456 C C . PRO B 1 91 ? -8.039 -11.82 -52.031 1 84.62 91 PRO B C 1
ATOM 5458 O O . PRO B 1 91 ? -8.875 -11.297 -51.312 1 84.62 91 PRO B O 1
ATOM 5461 N N . ASP B 1 92 ? -8.336 -12.5 -53.219 1 79.81 92 ASP B N 1
ATOM 5462 C CA . ASP B 1 92 ? -9.727 -12.719 -53.594 1 79.81 92 ASP B CA 1
ATOM 5463 C C . ASP B 1 92 ? -9.992 -14.188 -53.906 1 79.81 92 ASP B C 1
ATOM 5465 O O . ASP B 1 92 ? -9.461 -14.734 -54.844 1 79.81 92 ASP B O 1
ATOM 5469 N N . SER B 1 93 ? -10.828 -14.742 -53.062 1 82.12 93 SER B N 1
ATOM 5470 C CA . SER B 1 93 ? -11.094 -16.172 -53.156 1 82.12 93 SER B CA 1
ATOM 5471 C C . SER B 1 93 ? -11.844 -16.5 -54.438 1 82.12 93 SER B C 1
ATOM 5473 O O . SER B 1 93 ? -11.852 -17.656 -54.875 1 82.12 93 SER B O 1
ATOM 5475 N N . ARG B 1 94 ? -12.391 -15.445 -55.125 1 77.88 94 ARG B N 1
ATOM 5476 C CA . ARG B 1 94 ? -13.195 -15.664 -56.344 1 77.88 94 ARG B CA 1
ATOM 5477 C C . ARG B 1 94 ? -12.312 -16.047 -57.531 1 77.88 94 ARG B C 1
ATOM 5479 O O . ARG B 1 94 ? -12.789 -16.656 -58.469 1 77.88 94 ARG B O 1
ATOM 5486 N N . TYR B 1 95 ? -10.984 -15.812 -57.344 1 79.5 95 TYR B N 1
ATOM 5487 C CA . TYR B 1 95 ? -10.078 -16.047 -58.469 1 79.5 95 TYR B CA 1
ATOM 5488 C C . TYR B 1 95 ? -9.328 -17.359 -58.312 1 79.5 95 TYR B C 1
ATOM 5490 O O . TYR B 1 95 ? -8.422 -17.672 -59.094 1 79.5 95 TYR B O 1
ATOM 5498 N N . ILE B 1 96 ? -9.734 -18.078 -57.344 1 86.38 96 ILE B N 1
ATOM 5499 C CA . ILE B 1 96 ? -9.086 -19.359 -57.125 1 86.38 96 ILE B CA 1
ATOM 5500 C C . ILE B 1 96 ? -9.703 -20.422 -58.031 1 86.38 96 ILE B C 1
ATOM 5502 O O . ILE B 1 96 ? -10.914 -20.641 -58 1 86.38 96 ILE B O 1
ATOM 5506 N N . ASN B 1 97 ? -8.93 -21.016 -58.875 1 82.62 97 ASN B N 1
ATOM 5507 C CA . ASN B 1 97 ? -9.367 -22.078 -59.75 1 82.62 97 ASN B CA 1
ATOM 5508 C C . ASN B 1 97 ? -9.453 -23.422 -59.031 1 82.62 97 ASN B C 1
ATOM 5510 O O . ASN B 1 97 ? -8.43 -23.969 -58.625 1 82.62 97 ASN B O 1
ATOM 5514 N N . GLU B 1 98 ? -10.57 -24.016 -59 1 82.25 98 GLU B N 1
ATOM 5515 C CA . GLU B 1 98 ? -10.812 -25.234 -58.25 1 82.25 98 GLU B CA 1
ATOM 5516 C C . GLU B 1 98 ? -10.148 -26.438 -58.906 1 82.25 98 GLU B C 1
ATOM 5518 O O . GLU B 1 98 ? -9.938 -27.469 -58.25 1 82.25 98 GLU B O 1
ATOM 5523 N N . TRP B 1 99 ? -9.766 -26.328 -60.031 1 81.56 99 TRP B N 1
ATOM 5524 C CA . TRP B 1 99 ? -9.188 -27.453 -60.75 1 81.56 99 TRP B CA 1
ATOM 5525 C C . TRP B 1 99 ? -7.66 -27.438 -60.688 1 81.56 99 TRP B C 1
ATOM 5527 O O . TRP B 1 99 ? -7 -28.406 -61.031 1 81.56 99 TRP B O 1
ATOM 5537 N N . CYS B 1 100 ? -7.23 -26.328 -60.156 1 89.25 100 CYS B N 1
ATOM 5538 C CA . CYS B 1 100 ? -5.781 -26.203 -60.062 1 89.25 100 CYS B CA 1
ATOM 5539 C C . CYS B 1 100 ? -5.312 -26.391 -58.625 1 89.25 100 CYS B C 1
ATOM 5541 O O . CYS B 1 100 ? -6.109 -26.281 -57.688 1 89.25 100 CYS B O 1
ATOM 5543 N N . ILE B 1 101 ? -4.148 -26.781 -58.562 1 91.25 101 ILE B N 1
ATOM 5544 C CA . ILE B 1 101 ? -3.479 -26.844 -57.25 1 91.25 101 ILE B CA 1
ATOM 5545 C C . ILE B 1 101 ? -2.996 -25.453 -56.875 1 91.25 101 ILE B C 1
ATOM 5547 O O . ILE B 1 101 ? -2.434 -24.734 -57.688 1 91.25 101 ILE B O 1
ATOM 5551 N N . GLN B 1 102 ? -3.307 -25.141 -55.656 1 92.5 102 GLN B N 1
ATOM 5552 C CA . GLN B 1 102 ? -2.926 -23.812 -55.188 1 92.5 102 GLN B CA 1
ATOM 5553 C C . GLN B 1 102 ? -1.667 -23.859 -54.344 1 92.5 102 GLN B C 1
ATOM 5555 O O . GLN B 1 102 ? -0.919 -22.891 -54.25 1 92.5 102 GLN B O 1
ATOM 5560 N N . ILE B 1 103 ? -1.469 -24.969 -53.625 1 93.31 103 ILE B N 1
ATOM 5561 C CA . ILE B 1 103 ? -0.321 -25.078 -52.719 1 93.31 103 ILE B CA 1
ATOM 5562 C C . ILE B 1 103 ? 0.495 -26.312 -53.062 1 93.31 103 ILE B C 1
ATOM 5564 O O . ILE B 1 103 ? -0.024 -27.438 -53.062 1 93.31 103 ILE B O 1
ATOM 5568 N N . LEU B 1 104 ? 1.706 -26.141 -53.438 1 91.88 104 LEU B N 1
ATOM 5569 C CA . LEU B 1 104 ? 2.672 -27.219 -53.625 1 91.88 104 LEU B CA 1
ATOM 5570 C C . LEU B 1 104 ? 3.49 -27.438 -52.344 1 91.88 104 LEU B C 1
ATOM 5572 O O . LEU B 1 104 ? 4.035 -26.484 -51.781 1 91.88 104 LEU B O 1
ATOM 5576 N N . ILE B 1 105 ? 3.506 -28.656 -51.875 1 91.19 105 ILE B N 1
ATOM 5577 C CA . ILE B 1 105 ? 4.164 -28.984 -50.594 1 91.19 105 ILE B CA 1
ATOM 5578 C C . ILE B 1 105 ? 5.484 -29.703 -50.875 1 91.19 105 ILE B C 1
ATOM 5580 O O . ILE B 1 105 ? 5.508 -30.734 -51.562 1 91.19 105 ILE B O 1
ATOM 5584 N N . LYS B 1 106 ? 6.551 -29.141 -50.438 1 88.56 106 LYS B N 1
ATOM 5585 C CA . LYS B 1 106 ? 7.84 -29.828 -50.406 1 88.56 106 LYS B CA 1
ATOM 5586 C C . LYS B 1 106 ? 8.172 -30.281 -48.969 1 88.56 106 LYS B C 1
ATOM 5588 O O . LYS B 1 106 ? 8.352 -29.469 -48.094 1 88.56 106 LYS B O 1
ATOM 5593 N N . ALA B 1 107 ? 8.102 -31.609 -48.781 1 87.25 107 ALA B N 1
ATOM 5594 C CA . ALA B 1 107 ? 8.32 -32.125 -47.438 1 87.25 107 ALA B CA 1
ATOM 5595 C C . ALA B 1 107 ? 8.922 -33.531 -47.5 1 87.25 107 ALA B C 1
ATOM 5597 O O . ALA B 1 107 ? 8.984 -34.156 -48.562 1 87.25 107 ALA B O 1
ATOM 5598 N N . GLN B 1 108 ? 9.539 -33.938 -46.375 1 81.12 108 GLN B N 1
ATOM 5599 C CA . GLN B 1 108 ? 9.992 -35.312 -46.188 1 81.12 108 GLN B CA 1
ATOM 5600 C C . GLN B 1 108 ? 8.945 -36.156 -45.469 1 81.12 108 GLN B C 1
ATOM 5602 O O . GLN B 1 108 ? 8.305 -35.688 -44.531 1 81.12 108 GLN B O 1
ATOM 5607 N N . VAL B 1 109 ? 8.68 -37.344 -45.969 1 76.25 109 VAL B N 1
ATOM 5608 C CA . VAL B 1 109 ? 7.734 -38.25 -45.344 1 76.25 109 VAL B CA 1
ATOM 5609 C C . VAL B 1 109 ? 8.469 -39.125 -44.312 1 76.25 109 VAL B C 1
ATOM 5611 O O . VAL B 1 109 ? 9.43 -39.812 -44.625 1 76.25 109 VAL B O 1
ATOM 5614 N N . VAL B 1 110 ? 8.133 -38.906 -43.125 1 71.44 110 VAL B N 1
ATOM 5615 C CA . VAL B 1 110 ? 8.727 -39.688 -42.062 1 71.44 110 VAL B CA 1
ATOM 5616 C C . VAL B 1 110 ? 7.746 -40.781 -41.594 1 71.44 110 VAL B C 1
ATOM 5618 O O . VAL B 1 110 ? 6.547 -40.5 -41.469 1 71.44 110 VAL B O 1
ATOM 5621 N N . ALA B 1 111 ? 8.242 -42.031 -41.469 1 64.5 111 ALA B N 1
ATOM 5622 C CA . ALA B 1 111 ? 7.398 -43.156 -41.094 1 64.5 111 ALA B CA 1
ATOM 5623 C C . ALA B 1 111 ? 6.895 -43.031 -39.656 1 64.5 111 ALA B C 1
ATOM 5625 O O . ALA B 1 111 ? 7.629 -42.594 -38.781 1 64.5 111 ALA B O 1
ATOM 5626 N N . ILE B 1 112 ? 5.645 -43.125 -39.594 1 58.38 112 ILE B N 1
ATOM 5627 C CA . ILE B 1 112 ? 5.043 -43.188 -38.25 1 58.38 112 ILE B CA 1
ATOM 5628 C C . ILE B 1 112 ? 5.203 -44.562 -37.688 1 58.38 112 ILE B C 1
ATOM 5630 O O . ILE B 1 112 ? 4.801 -45.562 -38.281 1 58.38 112 ILE B O 1
ATOM 5634 N N . GLN B 1 113 ? 6.27 -44.938 -36.969 1 50.75 113 GLN B N 1
ATOM 5635 C CA . GLN B 1 113 ? 6.293 -46.25 -36.344 1 50.75 113 GLN B CA 1
ATOM 5636 C C . GLN B 1 113 ? 5 -46.531 -35.562 1 50.75 113 GLN B C 1
ATOM 5638 O O . GLN B 1 113 ? 4.5 -45.656 -34.844 1 50.75 113 GLN B O 1
ATOM 5643 N N . PRO B 1 114 ? 4.414 -47.562 -36.031 1 46.22 114 PRO B N 1
ATOM 5644 C CA . PRO B 1 114 ? 3.176 -47.969 -35.375 1 46.22 114 PRO B CA 1
ATOM 5645 C C . PRO B 1 114 ? 3.289 -47.938 -33.844 1 46.22 114 PRO B C 1
ATOM 5647 O O . PRO B 1 114 ? 4.383 -48.125 -33.312 1 46.22 114 PRO B O 1
ATOM 5650 N N . GLN B 1 115 ? 2.359 -47.375 -33.188 1 46.84 115 GLN B N 1
ATOM 5651 C CA . GLN B 1 115 ? 2.055 -47.094 -31.797 1 46.84 115 GLN B CA 1
ATOM 5652 C C . GLN B 1 115 ? 2.168 -48.375 -30.953 1 46.84 115 GLN B C 1
ATOM 5654 O O . GLN B 1 115 ? 1.352 -49.281 -31.094 1 46.84 115 GLN B O 1
ATOM 5659 N N . GLU B 1 116 ? 3.387 -49.062 -30.875 1 40.56 116 GLU B N 1
ATOM 5660 C CA . GLU B 1 116 ? 3.168 -50.156 -29.953 1 40.56 116 GLU B CA 1
ATOM 5661 C C . GLU B 1 116 ? 2.137 -49.812 -28.891 1 40.56 116 GLU B C 1
ATOM 5663 O O . GLU B 1 116 ? 0.987 -50.25 -28.953 1 40.56 116 GLU B O 1
ATOM 5668 N N . GLU B 1 117 ? 2.65 -50.125 -27.516 1 37.53 117 GLU B N 1
ATOM 5669 C CA . GLU B 1 117 ? 1.943 -50.406 -26.266 1 37.53 117 GLU B CA 1
ATOM 5670 C C . GLU B 1 117 ? 1.239 -49.156 -25.734 1 37.53 117 GLU B C 1
ATOM 5672 O O . GLU B 1 117 ? 1.85 -48.094 -25.609 1 37.53 117 GLU B O 1
ATOM 5677 N N . SER B 1 118 ? -0.041 -49.094 -26.062 1 38.97 118 SER B N 1
ATOM 5678 C CA . SER B 1 118 ? -0.936 -48.219 -25.281 1 38.97 118 SER B CA 1
ATOM 5679 C C . SER B 1 118 ? -0.383 -47.969 -23.891 1 38.97 118 SER B C 1
ATOM 5681 O O . SER B 1 118 ? -0.189 -48.906 -23.109 1 38.97 118 SER B O 1
ATOM 5683 N N . VAL B 1 119 ? 0.595 -47.219 -23.812 1 40.03 119 VAL B N 1
ATOM 5684 C CA . VAL B 1 119 ? 0.858 -46.875 -22.422 1 40.03 119 VAL B CA 1
ATOM 5685 C C . VAL B 1 119 ? -0.446 -46.906 -21.625 1 40.03 119 VAL B C 1
ATOM 5687 O O . VAL B 1 119 ? -1.398 -46.188 -21.953 1 40.03 119 VAL B O 1
ATOM 5690 N N . LYS B 1 120 ? -0.789 -48.094 -21.094 1 41.53 120 LYS B N 1
ATOM 5691 C CA . LYS B 1 120 ? -1.9 -48.188 -20.141 1 41.53 120 LYS B CA 1
ATOM 5692 C C . LYS B 1 120 ? -2.092 -46.875 -19.391 1 41.53 120 LYS B C 1
ATOM 5694 O O . LYS B 1 120 ? -1.132 -46.312 -18.859 1 41.53 120 LYS B O 1
ATOM 5699 N N . PRO B 1 121 ? -3.068 -46.125 -19.844 1 40.72 121 PRO B N 1
ATOM 5700 C CA . PRO B 1 121 ? -3.316 -44.969 -18.953 1 40.72 121 PRO B CA 1
ATOM 5701 C C . PRO B 1 121 ? -2.9 -45.281 -17.516 1 40.72 121 PRO B C 1
ATOM 5703 O O . PRO B 1 121 ? -3.131 -46.375 -17 1 40.72 121 PRO B O 1
ATOM 5706 N N . ASP B 1 122 ? -1.799 -44.906 -17.172 1 42 122 ASP B N 1
ATOM 5707 C CA . ASP B 1 122 ? -1.556 -45.062 -15.734 1 42 122 ASP B CA 1
ATOM 5708 C C . ASP B 1 122 ? -2.861 -45.312 -14.977 1 42 122 ASP B C 1
ATOM 5710 O O . ASP B 1 122 ? -3.912 -44.781 -15.367 1 42 122 ASP B O 1
ATOM 5714 N N . SER B 1 123 ? -2.941 -46.406 -14.164 1 43.34 123 SER B N 1
ATOM 5715 C CA . SER B 1 123 ? -3.973 -46.656 -13.172 1 43.34 123 SER B CA 1
ATOM 5716 C C . SER B 1 123 ? -4.641 -45.375 -12.703 1 43.34 123 SER B C 1
ATOM 5718 O O . SER B 1 123 ? -3.994 -44.344 -12.609 1 43.34 123 SER B O 1
ATOM 5720 N N . LYS B 1 124 ? -5.918 -45.156 -13.016 1 52 124 LYS B N 1
ATOM 5721 C CA . LYS B 1 124 ? -6.746 -44.062 -12.523 1 52 124 LYS B CA 1
ATOM 5722 C C . LYS B 1 124 ? -6.16 -43.438 -11.25 1 52 124 LYS B C 1
ATOM 5724 O O . LYS B 1 124 ? -6.141 -44.094 -10.195 1 52 124 LYS B O 1
ATOM 5729 N N . PRO B 1 125 ? -5.176 -42.531 -11.5 1 59.5 125 PRO B N 1
ATOM 5730 C CA . PRO B 1 125 ? -4.691 -42 -10.219 1 59.5 125 PRO B CA 1
ATOM 5731 C C . PRO B 1 125 ? -5.816 -41.781 -9.211 1 59.5 125 PRO B C 1
ATOM 5733 O O . PRO B 1 125 ? -6.895 -41.312 -9.586 1 59.5 125 PRO B O 1
ATOM 5736 N N . SER B 1 126 ? -5.746 -42.531 -8.172 1 69.12 126 SER B N 1
ATOM 5737 C CA . SER B 1 126 ? -6.723 -42.531 -7.086 1 69.12 126 SER B CA 1
ATOM 5738 C C . SER B 1 126 ? -6.973 -41.125 -6.555 1 69.12 126 SER B C 1
ATOM 5740 O O . SER B 1 126 ? -6.09 -40.281 -6.617 1 69.12 126 SER B O 1
ATOM 5742 N N . SER B 1 127 ? -8.219 -40.781 -6.445 1 83.62 127 SER B N 1
ATOM 5743 C CA . SER B 1 127 ? -8.672 -39.531 -5.816 1 83.62 127 SER B CA 1
ATOM 5744 C C . SER B 1 127 ? -7.898 -39.25 -4.531 1 83.62 127 SER B C 1
ATOM 5746 O O . SER B 1 127 ? -7.594 -40.188 -3.771 1 83.62 127 SER B O 1
ATOM 5748 N N . GLN B 1 128 ? -7.336 -38.062 -4.508 1 86.75 128 GLN B N 1
ATOM 5749 C CA . GLN B 1 128 ? -6.609 -37.656 -3.311 1 86.75 128 GLN B CA 1
ATOM 5750 C C . GLN B 1 128 ? -7.574 -37.25 -2.197 1 86.75 128 GLN B C 1
ATOM 5752 O O . GLN B 1 128 ? -7.145 -36.906 -1.096 1 86.75 128 GLN B O 1
ATOM 5757 N N . LEU B 1 129 ? -8.82 -37.375 -2.363 1 89.19 129 LEU B N 1
ATOM 5758 C CA . LEU B 1 129 ? -9.805 -36.875 -1.416 1 89.19 129 LEU B CA 1
ATOM 5759 C C . LEU B 1 129 ? -9.672 -37.562 -0.069 1 89.19 129 LEU B C 1
ATOM 5761 O O . LEU B 1 129 ? -9.578 -36.906 0.971 1 89.19 129 LEU B O 1
ATOM 5765 N N . GLU B 1 130 ? -9.578 -38.875 -0.096 1 90.44 130 GLU B N 1
ATOM 5766 C CA . GLU B 1 130 ? -9.516 -39.625 1.148 1 90.44 130 GLU B CA 1
ATOM 5767 C C . GLU B 1 130 ? -8.164 -39.438 1.843 1 90.44 130 GLU B C 1
ATOM 5769 O O . GLU B 1 130 ? -8.117 -39.219 3.053 1 90.44 130 GLU B O 1
ATOM 5774 N N . PRO B 1 131 ? -7.125 -39.5 1.104 1 91.5 131 PRO B N 1
ATOM 5775 C CA . PRO B 1 131 ? -5.828 -39.25 1.742 1 91.5 131 PRO B CA 1
ATOM 5776 C C . PRO B 1 131 ? -5.742 -37.875 2.383 1 91.5 131 PRO B C 1
ATOM 5778 O O . PRO B 1 131 ? -5.168 -37.719 3.465 1 91.5 131 PRO B O 1
ATOM 5781 N N . LEU B 1 132 ? -6.234 -36.938 1.761 1 93.44 132 LEU B N 1
ATOM 5782 C CA . LEU B 1 132 ? -6.199 -35.562 2.297 1 93.44 132 LEU B CA 1
ATOM 5783 C C . LEU B 1 132 ? -7.039 -35.469 3.566 1 93.44 132 LEU B C 1
ATOM 5785 O O . LEU B 1 132 ? -6.641 -34.812 4.523 1 93.44 132 LEU B O 1
ATOM 5789 N N . ALA B 1 133 ? -8.164 -36.094 3.582 1 94.62 133 ALA B N 1
ATOM 5790 C CA . ALA B 1 133 ? -9.016 -36.094 4.77 1 94.62 133 ALA B CA 1
ATOM 5791 C C . ALA B 1 133 ? -8.32 -36.812 5.934 1 94.62 133 ALA B C 1
ATOM 5793 O O . ALA B 1 133 ? -8.438 -36.375 7.082 1 94.62 133 ALA B O 1
ATOM 5794 N N . SER B 1 134 ? -7.633 -37.844 5.602 1 94.38 134 SER B N 1
ATOM 5795 C CA . SER B 1 134 ? -6.898 -38.594 6.629 1 94.38 134 SER B CA 1
ATOM 5796 C C . SER B 1 134 ? -5.77 -37.75 7.211 1 94.38 134 SER B C 1
ATOM 5798 O O . SER B 1 134 ? -5.52 -37.781 8.414 1 94.38 134 SER B O 1
ATOM 5800 N N . LEU B 1 135 ? -5.105 -37.062 6.379 1 94 135 LEU B N 1
ATOM 5801 C CA . LEU B 1 135 ? -4.031 -36.188 6.828 1 94 135 LEU B CA 1
ATOM 5802 C C . LEU B 1 135 ? -4.566 -35.062 7.734 1 94 135 LEU B C 1
ATOM 5804 O O . LEU B 1 135 ? -3.932 -34.719 8.727 1 94 135 LEU B O 1
ATOM 5808 N N . GLN B 1 136 ? -5.672 -34.531 7.363 1 95.31 136 GLN B N 1
ATOM 5809 C CA . GLN B 1 136 ? -6.293 -33.5 8.195 1 95.31 136 GLN B CA 1
ATOM 5810 C C . GLN B 1 136 ? -6.625 -34.031 9.586 1 95.31 136 GLN B C 1
ATOM 5812 O O . GLN B 1 136 ? -6.387 -33.375 10.586 1 95.31 136 GLN B O 1
ATOM 5817 N N . GLU B 1 137 ? -7.215 -35.188 9.602 1 94.75 137 GLU B N 1
ATOM 5818 C CA . GLU B 1 137 ? -7.594 -35.812 10.875 1 94.75 137 GLU B CA 1
ATOM 5819 C C . GLU B 1 137 ? -6.367 -36.125 11.719 1 94.75 137 GLU B C 1
ATOM 5821 O O . GLU B 1 137 ? -6.406 -36 12.945 1 94.75 137 GLU B O 1
ATOM 5826 N N . GLU B 1 138 ? -5.352 -36.531 11.094 1 94 138 GLU B N 1
ATOM 5827 C CA . GLU B 1 138 ? -4.109 -36.781 11.812 1 94 138 GLU B CA 1
ATOM 5828 C C . GLU B 1 138 ? -3.551 -35.5 12.414 1 94 138 GLU B C 1
ATOM 5830 O O . GLU B 1 138 ? -3.098 -35.5 13.555 1 94 138 GLU B O 1
ATOM 5835 N N . ALA B 1 139 ? -3.547 -34.5 11.633 1 93.88 139 ALA B N 1
ATOM 5836 C CA . ALA B 1 139 ? -3.104 -33.188 12.133 1 93.88 139 ALA B CA 1
ATOM 5837 C C . ALA B 1 139 ? -3.967 -32.75 13.312 1 93.88 139 ALA B C 1
ATOM 5839 O O . ALA B 1 139 ? -3.447 -32.25 14.312 1 93.88 139 ALA B O 1
ATOM 5840 N N . ALA B 1 140 ? -5.266 -32.906 13.172 1 94.75 140 ALA B N 1
ATOM 5841 C CA . ALA B 1 140 ? -6.191 -32.5 14.227 1 94.75 140 ALA B CA 1
ATOM 5842 C C . ALA B 1 140 ? -5.918 -33.25 15.516 1 94.75 140 ALA B C 1
ATOM 5844 O O . ALA B 1 140 ? -5.957 -32.688 16.609 1 94.75 140 ALA B O 1
ATOM 5845 N N . LYS B 1 141 ? -5.629 -34.5 15.422 1 92.69 141 LYS B N 1
ATOM 5846 C CA . LYS B 1 141 ? -5.32 -35.312 16.594 1 92.69 141 LYS B CA 1
ATOM 5847 C C . LYS B 1 141 ? -4.062 -34.812 17.297 1 92.69 141 LYS B C 1
ATOM 5849 O O . LYS B 1 141 ? -4.004 -34.781 18.531 1 92.69 141 LYS B O 1
ATOM 5854 N N . TYR B 1 142 ? -3.146 -34.469 16.5 1 90.5 142 TYR B N 1
ATOM 5855 C CA . TYR B 1 142 ? -1.898 -33.938 17.062 1 90.5 142 TYR B CA 1
ATOM 5856 C C . TYR B 1 142 ? -2.129 -32.656 17.828 1 90.5 142 TYR B C 1
ATOM 5858 O O . TYR B 1 142 ? -1.621 -32.469 18.938 1 90.5 142 TYR B O 1
ATOM 5866 N N . TYR B 1 143 ? -2.871 -31.719 17.234 1 89.56 143 TYR B N 1
ATOM 5867 C CA . TYR B 1 143 ? -3.131 -30.438 17.875 1 89.56 143 TYR B CA 1
ATOM 5868 C C . TYR B 1 143 ? -3.949 -30.625 19.141 1 89.56 143 TYR B C 1
ATOM 5870 O O . TYR B 1 143 ? -3.791 -29.859 20.094 1 89.56 143 TYR B O 1
ATOM 5878 N N . ARG B 1 144 ? -4.754 -31.625 19.203 1 85.94 144 ARG B N 1
ATOM 5879 C CA . ARG B 1 144 ? -5.57 -31.891 20.375 1 85.94 144 ARG B CA 1
ATOM 5880 C C . ARG B 1 144 ? -4.711 -32.375 21.547 1 85.94 144 ARG B C 1
ATOM 5882 O O . ARG B 1 144 ? -4.988 -32.062 22.703 1 85.94 144 ARG B O 1
ATOM 5889 N N . CYS B 1 145 ? -3.721 -33.156 21.234 1 79.19 145 CYS B N 1
ATOM 5890 C CA . CYS B 1 145 ? -2.9 -33.781 22.266 1 79.19 145 CYS B CA 1
ATOM 5891 C C . CYS B 1 145 ? -1.774 -32.844 22.703 1 79.19 145 CYS B C 1
ATOM 5893 O O . CYS B 1 145 ? -1.142 -33.062 23.734 1 79.19 145 CYS B O 1
ATOM 5895 N N . ASP B 1 146 ? -1.466 -32.031 21.828 1 68.69 146 ASP B N 1
ATOM 5896 C CA . ASP B 1 146 ? -0.354 -31.125 22.125 1 68.69 146 ASP B CA 1
ATOM 5897 C C . ASP B 1 146 ? -0.705 -30.188 23.281 1 68.69 146 ASP B C 1
ATOM 5899 O O . ASP B 1 146 ? -1.646 -29.391 23.172 1 68.69 146 ASP B O 1
ATOM 5903 N N . SER B 1 147 ? -0.456 -30.656 24.516 1 56.97 147 SER B N 1
ATOM 5904 C CA . SER B 1 147 ? -0.746 -29.984 25.766 1 56.97 147 SER B CA 1
ATOM 5905 C C . SER B 1 147 ? -0.023 -28.641 25.844 1 56.97 147 SER B C 1
ATOM 5907 O O . SER B 1 147 ? -0.198 -27.891 26.812 1 56.97 147 SER B O 1
ATOM 5909 N N . SER B 1 148 ? 1.113 -28.375 25.109 1 53.59 148 SER B N 1
ATOM 5910 C CA . SER B 1 148 ? 1.99 -27.25 25.469 1 53.59 148 SER B CA 1
ATOM 5911 C C . SER B 1 148 ? 1.395 -25.922 25.031 1 53.59 148 SER B C 1
ATOM 5913 O O . SER B 1 148 ? 1.168 -25.688 23.844 1 53.59 148 SER B O 1
ATOM 5915 N N . ASP B 1 149 ? 0.613 -25.297 25.906 1 53.19 149 ASP B N 1
ATOM 5916 C CA . ASP B 1 149 ? -0.073 -24.016 25.734 1 53.19 149 ASP B CA 1
ATOM 5917 C C . ASP B 1 149 ? 0.789 -23.031 24.953 1 53.19 149 ASP B C 1
ATOM 5919 O O . ASP B 1 149 ? 1.454 -23.406 23.984 1 53.19 149 ASP B O 1
ATOM 5923 N N . SER B 1 150 ? 1.285 -21.891 25.781 1 54.69 150 SER B N 1
ATOM 5924 C CA . SER B 1 150 ? 1.969 -20.672 25.375 1 54.69 150 SER B CA 1
ATOM 5925 C C . SER B 1 150 ? 3.346 -20.984 24.797 1 54.69 150 SER B C 1
ATOM 5927 O O . SER B 1 150 ? 3.922 -20.156 24.078 1 54.69 150 SER B O 1
ATOM 5929 N N . SER B 1 151 ? 3.852 -22.234 24.938 1 60.81 151 SER B N 1
ATOM 5930 C CA . SER B 1 151 ? 5.234 -22.531 24.562 1 60.81 151 SER B CA 1
ATOM 5931 C C . SER B 1 151 ? 5.363 -22.766 23.062 1 60.81 151 SER B C 1
ATOM 5933 O O . SER B 1 151 ? 6.395 -22.453 22.469 1 60.81 151 SER B O 1
ATOM 5935 N N . ALA B 1 152 ? 4.227 -23.219 22.516 1 65.75 152 ALA B N 1
ATOM 5936 C CA . ALA B 1 152 ? 4.289 -23.531 21.094 1 65.75 152 ALA B CA 1
ATOM 5937 C C . ALA B 1 152 ? 4.473 -22.266 20.25 1 65.75 152 ALA B C 1
ATOM 5939 O O . ALA B 1 152 ? 4.984 -22.328 19.141 1 65.75 152 ALA B O 1
ATOM 5940 N N . ALA B 1 153 ? 4.141 -21.234 20.844 1 70.44 153 ALA B N 1
ATOM 5941 C CA . ALA B 1 153 ? 4.223 -19.969 20.094 1 70.44 153 ALA B CA 1
ATOM 5942 C C . ALA B 1 153 ? 5.594 -19.328 20.266 1 70.44 153 ALA B C 1
ATOM 5944 O O . ALA B 1 153 ? 5.938 -18.391 19.562 1 70.44 153 ALA B O 1
ATOM 5945 N N . GLN B 1 154 ? 6.348 -19.891 21.156 1 78.62 154 GLN B N 1
ATOM 5946 C CA . GLN B 1 154 ? 7.707 -19.375 21.281 1 78.62 154 GLN B CA 1
ATOM 5947 C C . GLN B 1 154 ? 8.523 -19.656 20.031 1 78.62 154 GLN B C 1
ATOM 5949 O O . GLN B 1 154 ? 8.352 -20.688 19.391 1 78.62 154 GLN B O 1
ATOM 5954 N N . TYR B 1 155 ? 9.289 -18.75 19.719 1 79.75 155 TYR B N 1
ATOM 5955 C CA . TYR B 1 155 ? 9.93 -18.797 18.422 1 79.75 155 TYR B CA 1
ATOM 5956 C C . TYR B 1 155 ? 10.758 -20.062 18.25 1 79.75 155 TYR B C 1
ATOM 5958 O O . TYR B 1 155 ? 10.781 -20.656 17.172 1 79.75 155 TYR B O 1
ATOM 5966 N N . SER B 1 156 ? 11.453 -20.531 19.344 1 81.81 156 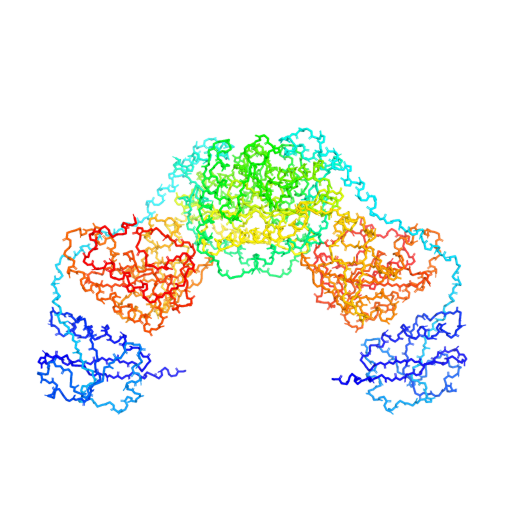SER B N 1
ATOM 5967 C CA . SER B 1 156 ? 12.266 -21.75 19.234 1 81.81 156 SER B CA 1
ATOM 5968 C C . SER B 1 156 ? 11.398 -22.969 18.984 1 81.81 156 SER B C 1
ATOM 5970 O O . SER B 1 156 ? 11.734 -23.828 18.156 1 81.81 156 SER B O 1
ATOM 5972 N N . ASP B 1 157 ? 10.328 -23.062 19.719 1 85.88 157 ASP B N 1
ATOM 5973 C CA . ASP B 1 157 ? 9.406 -24.188 19.562 1 85.88 157 ASP B CA 1
ATOM 5974 C C . ASP B 1 157 ? 8.727 -24.141 18.188 1 85.88 157 ASP B C 1
ATOM 5976 O O . ASP B 1 157 ? 8.492 -25.172 17.578 1 85.88 157 ASP B O 1
ATOM 5980 N N . PHE B 1 158 ? 8.406 -23.031 17.797 1 89 158 PHE B N 1
ATOM 5981 C CA . PHE B 1 158 ? 7.758 -22.891 16.5 1 89 158 PHE B CA 1
ATOM 5982 C C . PHE B 1 158 ? 8.703 -23.266 15.375 1 89 158 PHE B C 1
ATOM 5984 O O . PHE B 1 158 ? 8.289 -23.891 14.398 1 89 158 PHE B O 1
ATOM 5991 N N . GLU B 1 159 ? 9.953 -22.859 15.516 1 89 159 GLU B N 1
ATOM 5992 C CA . GLU B 1 159 ? 10.953 -23.266 14.531 1 89 159 GLU B CA 1
ATOM 5993 C C . GLU B 1 159 ? 11.031 -24.781 14.422 1 89 159 GLU B C 1
ATOM 5995 O O . GLU B 1 159 ? 11.086 -25.328 13.32 1 89 159 GLU B O 1
ATOM 6000 N N . LEU B 1 160 ? 11.031 -25.422 15.531 1 89.06 160 LEU B N 1
ATOM 6001 C CA . LEU B 1 160 ? 11.094 -26.875 15.539 1 89.06 160 LEU B CA 1
ATOM 6002 C C . LEU B 1 160 ? 9.859 -27.484 14.883 1 89.06 160 LEU B C 1
ATOM 6004 O O . LEU B 1 160 ? 9.969 -28.469 14.148 1 89.06 160 LEU B O 1
ATOM 6008 N N . GLN B 1 161 ? 8.758 -26.922 15.148 1 90.38 161 GLN B N 1
ATOM 6009 C CA . GLN B 1 161 ? 7.512 -27.375 14.539 1 90.38 161 GLN B CA 1
ATOM 6010 C C . GLN B 1 161 ? 7.562 -27.234 13.023 1 90.38 161 GLN B C 1
ATOM 6012 O O . GLN B 1 161 ? 7.145 -28.141 12.289 1 90.38 161 GLN B O 1
ATOM 6017 N N . GLN B 1 162 ? 8.062 -26.219 12.562 1 92.31 162 GLN B N 1
ATOM 6018 C CA . GLN B 1 162 ? 8.07 -25.906 11.141 1 92.31 162 GLN B CA 1
ATOM 6019 C C . GLN B 1 162 ? 9.094 -26.75 10.391 1 92.31 162 GLN B C 1
ATOM 6021 O O . GLN B 1 162 ? 8.859 -27.156 9.25 1 92.31 162 GLN B O 1
ATOM 6026 N N . VAL B 1 163 ? 10.164 -27 11.008 1 88.75 163 VAL B N 1
ATOM 6027 C CA . VAL B 1 163 ? 11.273 -27.656 10.312 1 88.75 163 VAL B CA 1
ATOM 6028 C C . VAL B 1 163 ? 11.156 -29.172 10.477 1 88.75 163 VAL B C 1
ATOM 6030 O O . VAL B 1 163 ? 11.391 -29.922 9.523 1 88.75 163 VAL B O 1
ATOM 6033 N N . GLN B 1 164 ? 10.703 -29.625 11.648 1 84.75 164 GLN B N 1
ATOM 6034 C CA . GLN B 1 164 ? 10.766 -31.062 11.914 1 84.75 164 GLN B CA 1
ATOM 6035 C C . GLN B 1 164 ? 9.414 -31.594 12.375 1 84.75 164 GLN B C 1
ATOM 6037 O O . GLN B 1 164 ? 9.242 -32.812 12.523 1 84.75 164 GLN B O 1
ATOM 6042 N N . GLY B 1 165 ? 8.523 -30.75 12.516 1 83.56 165 GLY B N 1
ATOM 6043 C CA . GLY B 1 165 ? 7.281 -31.172 13.133 1 83.56 165 GLY B CA 1
ATOM 6044 C C . GLY B 1 165 ? 6.348 -31.891 12.172 1 83.56 165 GLY B C 1
ATOM 6045 O O . GLY B 1 165 ? 6.523 -31.812 10.953 1 83.56 165 GLY B O 1
ATOM 6046 N N . LYS B 1 166 ? 5.395 -32.531 12.734 1 83.5 166 LYS B N 1
ATOM 6047 C CA . LYS B 1 166 ? 4.41 -33.312 11.984 1 83.5 166 LYS B CA 1
ATOM 6048 C C . LYS B 1 166 ? 3.242 -32.406 11.547 1 83.5 166 LYS B C 1
ATOM 6050 O O . LYS B 1 166 ? 2.498 -32.781 10.633 1 83.5 166 LYS B O 1
ATOM 6055 N N . THR B 1 167 ? 3.125 -31.375 12.234 1 89.81 167 THR B N 1
ATOM 6056 C CA . THR B 1 167 ? 1.985 -30.516 11.938 1 89.81 167 THR B CA 1
ATOM 6057 C C . THR B 1 167 ? 2.441 -29.078 11.703 1 89.81 167 THR B C 1
ATOM 6059 O O . THR B 1 167 ? 2.072 -28.172 12.453 1 89.81 167 THR B O 1
ATOM 6062 N N . PRO B 1 168 ? 3.17 -28.922 10.703 1 93.31 168 PRO B N 1
ATOM 6063 C CA . PRO B 1 168 ? 3.576 -27.547 10.406 1 93.31 168 PRO B CA 1
ATOM 6064 C C . PRO B 1 168 ? 2.402 -26.656 9.984 1 93.31 168 PRO B C 1
ATOM 6066 O O . PRO B 1 168 ? 1.376 -27.172 9.523 1 93.31 168 PRO B O 1
ATOM 6069 N N . ILE B 1 169 ? 2.541 -25.469 10.289 1 95.31 169 ILE B N 1
ATOM 6070 C CA . ILE B 1 169 ? 1.611 -24.453 9.805 1 95.31 169 ILE B CA 1
ATOM 6071 C C . ILE B 1 169 ? 2.18 -23.781 8.555 1 95.31 169 ILE B C 1
ATOM 6073 O O . ILE B 1 169 ? 3.332 -23.344 8.547 1 95.31 169 ILE B O 1
ATOM 6077 N N . TYR B 1 170 ? 1.447 -23.812 7.52 1 94.75 170 TYR B N 1
ATOM 6078 C CA . TYR B 1 170 ? 1.893 -23.203 6.27 1 94.75 170 TYR B CA 1
ATOM 6079 C C . TYR B 1 170 ? 1.643 -21.703 6.273 1 94.75 170 TYR B C 1
ATOM 6081 O O . TYR B 1 170 ? 0.644 -21.219 5.723 1 94.75 170 TYR B O 1
ATOM 6089 N N . ASN B 1 171 ? 2.553 -21 6.918 1 93.69 171 ASN B N 1
ATOM 6090 C CA . ASN B 1 171 ? 2.441 -19.547 7.039 1 93.69 171 ASN B CA 1
ATOM 6091 C C . ASN B 1 171 ? 3.514 -18.828 6.223 1 93.69 171 ASN B C 1
ATOM 6093 O O . ASN B 1 171 ? 3.811 -17.672 6.469 1 93.69 171 ASN B O 1
ATOM 6097 N N . GLY B 1 172 ? 4.176 -19.578 5.355 1 91.06 172 GLY B N 1
ATOM 6098 C CA . GLY B 1 172 ? 5.184 -19 4.484 1 91.06 172 GLY B CA 1
ATOM 6099 C C . GLY B 1 172 ? 6.594 -19.141 5.023 1 91.06 172 GLY B C 1
ATOM 6100 O O . GLY B 1 172 ? 7.559 -18.734 4.371 1 91.06 172 GLY B O 1
ATOM 6101 N N . ARG B 1 173 ? 6.758 -19.734 6.266 1 92.31 173 ARG B N 1
ATOM 6102 C CA . ARG B 1 173 ? 8.086 -19.844 6.863 1 92.31 173 ARG B CA 1
ATOM 6103 C C . ARG B 1 173 ? 8.375 -21.281 7.285 1 92.31 173 ARG B C 1
ATOM 6105 O O . ARG B 1 173 ? 7.617 -21.875 8.047 1 92.31 173 ARG B O 1
ATOM 6112 N N . PRO B 1 174 ? 9.484 -21.953 6.898 1 91.69 174 PRO B N 1
ATOM 6113 C CA . PRO B 1 174 ? 10.328 -21.438 5.82 1 91.69 174 PRO B CA 1
ATOM 6114 C C . PRO B 1 174 ? 9.633 -21.469 4.457 1 91.69 174 PRO B C 1
ATOM 6116 O O . PRO B 1 174 ? 8.406 -21.562 4.387 1 91.69 174 PRO B O 1
ATOM 6119 N N . ILE B 1 175 ? 10.383 -21.312 3.41 1 88.94 175 ILE B N 1
ATOM 6120 C CA . ILE B 1 175 ? 9.836 -21.109 2.074 1 88.94 175 ILE B CA 1
ATOM 6121 C C . ILE B 1 175 ? 9.008 -22.312 1.656 1 88.94 175 ILE B C 1
ATOM 6123 O O . ILE B 1 175 ? 8 -22.172 0.953 1 88.94 175 ILE B O 1
ATOM 6127 N N . ASN B 1 176 ? 9.312 -23.484 2.109 1 88.25 176 ASN B N 1
ATOM 6128 C CA . ASN B 1 176 ? 8.625 -24.703 1.704 1 88.25 176 ASN B CA 1
ATOM 6129 C C . ASN B 1 176 ? 7.297 -24.875 2.43 1 88.25 176 ASN B C 1
ATOM 6131 O O . ASN B 1 176 ? 6.559 -25.828 2.182 1 88.25 176 ASN B O 1
ATOM 6135 N N . ARG B 1 177 ? 6.961 -24.016 3.322 1 92.75 177 ARG B N 1
ATOM 6136 C CA . ARG B 1 177 ? 5.668 -24 4.004 1 92.75 177 ARG B CA 1
ATOM 6137 C C . ARG B 1 177 ? 4.766 -22.906 3.434 1 92.75 177 ARG B C 1
ATOM 6139 O O . ARG B 1 177 ? 4.016 -22.266 4.172 1 92.75 177 ARG B O 1
ATOM 6146 N N . THR B 1 178 ? 4.93 -22.609 2.221 1 90.44 178 THR B N 1
ATOM 6147 C CA . THR B 1 178 ? 4.051 -21.688 1.508 1 90.44 178 THR B CA 1
ATOM 6148 C C . THR B 1 178 ? 3.014 -22.469 0.692 1 90.44 178 THR B C 1
ATOM 6150 O O . THR B 1 178 ? 3.363 -23.344 -0.1 1 90.44 178 THR B O 1
ATOM 6153 N N . ALA B 1 179 ? 1.772 -22.172 0.902 1 91.62 179 ALA B N 1
ATOM 6154 C CA . ALA B 1 179 ? 0.678 -22.859 0.223 1 91.62 179 ALA B CA 1
ATOM 6155 C C . ALA B 1 179 ? 0.035 -21.953 -0.831 1 91.62 179 ALA B C 1
ATOM 6157 O O . ALA B 1 179 ? 0.475 -20.828 -1.045 1 91.62 179 ALA B O 1
ATOM 6158 N N . SER B 1 180 ? -0.941 -22.547 -1.54 1 91.19 180 SER B N 1
ATOM 6159 C CA . SER B 1 180 ? -1.735 -21.797 -2.498 1 91.19 180 SER B CA 1
ATOM 6160 C C . SER B 1 180 ? -2.498 -20.656 -1.811 1 91.19 180 SER B C 1
ATOM 6162 O O . SER B 1 180 ? -2.791 -20.734 -0.615 1 91.19 180 SER B O 1
ATOM 6164 N N . PRO B 1 181 ? -2.828 -19.625 -2.527 1 92.69 181 PRO B N 1
ATOM 6165 C CA . PRO B 1 181 ? -3.551 -18.516 -1.92 1 92.69 181 PRO B CA 1
ATOM 6166 C C . PRO B 1 181 ? -4.863 -18.938 -1.266 1 92.69 181 PRO B C 1
ATOM 6168 O O . PRO B 1 181 ? -5.664 -19.641 -1.884 1 92.69 181 PRO B O 1
ATOM 6171 N N . ILE B 1 182 ? -5.09 -18.516 -0.122 1 95.38 182 ILE B N 1
ATOM 6172 C CA . ILE B 1 182 ? -6.258 -18.922 0.647 1 95.38 182 ILE B CA 1
ATOM 6173 C C . ILE B 1 182 ? -7.523 -18.359 -0.003 1 95.38 182 ILE B C 1
ATOM 6175 O O . ILE B 1 182 ? -8.625 -18.844 0.251 1 95.38 182 ILE B O 1
ATOM 6179 N N . GLU B 1 183 ? -7.387 -17.328 -0.834 1 94.56 183 GLU B N 1
ATOM 6180 C CA . GLU B 1 183 ? -8.516 -16.766 -1.565 1 94.56 183 GLU B CA 1
ATOM 6181 C C . GLU B 1 183 ? -9.164 -17.812 -2.471 1 94.56 183 GLU B C 1
ATOM 6183 O O . GLU B 1 183 ? -10.328 -17.672 -2.852 1 94.56 183 GLU B O 1
ATOM 6188 N N . LEU B 1 184 ? -8.398 -18.797 -2.809 1 95.06 184 LEU B N 1
ATOM 6189 C CA . LEU B 1 184 ? -8.93 -19.875 -3.652 1 95.06 184 LEU B CA 1
ATOM 6190 C C . LEU B 1 184 ? -9.828 -20.797 -2.854 1 95.06 184 LEU B C 1
ATOM 6192 O O . LEU B 1 184 ? -10.633 -21.531 -3.428 1 95.06 184 LEU B O 1
ATOM 6196 N N . PHE B 1 185 ? -9.719 -20.828 -1.562 1 96.44 185 PHE B N 1
ATOM 6197 C CA . PHE B 1 185 ? -10.398 -21.844 -0.765 1 96.44 185 PHE B CA 1
ATOM 6198 C C . PHE B 1 185 ? -11.625 -21.25 -0.077 1 96.44 185 PHE B C 1
ATOM 6200 O O . PHE B 1 185 ? -12.5 -22 0.377 1 96.44 185 PHE B O 1
ATOM 6207 N N . HIS B 1 186 ? -11.602 -19.953 0.002 1 97.5 186 HIS B N 1
ATOM 6208 C CA . HIS B 1 186 ? -12.812 -19.328 0.517 1 97.5 186 HIS B CA 1
ATOM 6209 C C . HIS B 1 186 ? -12.953 -17.891 0.018 1 97.5 186 HIS B C 1
ATOM 6211 O O . HIS B 1 186 ? -11.992 -17.109 0.077 1 97.5 186 HIS B O 1
ATOM 6217 N N . PRO B 1 187 ? -14.109 -17.438 -0.355 1 96.38 187 PRO B N 1
ATOM 6218 C CA . PRO B 1 187 ? -14.297 -16.125 -0.977 1 96.38 187 PRO B CA 1
ATOM 6219 C C . PRO B 1 187 ? -14.242 -14.977 0.031 1 96.38 187 PRO B C 1
ATOM 6221 O O . PRO B 1 187 ? -14.133 -13.812 -0.359 1 96.38 187 PRO B O 1
ATOM 6224 N N . ALA B 1 188 ? -14.391 -15.242 1.311 1 97.06 188 ALA B N 1
ATOM 6225 C CA . ALA B 1 188 ? -14.352 -14.195 2.33 1 97.06 188 ALA B CA 1
ATOM 6226 C C . ALA B 1 188 ? -13.055 -13.391 2.242 1 97.06 188 ALA B C 1
ATOM 6228 O O . ALA B 1 188 ? -13.039 -12.188 2.523 1 97.06 188 ALA B O 1
ATOM 6229 N N . PHE B 1 189 ? -12.008 -14.016 1.877 1 96.69 189 PHE B N 1
ATOM 6230 C CA . PHE B 1 189 ? -10.719 -13.344 1.823 1 96.69 189 PHE B CA 1
ATOM 6231 C C . PHE B 1 189 ? -10.648 -12.398 0.629 1 96.69 189 PHE B C 1
ATOM 6233 O O . PHE B 1 189 ? -9.898 -11.414 0.65 1 96.69 189 PHE B O 1
ATOM 6240 N N . ASP B 1 190 ? -11.391 -12.664 -0.38 1 95.12 190 ASP B N 1
ATOM 6241 C CA . ASP B 1 190 ? -11.523 -11.734 -1.492 1 95.12 190 ASP B CA 1
ATOM 6242 C C . ASP B 1 190 ? -12.359 -10.516 -1.093 1 95.12 190 ASP B C 1
ATOM 6244 O O . ASP B 1 190 ? -12.141 -9.414 -1.591 1 95.12 190 ASP B O 1
ATOM 6248 N N . VAL B 1 191 ? -13.336 -10.82 -0.278 1 96.69 191 VAL B N 1
ATOM 6249 C CA . VAL B 1 191 ? -14.141 -9.734 0.264 1 96.69 191 VAL B CA 1
ATOM 6250 C C . VAL B 1 191 ? -13.234 -8.727 0.977 1 96.69 191 VAL B C 1
ATOM 6252 O O . VAL B 1 191 ? -13.383 -7.52 0.799 1 96.69 191 VAL B O 1
ATOM 6255 N N . PHE B 1 192 ? -12.352 -9.203 1.682 1 97.06 192 PHE B N 1
ATOM 6256 C CA . PHE B 1 192 ? -11.398 -8.359 2.393 1 97.06 192 PHE B CA 1
ATOM 6257 C C . PHE B 1 192 ? -10.625 -7.477 1.42 1 97.06 192 PHE B C 1
ATOM 6259 O O . PHE B 1 192 ? -10.547 -6.258 1.604 1 97.06 192 PHE B O 1
ATOM 6266 N N . ALA B 1 193 ? -10.094 -8.062 0.431 1 93.75 193 ALA B N 1
ATOM 6267 C CA . ALA B 1 193 ? -9.266 -7.352 -0.542 1 93.75 193 ALA B CA 1
ATOM 6268 C C . ALA B 1 193 ? -10.078 -6.301 -1.294 1 93.75 193 ALA B C 1
ATOM 6270 O O . ALA B 1 193 ? -9.602 -5.195 -1.538 1 93.75 193 ALA B O 1
ATOM 6271 N N . THR B 1 194 ? -11.227 -6.648 -1.696 1 93.5 194 THR B N 1
ATOM 6272 C CA . THR B 1 194 ? -12.094 -5.742 -2.439 1 93.5 194 THR B CA 1
ATOM 6273 C C . THR B 1 194 ? -12.492 -4.543 -1.579 1 93.5 194 THR B C 1
ATOM 6275 O O . THR B 1 194 ? -12.531 -3.412 -2.064 1 93.5 194 THR B O 1
ATOM 6278 N N . GLN B 1 195 ? -12.773 -4.863 -0.349 1 94.62 195 GLN B N 1
ATOM 6279 C CA . GLN B 1 195 ? -13.188 -3.801 0.561 1 94.62 195 GLN B CA 1
ATOM 6280 C C . GLN B 1 195 ? -12.047 -2.818 0.814 1 94.62 195 GLN B C 1
ATOM 6282 O O . GLN B 1 195 ? -12.281 -1.622 1.001 1 94.62 195 GLN B O 1
ATOM 6287 N N . LEU B 1 196 ? -10.859 -3.248 0.858 1 94 196 LEU B N 1
ATOM 6288 C CA . LEU B 1 196 ? -9.688 -2.408 1.073 1 94 196 LEU B CA 1
ATOM 6289 C C . LEU B 1 196 ? -9.547 -1.369 -0.035 1 94 196 LEU B C 1
ATOM 6291 O O . LEU B 1 196 ? -9.016 -0.28 0.191 1 94 196 LEU B O 1
ATOM 6295 N N . GLU B 1 197 ? -10.023 -1.68 -1.193 1 91.31 197 GLU B N 1
ATOM 6296 C CA . GLU B 1 197 ? -9.82 -0.818 -2.354 1 91.31 197 GLU B CA 1
ATOM 6297 C C . GLU B 1 197 ? -10.969 0.168 -2.52 1 91.31 197 GLU B C 1
ATOM 6299 O O . GLU B 1 197 ? -10.898 1.079 -3.348 1 91.31 197 GLU B O 1
ATOM 6304 N N . LYS B 1 198 ? -11.93 0.012 -1.719 1 91.62 198 LYS B N 1
ATOM 6305 C CA . LYS B 1 198 ? -13.062 0.92 -1.828 1 91.62 198 LYS B CA 1
ATOM 6306 C C . LYS B 1 198 ? -12.695 2.322 -1.352 1 91.62 198 LYS B C 1
ATOM 6308 O O . LYS B 1 198 ? -11.75 2.492 -0.581 1 91.62 198 LYS B O 1
ATOM 6313 N N . THR B 1 199 ? -13.391 3.326 -1.875 1 88.25 199 THR B N 1
ATOM 6314 C CA . THR B 1 199 ? -13.047 4.707 -1.553 1 88.25 199 THR B CA 1
ATOM 6315 C C . THR B 1 199 ? -14.242 5.43 -0.942 1 88.25 199 THR B C 1
ATOM 6317 O O . THR B 1 199 ? -14.156 6.613 -0.605 1 88.25 199 THR B O 1
ATOM 6320 N N . GLU B 1 200 ? -15.258 4.77 -0.721 1 87.19 200 GLU B N 1
ATOM 6321 C CA . GLU B 1 200 ? -16.453 5.41 -0.189 1 87.19 200 GLU B CA 1
ATOM 6322 C C . GLU B 1 200 ? -16.25 5.859 1.254 1 87.19 200 GLU B C 1
ATOM 6324 O O . GLU B 1 200 ? -15.422 5.293 1.973 1 87.19 200 GLU B O 1
ATOM 6329 N N . ASN B 1 201 ? -16.984 6.828 1.596 1 86.44 201 ASN B N 1
ATOM 6330 C CA . ASN B 1 201 ? -16.906 7.32 2.967 1 86.44 201 ASN B CA 1
ATOM 6331 C C . ASN B 1 201 ? -17.641 6.398 3.936 1 86.44 201 ASN B C 1
ATOM 6333 O O . ASN B 1 201 ? -18.609 5.73 3.555 1 86.44 201 ASN B O 1
ATOM 6337 N N . LEU B 1 202 ? -17.141 6.426 5.09 1 90.69 202 LEU B N 1
ATOM 6338 C CA . LEU B 1 202 ? -17.688 5.57 6.137 1 90.69 202 LEU B CA 1
ATOM 6339 C C . LEU B 1 202 ? -18.359 6.406 7.223 1 90.69 202 LEU B C 1
ATOM 6341 O O . LEU B 1 202 ? -18.484 7.625 7.09 1 90.69 202 LEU B O 1
ATOM 6345 N N . SER B 1 203 ? -18.906 5.703 8.211 1 91.38 203 SER B N 1
ATOM 6346 C CA . SER B 1 203 ? -19.656 6.395 9.242 1 91.38 203 SER B CA 1
ATOM 6347 C C . SER B 1 203 ? -18.734 7.129 10.211 1 91.38 203 SER B C 1
ATOM 6349 O O . SER B 1 203 ? -17.609 6.695 10.453 1 91.38 203 SER B O 1
ATOM 6351 N N . ALA B 1 204 ? -19.266 8.18 10.781 1 91.69 204 ALA B N 1
ATOM 6352 C CA . ALA B 1 204 ? -18.516 8.984 11.75 1 91.69 204 ALA B CA 1
ATOM 6353 C C . ALA B 1 204 ? -18.156 8.156 12.984 1 91.69 204 ALA B C 1
ATOM 6355 O O . ALA B 1 204 ? -17.078 8.336 13.562 1 91.69 204 ALA B O 1
ATOM 6356 N N . SER B 1 205 ? -19.031 7.379 13.344 1 91.94 205 SER B N 1
ATOM 6357 C CA . SER B 1 205 ? -18.797 6.535 14.508 1 91.94 205 SER B CA 1
ATOM 6358 C C . SER B 1 205 ? -17.609 5.59 14.281 1 91.94 205 SER B C 1
ATOM 6360 O O . SER B 1 205 ? -16.844 5.324 15.203 1 91.94 205 SER B O 1
ATOM 6362 N N . HIS B 1 206 ? -17.531 5.117 13.094 1 94.31 206 HIS B N 1
ATOM 6363 C CA . HIS B 1 206 ? -16.422 4.223 12.773 1 94.31 206 HIS B CA 1
ATOM 6364 C C . HIS B 1 206 ? -15.094 4.969 12.773 1 94.31 206 HIS B C 1
ATOM 6366 O O . HIS B 1 206 ? -14.086 4.449 13.266 1 94.31 206 HIS B O 1
ATOM 6372 N N . TYR B 1 207 ? -15.117 6.176 12.219 1 93.81 207 TYR B N 1
ATOM 6373 C CA . TYR B 1 207 ? -13.922 7.012 12.266 1 93.81 207 TYR B CA 1
ATOM 6374 C C . TYR B 1 207 ? -13.469 7.238 13.695 1 93.81 207 TYR B C 1
ATOM 6376 O O . TYR B 1 207 ? -12.273 7.133 14.008 1 93.81 207 TYR B O 1
ATOM 6384 N N . ALA B 1 208 ? -14.375 7.527 14.539 1 93.19 208 ALA B N 1
ATOM 6385 C CA . ALA B 1 208 ? -14.078 7.832 15.938 1 93.19 208 ALA B CA 1
ATOM 6386 C C . ALA B 1 208 ? -13.523 6.609 16.656 1 93.19 208 ALA B C 1
ATOM 6388 O O . ALA B 1 208 ? -12.57 6.719 17.438 1 93.19 208 ALA B O 1
ATOM 6389 N N . ALA B 1 209 ? -14.133 5.473 16.438 1 95.31 209 ALA B N 1
ATOM 6390 C CA . ALA B 1 209 ? -13.703 4.238 17.078 1 95.31 209 ALA B CA 1
ATOM 6391 C C . ALA B 1 209 ? -12.266 3.896 16.703 1 95.31 209 ALA B C 1
ATOM 6393 O O . ALA B 1 209 ? -11.453 3.543 17.562 1 95.31 209 ALA B O 1
ATOM 6394 N N . VAL B 1 210 ? -11.961 3.98 15.453 1 95.5 210 VAL B N 1
ATOM 6395 C CA . VAL B 1 210 ? -10.633 3.637 14.961 1 95.5 210 VAL B CA 1
ATOM 6396 C C . VAL B 1 210 ? -9.617 4.652 15.477 1 95.5 210 VAL B C 1
ATOM 6398 O O . VAL B 1 210 ? -8.492 4.293 15.828 1 95.5 210 VAL B O 1
ATOM 6401 N N . GLU B 1 211 ? -9.969 5.914 15.484 1 92.94 211 GLU B N 1
ATOM 6402 C CA . GLU B 1 211 ? -9.062 6.941 15.992 1 92.94 211 GLU B CA 1
ATOM 6403 C C . GLU B 1 211 ? -8.703 6.688 17.453 1 92.94 211 GLU B C 1
ATOM 6405 O O . GLU B 1 211 ? -7.539 6.844 17.844 1 92.94 211 GLU B O 1
ATOM 6410 N N . GLU B 1 212 ? -9.656 6.371 18.234 1 93.75 212 GLU B N 1
ATOM 6411 C CA . GLU B 1 212 ? -9.398 6.066 19.641 1 93.75 212 GLU B CA 1
ATOM 6412 C C . GLU B 1 212 ? -8.422 4.898 19.781 1 93.75 212 GLU B C 1
ATOM 6414 O O . GLU B 1 212 ? -7.547 4.914 20.656 1 93.75 212 GLU B O 1
ATOM 6419 N N . LEU B 1 213 ? -8.641 3.908 18.969 1 96.19 213 LEU B N 1
ATOM 6420 C CA . LEU B 1 213 ? -7.734 2.766 18.969 1 96.19 213 LEU B CA 1
ATOM 6421 C C . LEU B 1 213 ? -6.328 3.191 18.562 1 96.19 213 LEU B C 1
ATOM 6423 O O . LEU B 1 213 ? -5.344 2.729 19.141 1 96.19 213 LEU B O 1
ATOM 6427 N N . MET B 1 214 ? -6.23 4.039 17.578 1 94.12 214 MET B N 1
ATOM 6428 C CA . MET B 1 214 ? -4.934 4.512 17.109 1 94.12 214 MET B CA 1
ATOM 6429 C C . MET B 1 214 ? -4.184 5.238 18.219 1 94.12 214 MET B C 1
ATOM 6431 O O . MET B 1 214 ? -2.998 4.98 18.438 1 94.12 214 MET B O 1
ATOM 6435 N N . VAL B 1 215 ? -4.848 6.09 18.922 1 92.25 215 VAL B N 1
ATOM 6436 C CA . VAL B 1 215 ? -4.242 6.859 20 1 92.25 215 VAL B CA 1
ATOM 6437 C C . VAL B 1 215 ? -3.766 5.914 21.094 1 92.25 215 VAL B C 1
ATOM 6439 O O . VAL B 1 215 ? -2.65 6.055 21.609 1 92.25 215 VAL B O 1
ATOM 6442 N N . SER B 1 216 ? -4.574 4.969 21.391 1 93.88 216 SER B N 1
ATOM 6443 C CA . SER B 1 216 ? -4.227 4.027 22.453 1 93.88 216 SER B CA 1
ATOM 6444 C C . SER B 1 216 ? -3.074 3.121 22.031 1 93.88 216 SER B C 1
ATOM 6446 O O . SER B 1 216 ? -2.27 2.697 22.859 1 93.88 216 SER B O 1
ATOM 6448 N N . SER B 1 217 ? -3.018 2.803 20.75 1 93.69 217 SER B N 1
ATOM 6449 C CA . SER B 1 217 ? -1.96 1.932 20.25 1 93.69 217 SER B CA 1
ATOM 6450 C C . SER B 1 217 ? -0.602 2.621 20.297 1 93.69 217 SER B C 1
ATOM 6452 O O . SER B 1 217 ? 0.431 1.962 20.438 1 93.69 217 SER B O 1
ATOM 6454 N N . GLN B 1 218 ? -0.551 3.893 20.188 1 91.88 218 GLN B N 1
ATOM 6455 C CA . GLN B 1 218 ? 0.69 4.656 20.25 1 91.88 218 GLN B CA 1
ATOM 6456 C C . GLN B 1 218 ? 1.193 4.766 21.688 1 91.88 218 GLN B C 1
ATOM 6458 O O . GLN B 1 218 ? 2.377 5.027 21.922 1 91.88 218 GLN B O 1
ATOM 6463 N N . ALA B 1 219 ? 0.295 4.594 22.578 1 91.62 219 ALA B N 1
ATOM 6464 C CA . ALA B 1 219 ? 0.651 4.73 23.984 1 91.62 219 ALA B CA 1
ATOM 6465 C C . ALA B 1 219 ? 1.433 3.514 24.469 1 91.62 219 ALA B C 1
ATOM 6467 O O . ALA B 1 219 ? 1.465 2.479 23.797 1 91.62 219 ALA B O 1
ATOM 6468 N N . PHE B 1 220 ? 2.182 3.721 25.562 1 90.44 220 PHE B N 1
ATOM 6469 C CA . PHE B 1 220 ? 2.826 2.621 26.266 1 90.44 220 PHE B CA 1
ATOM 6470 C C . PHE B 1 220 ? 1.925 2.09 27.375 1 90.44 220 PHE B C 1
ATOM 6472 O O . PHE B 1 220 ? 1.218 2.859 28.031 1 90.44 220 PHE B O 1
ATOM 6479 N N . HIS B 1 221 ? 1.798 0.854 27.5 1 86.44 221 HIS B N 1
ATOM 6480 C CA . HIS B 1 221 ? 0.825 0.266 28.422 1 86.44 221 HIS B CA 1
ATOM 6481 C C . HIS B 1 221 ? 1.517 -0.518 29.531 1 86.44 221 HIS B C 1
ATOM 6483 O O . HIS B 1 221 ? 0.872 -1.286 30.25 1 86.44 221 HIS B O 1
ATOM 6489 N N . GLY B 1 222 ? 2.637 -0.165 29.781 1 73.81 222 GLY B N 1
ATOM 6490 C CA . GLY B 1 222 ? 3.33 -0.791 30.906 1 73.81 222 GLY B CA 1
ATOM 6491 C C . GLY B 1 222 ? 3.57 -2.275 30.703 1 73.81 222 GLY B C 1
ATOM 6492 O O . GLY B 1 222 ? 3.479 -2.775 29.578 1 73.81 222 GLY B O 1
ATOM 6493 N N . SER B 1 223 ? 3.912 -2.799 31.812 1 63.12 223 SER B N 1
ATOM 6494 C CA . SER B 1 223 ? 4.375 -4.18 31.734 1 63.12 223 SER B CA 1
ATOM 6495 C C . SER B 1 223 ? 3.221 -5.16 31.906 1 63.12 223 SER B C 1
ATOM 6497 O O . SER B 1 223 ? 2.184 -4.809 32.469 1 63.12 223 SER B O 1
ATOM 6499 N N . ASP B 1 224 ? 3.258 -6.258 31.438 1 61.88 224 ASP B N 1
ATOM 6500 C CA . ASP B 1 224 ? 2.59 -7.555 31.5 1 61.88 224 ASP B CA 1
ATOM 6501 C C . ASP B 1 224 ? 1.1 -7.422 31.203 1 61.88 224 ASP B C 1
ATOM 6503 O O . ASP B 1 224 ? 0.333 -6.926 32.031 1 61.88 224 ASP B O 1
ATOM 6507 N N . CYS B 1 225 ? 0.493 -7.645 30.125 1 66 225 CYS B N 1
ATOM 6508 C CA . CYS B 1 225 ? -0.864 -7.77 29.609 1 66 225 CYS B CA 1
ATOM 6509 C C . CYS B 1 225 ? -1.599 -6.434 29.672 1 66 225 CYS B C 1
ATOM 6511 O O . CYS B 1 225 ? -2.822 -6.387 29.531 1 66 225 CYS B O 1
ATOM 6513 N N . GLY B 1 226 ? -0.833 -5.324 30.125 1 80.81 226 GLY B N 1
ATOM 6514 C CA . GLY B 1 226 ? -1.494 -4.035 30.234 1 80.81 226 GLY B CA 1
ATOM 6515 C C . GLY B 1 226 ? -2.152 -3.59 28.938 1 80.81 226 GLY B C 1
ATOM 6516 O O . GLY B 1 226 ? -3.268 -3.064 28.953 1 80.81 226 GLY B O 1
ATOM 6517 N N . ARG B 1 227 ? -1.545 -3.924 27.875 1 87.12 227 ARG B N 1
ATOM 6518 C CA . ARG B 1 227 ? -2.08 -3.514 26.578 1 87.12 227 ARG B CA 1
ATOM 6519 C C . ARG B 1 227 ? -3.395 -4.227 26.281 1 87.12 227 ARG B C 1
ATOM 6521 O O . ARG B 1 227 ? -4.324 -3.621 25.734 1 87.12 227 ARG B O 1
ATOM 6528 N N . TRP B 1 228 ? -3.418 -5.484 26.656 1 87.81 228 TRP B N 1
ATOM 6529 C CA . TRP B 1 228 ? -4.645 -6.246 26.422 1 87.81 228 TRP B CA 1
ATOM 6530 C C . TRP B 1 228 ? -5.828 -5.578 27.125 1 87.81 228 TRP B C 1
ATOM 6532 O O . TRP B 1 228 ? -6.867 -5.344 26.484 1 87.81 228 TRP B O 1
ATOM 6542 N N . TRP B 1 229 ? -5.664 -5.152 28.266 1 87.56 229 TRP B N 1
ATOM 6543 C CA . TRP B 1 229 ? -6.762 -4.605 29.047 1 87.56 229 TRP B CA 1
ATOM 6544 C C . TRP B 1 229 ? -7.137 -3.209 28.562 1 87.56 229 TRP B C 1
ATOM 6546 O O . TRP B 1 229 ? -8.305 -2.82 28.609 1 87.56 229 TRP B O 1
ATOM 6556 N N . ASP B 1 230 ? -6.188 -2.543 28.094 1 90.06 230 ASP B N 1
ATOM 6557 C CA . ASP B 1 230 ? -6.43 -1.162 27.688 1 90.06 230 ASP B CA 1
ATOM 6558 C C . ASP B 1 230 ? -7.086 -1.098 26.312 1 90.06 230 ASP B C 1
ATOM 6560 O O . ASP B 1 230 ? -7.859 -0.181 26.031 1 90.06 230 ASP B O 1
ATOM 6564 N N . ILE B 1 231 ? -6.742 -2.131 25.453 1 92.31 231 ILE B N 1
ATOM 6565 C CA . ILE B 1 231 ? -7.086 -1.902 24.047 1 92.31 231 ILE B CA 1
ATOM 6566 C C . ILE B 1 231 ? -8.164 -2.895 23.625 1 92.31 231 ILE B C 1
ATOM 6568 O O . ILE B 1 231 ? -8.797 -2.719 22.578 1 92.31 231 ILE B O 1
ATOM 6572 N N . LYS B 1 232 ? -8.461 -3.949 24.359 1 92.62 232 LYS B N 1
ATOM 6573 C CA . LYS B 1 232 ? -9.359 -5.008 23.906 1 92.62 232 LYS B CA 1
ATOM 6574 C C . LYS B 1 232 ? -10.727 -4.449 23.531 1 92.62 232 LYS B C 1
ATOM 6576 O O . LYS B 1 232 ? -11.297 -4.82 22.516 1 92.62 232 LYS B O 1
ATOM 6581 N N . ASP B 1 233 ? -11.281 -3.562 24.328 1 94.62 233 ASP B N 1
ATOM 6582 C CA . ASP B 1 233 ? -12.602 -3.01 24.047 1 94.62 233 ASP B CA 1
ATOM 6583 C C . ASP B 1 233 ? -12.562 -2.068 22.844 1 94.62 233 ASP B C 1
ATOM 6585 O O . ASP B 1 233 ? -13.523 -1.977 22.094 1 94.62 233 ASP B O 1
ATOM 6589 N N . LEU B 1 234 ? -11.484 -1.373 22.703 1 96.25 234 LEU B N 1
ATOM 6590 C CA . LEU B 1 234 ? -11.32 -0.485 21.562 1 96.25 234 LEU B CA 1
ATOM 6591 C C . LEU B 1 234 ? -11.25 -1.281 20.266 1 96.25 234 LEU B C 1
ATOM 6593 O O . LEU B 1 234 ? -11.781 -0.848 19.234 1 96.25 234 LEU B O 1
ATOM 6597 N N . VAL B 1 235 ? -10.57 -2.453 20.328 1 96.75 235 VAL B N 1
ATOM 6598 C CA . VAL B 1 235 ? -10.492 -3.324 19.156 1 96.75 235 VAL B CA 1
ATOM 6599 C C . VAL B 1 235 ? -11.883 -3.832 18.797 1 96.75 235 VAL B C 1
ATOM 6601 O O . VAL B 1 235 ? -12.266 -3.826 17.625 1 96.75 235 VAL B O 1
ATOM 6604 N N . ALA B 1 236 ? -12.625 -4.258 19.781 1 96.62 236 ALA B N 1
ATOM 6605 C CA . ALA B 1 236 ? -13.992 -4.738 19.562 1 96.62 236 ALA B CA 1
ATOM 6606 C C . ALA B 1 236 ? -14.844 -3.668 18.891 1 96.62 236 ALA B C 1
ATOM 6608 O O . ALA B 1 236 ? -15.602 -3.963 17.953 1 96.62 236 ALA B O 1
ATOM 6609 N N . ASP B 1 237 ? -14.703 -2.439 19.312 1 96.56 237 ASP B N 1
ATOM 6610 C CA . ASP B 1 237 ? -15.453 -1.328 18.719 1 96.56 237 ASP B CA 1
ATOM 6611 C C . ASP B 1 237 ? -15.031 -1.084 17.281 1 96.56 237 ASP B C 1
ATOM 6613 O O . ASP B 1 237 ? -15.867 -0.801 16.422 1 96.56 237 ASP B O 1
ATOM 6617 N N . ALA B 1 238 ? -13.773 -1.169 17.031 1 97 238 ALA B N 1
ATOM 6618 C CA . ALA B 1 238 ? -13.25 -0.893 15.703 1 97 238 ALA B CA 1
ATOM 6619 C C . ALA B 1 238 ? -13.68 -1.967 14.703 1 97 238 ALA B C 1
ATOM 6621 O O . ALA B 1 238 ? -13.945 -1.669 13.539 1 97 238 ALA B O 1
ATOM 6622 N N . ILE B 1 239 ? -13.711 -3.244 15.148 1 96.5 239 ILE B N 1
ATOM 6623 C CA . ILE B 1 239 ? -14.078 -4.312 14.227 1 96.5 239 ILE B CA 1
ATOM 6624 C C . ILE B 1 239 ? -15.594 -4.504 14.234 1 96.5 239 ILE B C 1
ATOM 6626 O O . ILE B 1 239 ? -16.125 -5.285 13.453 1 96.5 239 ILE B O 1
ATOM 6630 N N . LYS B 1 240 ? -16.391 -3.883 15.148 1 94.44 240 LYS B N 1
ATOM 6631 C CA . LYS B 1 240 ? -17.844 -3.832 15.227 1 94.44 240 LYS B CA 1
ATOM 6632 C C . LYS B 1 240 ? -18.422 -5.172 15.672 1 94.44 240 LYS B C 1
ATOM 6634 O O . LYS B 1 240 ? -19.531 -5.539 15.281 1 94.44 240 LYS B O 1
ATOM 6639 N N . TYR B 1 241 ? -17.594 -6 16.359 1 94.19 241 TYR B N 1
ATOM 6640 C CA . TYR B 1 241 ? -18.016 -7.273 16.922 1 94.19 241 TYR B CA 1
ATOM 6641 C C . TYR B 1 241 ? -17.516 -7.422 18.359 1 94.19 241 TYR B C 1
ATOM 6643 O O . TYR B 1 241 ? -16.391 -7.031 18.656 1 94.19 241 TYR B O 1
ATOM 6651 N N . PRO B 1 242 ? -18.297 -7.949 19.156 1 92.06 242 PRO B N 1
ATOM 6652 C CA . PRO B 1 242 ? -17.781 -8.242 20.5 1 92.06 242 PRO B CA 1
ATOM 6653 C C . PRO B 1 242 ? -16.672 -9.289 20.5 1 92.06 242 PRO B C 1
ATOM 6655 O O . PRO B 1 242 ? -16.609 -10.125 19.594 1 92.06 242 PRO B O 1
ATOM 6658 N N . MET B 1 243 ? -15.82 -9.133 21.438 1 90.94 243 MET B N 1
ATOM 6659 C CA . MET B 1 243 ? -14.695 -10.062 21.547 1 90.94 243 MET B CA 1
ATOM 6660 C C . MET B 1 243 ? -14.734 -10.812 22.875 1 90.94 243 MET B C 1
ATOM 6662 O O . MET B 1 243 ? -14.812 -10.188 23.938 1 90.94 243 MET B O 1
ATOM 6666 N N . ASP B 1 244 ? -14.688 -12.086 22.797 1 86.62 244 ASP B N 1
ATOM 6667 C CA . ASP B 1 244 ? -14.57 -12.938 23.984 1 86.62 244 ASP B CA 1
ATOM 6668 C C . ASP B 1 244 ? -13.117 -13.328 24.234 1 86.62 244 ASP B C 1
ATOM 6670 O O . ASP B 1 244 ? -12.266 -13.188 23.344 1 86.62 244 ASP B O 1
ATOM 6674 N N . GLN B 1 245 ? -12.859 -13.727 25.406 1 82.12 245 GLN B N 1
ATOM 6675 C CA . GLN B 1 245 ? -11.516 -14.203 25.703 1 82.12 245 GLN B CA 1
ATOM 6676 C C . GLN B 1 245 ? -11.258 -15.57 25.094 1 82.12 245 GLN B C 1
ATOM 6678 O O . GLN B 1 245 ? -12.148 -16.422 25.078 1 82.12 245 GLN B O 1
ATOM 6683 N N . ASP B 1 246 ? -10.102 -15.695 24.5 1 74.31 246 ASP B N 1
ATOM 6684 C CA . ASP B 1 246 ? -9.664 -17 24.016 1 74.31 246 ASP B CA 1
ATOM 6685 C C . ASP B 1 246 ? -9.234 -17.906 25.156 1 74.31 246 ASP B C 1
ATOM 6687 O O . ASP B 1 246 ? -8.219 -17.641 25.812 1 74.31 246 ASP B O 1
ATOM 6691 N N . ASP B 1 247 ? -9.922 -18.906 25.438 1 68.06 247 ASP B N 1
ATOM 6692 C CA . ASP B 1 247 ? -9.648 -19.766 26.578 1 68.06 247 ASP B CA 1
ATOM 6693 C C . ASP B 1 247 ? -8.57 -20.797 26.25 1 68.06 247 ASP B C 1
ATOM 6695 O O . ASP B 1 247 ? -8.242 -21.656 27.078 1 68.06 247 ASP B O 1
ATOM 6699 N N . SER B 1 248 ? -8.078 -20.672 25.047 1 64.69 248 SER B N 1
ATOM 6700 C CA . SER B 1 248 ? -7.082 -21.656 24.641 1 64.69 248 SER B CA 1
ATOM 6701 C C . SER B 1 248 ? -5.766 -21.453 25.375 1 64.69 248 SER B C 1
ATOM 6703 O O . SER B 1 248 ? -4.957 -22.375 25.484 1 64.69 248 SER B O 1
ATOM 6705 N N . TRP B 1 249 ? -5.59 -20.188 25.766 1 64.44 249 TRP B N 1
ATOM 6706 C CA . TRP B 1 249 ? -4.336 -19.859 26.422 1 64.44 249 TRP B CA 1
ATOM 6707 C C . TRP B 1 249 ? -4.586 -19.25 27.797 1 64.44 249 TRP B C 1
ATOM 6709 O O . TRP B 1 249 ? -5.633 -18.625 28.031 1 64.44 249 TRP B O 1
ATOM 6719 N N . SER B 1 250 ? -3.703 -19.594 28.531 1 57.72 250 SER B N 1
ATOM 6720 C CA . SER B 1 250 ? -3.85 -19.094 29.891 1 57.72 250 SER B CA 1
ATOM 6721 C C . SER B 1 250 ? -3.486 -17.609 29.969 1 57.72 250 SER B C 1
ATOM 6723 O O . SER B 1 250 ? -3.871 -16.922 30.922 1 57.72 250 SER B O 1
ATOM 6725 N N . ASP B 1 251 ? -2.9 -17.188 28.891 1 59.41 251 ASP B N 1
ATOM 6726 C CA . ASP B 1 251 ? -2.475 -15.789 29 1 59.41 251 ASP B CA 1
ATOM 6727 C C . ASP B 1 251 ? -3.574 -14.844 28.516 1 59.41 251 ASP B C 1
ATOM 6729 O O . ASP B 1 251 ? -4.465 -15.25 27.766 1 59.41 251 ASP B O 1
ATOM 6733 N N . GLU B 1 252 ? -3.736 -13.789 29.188 1 61.84 252 GLU B N 1
ATOM 6734 C CA . GLU B 1 252 ? -4.727 -12.766 28.859 1 61.84 252 GLU B CA 1
ATOM 6735 C C . GLU B 1 252 ? -4.25 -11.883 27.703 1 61.84 252 GLU B C 1
ATOM 6737 O O . GLU B 1 252 ? -3.979 -10.695 27.891 1 61.84 252 GLU B O 1
ATOM 6742 N N . SER B 1 253 ? -4.055 -12.5 26.5 1 69.62 253 SER B N 1
ATOM 6743 C CA . SER B 1 253 ? -3.615 -11.703 25.359 1 69.62 253 SER B CA 1
ATOM 6744 C C . SER B 1 253 ? -4.395 -12.078 24.109 1 69.62 253 SER B C 1
ATOM 6746 O O . SER B 1 253 ? -4.16 -11.516 23.031 1 69.62 253 SER B O 1
ATOM 6748 N N . GLY B 1 254 ? -5.301 -12.945 24.375 1 81.75 254 GLY B N 1
ATOM 6749 C CA . GLY B 1 254 ? -6 -13.445 23.203 1 81.75 254 GLY B CA 1
ATOM 6750 C C . GLY B 1 254 ? -7.504 -13.289 23.281 1 81.75 254 GLY B C 1
ATOM 6751 O O . GLY B 1 254 ? -8.094 -13.492 24.344 1 81.75 254 GLY B O 1
ATOM 6752 N N . GLY B 1 255 ? -8.062 -12.68 22.172 1 86.25 255 GLY B N 1
ATOM 6753 C CA . GLY B 1 255 ? -9.508 -12.57 22.031 1 86.25 255 GLY B CA 1
ATOM 6754 C C . GLY B 1 255 ? -10.047 -13.297 20.828 1 86.25 255 GLY B C 1
ATOM 6755 O O . GLY B 1 255 ? -9.281 -13.672 19.922 1 86.25 255 GLY B O 1
ATOM 6756 N N . VAL B 1 256 ? -11.367 -13.648 20.938 1 89.06 256 VAL B N 1
ATOM 6757 C CA . VAL B 1 256 ? -11.984 -14.344 19.812 1 89.06 256 VAL B CA 1
ATOM 6758 C C . VAL B 1 256 ? -13.336 -13.711 19.5 1 89.06 256 VAL B C 1
ATOM 6760 O O . VAL B 1 256 ? -14 -13.172 20.391 1 89.06 256 VAL B O 1
ATOM 6763 N N . VAL B 1 257 ? -13.633 -13.656 18.219 1 91.56 257 VAL B N 1
ATOM 6764 C CA . VAL B 1 257 ? -14.953 -13.266 17.75 1 91.56 257 VAL B CA 1
ATOM 6765 C C . VAL B 1 257 ? -15.773 -14.516 17.406 1 91.56 257 VAL B C 1
ATOM 6767 O O . VAL B 1 257 ? -15.461 -15.219 16.453 1 91.56 257 VAL B O 1
ATOM 6770 N N . VAL B 1 258 ? -16.766 -14.719 18.141 1 86.19 258 VAL B N 1
ATOM 6771 C CA . VAL B 1 258 ? -17.609 -15.883 17.969 1 86.19 258 VAL B CA 1
ATOM 6772 C C . VAL B 1 258 ? -18.844 -15.516 17.141 1 86.19 258 VAL B C 1
ATOM 6774 O O . VAL B 1 258 ? -19.484 -14.484 17.375 1 86.19 258 VAL B O 1
ATOM 6777 N N . LEU B 1 259 ? -19.203 -16.188 16.094 1 83.94 259 LEU B N 1
ATOM 6778 C CA . LEU B 1 259 ? -20.234 -15.828 15.133 1 83.94 259 LEU B CA 1
ATOM 6779 C C . LEU B 1 259 ? -21.578 -16.422 15.547 1 83.94 259 LEU B C 1
ATOM 6781 O O . LEU B 1 259 ? -22.594 -16.203 14.883 1 83.94 259 LEU B O 1
ATOM 6785 N N . THR B 1 260 ? -21.703 -17.219 16.516 1 76.19 260 THR B N 1
ATOM 6786 C CA . THR B 1 260 ? -22.984 -17.797 16.891 1 76.19 260 THR B CA 1
ATOM 6787 C C . THR B 1 260 ? -23.281 -17.547 18.375 1 76.19 260 THR B C 1
ATOM 6789 O O . THR B 1 260 ? -22.359 -17.203 19.141 1 76.19 260 THR B O 1
ATOM 6792 N N . ASP B 1 261 ? -24.625 -17.516 18.594 1 61.41 261 ASP B N 1
ATOM 6793 C CA . ASP B 1 261 ? -25.125 -17.391 19.953 1 61.41 261 ASP B CA 1
ATOM 6794 C C . ASP B 1 261 ? -24.703 -18.578 20.812 1 61.41 261 ASP B C 1
ATOM 6796 O O . ASP B 1 261 ? -24.547 -19.688 20.297 1 61.41 261 ASP B O 1
ATOM 6800 N N . ALA B 1 262 ? -24.078 -18.312 21.953 1 53.25 262 ALA B N 1
ATOM 6801 C CA . ALA B 1 262 ? -23.594 -19.25 22.953 1 53.25 262 ALA B CA 1
ATOM 6802 C C . ALA B 1 262 ? -24.5 -20.484 23.047 1 53.25 262 ALA B C 1
ATOM 6804 O O . ALA B 1 262 ? -24.062 -21.547 23.484 1 53.25 262 ALA B O 1
ATOM 6805 N N . LYS B 1 263 ? -25.703 -20.344 22.781 1 52.66 263 LYS B N 1
ATOM 6806 C CA . LYS B 1 263 ? -26.656 -21.438 22.984 1 52.66 263 LYS B CA 1
ATOM 6807 C C . LYS B 1 263 ? -26.453 -22.547 21.969 1 52.66 263 LYS B C 1
ATOM 6809 O O . LYS B 1 263 ? -27 -23.641 22.125 1 52.66 263 LYS B O 1
ATOM 6814 N N . TRP B 1 264 ? -25.625 -22.219 21.016 1 57.22 264 TRP B N 1
ATOM 6815 C CA . TRP B 1 264 ? -25.578 -23.219 19.953 1 57.22 264 TRP B CA 1
ATOM 6816 C C . TRP B 1 264 ? -24.359 -24.109 20.094 1 57.22 264 TRP B C 1
ATOM 6818 O O . TRP B 1 264 ? -23.375 -23.734 20.734 1 57.22 264 TRP B O 1
ATOM 6828 N N . GLY B 1 265 ? -24.469 -25.406 19.875 1 58.47 265 GLY B N 1
ATOM 6829 C CA . GLY B 1 265 ? -23.484 -26.469 20.047 1 58.47 265 GLY B CA 1
ATOM 6830 C C . GLY B 1 265 ? -22.156 -26.172 19.359 1 58.47 265 GLY B C 1
ATOM 6831 O O . GLY B 1 265 ? -21.094 -26.453 19.922 1 58.47 265 GLY B O 1
ATOM 6832 N N . HIS B 1 266 ? -22.094 -25.5 18.141 1 70.19 266 HIS B N 1
ATOM 6833 C CA . HIS B 1 266 ? -20.844 -25.234 17.453 1 70.19 266 HIS B CA 1
ATOM 6834 C C . HIS B 1 266 ? -20.547 -23.734 17.406 1 70.19 266 HIS B C 1
ATOM 6836 O O . HIS B 1 266 ? -21.469 -22.922 17.25 1 70.19 266 HIS B O 1
ATOM 6842 N N . LYS B 1 267 ? -19.344 -23.359 17.766 1 84.56 267 LYS B N 1
ATOM 6843 C CA . LYS B 1 267 ? -18.984 -21.953 17.859 1 84.56 267 LYS B CA 1
ATOM 6844 C C . LYS B 1 267 ? -17.844 -21.609 16.906 1 84.56 267 LYS B C 1
ATOM 6846 O O . LYS B 1 267 ? -16.688 -21.516 17.312 1 84.56 267 LYS B O 1
ATOM 6851 N N . PRO B 1 268 ? -18.219 -21.422 15.625 1 91.38 268 PRO B N 1
ATOM 6852 C CA . PRO B 1 268 ? -17.125 -21.047 14.711 1 91.38 268 PRO B CA 1
ATOM 6853 C C . PRO B 1 268 ? -16.547 -19.672 15.023 1 91.38 268 PRO B C 1
ATOM 6855 O O . PRO B 1 268 ? -17.281 -18.75 15.406 1 91.38 268 PRO B O 1
ATOM 6858 N N . TYR B 1 269 ? -15.305 -19.594 14.961 1 91.81 269 TYR B N 1
ATOM 6859 C CA . TYR B 1 269 ? -14.617 -18.328 15.164 1 91.81 269 TYR B CA 1
ATOM 6860 C C . TYR B 1 269 ? -14.523 -17.547 13.859 1 91.81 269 TYR B C 1
ATOM 6862 O O . TYR B 1 269 ? -14.062 -18.062 12.844 1 91.81 269 TYR B O 1
ATOM 6870 N N . GLY B 1 270 ? -15.047 -16.297 13.93 1 94.69 270 GLY B N 1
ATOM 6871 C CA . GLY B 1 270 ? -14.844 -15.406 12.805 1 94.69 270 GLY B CA 1
ATOM 6872 C C . GLY B 1 270 ? -13.453 -14.797 12.773 1 94.69 270 GLY B C 1
ATOM 6873 O O . GLY B 1 270 ? -12.906 -14.539 11.695 1 94.69 270 GLY B O 1
ATOM 6874 N N . ALA B 1 271 ? -12.961 -14.562 13.953 1 97.12 271 ALA B N 1
ATOM 6875 C CA . ALA B 1 271 ? -11.633 -13.969 14.062 1 97.12 271 ALA B CA 1
ATOM 6876 C C . ALA B 1 271 ? -10.977 -14.328 15.391 1 97.12 271 ALA B C 1
ATOM 6878 O O . ALA B 1 271 ? -11.656 -14.484 16.406 1 97.12 271 ALA B O 1
ATOM 6879 N N . LEU B 1 272 ? -9.742 -14.57 15.352 1 95.75 272 LEU B N 1
ATOM 6880 C CA . LEU B 1 272 ? -8.883 -14.664 16.516 1 95.75 272 LEU B CA 1
ATOM 6881 C C . LEU B 1 272 ? -7.988 -13.43 16.641 1 95.75 272 LEU B C 1
ATOM 6883 O O . LEU B 1 272 ? -7.348 -13.031 15.664 1 95.75 272 LEU B O 1
ATOM 6887 N N . VAL B 1 273 ? -7.992 -12.82 17.766 1 95.38 273 VAL B N 1
ATOM 6888 C CA . VAL B 1 273 ? -7.242 -11.586 17.984 1 95.38 273 VAL B CA 1
ATOM 6889 C C . VAL B 1 273 ? -6.145 -11.828 19.016 1 95.38 273 VAL B C 1
ATOM 6891 O O . VAL B 1 273 ? -6.41 -12.352 20.094 1 95.38 273 VAL B O 1
ATOM 6894 N N . GLU B 1 274 ? -4.949 -11.539 18.656 1 92.69 274 GLU B N 1
ATOM 6895 C CA . GLU B 1 274 ? -3.814 -11.617 19.578 1 92.69 274 GLU B CA 1
ATOM 6896 C C . GLU B 1 274 ? -3.152 -10.258 19.766 1 92.69 274 GLU B C 1
ATOM 6898 O O . GLU B 1 274 ? -2.779 -9.602 18.781 1 92.69 274 GLU B O 1
ATOM 6903 N N . ILE B 1 275 ? -3.025 -9.82 21 1 91.25 275 ILE B N 1
ATOM 6904 C CA . ILE B 1 275 ? -2.471 -8.516 21.328 1 91.25 275 ILE B CA 1
ATOM 6905 C C . ILE B 1 275 ? -1.211 -8.68 22.172 1 91.25 275 ILE B C 1
ATOM 6907 O O . ILE B 1 275 ? -1.281 -9.125 23.328 1 91.25 275 ILE B O 1
ATOM 6911 N N . SER B 1 276 ? -0.118 -8.383 21.531 1 87.81 276 SER B N 1
ATOM 6912 C CA . SER B 1 276 ? 1.159 -8.375 22.25 1 87.81 276 SER B CA 1
ATOM 6913 C C . SER B 1 276 ? 1.572 -6.957 22.625 1 87.81 276 SER B C 1
ATOM 6915 O O . SER B 1 276 ? 1.163 -5.988 21.984 1 87.81 276 SER B O 1
ATOM 6917 N N . ASP B 1 277 ? 2.346 -6.82 23.609 1 86.62 277 ASP B N 1
ATOM 6918 C CA . ASP B 1 277 ? 2.699 -5.508 24.141 1 86.62 277 ASP B CA 1
ATOM 6919 C C . ASP B 1 277 ? 3.611 -4.754 23.172 1 86.62 277 ASP B C 1
ATOM 6921 O O . ASP B 1 277 ? 3.225 -3.721 22.625 1 86.62 277 ASP B O 1
ATOM 6925 N N . GLU B 1 278 ? 4.824 -5.242 23.094 1 88.19 278 GLU B N 1
ATOM 6926 C CA . GLU B 1 278 ? 5.809 -4.555 22.266 1 88.19 278 GLU B CA 1
ATOM 6927 C C . GLU B 1 278 ? 6.703 -5.547 21.531 1 88.19 278 GLU B C 1
ATOM 6929 O O . GLU B 1 278 ? 6.824 -6.703 21.953 1 88.19 278 GLU B O 1
ATOM 6934 N N . ILE B 1 279 ? 7.211 -5.02 20.422 1 85.38 279 ILE B N 1
ATOM 6935 C CA . ILE B 1 279 ? 8.32 -5.773 19.844 1 85.38 279 ILE B CA 1
ATOM 6936 C C . ILE B 1 279 ? 9.484 -5.809 20.828 1 85.38 279 ILE B C 1
ATOM 6938 O O . ILE B 1 279 ? 9.898 -4.77 21.359 1 85.38 279 ILE B O 1
ATOM 6942 N N . GLY B 1 280 ? 9.977 -6.906 21.094 1 77.31 280 GLY B N 1
ATOM 6943 C CA . GLY B 1 280 ? 11.062 -7.047 22.062 1 77.31 280 GLY B CA 1
ATOM 6944 C C . GLY B 1 280 ? 10.586 -7.48 23.438 1 77.31 280 GLY B C 1
ATOM 6945 O O . GLY B 1 280 ? 11.398 -7.801 24.312 1 77.31 280 GLY B O 1
ATOM 6946 N N . ALA B 1 281 ? 9.312 -7.414 23.562 1 76.31 281 ALA B N 1
ATOM 6947 C CA . ALA B 1 281 ? 8.773 -7.949 24.812 1 76.31 281 ALA B CA 1
ATOM 6948 C C . ALA B 1 281 ? 8.852 -9.477 24.844 1 76.31 281 ALA B C 1
ATOM 6950 O O . ALA B 1 281 ? 9.094 -10.102 23.797 1 76.31 281 ALA B O 1
ATOM 6951 N N . LYS B 1 282 ? 8.805 -10.062 25.891 1 72.12 282 LYS B N 1
ATOM 6952 C CA . LYS B 1 282 ? 8.969 -11.5 26.062 1 72.12 282 LYS B CA 1
ATOM 6953 C C . LYS B 1 282 ? 7.754 -12.258 25.531 1 72.12 282 LYS B C 1
ATOM 6955 O O . LYS B 1 282 ? 7.742 -13.492 25.5 1 72.12 282 LYS B O 1
ATOM 6960 N N . ASN B 1 283 ? 6.945 -11.578 24.906 1 76.19 283 ASN B N 1
ATOM 6961 C CA . ASN B 1 283 ? 5.766 -12.227 24.359 1 76.19 283 ASN B CA 1
ATOM 6962 C C . ASN B 1 283 ? 6.055 -12.852 23 1 76.19 283 ASN B C 1
ATOM 6964 O O . ASN B 1 283 ? 6.863 -12.328 22.234 1 76.19 283 ASN B O 1
ATOM 6968 N N . PRO B 1 284 ? 5.438 -14.008 22.828 1 83.5 284 PRO B N 1
ATOM 6969 C CA . PRO B 1 284 ? 5.59 -14.625 21.5 1 83.5 284 PRO B CA 1
ATOM 6970 C C . PRO B 1 284 ? 5.023 -13.758 20.375 1 83.5 284 PRO B C 1
ATOM 6972 O O . PRO B 1 284 ? 4.293 -12.797 20.641 1 83.5 284 PRO B O 1
ATOM 6975 N N . ASP B 1 285 ? 5.438 -14.039 19.156 1 88.94 285 ASP B N 1
ATOM 6976 C CA . ASP B 1 285 ? 4.859 -13.398 17.984 1 88.94 285 ASP B CA 1
ATOM 6977 C C . ASP B 1 285 ? 3.348 -13.617 17.922 1 88.94 285 ASP B C 1
ATOM 6979 O O . ASP B 1 285 ? 2.881 -14.75 17.875 1 88.94 285 ASP B O 1
ATOM 6983 N N . PRO B 1 286 ? 2.639 -12.508 18 1 90.94 286 PRO B N 1
ATOM 6984 C CA . PRO B 1 286 ? 1.181 -12.656 18.031 1 90.94 286 PRO B CA 1
ATOM 6985 C C . PRO B 1 286 ? 0.629 -13.359 16.797 1 90.94 286 PRO B C 1
ATOM 6987 O O . PRO B 1 286 ? -0.421 -14 16.859 1 90.94 286 PRO B O 1
ATOM 6990 N N . SER B 1 287 ? 1.233 -13.273 15.664 1 92.31 287 SER B N 1
ATOM 6991 C CA . SER B 1 287 ? 0.777 -13.961 14.461 1 92.31 287 SER B CA 1
ATOM 6992 C C . SER B 1 287 ? 0.913 -15.469 14.609 1 92.31 287 SER B C 1
ATOM 6994 O O . SER B 1 287 ? 0.031 -16.219 14.18 1 92.31 287 SER B O 1
ATOM 6996 N N . VAL B 1 288 ? 2.025 -15.891 15.156 1 92.06 288 VAL B N 1
ATOM 6997 C CA . VAL B 1 288 ? 2.26 -17.312 15.383 1 92.06 288 VAL B CA 1
ATOM 6998 C C . VAL B 1 288 ? 1.309 -17.828 16.453 1 92.06 288 VAL B C 1
ATOM 7000 O O . VAL B 1 288 ? 0.731 -18.922 16.312 1 92.06 288 VAL B O 1
ATOM 7003 N N . LYS B 1 289 ? 1.195 -17.062 17.484 1 91.25 289 LYS B N 1
ATOM 7004 C CA . LYS B 1 289 ? 0.28 -17.453 18.562 1 91.25 289 LYS B CA 1
ATOM 7005 C C . LYS B 1 289 ? -1.149 -17.578 18.047 1 91.25 289 LYS B C 1
ATOM 7007 O O . LYS B 1 289 ? -1.863 -18.516 18.391 1 91.25 289 LYS B O 1
ATOM 7012 N N . GLY B 1 290 ? -1.573 -16.562 17.281 1 92.44 290 GLY B N 1
ATOM 7013 C CA . GLY B 1 290 ? -2.895 -16.625 16.672 1 92.44 290 GLY B CA 1
ATOM 7014 C C . GLY B 1 290 ? -3.084 -17.844 15.781 1 92.44 290 GLY B C 1
ATOM 7015 O O . GLY B 1 290 ? -4.148 -18.469 15.797 1 92.44 290 GLY B O 1
ATOM 7016 N N . ALA B 1 291 ? -2.082 -18.203 15.031 1 94 291 ALA B N 1
ATOM 7017 C CA . ALA B 1 291 ? -2.141 -19.359 14.156 1 94 291 ALA B CA 1
ATOM 7018 C C . ALA B 1 291 ? -2.248 -20.656 14.969 1 94 291 ALA B C 1
ATOM 7020 O O . ALA B 1 291 ? -2.99 -21.562 14.602 1 94 291 ALA B O 1
ATOM 7021 N N . GLN B 1 292 ? -1.454 -20.688 16.031 1 91.88 292 GLN B N 1
ATOM 7022 C CA . GLN B 1 292 ? -1.514 -21.859 16.906 1 91.88 292 GLN B CA 1
ATOM 7023 C C . GLN B 1 292 ? -2.887 -21.984 17.562 1 91.88 292 GLN B C 1
ATOM 7025 O O . GLN B 1 292 ? -3.434 -23.078 17.656 1 91.88 292 GLN B O 1
ATOM 7030 N N . SER B 1 293 ? -3.4 -20.844 18.016 1 91.12 293 SER B N 1
ATOM 7031 C CA . SER B 1 293 ? -4.73 -20.844 18.625 1 91.12 293 SER B CA 1
ATOM 7032 C C . SER B 1 293 ? -5.785 -21.312 17.625 1 91.12 293 SER B C 1
ATOM 7034 O O . SER B 1 293 ? -6.684 -22.078 17.984 1 91.12 293 SER B O 1
ATOM 7036 N N . TYR B 1 294 ? -5.715 -20.859 16.438 1 94.12 294 TYR B N 1
ATOM 7037 C CA . TYR B 1 294 ? -6.605 -21.297 15.367 1 94.12 294 TYR B CA 1
ATOM 7038 C C . TYR B 1 294 ? -6.527 -22.797 15.164 1 94.12 294 TYR B C 1
ATOM 7040 O O . TYR B 1 294 ? -7.559 -23.484 15.109 1 94.12 294 TYR B O 1
ATOM 7048 N N . ALA B 1 295 ? -5.305 -23.297 15.023 1 93.62 295 ALA B N 1
ATOM 7049 C CA . ALA B 1 295 ? -5.09 -24.719 14.781 1 93.62 295 ALA B CA 1
ATOM 7050 C C . ALA B 1 295 ? -5.656 -25.562 15.922 1 93.62 295 ALA B C 1
ATOM 7052 O O . ALA B 1 295 ? -6.344 -26.562 15.68 1 93.62 295 ALA B O 1
ATOM 7053 N N . LYS B 1 296 ? -5.422 -25.156 17.094 1 90.81 296 LYS B N 1
ATOM 7054 C CA . LYS B 1 296 ? -5.863 -25.906 18.266 1 90.81 296 LYS B CA 1
ATOM 7055 C C . LYS B 1 296 ? -7.387 -25.906 18.375 1 90.81 296 LYS B C 1
ATOM 7057 O O . LYS B 1 296 ? -8 -26.953 18.609 1 90.81 296 LYS B O 1
ATOM 7062 N N . TYR B 1 297 ? -8.008 -24.781 18.219 1 91 297 TYR B N 1
ATOM 7063 C CA . TYR B 1 297 ? -9.453 -24.672 18.391 1 91 297 TYR B CA 1
ATOM 7064 C C . TYR B 1 297 ? -10.195 -25.531 17.375 1 91 297 TYR B C 1
ATOM 7066 O O . TYR B 1 297 ? -11.07 -26.312 17.734 1 91 297 TYR B O 1
ATOM 7074 N N . TRP B 1 298 ? -9.859 -25.406 16.125 1 93.19 298 TRP B N 1
ATOM 7075 C CA . TRP B 1 298 ? -10.586 -26.094 15.047 1 93.19 298 TRP B CA 1
ATOM 7076 C C . TRP B 1 298 ? -10.273 -27.578 15.039 1 93.19 298 TRP B C 1
ATOM 7078 O O . TRP B 1 298 ? -10.945 -28.359 14.352 1 93.19 298 TRP B O 1
ATOM 7088 N N . SER B 1 299 ? -9.266 -27.953 15.805 1 93.06 299 SER B N 1
ATOM 7089 C CA . SER B 1 299 ? -8.914 -29.359 15.883 1 93.06 299 SER B CA 1
ATOM 7090 C C . SER B 1 299 ? -9.68 -30.062 17 1 93.06 299 SER B C 1
ATOM 7092 O O . SER B 1 299 ? -9.633 -31.281 17.125 1 93.06 299 SER B O 1
ATOM 7094 N N . GLN B 1 300 ? -10.336 -29.312 17.797 1 89.62 300 GLN B N 1
ATOM 7095 C CA . GLN B 1 300 ? -11.086 -29.922 18.906 1 89.62 300 GLN B CA 1
ATOM 7096 C C . GLN B 1 300 ? -12.148 -30.875 18.391 1 89.62 300 GLN B C 1
ATOM 7098 O O . GLN B 1 300 ? -12.633 -30.719 17.266 1 89.62 300 GLN B O 1
ATOM 7103 N N . GLU B 1 301 ? -12.547 -31.797 19.25 1 90.19 301 GLU B N 1
ATOM 7104 C CA . GLU B 1 301 ? -13.508 -32.812 18.859 1 90.19 301 GLU B CA 1
ATOM 7105 C C . GLU B 1 301 ? -14.867 -32.219 18.547 1 90.19 301 GLU B C 1
ATOM 7107 O O . GLU B 1 301 ? -15.562 -32.656 17.625 1 90.19 301 GLU B O 1
ATOM 7112 N N . GLU B 1 302 ? -15.219 -31.234 19.281 1 87.19 302 GLU B N 1
ATOM 7113 C CA . GLU B 1 302 ? -16.516 -30.578 19.078 1 87.19 302 GLU B CA 1
ATOM 7114 C C . GLU B 1 302 ? -16.594 -29.922 17.703 1 87.19 302 GLU B C 1
ATOM 7116 O O . GLU B 1 302 ? -17.688 -29.703 17.188 1 87.19 302 GLU B O 1
ATOM 7121 N N . MET B 1 303 ? -15.469 -29.656 17.109 1 91.44 303 MET B N 1
ATOM 7122 C CA . MET B 1 303 ? -15.438 -28.938 15.828 1 91.44 303 MET B CA 1
ATOM 7123 C C . MET B 1 303 ? -15.32 -29.906 14.664 1 91.44 303 MET B C 1
ATOM 7125 O O . MET B 1 303 ? -15.227 -29.484 13.508 1 91.44 303 MET B O 1
ATOM 7129 N N . THR B 1 304 ? -15.336 -31.203 14.945 1 92 304 THR B N 1
ATOM 7130 C CA . THR B 1 304 ? -15.125 -32.219 13.914 1 92 304 THR B CA 1
ATOM 7131 C C . THR B 1 304 ? -16.156 -32.062 12.797 1 92 304 THR B C 1
ATOM 7133 O O . THR B 1 304 ? -15.805 -32.125 11.617 1 92 304 THR B O 1
ATOM 7136 N N . GLY B 1 305 ? -17.391 -31.891 13.172 1 90.94 305 GLY B N 1
ATOM 7137 C CA . GLY B 1 305 ? -18.438 -31.734 12.172 1 90.94 305 GLY B CA 1
ATOM 7138 C C . GLY B 1 305 ? -18.188 -30.578 11.234 1 90.94 305 GLY B C 1
ATOM 7139 O O . GLY B 1 305 ? -18.297 -30.719 10.016 1 90.94 305 GLY B O 1
ATOM 7140 N N . LEU B 1 306 ? -17.859 -29.453 11.758 1 93.31 306 LEU B N 1
ATOM 7141 C CA . LEU B 1 306 ? -17.609 -28.266 10.953 1 93.31 306 LEU B CA 1
ATOM 7142 C C . LEU B 1 306 ? -16.328 -28.422 10.141 1 93.31 306 LEU B C 1
ATOM 7144 O O . LEU B 1 306 ? -16.25 -27.984 8.992 1 93.31 306 LEU B O 1
ATOM 7148 N N . ARG B 1 307 ? -15.344 -29 10.727 1 94.88 307 ARG B N 1
ATOM 7149 C CA . ARG B 1 307 ? -14.062 -29.203 10.055 1 94.88 307 ARG B CA 1
ATOM 7150 C C . ARG B 1 307 ? -14.227 -30.109 8.836 1 94.88 307 ARG B C 1
ATOM 7152 O O . ARG B 1 307 ? -13.523 -29.938 7.84 1 94.88 307 ARG B O 1
ATOM 7159 N N . GLN B 1 308 ? -15.172 -31.016 8.93 1 95.06 308 GLN B N 1
ATOM 7160 C CA . GLN B 1 308 ? -15.391 -31.938 7.82 1 95.06 308 GLN B CA 1
ATOM 7161 C C . GLN B 1 308 ? -16.297 -31.312 6.758 1 95.06 308 GLN B C 1
ATOM 7163 O O . GLN B 1 308 ? -16.297 -31.75 5.605 1 95.06 308 GLN B O 1
ATOM 7168 N N . ALA B 1 309 ? -16.984 -30.281 7.188 1 95.06 309 ALA B N 1
ATOM 7169 C CA . ALA B 1 309 ? -17.969 -29.703 6.281 1 95.06 309 ALA B CA 1
ATOM 7170 C C . ALA B 1 309 ? -17.422 -28.453 5.598 1 95.06 309 ALA B C 1
ATOM 7172 O O . ALA B 1 309 ? -17.938 -28.031 4.562 1 95.06 309 ALA B O 1
ATOM 7173 N N . THR B 1 310 ? -16.438 -27.844 6.156 1 96.25 310 THR B N 1
ATOM 7174 C CA . THR B 1 310 ? -15.961 -26.547 5.668 1 96.25 310 THR B CA 1
ATOM 7175 C C . THR B 1 310 ? -14.438 -26.484 5.727 1 96.25 310 THR B C 1
ATOM 7177 O O . THR B 1 310 ? -13.797 -27.297 6.402 1 96.25 310 THR B O 1
ATOM 7180 N N . PRO B 1 311 ? -13.82 -25.547 5.043 1 97.69 311 PRO B N 1
ATOM 7181 C CA . PRO B 1 311 ? -12.383 -25.328 5.211 1 97.69 311 PRO B CA 1
ATOM 7182 C C . PRO B 1 311 ? -12.047 -24.516 6.457 1 97.69 311 PRO B C 1
ATOM 7184 O O . PRO B 1 311 ? -10.906 -24.062 6.625 1 97.69 311 PRO B O 1
ATOM 7187 N N . CYS B 1 312 ? -12.992 -24.188 7.289 1 97.62 312 CYS B N 1
ATOM 7188 C CA . CYS B 1 312 ? -12.852 -23.5 8.57 1 97.62 312 CYS B CA 1
ATOM 7189 C C . CYS B 1 312 ? -12.211 -22.141 8.383 1 97.62 312 CYS B C 1
ATOM 7191 O O . CYS B 1 312 ? -11.219 -21.812 9.039 1 97.62 312 CYS B O 1
ATOM 7193 N N . PRO B 1 313 ? -12.734 -21.281 7.492 1 98.25 313 PRO B N 1
ATOM 7194 C CA . PRO B 1 313 ? -12.133 -19.969 7.277 1 98.25 313 PRO B CA 1
ATOM 7195 C C . PRO B 1 313 ? -12.281 -19.047 8.484 1 98.25 313 PRO B C 1
ATOM 7197 O O . PRO B 1 313 ? -13.344 -19 9.102 1 98.25 313 PRO B O 1
ATOM 7200 N N . SER B 1 314 ? -11.242 -18.375 8.883 1 98.06 314 SER B N 1
ATOM 7201 C CA . SER B 1 314 ? -11.211 -17.406 9.969 1 98.06 314 SER B CA 1
ATOM 7202 C C . SER B 1 314 ? -10.172 -16.312 9.719 1 98.06 314 SER B C 1
ATOM 7204 O O . SER B 1 314 ? -9.234 -16.516 8.938 1 98.06 314 SER B O 1
ATOM 7206 N N . LEU B 1 315 ? -10.367 -15.164 10.336 1 98.25 315 LEU B N 1
ATOM 7207 C CA . LEU B 1 315 ? -9.336 -14.141 10.359 1 98.25 315 LEU B CA 1
ATOM 7208 C C . LEU B 1 315 ? -8.469 -14.266 11.609 1 98.25 315 LEU B C 1
ATOM 7210 O O . LEU B 1 315 ? -8.922 -14.781 12.633 1 98.25 315 LEU B O 1
ATOM 7214 N N . ILE B 1 316 ? -7.281 -13.938 11.492 1 97.69 316 ILE B N 1
ATOM 7215 C CA . ILE B 1 316 ? -6.375 -13.742 12.617 1 97.69 316 ILE B CA 1
ATOM 7216 C C . ILE B 1 316 ? -5.875 -12.297 12.633 1 97.69 316 ILE B C 1
ATOM 7218 O O . ILE B 1 316 ? -5.312 -11.82 11.641 1 97.69 316 ILE B O 1
ATOM 7222 N N . ILE B 1 317 ? -6.148 -11.594 13.656 1 97.81 317 ILE B N 1
ATOM 7223 C CA . ILE B 1 317 ? -5.75 -10.195 13.805 1 97.81 317 ILE B CA 1
ATOM 7224 C C . ILE B 1 317 ? -4.66 -10.086 14.867 1 97.81 317 ILE B C 1
ATOM 7226 O O . ILE B 1 317 ? -4.879 -10.414 16.031 1 97.81 317 ILE B O 1
ATOM 7230 N N . SER B 1 318 ? -3.525 -9.609 14.469 1 96.06 318 SER B N 1
ATOM 7231 C CA . SER B 1 318 ? -2.367 -9.562 15.359 1 96.06 318 SER B CA 1
ATOM 7232 C C . SER B 1 318 ? -1.934 -8.125 15.625 1 96.06 318 SER B C 1
ATOM 7234 O O . SER B 1 318 ? -1.78 -7.332 14.695 1 96.06 318 SER B O 1
ATOM 7236 N N . PHE B 1 319 ? -1.76 -7.84 16.922 1 94.56 319 PHE B N 1
ATOM 7237 C CA . PHE B 1 319 ? -1.219 -6.559 17.375 1 94.56 319 PHE B CA 1
ATOM 7238 C C . PHE B 1 319 ? 0.129 -6.746 18.062 1 94.56 319 PHE B C 1
ATOM 7240 O O . PHE B 1 319 ? 0.288 -7.645 18.891 1 94.56 319 PHE B O 1
ATOM 7247 N N . VAL B 1 320 ? 1.049 -5.965 17.703 1 92.5 320 VAL B N 1
ATOM 7248 C CA . VAL B 1 320 ? 2.316 -5.875 18.422 1 92.5 320 VAL B CA 1
ATOM 7249 C C . VAL B 1 320 ? 2.73 -4.414 18.562 1 92.5 320 VAL B C 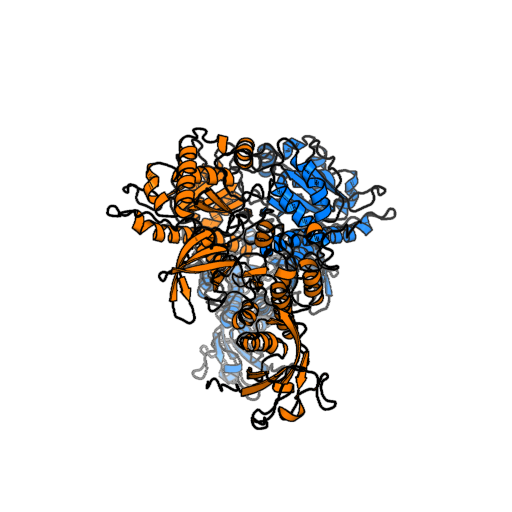1
ATOM 7251 O O . VAL B 1 320 ? 3.201 -3.803 17.594 1 92.5 320 VAL B O 1
ATOM 7254 N N . GLY B 1 321 ? 2.631 -3.91 19.766 1 91.25 321 GLY B N 1
ATOM 7255 C CA . GLY B 1 321 ? 2.807 -2.475 19.906 1 91.25 321 GLY B CA 1
ATOM 7256 C C . GLY B 1 321 ? 1.857 -1.669 19.047 1 91.25 321 GLY B C 1
ATOM 7257 O O . GLY B 1 321 ? 0.643 -1.88 19.078 1 91.25 321 GLY B O 1
ATOM 7258 N N . PRO B 1 322 ? 2.428 -0.74 18.266 1 94.12 322 PRO B N 1
ATOM 7259 C CA . PRO B 1 322 ? 1.576 0.098 17.422 1 94.12 322 PRO B CA 1
ATOM 7260 C C . PRO B 1 322 ? 1.355 -0.499 16.031 1 94.12 322 PRO B C 1
ATOM 7262 O O . PRO B 1 322 ? 1.057 0.231 15.086 1 94.12 322 PRO B O 1
ATOM 7265 N N . TRP B 1 323 ? 1.556 -1.791 15.922 1 96 323 TRP B N 1
ATOM 7266 C CA . TRP B 1 323 ? 1.482 -2.412 14.602 1 96 323 TRP B CA 1
ATOM 7267 C C . TRP B 1 323 ? 0.334 -3.412 14.531 1 96 323 TRP B C 1
ATOM 7269 O O . TRP B 1 323 ? 0.093 -4.156 15.484 1 96 323 TRP B O 1
ATOM 7279 N N . LEU B 1 324 ? -0.359 -3.408 13.414 1 97.5 324 LEU B N 1
ATOM 7280 C CA . LEU B 1 324 ? -1.482 -4.305 13.164 1 97.5 324 LEU B CA 1
ATOM 7281 C C . LEU B 1 324 ? -1.245 -5.133 11.906 1 97.5 324 LEU B C 1
ATOM 7283 O O . LEU B 1 324 ? -0.807 -4.605 10.883 1 97.5 324 LEU B O 1
ATOM 7287 N N . CYS B 1 325 ? -1.461 -6.418 11.969 1 97.88 325 CYS B N 1
ATOM 7288 C CA . CYS B 1 325 ? -1.428 -7.289 10.797 1 97.88 325 CYS B CA 1
ATOM 7289 C C . CYS B 1 325 ? -2.648 -8.195 10.758 1 97.88 325 CYS B C 1
ATOM 7291 O O . CYS B 1 325 ? -3.053 -8.742 11.789 1 97.88 325 CYS B O 1
ATOM 7293 N N . VAL B 1 326 ? -3.225 -8.266 9.641 1 98.31 326 VAL B N 1
ATOM 7294 C CA . VAL B 1 326 ? -4.391 -9.117 9.453 1 98.31 326 VAL B CA 1
ATOM 7295 C C . VAL B 1 326 ? -3.998 -10.352 8.641 1 98.31 326 VAL B C 1
ATOM 7297 O O . VAL B 1 326 ? -3.332 -10.242 7.609 1 98.31 326 VAL B O 1
ATOM 7300 N N . TRP B 1 327 ? -4.387 -11.539 9.148 1 97.94 327 TRP B N 1
ATOM 7301 C CA . TRP B 1 327 ? -4.129 -12.82 8.492 1 97.94 327 TRP B CA 1
ATOM 7302 C C . TRP B 1 327 ? -5.434 -13.539 8.172 1 97.94 327 TRP B C 1
ATOM 7304 O O . TRP B 1 327 ? -6.469 -13.266 8.781 1 97.94 327 TRP B O 1
ATOM 7314 N N . GLY B 1 328 ? -5.398 -14.359 7.152 1 97.69 328 GLY B N 1
ATOM 7315 C CA . GLY B 1 328 ? -6.449 -15.328 6.867 1 97.69 328 GLY B CA 1
ATOM 7316 C C . GLY B 1 328 ? -6.012 -16.766 7.094 1 97.69 328 GLY B C 1
ATOM 7317 O O . GLY B 1 328 ? -4.844 -17.094 6.887 1 97.69 328 GLY B O 1
ATOM 7318 N N . ALA B 1 329 ? -6.938 -17.578 7.535 1 98.38 329 ALA B N 1
ATOM 7319 C CA . ALA B 1 329 ? -6.594 -18.969 7.84 1 98.38 329 ALA B CA 1
ATOM 7320 C C . ALA B 1 329 ? -7.652 -19.922 7.297 1 98.38 329 ALA B C 1
ATOM 7322 O O . ALA B 1 329 ? -8.844 -19.609 7.301 1 98.38 329 ALA B O 1
ATOM 7323 N N . VAL B 1 330 ? -7.234 -21.031 6.805 1 98.31 330 VAL B N 1
ATOM 7324 C CA . VAL B 1 330 ? -8.07 -22.172 6.434 1 98.31 330 VAL B CA 1
ATOM 7325 C C . VAL B 1 330 ? -7.434 -23.469 6.934 1 98.31 330 VAL B C 1
ATOM 7327 O O . VAL B 1 330 ? -6.223 -23.516 7.172 1 98.31 330 VAL B O 1
ATOM 7330 N N . TYR B 1 331 ? -8.25 -24.422 7.129 1 98.19 331 TYR B N 1
ATOM 7331 C CA . TYR B 1 331 ? -7.781 -25.719 7.594 1 98.19 331 TYR B CA 1
ATOM 7332 C C . TYR B 1 331 ? -7.914 -26.766 6.5 1 98.19 331 TYR B C 1
ATOM 7334 O O . TYR B 1 331 ? -8.945 -27.438 6.391 1 98.19 331 TYR B O 1
ATOM 7342 N N . LEU B 1 332 ? -6.859 -26.969 5.703 1 96.06 332 LEU B N 1
ATOM 7343 C CA . LEU B 1 332 ? -6.809 -28 4.668 1 96.06 332 LEU B CA 1
ATOM 7344 C C . LEU B 1 332 ? -6.203 -29.297 5.215 1 96.06 332 LEU B C 1
ATOM 7346 O O . LEU B 1 332 ? -6.574 -29.734 6.301 1 96.06 332 LEU B O 1
ATOM 7350 N N . GLU B 1 333 ? -5.344 -29.953 4.457 1 93.69 333 GLU B N 1
ATOM 7351 C CA . GLU B 1 333 ? -4.637 -31.094 5.047 1 93.69 333 GLU B CA 1
ATOM 7352 C C . GLU B 1 333 ? -3.674 -30.625 6.137 1 93.69 333 GLU B C 1
ATOM 7354 O O . GLU B 1 333 ? -3.338 -31.406 7.039 1 93.69 333 GLU B O 1
ATOM 7359 N N . HIS B 1 334 ? -3.264 -29.406 5.969 1 93.44 334 HIS B N 1
ATOM 7360 C CA . HIS B 1 334 ? -2.549 -28.641 6.984 1 93.44 334 HIS B CA 1
ATOM 7361 C C . HIS B 1 334 ? -3.203 -27.281 7.219 1 93.44 334 HIS B C 1
ATOM 7363 O O . HIS B 1 334 ? -4.02 -26.844 6.41 1 93.44 334 HIS B O 1
ATOM 7369 N N . VAL B 1 335 ? -2.826 -26.766 8.359 1 96.62 335 VAL B N 1
ATOM 7370 C CA . VAL B 1 335 ? -3.283 -25.406 8.633 1 96.62 335 VAL B CA 1
ATOM 7371 C C . VAL B 1 335 ? -2.521 -24.406 7.75 1 96.62 335 VAL B C 1
ATOM 7373 O O . VAL B 1 335 ? -1.291 -24.453 7.68 1 96.62 335 VAL B O 1
ATOM 7376 N N . VAL B 1 336 ? -3.256 -23.609 7.043 1 96.62 336 VAL B N 1
ATOM 7377 C CA . VAL B 1 336 ? -2.662 -22.609 6.172 1 96.62 336 VAL B CA 1
ATOM 7378 C C . VAL B 1 336 ? -3.02 -21.203 6.68 1 96.62 336 VAL B C 1
ATOM 7380 O O . VAL B 1 336 ? -4.199 -20.891 6.852 1 96.62 336 VAL B O 1
ATOM 7383 N N . VAL B 1 337 ? -2.035 -20.406 6.969 1 97.06 337 VAL B N 1
ATOM 7384 C CA . VAL B 1 337 ? -2.203 -19.031 7.43 1 97.06 337 VAL B CA 1
ATOM 7385 C C . VAL B 1 337 ? -1.399 -18.094 6.543 1 97.06 337 VAL B C 1
ATOM 7387 O O . VAL B 1 337 ? -0.197 -18.281 6.348 1 97.06 337 VAL B O 1
ATOM 7390 N N . GLN B 1 338 ? -2.018 -17.078 5.992 1 95.25 338 GLN B N 1
ATOM 7391 C CA . GLN B 1 338 ? -1.336 -16.156 5.098 1 95.25 338 GLN B CA 1
ATOM 7392 C C . GLN B 1 338 ? -1.661 -14.711 5.457 1 95.25 338 GLN B C 1
ATOM 7394 O O . GLN B 1 338 ? -2.795 -14.391 5.824 1 95.25 338 GLN B O 1
ATOM 7399 N N . PRO B 1 339 ? -0.655 -13.875 5.359 1 95.06 339 PRO B N 1
ATOM 7400 C CA . PRO B 1 339 ? -0.925 -12.461 5.645 1 95.06 339 PRO B CA 1
ATOM 7401 C C . PRO B 1 339 ? -1.748 -11.789 4.555 1 95.06 339 PRO B C 1
ATOM 7403 O O . PRO B 1 339 ? -1.449 -11.938 3.365 1 95.06 339 PRO B O 1
ATOM 7406 N N . LEU B 1 340 ? -2.738 -11.078 4.98 1 95.38 340 LEU B N 1
ATOM 7407 C CA . LEU B 1 340 ? -3.553 -10.297 4.059 1 95.38 340 LEU B CA 1
ATOM 7408 C C . LEU B 1 340 ? -3.049 -8.859 3.975 1 95.38 340 LEU B C 1
ATOM 7410 O O . LEU B 1 340 ? -3.357 -8.148 3.018 1 95.38 340 LEU B O 1
ATOM 7414 N N . THR B 1 341 ? -2.312 -8.438 5 1 95.94 341 THR B N 1
ATOM 7415 C CA . THR B 1 341 ? -1.694 -7.121 5.035 1 95.94 341 THR B CA 1
ATOM 7416 C C . THR B 1 341 ? -0.266 -7.203 5.566 1 95.94 341 THR B C 1
ATOM 7418 O O . THR B 1 341 ? 0.126 -8.219 6.148 1 95.94 341 THR B O 1
ATOM 7421 N N . ASP B 1 342 ? 0.477 -6.148 5.332 1 95.81 342 ASP B N 1
ATOM 7422 C CA . ASP B 1 342 ? 1.699 -5.93 6.102 1 95.81 342 ASP B CA 1
ATOM 7423 C C . ASP B 1 342 ? 1.38 -5.57 7.551 1 95.81 342 ASP B C 1
ATOM 7425 O O . ASP B 1 342 ? 0.213 -5.543 7.945 1 95.81 342 ASP B O 1
ATOM 7429 N N . PHE B 1 343 ? 2.4 -5.48 8.375 1 97.19 343 PHE B N 1
ATOM 7430 C CA . PHE B 1 343 ? 2.176 -4.84 9.664 1 97.19 343 PHE B CA 1
ATOM 7431 C C . PHE B 1 343 ? 1.989 -3.336 9.492 1 97.19 343 PHE B C 1
ATOM 7433 O O . PHE B 1 343 ? 2.947 -2.613 9.203 1 97.19 343 PHE B O 1
ATOM 7440 N N . ILE B 1 344 ? 0.818 -2.904 9.695 1 96.81 344 ILE B N 1
ATOM 7441 C CA . ILE B 1 344 ? 0.408 -1.533 9.414 1 96.81 344 ILE B CA 1
ATOM 7442 C C . ILE B 1 344 ? 0.604 -0.67 10.656 1 96.81 344 ILE B C 1
ATOM 7444 O O . ILE B 1 344 ? 0.24 -1.074 11.766 1 96.81 344 ILE B O 1
ATOM 7448 N N . TRP B 1 345 ? 1.166 0.467 10.461 1 95.31 345 TRP B N 1
ATOM 7449 C CA . TRP B 1 345 ? 1.384 1.43 11.539 1 95.31 345 TRP B CA 1
ATOM 7450 C C . TRP B 1 345 ? 0.063 2.033 12.008 1 95.31 345 TRP B C 1
ATOM 7452 O O . TRP B 1 345 ? -0.67 2.629 11.211 1 95.31 345 TRP B O 1
ATOM 7462 N N . LEU B 1 346 ? -0.224 1.887 13.336 1 94.19 346 LEU B N 1
ATOM 7463 C CA . LEU B 1 346 ? -1.449 2.43 13.914 1 94.19 346 LEU B CA 1
ATOM 7464 C C . LEU B 1 346 ? -1.171 3.734 14.656 1 94.19 346 LEU B C 1
ATOM 7466 O O . LEU B 1 346 ? -1.723 3.973 15.734 1 94.19 346 LEU B O 1
ATOM 7470 N N . GLY B 1 347 ? -0.363 4.543 14.25 1 88.38 347 GLY B N 1
ATOM 7471 C CA . GLY B 1 347 ? -0.075 5.816 14.891 1 88.38 347 GLY B CA 1
ATOM 7472 C C . GLY B 1 347 ? -0.331 7.008 13.984 1 88.38 347 GLY B C 1
ATOM 7473 O O . GLY B 1 347 ? -0.52 6.848 12.773 1 88.38 347 GLY B O 1
ATOM 7474 N N . ARG B 1 348 ? -0.407 8.055 14.688 1 81.69 348 ARG B N 1
ATOM 7475 C CA . ARG B 1 348 ? -0.559 9.297 13.938 1 81.69 348 ARG B CA 1
ATOM 7476 C C . ARG B 1 348 ? 0.681 9.586 13.102 1 81.69 348 ARG B C 1
ATOM 7478 O O . ARG B 1 348 ? 1.796 9.227 13.492 1 81.69 348 ARG B O 1
ATOM 7485 N N . HIS B 1 349 ? 0.441 9.93 11.953 1 71.81 349 HIS B N 1
ATOM 7486 C CA . HIS B 1 349 ? 1.456 10.359 11 1 71.81 349 HIS B CA 1
ATOM 7487 C C . HIS B 1 349 ? 1.217 11.805 10.562 1 71.81 349 HIS B C 1
ATOM 7489 O O . HIS B 1 349 ? 0.08 12.281 10.57 1 71.81 349 HIS B O 1
ATOM 7495 N N . PRO B 1 350 ? 2.326 12.484 10.391 1 67.44 350 PRO B N 1
ATOM 7496 C CA . PRO B 1 350 ? 2.113 13.875 9.969 1 67.44 350 PRO B CA 1
ATOM 7497 C C . PRO B 1 350 ? 1.172 13.992 8.773 1 67.44 350 PRO B C 1
ATOM 7499 O O . PRO B 1 350 ? 0.482 15.008 8.625 1 67.44 350 PRO B O 1
ATOM 7502 N N . GLN B 1 351 ? 1.134 12.938 7.91 1 65.25 351 GLN B N 1
ATOM 7503 C CA . GLN B 1 351 ? 0.146 12.898 6.836 1 65.25 351 GLN B CA 1
ATOM 7504 C C . GLN B 1 351 ? -1.137 12.211 7.293 1 65.25 351 GLN B C 1
ATOM 7506 O O . GLN B 1 351 ? -1.527 11.18 6.738 1 65.25 351 GLN B O 1
ATOM 7511 N N . GLN B 1 352 ? -1.862 12.797 8.109 1 68.56 352 GLN B N 1
ATOM 7512 C CA . GLN B 1 352 ? -2.855 12.172 8.977 1 68.56 352 GLN B CA 1
ATOM 7513 C C . GLN B 1 352 ? -4.074 11.719 8.18 1 68.56 352 GLN B C 1
ATOM 7515 O O . GLN B 1 352 ? -4.527 10.578 8.328 1 68.56 352 GLN B O 1
ATOM 7520 N N . ASN B 1 353 ? -4.551 12.539 7.277 1 77.38 353 ASN B N 1
ATOM 7521 C CA . ASN B 1 353 ? -5.832 12.18 6.684 1 77.38 353 ASN B CA 1
ATOM 7522 C C . ASN B 1 353 ? -5.719 10.938 5.805 1 77.38 353 ASN B C 1
ATOM 7524 O O . ASN B 1 353 ? -6.527 10.016 5.918 1 77.38 353 ASN B O 1
ATOM 7528 N N . ARG B 1 354 ? -4.754 10.906 5.059 1 80.81 354 ARG B N 1
ATOM 7529 C CA . ARG B 1 354 ? -4.59 9.789 4.137 1 80.81 354 ARG B CA 1
ATOM 7530 C C . ARG B 1 354 ? -4.289 8.5 4.891 1 80.81 354 ARG B C 1
ATOM 7532 O O . ARG B 1 354 ? -4.883 7.457 4.609 1 80.81 354 ARG B O 1
ATOM 7539 N N . ARG B 1 355 ? -3.42 8.547 5.797 1 87.25 355 ARG B N 1
ATOM 7540 C CA . ARG B 1 355 ? -3.014 7.355 6.535 1 87.25 355 ARG B CA 1
ATOM 7541 C C . ARG B 1 355 ? -4.133 6.871 7.457 1 87.25 355 ARG B C 1
ATOM 7543 O O . ARG B 1 355 ? -4.336 5.668 7.613 1 87.25 355 ARG B O 1
ATOM 7550 N N . GLN B 1 356 ? -4.789 7.84 8.055 1 89.88 356 GLN B N 1
ATOM 7551 C CA . GLN B 1 356 ? -5.906 7.461 8.906 1 89.88 356 GLN B CA 1
ATOM 7552 C C . GLN B 1 356 ? -6.992 6.75 8.109 1 89.88 356 GLN B C 1
ATOM 7554 O O . GLN B 1 356 ? -7.574 5.766 8.578 1 89.88 356 GLN B O 1
ATOM 7559 N N . MET B 1 357 ? -7.293 7.293 6.98 1 91.56 357 MET B N 1
ATOM 7560 C CA . MET B 1 357 ? -8.312 6.668 6.145 1 91.56 357 MET B CA 1
ATOM 7561 C C . MET B 1 357 ? -7.914 5.242 5.773 1 91.56 357 MET B C 1
ATOM 7563 O O . MET B 1 357 ? -8.758 4.344 5.738 1 91.56 357 MET B O 1
ATOM 7567 N N . ARG B 1 358 ? -6.691 5.055 5.477 1 92.56 358 ARG B N 1
ATOM 7568 C CA . ARG B 1 358 ? -6.219 3.711 5.156 1 92.56 358 ARG B CA 1
ATOM 7569 C C . ARG B 1 358 ? -6.457 2.756 6.32 1 92.56 358 ARG B C 1
ATOM 7571 O O . ARG B 1 358 ? -6.906 1.625 6.121 1 92.56 358 ARG B O 1
ATOM 7578 N N . VAL B 1 359 ? -6.145 3.188 7.531 1 95.31 359 VAL B N 1
ATOM 7579 C CA . VAL B 1 359 ? -6.324 2.354 8.711 1 95.31 359 VAL B CA 1
ATOM 7580 C C . VAL B 1 359 ? -7.809 2.059 8.922 1 95.31 359 VAL B C 1
ATOM 7582 O O . VAL B 1 359 ? -8.188 0.92 9.203 1 95.31 359 VAL B O 1
ATOM 7585 N N . VAL B 1 360 ? -8.617 3.086 8.742 1 95.62 360 VAL B N 1
ATOM 7586 C CA . VAL B 1 360 ? -10.055 2.904 8.906 1 95.62 360 VAL B CA 1
ATOM 7587 C C . VAL B 1 360 ? -10.57 1.894 7.883 1 95.62 360 VAL B C 1
ATOM 7589 O O . VAL B 1 360 ? -11.43 1.064 8.195 1 95.62 360 VAL B O 1
ATOM 7592 N N . ARG B 1 361 ? -10.047 1.966 6.738 1 96.12 361 ARG B N 1
ATOM 7593 C CA . ARG B 1 361 ? -10.453 1.041 5.684 1 96.12 361 ARG B CA 1
ATOM 7594 C C . ARG B 1 361 ? -10.078 -0.395 6.043 1 96.12 361 ARG B C 1
ATOM 7596 O O . ARG B 1 361 ? -10.812 -1.331 5.707 1 96.12 361 ARG B O 1
ATOM 7603 N N . VAL B 1 362 ? -8.977 -0.568 6.625 1 97.88 362 VAL B N 1
ATOM 7604 C CA . VAL B 1 362 ? -8.562 -1.901 7.047 1 97.88 362 VAL B CA 1
ATOM 7605 C C . VAL B 1 362 ? -9.57 -2.467 8.039 1 97.88 362 VAL B C 1
ATOM 7607 O O . VAL B 1 362 ? -9.992 -3.619 7.918 1 97.88 362 VAL B O 1
ATOM 7610 N N . PHE B 1 363 ? -9.969 -1.681 8.977 1 98.19 363 PHE B N 1
ATOM 7611 C CA . PHE B 1 363 ? -10.914 -2.16 9.977 1 98.19 363 PHE B CA 1
ATOM 7612 C C . PHE B 1 363 ? -12.297 -2.367 9.359 1 98.19 363 PHE B C 1
ATOM 7614 O O . PHE B 1 363 ? -13.031 -3.268 9.766 1 98.19 363 PHE B O 1
ATOM 7621 N N . ASP B 1 364 ? -12.609 -1.515 8.445 1 97.5 364 ASP B N 1
ATOM 7622 C CA . ASP B 1 364 ? -13.844 -1.735 7.699 1 97.5 364 ASP B CA 1
ATOM 7623 C C . ASP B 1 364 ? -13.805 -3.064 6.949 1 97.5 364 ASP B C 1
ATOM 7625 O O . ASP B 1 364 ? -14.805 -3.783 6.895 1 97.5 364 ASP B O 1
ATOM 7629 N N . ALA B 1 365 ? -12.695 -3.32 6.305 1 98.19 365 ALA B N 1
ATOM 7630 C CA . ALA B 1 365 ? -12.516 -4.582 5.594 1 98.19 365 ALA B CA 1
ATOM 7631 C C . ALA B 1 365 ? -12.617 -5.77 6.547 1 98.19 365 ALA B C 1
ATOM 7633 O O . ALA B 1 365 ? -13.211 -6.797 6.211 1 98.19 365 ALA B O 1
ATOM 7634 N N . ILE B 1 366 ? -12.023 -5.676 7.738 1 98.44 366 ILE B N 1
ATOM 7635 C CA . ILE B 1 366 ? -12.102 -6.719 8.758 1 98.44 366 ILE B CA 1
ATOM 7636 C C . ILE B 1 366 ? -13.562 -6.973 9.117 1 98.44 366 ILE B C 1
ATOM 7638 O O . ILE B 1 366 ? -14.031 -8.109 9.086 1 98.44 366 ILE B O 1
ATOM 7642 N N . ALA B 1 367 ? -14.273 -5.91 9.43 1 97.62 367 ALA B N 1
ATOM 7643 C CA . ALA B 1 367 ? -15.672 -6.016 9.828 1 97.62 367 ALA B CA 1
ATOM 7644 C C . ALA B 1 367 ? -16.516 -6.672 8.734 1 97.62 367 ALA B C 1
ATOM 7646 O O . ALA B 1 367 ? -17.328 -7.543 9.016 1 97.62 367 ALA B O 1
ATOM 7647 N N . THR B 1 368 ? -16.297 -6.23 7.555 1 97.44 368 THR B N 1
ATOM 7648 C CA . THR B 1 368 ? -17.062 -6.758 6.426 1 97.44 368 THR B CA 1
ATOM 7649 C C . THR B 1 368 ? -16.75 -8.234 6.203 1 97.44 368 THR B C 1
ATOM 7651 O O . THR B 1 368 ? -17.625 -9.016 5.844 1 97.44 368 THR B O 1
ATOM 7654 N N . THR B 1 369 ? -15.508 -8.602 6.328 1 98.31 369 THR B N 1
ATOM 7655 C CA . THR B 1 369 ? -15.109 -9.992 6.164 1 98.31 369 THR B CA 1
ATOM 7656 C C . THR B 1 369 ? -15.727 -10.867 7.254 1 98.31 369 THR B C 1
ATOM 7658 O O . THR B 1 369 ? -16.203 -11.969 6.98 1 98.31 369 THR B O 1
ATOM 7661 N N . ILE B 1 370 ? -15.719 -10.406 8.516 1 97.56 370 ILE B N 1
ATOM 7662 C CA . ILE B 1 370 ? -16.328 -11.148 9.609 1 97.56 370 ILE B CA 1
ATOM 7663 C C . ILE B 1 370 ? -17.828 -11.312 9.344 1 97.56 370 ILE B C 1
ATOM 7665 O O . ILE B 1 370 ? -18.391 -12.383 9.57 1 97.56 370 ILE B O 1
ATOM 7669 N N . ALA B 1 371 ? -18.453 -10.266 8.844 1 96.62 371 ALA B N 1
ATOM 7670 C CA . ALA B 1 371 ? -19.875 -10.352 8.492 1 96.62 371 ALA B CA 1
ATOM 7671 C C . ALA B 1 371 ? -20.109 -11.398 7.41 1 96.62 371 ALA B C 1
ATOM 7673 O O . ALA B 1 371 ? -21.094 -12.133 7.449 1 96.62 371 ALA B O 1
ATOM 7674 N N . ALA B 1 372 ? -19.234 -11.422 6.445 1 97.12 372 ALA B N 1
ATOM 7675 C CA . ALA B 1 372 ? -19.328 -12.43 5.387 1 97.12 372 ALA B CA 1
ATOM 7676 C C . ALA B 1 372 ? -19.172 -13.836 5.953 1 97.12 372 ALA B C 1
ATOM 7678 O O . ALA B 1 372 ? -19.859 -14.758 5.539 1 97.12 372 ALA B O 1
ATOM 7679 N N . LEU B 1 373 ? -18.219 -14.055 6.859 1 97.12 373 LEU B N 1
ATOM 7680 C CA . LEU B 1 373 ? -18.016 -15.344 7.5 1 97.12 373 LEU B CA 1
ATOM 7681 C C . LEU B 1 373 ? -19.219 -15.734 8.344 1 97.12 373 LEU B C 1
ATOM 7683 O O . LEU B 1 373 ? -19.594 -16.906 8.398 1 97.12 373 LEU B O 1
ATOM 7687 N N . GLU B 1 374 ? -19.812 -14.758 8.992 1 94.31 374 GLU B N 1
ATOM 7688 C CA . GLU B 1 374 ? -21.016 -15.008 9.773 1 94.31 374 GLU B CA 1
ATOM 7689 C C . GLU B 1 374 ? -22.141 -15.539 8.883 1 94.31 374 GLU B C 1
ATOM 7691 O O . GLU B 1 374 ? -22.812 -16.516 9.234 1 94.31 374 GLU B O 1
ATOM 7696 N N . LYS B 1 375 ? -22.328 -14.883 7.793 1 93.5 375 LYS B N 1
ATOM 7697 C CA . LYS B 1 375 ? -23.344 -15.336 6.836 1 93.5 375 LYS B CA 1
ATOM 7698 C C . LYS B 1 375 ? -23.031 -16.75 6.34 1 93.5 375 LYS B C 1
ATOM 7700 O O . LYS B 1 375 ? -23.938 -17.562 6.172 1 93.5 375 LYS B O 1
ATOM 7705 N N . TYR B 1 376 ? -21.844 -17.047 6.125 1 94.88 376 TYR B N 1
ATOM 7706 C CA . TYR B 1 376 ? -21.406 -18.344 5.625 1 94.88 376 TYR B CA 1
ATOM 7707 C C . TYR B 1 376 ? -21.672 -19.438 6.641 1 94.88 376 TYR B C 1
ATOM 7709 O O . TYR B 1 376 ? -22.156 -20.516 6.281 1 94.88 376 TYR B O 1
ATOM 7717 N N . TYR B 1 377 ? -21.328 -19.219 7.934 1 93.31 377 TYR B N 1
ATOM 7718 C CA . TYR B 1 377 ? -21.391 -20.266 8.953 1 93.31 377 TYR B CA 1
ATOM 7719 C C . TYR B 1 377 ? -22.828 -20.438 9.453 1 93.31 377 TYR B C 1
ATOM 7721 O O . TYR B 1 377 ? -23.156 -21.469 10.047 1 93.31 377 TYR B O 1
ATOM 7729 N N . THR B 1 378 ? -23.688 -19.5 9.266 1 89.69 378 THR B N 1
ATOM 7730 C CA . THR B 1 378 ? -25.047 -19.484 9.82 1 89.69 378 THR B CA 1
ATOM 7731 C C . THR B 1 378 ? -25.797 -20.766 9.477 1 89.69 378 THR B C 1
ATOM 7733 O O . THR B 1 378 ? -26.391 -21.391 10.344 1 89.69 378 THR B O 1
ATOM 7736 N N . PRO B 1 379 ? -25.75 -21.219 8.211 1 87.81 379 PRO B N 1
ATOM 7737 C CA . PRO B 1 379 ? -26.484 -22.438 7.887 1 87.81 379 PRO B CA 1
ATOM 7738 C C . PRO B 1 379 ? -25.922 -23.672 8.578 1 87.81 379 PRO B C 1
ATOM 7740 O O . PRO B 1 379 ? -26.625 -24.656 8.766 1 87.81 379 PRO B O 1
ATOM 7743 N N . PHE B 1 380 ? -24.688 -23.656 8.953 1 89.06 380 PHE B N 1
ATOM 7744 C CA . PHE B 1 380 ? -24.047 -24.812 9.539 1 89.06 380 PHE B CA 1
ATOM 7745 C C . PHE B 1 380 ? -24.312 -24.891 11.039 1 89.06 380 PHE B C 1
ATOM 7747 O O . PHE B 1 380 ? -24.141 -25.938 11.656 1 89.06 380 PHE B O 1
ATOM 7754 N N . VAL B 1 381 ? -24.688 -23.844 11.641 1 85.44 381 VAL B N 1
ATOM 7755 C CA . VAL B 1 381 ? -24.734 -23.812 13.102 1 85.44 381 VAL B CA 1
ATOM 7756 C C . VAL B 1 381 ? -26.188 -23.781 13.57 1 85.44 381 VAL B C 1
ATOM 7758 O O . VAL B 1 381 ? -26.453 -23.891 14.766 1 85.44 381 VAL B O 1
ATOM 7761 N N . LYS B 1 382 ? -27.031 -23.812 12.734 1 78.56 382 LYS B N 1
ATOM 7762 C CA . LYS B 1 382 ? -28.438 -23.906 13.133 1 78.56 382 LYS B CA 1
ATOM 7763 C C . LYS B 1 382 ? -28.734 -25.25 13.789 1 78.56 382 LYS B C 1
ATOM 7765 O O . LYS B 1 382 ? -28.141 -26.281 13.43 1 78.56 382 LYS B O 1
ATOM 7770 N N . PRO B 1 383 ? -29.5 -25.297 14.945 1 73.62 383 PRO B N 1
ATOM 7771 C CA . PRO B 1 383 ? -29.766 -26.516 15.703 1 73.62 383 PRO B CA 1
ATOM 7772 C C . PRO B 1 383 ? -30.219 -27.672 14.82 1 73.62 383 PRO B C 1
ATOM 7774 O O . PRO B 1 383 ? -29.844 -28.828 15.07 1 73.62 383 PRO B O 1
ATOM 7777 N N . ASP B 1 384 ? -30.984 -27.516 13.82 1 73.56 384 ASP B N 1
ATOM 7778 C CA . ASP B 1 384 ? -31.516 -28.594 12.984 1 73.56 384 ASP B CA 1
ATOM 7779 C C . ASP B 1 384 ? -30.609 -28.844 11.781 1 73.56 384 ASP B C 1
ATOM 7781 O O . ASP B 1 384 ? -30.984 -29.547 10.844 1 73.56 384 ASP B O 1
ATOM 7785 N N . SER B 1 385 ? -29.391 -28.359 12.008 1 77.19 385 SER B N 1
ATOM 7786 C CA . SER B 1 385 ? -28.562 -28.469 10.805 1 77.19 385 SER B CA 1
ATOM 7787 C C . SER B 1 385 ? -27.828 -29.812 10.758 1 77.19 385 SER B C 1
ATOM 7789 O O . SER B 1 385 ? -27.344 -30.297 11.781 1 77.19 385 SER B O 1
ATOM 7791 N N . THR B 1 386 ? -28 -30.547 9.695 1 82.19 386 THR B N 1
ATOM 7792 C CA . THR B 1 386 ? -27.219 -31.766 9.43 1 82.19 386 THR B CA 1
ATOM 7793 C C . THR B 1 386 ? -25.984 -31.438 8.586 1 82.19 386 THR B C 1
ATOM 7795 O O . THR B 1 386 ? -26.109 -30.906 7.484 1 82.19 386 THR B O 1
ATOM 7798 N N . LEU B 1 387 ? -24.906 -31.641 9.281 1 86.69 387 LEU B N 1
ATOM 7799 C CA . LEU B 1 387 ? -23.656 -31.344 8.586 1 86.69 387 LEU B CA 1
ATOM 7800 C C . LEU B 1 387 ? -23.234 -32.5 7.688 1 86.69 387 LEU B C 1
ATOM 7802 O O . LEU B 1 387 ? -23.234 -33.656 8.117 1 86.69 387 LEU B O 1
ATOM 7806 N N . SER B 1 388 ? -23.109 -32.188 6.426 1 90.5 388 SER B N 1
ATOM 7807 C CA . SER B 1 388 ? -22.594 -33.188 5.477 1 90.5 388 SER B CA 1
ATOM 7808 C C . SER B 1 388 ? -21.109 -32.938 5.199 1 90.5 388 SER B C 1
ATOM 7810 O O . SER B 1 388 ? -20.641 -31.812 5.227 1 90.5 388 SER B O 1
ATOM 7812 N N . ILE B 1 389 ? -20.469 -34.062 4.984 1 92.75 389 ILE B N 1
ATOM 7813 C CA . ILE B 1 389 ? -19.031 -34 4.691 1 92.75 389 ILE B CA 1
ATOM 7814 C C . ILE B 1 389 ? -18.828 -33.406 3.289 1 92.75 389 ILE B C 1
ATOM 7816 O O . ILE B 1 389 ? -19.453 -33.875 2.328 1 92.75 389 ILE B O 1
ATOM 7820 N N . ASP B 1 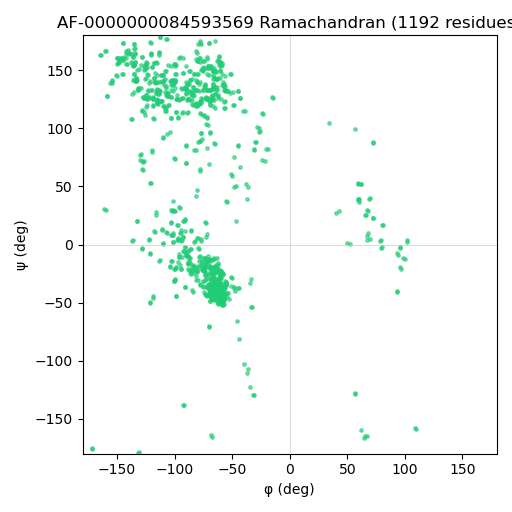390 ? -18.031 -32.375 3.223 1 93.88 390 ASP B N 1
ATOM 7821 C CA . ASP B 1 390 ? -17.609 -31.875 1.923 1 93.88 390 ASP B CA 1
ATOM 7822 C C . ASP B 1 390 ? -16.234 -32.438 1.546 1 93.88 390 ASP B C 1
ATOM 7824 O O . ASP B 1 390 ? -15.203 -31.875 1.954 1 93.88 390 ASP B O 1
ATOM 7828 N N . HIS B 1 391 ? -16.172 -33.25 0.658 1 92.19 391 HIS B N 1
ATOM 7829 C CA . HIS B 1 391 ? -14.93 -33.906 0.25 1 92.19 391 HIS B CA 1
ATOM 7830 C C . HIS B 1 391 ? -14.102 -32.969 -0.625 1 92.19 391 HIS B C 1
ATOM 7832 O O . HIS B 1 391 ? -12.906 -33.188 -0.831 1 92.19 391 HIS B O 1
ATOM 7838 N N . GLN B 1 392 ? -14.672 -31.875 -1.043 1 95.19 392 GLN B N 1
ATOM 7839 C CA . GLN B 1 392 ? -14.016 -30.953 -1.964 1 95.19 392 GLN B CA 1
ATOM 7840 C C . GLN B 1 392 ? -13.359 -29.797 -1.213 1 95.19 392 GLN B C 1
ATOM 7842 O O . GLN B 1 392 ? -12.75 -28.922 -1.825 1 95.19 392 GLN B O 1
ATOM 7847 N N . ARG B 1 393 ? -13.359 -29.812 0.119 1 95.12 393 ARG B N 1
ATOM 7848 C CA . ARG B 1 393 ? -12.977 -28.656 0.938 1 95.12 393 ARG B CA 1
ATOM 7849 C C . ARG B 1 393 ? -11.477 -28.406 0.843 1 95.12 393 ARG B C 1
ATOM 7851 O O . ARG B 1 393 ? -10.992 -27.344 1.244 1 95.12 393 ARG B O 1
ATOM 7858 N N . PHE B 1 394 ? -10.719 -29.375 0.278 1 95.62 394 PHE B N 1
ATOM 7859 C CA . PHE B 1 394 ? -9.266 -29.25 0.183 1 95.62 394 PHE B CA 1
ATOM 7860 C C . PHE B 1 394 ? -8.867 -28.594 -1.134 1 95.62 394 PHE B C 1
ATOM 7862 O O . PHE B 1 394 ? -7.68 -28.359 -1.382 1 95.62 394 PHE B O 1
ATOM 7869 N N . PHE B 1 395 ? -9.828 -28.312 -1.935 1 96.38 395 PHE B N 1
ATOM 7870 C CA . PHE B 1 395 ? -9.617 -27.75 -3.266 1 96.38 395 PHE B CA 1
ATOM 7871 C C . PHE B 1 395 ? -10.312 -26.406 -3.408 1 96.38 395 PHE B C 1
ATOM 7873 O O . PHE B 1 395 ? -11.094 -26.016 -2.541 1 96.38 395 PHE B O 1
ATOM 7880 N N . PRO B 1 396 ? -9.945 -25.641 -4.438 1 96.12 396 PRO B N 1
ATOM 7881 C CA . PRO B 1 396 ? -10.602 -24.359 -4.641 1 96.12 396 PRO B CA 1
ATOM 7882 C C . PRO B 1 396 ? -12.125 -24.453 -4.652 1 96.12 396 PRO B C 1
ATOM 7884 O O . PRO B 1 396 ? -12.68 -25.438 -5.148 1 96.12 396 PRO B O 1
ATOM 7887 N N . TYR B 1 397 ? -12.734 -23.438 -4.176 1 96.88 397 TYR B N 1
ATOM 7888 C CA . TYR B 1 397 ? -14.18 -23.469 -4 1 96.88 397 TYR B CA 1
ATOM 7889 C C . TYR B 1 397 ? -14.898 -23.359 -5.34 1 96.88 397 TYR B C 1
ATOM 7891 O O . TYR B 1 397 ? -16.078 -23.688 -5.453 1 96.88 397 TYR B O 1
ATOM 7899 N N . ILE B 1 398 ? -14.25 -22.891 -6.387 1 96.75 398 ILE B N 1
ATOM 7900 C CA . ILE B 1 398 ? -14.852 -22.734 -7.707 1 96.75 398 ILE B CA 1
ATOM 7901 C C . ILE B 1 398 ? -14.93 -24.094 -8.398 1 96.75 398 ILE B C 1
ATOM 7903 O O . ILE B 1 398 ? -13.914 -24.734 -8.641 1 96.75 398 ILE B O 1
ATOM 7907 N N . ARG B 1 399 ? -16.141 -24.5 -8.789 1 96.94 399 ARG B N 1
ATOM 7908 C CA . ARG B 1 399 ? -16.328 -25.844 -9.328 1 96.94 399 ARG B CA 1
ATOM 7909 C C . ARG B 1 399 ? -17.156 -25.812 -10.617 1 96.94 399 ARG B C 1
ATOM 7911 O O . ARG B 1 399 ? -17.766 -26.797 -10.992 1 96.94 399 ARG B O 1
ATOM 7918 N N . SER B 1 400 ? -17.172 -24.625 -11.219 1 96.44 400 SER B N 1
ATOM 7919 C CA . SER B 1 400 ? -17.875 -24.5 -12.492 1 96.44 400 SER B CA 1
ATOM 7920 C C . SER B 1 400 ? -17.203 -23.453 -13.383 1 96.44 400 SER B C 1
ATOM 7922 O O . SER B 1 400 ? -16.469 -22.594 -12.891 1 96.44 400 SER B O 1
ATOM 7924 N N . VAL B 1 401 ? -17.406 -23.562 -14.617 1 95.94 401 VAL B N 1
ATOM 7925 C CA . VAL B 1 401 ? -16.828 -22.625 -15.57 1 95.94 401 VAL B CA 1
ATOM 7926 C C . VAL B 1 401 ? -17.734 -22.5 -16.797 1 95.94 401 VAL B C 1
ATOM 7928 O O . VAL B 1 401 ? -18.406 -23.453 -17.172 1 95.94 401 VAL B O 1
ATOM 7931 N N . GLN B 1 402 ? -17.75 -21.281 -17.328 1 94.5 402 GLN B N 1
ATOM 7932 C CA . GLN B 1 402 ? -18.5 -21.047 -18.562 1 94.5 402 GLN B CA 1
ATOM 7933 C C . GLN B 1 402 ? -17.734 -21.578 -19.766 1 94.5 402 GLN B C 1
ATOM 7935 O O . GLN B 1 402 ? -16.562 -21.266 -19.953 1 94.5 402 GLN B O 1
ATOM 7940 N N . SER B 1 403 ? -18.375 -22.438 -20.484 1 93.12 403 SER B N 1
ATOM 7941 C CA . SER B 1 403 ? -17.781 -23 -21.703 1 93.12 403 SER B CA 1
ATOM 7942 C C . SER B 1 403 ? -18.656 -22.703 -22.922 1 93.12 403 SER B C 1
ATOM 7944 O O . SER B 1 403 ? -19.703 -22.062 -22.797 1 93.12 403 SER B O 1
ATOM 7946 N N . SER B 1 404 ? -18.109 -23.078 -24.109 1 88.38 404 SER B N 1
ATOM 7947 C CA . SER B 1 404 ? -18.891 -22.938 -25.328 1 88.38 404 SER B CA 1
ATOM 7948 C C . SER B 1 404 ? -20.141 -23.797 -25.297 1 88.38 404 SER B C 1
ATOM 7950 O O . SER B 1 404 ? -21.141 -23.484 -25.953 1 88.38 404 SER B O 1
ATOM 7952 N N . GLU B 1 405 ? -20.156 -24.828 -24.5 1 88.06 405 GLU B N 1
ATOM 7953 C CA . GLU B 1 405 ? -21.266 -25.766 -24.375 1 88.06 405 GLU B CA 1
ATOM 7954 C C . GLU B 1 405 ? -22.188 -25.359 -23.219 1 88.06 405 GLU B C 1
ATOM 7956 O O . GLU B 1 405 ? -23.172 -26.047 -22.922 1 88.06 405 GLU B O 1
ATOM 7961 N N . GLY B 1 406 ? -21.906 -24.281 -22.609 1 91.19 406 GLY B N 1
ATOM 7962 C CA . GLY B 1 406 ? -22.656 -23.844 -21.453 1 91.19 406 GLY B CA 1
ATOM 7963 C C . GLY B 1 406 ? -21.859 -23.953 -20.156 1 91.19 406 GLY B C 1
ATOM 7964 O O . GLY B 1 406 ? -20.625 -23.969 -20.172 1 91.19 406 GLY B O 1
ATOM 7965 N N . LEU B 1 407 ? -22.625 -23.984 -19.125 1 93.94 407 LEU B N 1
ATOM 7966 C CA . LEU B 1 407 ? -22 -24.078 -17.812 1 93.94 407 LEU B CA 1
ATOM 7967 C C . LEU B 1 407 ? -21.594 -25.5 -17.5 1 93.94 407 LEU B C 1
ATOM 7969 O O . LEU B 1 407 ? -22.422 -26.406 -17.516 1 93.94 407 LEU B O 1
ATOM 7973 N N . ILE B 1 408 ? -20.344 -25.703 -17.266 1 94.62 408 ILE B N 1
ATOM 7974 C CA . ILE B 1 408 ? -19.797 -27.031 -16.953 1 94.62 408 ILE B CA 1
ATOM 7975 C C . ILE B 1 408 ? -19.453 -27.094 -15.461 1 94.62 408 ILE B C 1
ATOM 7977 O O . ILE B 1 408 ? -18.75 -26.219 -14.945 1 94.62 408 ILE B O 1
ATOM 7981 N N . HIS B 1 409 ? -19.969 -28.125 -14.844 1 96.56 409 HIS B N 1
ATOM 7982 C CA . HIS B 1 409 ? -19.625 -28.406 -13.453 1 96.56 409 HIS B CA 1
ATOM 7983 C C . HIS B 1 409 ? -18.562 -29.484 -13.352 1 96.56 409 HIS B C 1
ATOM 7985 O O . HIS B 1 409 ? -18.531 -30.406 -14.172 1 96.56 409 HIS B O 1
ATOM 7991 N N . PHE B 1 410 ? -17.656 -29.312 -12.43 1 97.25 410 PHE B N 1
ATOM 7992 C CA . PHE B 1 410 ? -16.609 -30.312 -12.25 1 97.25 410 PHE B CA 1
ATOM 7993 C C . PHE B 1 410 ? -16.281 -30.484 -10.773 1 97.25 410 PHE B C 1
ATOM 7995 O O . PHE B 1 410 ? -16.656 -29.641 -9.945 1 97.25 410 PHE B O 1
ATOM 8002 N N . SER B 1 411 ? -15.664 -31.609 -10.414 1 96.75 411 SER B N 1
ATOM 8003 C CA . SER B 1 411 ? -15.133 -31.906 -9.086 1 96.75 411 SER B CA 1
ATOM 8004 C C . SER B 1 411 ? -13.641 -32.188 -9.141 1 96.75 411 SER B C 1
ATOM 8006 O O . SER B 1 411 ? -13.172 -32.875 -10.07 1 96.75 411 SER B O 1
ATOM 8008 N N . TYR B 1 412 ? -12.984 -31.719 -8.211 1 96.88 412 TYR B N 1
ATOM 8009 C CA . TYR B 1 412 ? -11.539 -31.906 -8.18 1 96.88 412 TYR B CA 1
ATOM 8010 C C . TYR B 1 412 ? -11.188 -33.312 -7.738 1 96.88 412 TYR B C 1
ATOM 8012 O O . TYR B 1 412 ? -11.883 -33.906 -6.906 1 96.88 412 TYR B O 1
ATOM 8020 N N . LYS B 1 413 ? -10.039 -33.781 -8.258 1 95.25 413 LYS B N 1
ATOM 8021 C CA . LYS B 1 413 ? -9.586 -35.156 -7.922 1 95.25 413 LYS B CA 1
ATOM 8022 C C . LYS B 1 413 ? -8.242 -35.094 -7.203 1 95.25 413 LYS B C 1
ATOM 8024 O O . LYS B 1 413 ? -8.008 -35.875 -6.262 1 95.25 413 LYS B O 1
ATOM 8029 N N . ARG B 1 414 ? -7.367 -34.312 -7.73 1 93.19 414 ARG B N 1
ATOM 8030 C CA . ARG B 1 414 ? -6.031 -34.25 -7.148 1 93.19 414 ARG B CA 1
ATOM 8031 C C . ARG B 1 414 ? -5.27 -33.031 -7.621 1 93.19 414 ARG B C 1
ATOM 8033 O O . ARG B 1 414 ? -5.656 -32.375 -8.602 1 93.19 414 ARG B O 1
ATOM 8040 N N . ARG B 1 415 ? -4.234 -32.781 -6.84 1 92.38 415 ARG B N 1
ATOM 8041 C CA . ARG B 1 415 ? -3.262 -31.781 -7.262 1 92.38 415 ARG B CA 1
ATOM 8042 C C . ARG B 1 415 ? -2.283 -32.344 -8.273 1 92.38 415 ARG B C 1
ATOM 8044 O O . ARG B 1 415 ? -1.854 -33.5 -8.148 1 92.38 415 ARG B O 1
ATOM 8051 N N . LEU B 1 416 ? -1.939 -31.609 -9.266 1 89.44 416 LEU B N 1
ATOM 8052 C CA . LEU B 1 416 ? -1.062 -32.094 -10.328 1 89.44 416 LEU B CA 1
ATOM 8053 C C . LEU B 1 416 ? 0.386 -31.703 -10.055 1 89.44 416 LEU B C 1
ATOM 8055 O O . LEU B 1 416 ? 1.31 -32.25 -10.648 1 89.44 416 LEU B O 1
ATOM 8059 N N . SER B 1 417 ? 0.612 -30.766 -9.203 1 82.31 417 SER B N 1
ATOM 8060 C CA . SER B 1 417 ? 1.966 -30.328 -8.867 1 82.31 417 SER B CA 1
ATOM 8061 C C . SER B 1 417 ? 2.314 -30.688 -7.422 1 82.31 417 SER B C 1
ATOM 8063 O O . SER B 1 417 ? 1.481 -30.531 -6.527 1 82.31 417 SER B O 1
ATOM 8065 N N . PRO B 1 418 ? 3.551 -31.109 -7.305 1 73.38 418 PRO B N 1
ATOM 8066 C CA . PRO B 1 418 ? 3.988 -31.359 -5.93 1 73.38 418 PRO B CA 1
ATOM 8067 C C . PRO B 1 418 ? 4.254 -30.078 -5.152 1 73.38 418 PRO B C 1
ATOM 8069 O O . PRO B 1 418 ? 4.32 -30.094 -3.922 1 73.38 418 PRO B O 1
ATOM 8072 N N . GLU B 1 419 ? 4.504 -29.062 -5.906 1 74.62 419 GLU B N 1
AT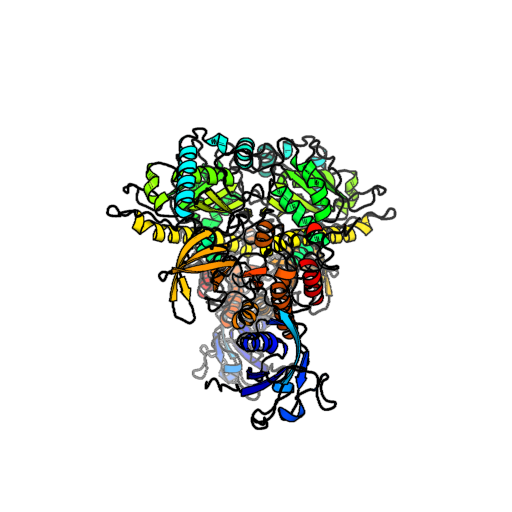OM 8073 C CA . GLU B 1 419 ? 4.754 -27.797 -5.25 1 74.62 419 GLU B CA 1
ATOM 8074 C C . GLU B 1 419 ? 3.465 -27.203 -4.68 1 74.62 419 GLU B C 1
ATOM 8076 O O . GLU B 1 419 ? 2.5 -26.984 -5.414 1 74.62 419 GLU B O 1
ATOM 8081 N N . THR B 1 420 ? 3.52 -26.922 -3.457 1 73.31 420 THR B N 1
ATOM 8082 C CA . THR B 1 420 ? 2.326 -26.5 -2.734 1 73.31 420 THR B CA 1
ATOM 8083 C C . THR B 1 420 ? 1.879 -25.109 -3.197 1 73.31 420 THR B C 1
ATOM 8085 O O . THR B 1 420 ? 0.708 -24.75 -3.057 1 73.31 420 THR B O 1
ATOM 8088 N N . MET B 1 421 ? 2.811 -24.438 -3.795 1 77 421 MET B N 1
ATOM 8089 C CA . MET B 1 421 ? 2.477 -23.078 -4.172 1 77 421 MET B CA 1
ATOM 8090 C C . MET B 1 421 ? 1.764 -23.031 -5.52 1 77 421 MET B C 1
ATOM 8092 O O . MET B 1 421 ? 1.101 -22.047 -5.852 1 77 421 MET B O 1
ATOM 8096 N N . ARG B 1 422 ? 1.949 -24.062 -6.324 1 80.62 422 ARG B N 1
ATOM 8097 C CA . ARG B 1 422 ? 1.352 -24.062 -7.656 1 80.62 422 ARG B CA 1
ATOM 8098 C C . ARG B 1 422 ? -0.097 -24.531 -7.602 1 80.62 422 ARG B C 1
ATOM 8100 O O . ARG B 1 422 ? -0.393 -25.578 -7.012 1 80.62 422 ARG B O 1
ATOM 8107 N N . SER B 1 423 ? -0.938 -23.797 -8.164 1 91 423 SER B N 1
ATOM 8108 C CA . SER B 1 423 ? -2.369 -24.094 -8.141 1 91 423 SER B CA 1
ATOM 8109 C C . SER B 1 423 ? -2.824 -24.734 -9.445 1 91 423 SER B C 1
ATOM 8111 O O . SER B 1 423 ? -3.447 -24.078 -10.289 1 91 423 SER B O 1
ATOM 8113 N N . LEU B 1 424 ? -2.459 -25.984 -9.586 1 93.75 424 LEU B N 1
ATOM 8114 C CA . LEU B 1 424 ? -2.797 -26.844 -10.719 1 93.75 424 LEU B CA 1
ATOM 8115 C C . LEU B 1 424 ? -3.498 -28.109 -10.25 1 93.75 424 LEU B C 1
ATOM 8117 O O . LEU B 1 424 ? -2.951 -28.859 -9.438 1 93.75 424 LEU B O 1
ATOM 8121 N N . PHE B 1 425 ? -4.727 -28.359 -10.828 1 95.81 425 PHE B N 1
ATOM 8122 C CA . PHE B 1 425 ? -5.547 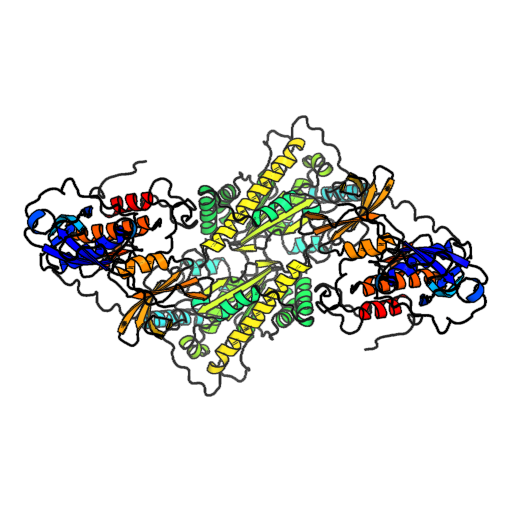-29.438 -10.289 1 95.81 425 PHE B CA 1
ATOM 8123 C C . PHE B 1 425 ? -6.137 -30.281 -11.414 1 95.81 425 PHE B C 1
ATOM 8125 O O . PHE B 1 425 ? -6.402 -29.766 -12.5 1 95.81 425 PHE B O 1
ATOM 8132 N N . GLU B 1 426 ? -6.281 -31.531 -11.156 1 95.94 426 GLU B N 1
ATOM 8133 C CA . GLU B 1 426 ? -7.09 -32.406 -12.008 1 95.94 426 GLU B CA 1
ATOM 8134 C C . GLU B 1 426 ? -8.539 -32.438 -11.531 1 95.94 426 GLU B C 1
ATOM 8136 O O . GLU B 1 426 ? -8.797 -32.5 -10.328 1 95.94 426 GLU B O 1
ATOM 8141 N N . ALA B 1 427 ? -9.414 -32.312 -12.414 1 96.94 427 ALA B N 1
ATOM 8142 C CA . ALA B 1 427 ? -10.844 -32.375 -12.109 1 96.94 427 ALA B CA 1
ATOM 8143 C C . ALA B 1 427 ? -11.586 -33.25 -13.117 1 96.94 427 ALA B C 1
ATOM 8145 O O . ALA B 1 427 ? -11.023 -33.656 -14.141 1 96.94 427 ALA B O 1
ATOM 8146 N N . VAL B 1 428 ? -12.82 -33.625 -12.758 1 96.31 428 VAL B N 1
ATOM 8147 C CA . VAL B 1 428 ? -13.664 -34.469 -13.602 1 96.31 428 VAL B CA 1
ATOM 8148 C C . VAL B 1 428 ? -15.062 -33.844 -13.695 1 96.31 428 VAL B C 1
ATOM 8150 O O . VAL B 1 428 ? -15.609 -33.375 -12.695 1 96.31 428 VAL B O 1
ATOM 8153 N N . THR B 1 429 ? -15.555 -33.812 -14.898 1 95.19 429 THR B N 1
ATOM 8154 C CA . THR B 1 429 ? -16.922 -33.312 -15.094 1 95.19 429 THR B CA 1
ATOM 8155 C C . THR B 1 429 ? -17.922 -34.406 -14.727 1 95.19 429 THR B C 1
ATOM 8157 O O . THR B 1 429 ? -17.547 -35.562 -14.469 1 95.19 429 THR B O 1
ATOM 8160 N N . ASP B 1 430 ? -19.203 -34.031 -14.719 1 90.94 430 ASP B N 1
ATOM 8161 C CA . ASP B 1 430 ? -20.281 -34.969 -14.414 1 90.94 430 ASP B CA 1
ATOM 8162 C C . ASP B 1 430 ? -20.359 -36.062 -15.469 1 90.94 430 ASP B C 1
ATOM 8164 O O . ASP B 1 430 ? -20.75 -37.188 -15.164 1 90.94 430 ASP B O 1
ATOM 8168 N N . ASP B 1 431 ? -19.984 -35.688 -16.656 1 89.69 431 ASP B N 1
ATOM 8169 C CA . ASP B 1 431 ? -20.062 -36.625 -17.766 1 89.69 431 ASP B CA 1
ATOM 8170 C C . ASP B 1 431 ? -18.797 -37.469 -17.844 1 89.69 431 ASP B C 1
ATOM 8172 O O . ASP B 1 431 ? -18.672 -38.344 -18.719 1 89.69 431 ASP B O 1
ATOM 8176 N N . GLY B 1 432 ? -17.812 -37.219 -17 1 91 432 GLY B N 1
ATOM 8177 C CA . GLY B 1 432 ? -16.656 -38.094 -16.891 1 91 432 GLY B CA 1
ATOM 8178 C C . GLY B 1 432 ? -15.438 -37.531 -17.625 1 91 432 GLY B C 1
ATOM 8179 O O . GLY B 1 432 ? -14.398 -38.188 -17.672 1 91 432 GLY B O 1
ATOM 8180 N N . ARG B 1 433 ? -15.508 -36.438 -18.172 1 92.25 433 ARG B N 1
ATOM 8181 C CA . ARG B 1 433 ? -14.367 -35.812 -18.844 1 92.25 433 ARG B CA 1
ATOM 8182 C C . ARG B 1 433 ? -13.312 -35.375 -17.828 1 92.25 433 ARG B C 1
ATOM 8184 O O . ARG B 1 433 ? -13.648 -34.75 -16.812 1 92.25 433 ARG B O 1
ATOM 8191 N N . ARG B 1 434 ? -12.078 -35.719 -18.141 1 94.69 434 ARG B N 1
ATOM 8192 C CA . ARG B 1 434 ? -10.984 -35.281 -17.266 1 94.69 434 ARG B CA 1
ATOM 8193 C C . ARG B 1 434 ? -10.477 -33.906 -17.656 1 94.69 434 ARG B C 1
ATOM 8195 O O . ARG B 1 434 ? -10.211 -33.625 -18.828 1 94.69 434 ARG B O 1
ATOM 8202 N N . LEU B 1 435 ? -10.336 -33.031 -16.625 1 96.69 435 LEU B N 1
ATOM 8203 C CA . LEU B 1 435 ? -9.969 -31.641 -16.844 1 96.69 435 LEU B CA 1
ATOM 8204 C C . LEU B 1 435 ? -8.727 -31.266 -16.047 1 96.69 435 LEU B C 1
ATOM 8206 O O . LEU B 1 435 ? -8.383 -31.953 -15.086 1 96.69 435 LEU B O 1
ATOM 8210 N N . VAL B 1 436 ? -8.047 -30.266 -16.484 1 96.69 436 VAL B N 1
ATOM 8211 C CA . VAL B 1 436 ? -7.016 -29.562 -15.727 1 96.69 436 VAL B CA 1
ATOM 8212 C C . VAL B 1 436 ? -7.492 -28.156 -15.391 1 96.69 436 VAL B C 1
ATOM 8214 O O . VAL B 1 436 ? -7.914 -27.406 -16.281 1 96.69 436 VAL B O 1
ATOM 8217 N N . VAL B 1 437 ? -7.512 -27.812 -14.148 1 97.31 437 VAL B N 1
ATOM 8218 C CA . VAL B 1 437 ? -7.863 -26.484 -13.688 1 97.31 437 VAL B CA 1
ATOM 8219 C C . VAL B 1 437 ? -6.613 -25.766 -13.18 1 97.31 437 VAL B C 1
ATOM 8221 O O . VAL B 1 437 ? -6.008 -26.188 -12.188 1 97.31 437 VAL B O 1
ATOM 8224 N N . LYS B 1 438 ? -6.281 -24.672 -13.844 1 96.06 438 LYS B N 1
ATOM 8225 C CA . LYS B 1 438 ? -5.082 -23.922 -13.508 1 96.06 438 LYS B CA 1
ATOM 8226 C C . LYS B 1 438 ? -5.434 -22.531 -12.992 1 96.06 438 LYS B C 1
ATOM 8228 O O . LYS B 1 438 ? -6.316 -21.859 -13.547 1 96.06 438 LYS B O 1
ATOM 8233 N N . PHE B 1 439 ? -4.82 -22.141 -11.875 1 95 439 PHE B N 1
ATOM 8234 C CA . PHE B 1 439 ? -4.898 -20.781 -11.359 1 95 439 PHE B CA 1
ATOM 8235 C C . PHE B 1 439 ? -3.547 -20.078 -11.453 1 95 439 PHE B C 1
ATOM 8237 O O . PHE B 1 439 ? -2.541 -20.594 -10.961 1 95 439 PHE B O 1
ATOM 8244 N N . SER B 1 440 ? -3.5 -18.922 -12.141 1 92.31 440 SER B N 1
ATOM 8245 C CA . SER B 1 440 ? -2.229 -18.234 -12.359 1 92.31 440 SER B CA 1
ATOM 8246 C C . SER B 1 440 ? -2.404 -16.719 -12.336 1 92.31 440 SER B C 1
ATOM 8248 O O . SER B 1 440 ? -3.518 -16.219 -12.492 1 92.31 440 SER B O 1
ATOM 8250 N N . GLU B 1 441 ? -1.296 -15.992 -12.078 1 90.88 441 GLU B N 1
ATOM 8251 C CA . GLU B 1 441 ? -1.316 -14.539 -12.039 1 90.88 441 GLU B CA 1
ATOM 8252 C C . GLU B 1 441 ? -1.446 -13.945 -13.438 1 90.88 441 GLU B C 1
ATOM 8254 O O . GLU B 1 441 ? -1.928 -12.828 -13.602 1 90.88 441 GLU B O 1
ATOM 8259 N N . SER B 1 442 ? -0.938 -14.672 -14.359 1 91.31 442 SER B N 1
ATOM 8260 C CA . SER B 1 442 ? -0.989 -14.273 -15.766 1 91.31 442 SER B CA 1
ATOM 8261 C C . SER B 1 442 ? -1.148 -15.484 -16.672 1 91.31 442 SER B C 1
ATOM 8263 O O . SER B 1 442 ? -0.704 -16.578 -16.344 1 91.31 442 SER B O 1
ATOM 8265 N N . TYR B 1 443 ? -1.838 -15.266 -17.734 1 95.31 443 TYR B N 1
ATOM 8266 C CA . TYR B 1 443 ? -2.043 -16.328 -18.703 1 95.31 443 TYR B CA 1
ATOM 8267 C C . TYR B 1 443 ? -2.402 -15.773 -20.078 1 95.31 443 TYR B C 1
ATOM 8269 O O . TYR B 1 443 ? -3.34 -14.977 -20.203 1 95.31 443 TYR B O 1
ATOM 8277 N N . HIS B 1 444 ? -1.69 -16.203 -21.094 1 97.31 444 HIS B N 1
ATOM 8278 C CA . HIS B 1 444 ? -2.002 -15.742 -22.438 1 97.31 444 HIS B CA 1
ATOM 8279 C C . HIS B 1 444 ? -3.012 -16.672 -23.109 1 97.31 444 HIS B C 1
ATOM 8281 O O . HIS B 1 444 ? -2.641 -17.5 -23.953 1 97.31 444 HIS B O 1
ATOM 8287 N N . TYR B 1 445 ? -4.215 -16.406 -22.859 1 97.19 445 TYR B N 1
ATOM 8288 C CA . TYR B 1 445 ? -5.32 -17.25 -23.281 1 97.19 445 TYR B CA 1
ATOM 8289 C C . TYR B 1 445 ? -5.395 -17.328 -24.812 1 97.19 445 TYR B C 1
ATOM 8291 O O . TYR B 1 445 ? -5.609 -18.406 -25.375 1 97.19 445 TYR B O 1
ATOM 8299 N N . GLU B 1 446 ? -5.219 -16.266 -25.547 1 96.06 446 GLU B N 1
ATOM 8300 C CA . GLU B 1 446 ? -5.34 -16.188 -27 1 96.06 446 GLU B CA 1
ATOM 8301 C C . GLU B 1 446 ? -4.281 -17.062 -27.688 1 96.06 446 GLU B C 1
ATOM 8303 O O . GLU B 1 446 ? -4.555 -17.703 -28.703 1 96.06 446 GLU B O 1
ATOM 8308 N N . ALA B 1 447 ? -3.139 -17.047 -27.141 1 97 447 ALA B N 1
ATOM 8309 C CA . ALA B 1 447 ? -2.08 -17.891 -27.688 1 97 447 ALA B CA 1
ATOM 8310 C C . ALA B 1 447 ? -2.418 -19.375 -27.531 1 97 447 ALA B C 1
ATOM 8312 O O . ALA B 1 447 ? -2.207 -20.172 -28.438 1 97 447 ALA B O 1
ATOM 8313 N N . HIS B 1 448 ? -2.859 -19.703 -26.359 1 97.62 448 HIS B N 1
ATOM 8314 C CA . HIS B 1 448 ? -3.293 -21.078 -26.109 1 97.62 448 HIS B CA 1
ATOM 8315 C C . HIS B 1 448 ? -4.395 -21.484 -27.078 1 97.62 448 HIS B C 1
ATOM 8317 O O . HIS B 1 448 ? -4.355 -22.578 -27.656 1 97.62 448 HIS B O 1
ATOM 8323 N N . LYS B 1 449 ? -5.344 -20.625 -27.25 1 95.31 449 LYS B N 1
ATOM 8324 C CA . LYS B 1 449 ? -6.473 -20.906 -28.125 1 95.31 449 LYS B CA 1
ATOM 8325 C C . LYS B 1 449 ? -6.004 -21.109 -29.562 1 95.31 449 LYS B C 1
ATOM 8327 O O . LYS B 1 449 ? -6.469 -22.016 -30.25 1 95.31 449 LYS B O 1
ATOM 8332 N N . LEU B 1 450 ? -5.133 -20.281 -29.938 1 93.31 450 LEU B N 1
ATOM 8333 C CA . LEU B 1 450 ? -4.562 -20.359 -31.281 1 93.31 450 LEU B CA 1
ATOM 8334 C C . LEU B 1 450 ? -3.994 -21.75 -31.547 1 93.31 450 LEU B C 1
ATOM 8336 O O . LEU B 1 450 ? -4.18 -22.297 -32.625 1 93.31 450 LEU B O 1
ATOM 8340 N N . LEU B 1 451 ? -3.336 -22.344 -30.625 1 95.88 451 LEU B N 1
ATOM 8341 C CA . LEU B 1 451 ? -2.695 -23.641 -30.781 1 95.88 451 LEU B CA 1
ATOM 8342 C C . LEU B 1 451 ? -3.691 -24.766 -30.531 1 95.88 451 LEU B C 1
ATOM 8344 O O . LEU B 1 451 ? -3.639 -25.812 -31.188 1 95.88 451 LEU B O 1
ATOM 8348 N N . SER B 1 452 ? -4.527 -24.578 -29.562 1 94.81 452 SER B N 1
ATOM 8349 C CA . SER B 1 452 ? -5.531 -25.578 -29.234 1 94.81 452 SER B CA 1
ATOM 8350 C C . SER B 1 452 ? -6.422 -25.891 -30.422 1 94.81 452 SER B C 1
ATOM 8352 O O . SER B 1 452 ? -6.789 -27.047 -30.656 1 94.81 452 SER B O 1
ATOM 8354 N N . ASP B 1 453 ? -6.754 -24.922 -31.188 1 89.56 453 ASP B N 1
ATOM 8355 C CA . ASP B 1 453 ? -7.59 -25.094 -32.375 1 89.56 453 ASP B CA 1
ATOM 8356 C C . ASP B 1 453 ? -6.926 -26 -33.406 1 89.56 453 ASP B C 1
ATOM 8358 O O . ASP B 1 453 ? -7.598 -26.547 -34.281 1 89.56 453 ASP B O 1
ATOM 8362 N N . ARG B 1 454 ? -5.672 -26.234 -33.281 1 88.94 454 ARG B N 1
ATOM 8363 C CA . ARG B 1 454 ? -4.902 -27.047 -34.219 1 88.94 454 ARG B CA 1
ATOM 8364 C C . ARG B 1 454 ? -4.316 -28.281 -33.531 1 88.94 454 ARG B C 1
ATOM 8366 O O . ARG B 1 454 ? -3.357 -28.875 -34 1 88.94 454 ARG B O 1
ATOM 8373 N N . SER B 1 455 ? -4.777 -28.531 -32.344 1 91.25 455 SER B N 1
ATOM 8374 C CA . SER B 1 455 ? -4.406 -29.703 -31.562 1 91.25 455 SER B CA 1
ATOM 8375 C C . SER B 1 455 ? -2.932 -29.656 -31.172 1 91.25 455 SER B C 1
ATOM 8377 O O . SER B 1 455 ? -2.277 -30.703 -31.078 1 91.25 455 SER B O 1
ATOM 8379 N N . LEU B 1 456 ? -2.395 -28.484 -31.109 1 95.19 456 LEU B N 1
ATOM 8380 C CA . LEU B 1 456 ? -1.005 -28.312 -30.703 1 95.19 456 LEU B CA 1
ATOM 8381 C C . LEU B 1 456 ? -0.919 -27.859 -29.25 1 95.19 456 LEU B C 1
ATOM 8383 O O . LEU B 1 456 ? 0.168 -27.547 -28.75 1 95.19 456 LEU B O 1
ATOM 8387 N N . ALA B 1 457 ? -2.016 -27.734 -28.562 1 97.06 457 ALA B N 1
ATOM 8388 C CA . ALA B 1 457 ? -2.207 -27.484 -27.141 1 97.06 457 ALA B CA 1
ATOM 8389 C C . ALA B 1 457 ? -3.48 -28.156 -26.641 1 97.06 457 ALA B C 1
ATOM 8391 O O . ALA B 1 457 ? -4.355 -28.516 -27.422 1 97.06 457 ALA B O 1
ATOM 8392 N N . PRO B 1 458 ? -3.568 -28.359 -25.344 1 96.88 458 PRO B N 1
ATOM 8393 C CA . PRO B 1 458 ? -4.797 -28.969 -24.828 1 96.88 458 PRO B CA 1
ATOM 8394 C C . PRO B 1 458 ? -6.043 -28.141 -25.156 1 96.88 458 PRO B C 1
ATOM 8396 O O . PRO B 1 458 ? -5.992 -26.922 -25.172 1 96.88 458 PRO B O 1
ATOM 8399 N N . LYS B 1 459 ? -7.082 -28.859 -25.359 1 95.69 459 LYS B N 1
ATOM 8400 C CA . LYS B 1 459 ? -8.344 -28.188 -25.688 1 95.69 459 LYS B CA 1
ATOM 8401 C C . LYS B 1 459 ? -8.836 -27.344 -24.531 1 95.69 459 LYS B C 1
ATOM 8403 O O . LYS B 1 459 ? -8.922 -27.812 -23.391 1 95.69 459 LYS B O 1
ATOM 8408 N N . LEU B 1 460 ? -9.148 -26.141 -24.812 1 96.25 460 LEU B N 1
ATOM 8409 C CA . LEU B 1 460 ? -9.656 -25.219 -23.812 1 96.25 460 LEU B CA 1
ATOM 8410 C C . LEU B 1 460 ? -11.141 -25.422 -23.578 1 96.25 460 LEU B C 1
ATOM 8412 O O . LEU B 1 460 ? -11.914 -25.562 -24.531 1 96.25 460 LEU B O 1
ATOM 8416 N N . ILE B 1 461 ? -11.484 -25.484 -22.328 1 95.62 461 ILE B N 1
ATOM 8417 C CA . ILE B 1 461 ? -12.883 -25.609 -21.938 1 95.62 461 ILE B CA 1
ATOM 8418 C C . ILE B 1 461 ? -13.43 -24.25 -21.547 1 95.62 461 ILE B C 1
ATOM 8420 O O . ILE B 1 461 ? -14.547 -23.891 -21.922 1 95.62 461 ILE B O 1
ATOM 8424 N N . SER B 1 462 ? -12.617 -23.516 -20.766 1 94.94 462 SER B N 1
ATOM 8425 C CA . SER B 1 462 ? -13.031 -22.156 -20.406 1 94.94 462 SER B CA 1
ATOM 8426 C C . SER B 1 462 ? -13.008 -21.234 -21.625 1 94.94 462 SER B C 1
ATOM 8428 O O . SER B 1 462 ? -12.18 -21.406 -22.516 1 94.94 462 SER B O 1
ATOM 8430 N N . GLN B 1 463 ? -13.828 -20.234 -21.609 1 92.06 463 GLN B N 1
ATOM 8431 C CA . GLN B 1 463 ? -13.938 -19.312 -22.734 1 92.06 463 GLN B CA 1
ATOM 8432 C C . GLN B 1 463 ? -12.938 -18.172 -22.609 1 92.06 463 GLN B C 1
ATOM 8434 O O . GLN B 1 463 ? -12.703 -17.438 -23.562 1 92.06 463 GLN B O 1
ATOM 8439 N N . ARG B 1 464 ? -12.422 -18.016 -21.484 1 91.81 464 ARG B N 1
ATOM 8440 C CA . ARG B 1 464 ? -11.43 -17 -21.188 1 91.81 464 ARG B CA 1
ATOM 8441 C C . ARG B 1 464 ? -10.648 -17.344 -19.922 1 91.81 464 ARG B C 1
ATOM 8443 O O . ARG B 1 464 ? -10.977 -18.312 -19.234 1 91.81 464 ARG B O 1
ATOM 8450 N N . ALA B 1 465 ? -9.609 -16.656 -19.75 1 92.12 465 ALA B N 1
ATOM 8451 C CA . ALA B 1 465 ? -9.008 -16.672 -18.422 1 92.12 465 ALA B CA 1
ATOM 8452 C C . ALA B 1 465 ? -9.852 -15.883 -17.422 1 92.12 465 ALA B C 1
ATOM 8454 O O . ALA B 1 465 ? -9.82 -14.656 -17.406 1 92.12 465 ALA B O 1
ATOM 8455 N N . GLU B 1 466 ? -10.547 -16.594 -16.625 1 93.62 466 GLU B N 1
ATOM 8456 C CA . GLU B 1 466 ? -11.523 -15.984 -15.734 1 93.62 466 GLU B CA 1
ATOM 8457 C C . GLU B 1 466 ? -10.852 -15.414 -14.492 1 93.62 466 GLU B C 1
ATOM 8459 O O . GLU B 1 466 ? -10.164 -16.125 -13.766 1 93.62 466 GLU B O 1
ATOM 8464 N N . PRO B 1 467 ? -11.031 -14.086 -14.305 1 92.5 467 PRO B N 1
ATOM 8465 C CA . PRO B 1 467 ? -10.5 -13.531 -13.062 1 92.5 467 PRO B CA 1
ATOM 8466 C C . PRO B 1 467 ? -11.18 -14.094 -11.82 1 92.5 467 PRO B C 1
ATOM 8468 O O . PRO B 1 467 ? -12.406 -14.227 -11.789 1 92.5 467 PRO B O 1
ATOM 8471 N N . VAL B 1 468 ? -10.406 -14.469 -10.898 1 92.44 468 VAL B N 1
ATOM 8472 C CA . VAL B 1 468 ? -10.914 -15.031 -9.656 1 92.44 468 VAL B CA 1
ATOM 8473 C C . VAL B 1 468 ? -10.258 -14.336 -8.469 1 92.44 468 VAL B C 1
ATOM 8475 O O . VAL B 1 468 ? -9.531 -13.359 -8.633 1 92.44 468 VAL B O 1
ATOM 8478 N N . GLY B 1 469 ? -10.602 -14.766 -7.316 1 85.5 469 GLY B N 1
ATOM 8479 C CA . GLY B 1 469 ? -10.039 -14.172 -6.113 1 85.5 469 GLY B CA 1
ATOM 8480 C C . GLY B 1 469 ? -8.531 -14.273 -6.043 1 85.5 469 GLY B C 1
ATOM 8481 O O . GLY B 1 469 ? -7.941 -15.195 -6.609 1 85.5 469 GLY B O 1
ATOM 8482 N N . GLY B 1 470 ? -7.824 -13.297 -5.281 1 82.62 470 GLY B N 1
ATOM 8483 C CA . GLY B 1 470 ? -6.379 -13.312 -5.121 1 82.62 470 GLY B CA 1
ATOM 8484 C C . GLY B 1 470 ? -5.641 -12.719 -6.309 1 82.62 470 GLY B C 1
ATOM 8485 O O . GLY B 1 470 ? -4.453 -12.984 -6.5 1 82.62 470 GLY B O 1
ATOM 8486 N N . ASN B 1 471 ? -6.359 -11.984 -7.125 1 86.56 471 ASN B N 1
ATOM 8487 C CA . ASN B 1 471 ? -5.762 -11.43 -8.336 1 86.56 471 ASN B CA 1
ATOM 8488 C C . ASN B 1 471 ? -5.219 -12.523 -9.25 1 86.56 471 ASN B C 1
ATOM 8490 O O . ASN B 1 471 ? -4.102 -12.414 -9.758 1 86.56 471 ASN B O 1
ATOM 8494 N N . LEU B 1 472 ? -5.984 -13.641 -9.336 1 92.5 472 LEU B N 1
ATOM 8495 C CA . LEU B 1 472 ? -5.613 -14.781 -10.164 1 92.5 472 LEU B CA 1
ATOM 8496 C C . LEU B 1 472 ? -6.59 -14.953 -11.32 1 92.5 472 LEU B C 1
ATOM 8498 O O . LEU B 1 472 ? -7.668 -14.359 -11.328 1 92.5 472 LEU B O 1
ATOM 8502 N N . PHE B 1 473 ? -6.121 -15.789 -12.305 1 94.81 473 PHE B N 1
ATOM 8503 C CA . PHE B 1 473 ? -6.949 -16.234 -13.414 1 94.81 473 PHE B CA 1
ATOM 8504 C C . PHE B 1 473 ? -7.137 -17.75 -13.375 1 94.81 473 PHE B C 1
ATOM 8506 O O . PHE B 1 473 ? -6.207 -18.484 -13.047 1 94.81 473 PHE B O 1
ATOM 8513 N N . MET B 1 474 ? -8.312 -18.141 -13.664 1 96.94 474 MET B N 1
ATOM 8514 C CA . MET B 1 474 ? -8.594 -19.562 -13.797 1 96.94 474 MET B CA 1
ATOM 8515 C C . MET B 1 474 ? -8.703 -19.969 -15.258 1 96.94 474 MET B C 1
ATOM 8517 O O . MET B 1 474 ? -9.398 -19.312 -16.031 1 96.94 474 MET B O 1
ATOM 8521 N N . VAL B 1 475 ? -7.965 -20.953 -15.633 1 97.62 475 VAL B N 1
ATOM 8522 C CA . VAL B 1 475 ? -8.023 -21.547 -16.969 1 97.62 475 VAL B CA 1
ATOM 8523 C C . VAL B 1 475 ? -8.344 -23.031 -16.859 1 97.62 475 VAL B C 1
ATOM 8525 O O . VAL B 1 475 ? -7.656 -23.766 -16.141 1 97.62 475 VAL B O 1
ATOM 8528 N N . VAL B 1 476 ? -9.359 -23.469 -17.547 1 97.81 476 VAL B N 1
ATOM 8529 C CA . VAL B 1 476 ? -9.781 -24.859 -17.516 1 97.81 476 VAL B CA 1
ATOM 8530 C C . VAL B 1 476 ? -9.562 -25.484 -18.891 1 97.81 476 VAL B C 1
ATOM 8532 O O . VAL B 1 476 ? -10 -24.938 -19.906 1 97.81 476 VAL B O 1
ATOM 8535 N N . MET B 1 477 ? -8.914 -26.609 -18.953 1 97.38 477 MET B N 1
ATOM 8536 C CA . MET B 1 477 ? -8.609 -27.297 -20.188 1 97.38 477 MET B CA 1
ATOM 8537 C C . MET B 1 477 ? -8.766 -28.812 -20.031 1 97.38 477 MET B C 1
ATOM 8539 O O . MET B 1 477 ? -8.859 -29.312 -18.906 1 97.38 477 MET B O 1
ATOM 8543 N N . GLU B 1 478 ? -8.773 -29.484 -21.094 1 95.5 478 GLU B N 1
ATOM 8544 C CA . GLU B 1 478 ? -8.844 -30.938 -21.062 1 95.5 478 GLU B CA 1
ATOM 8545 C C . GLU B 1 478 ? -7.488 -31.547 -20.734 1 95.5 478 GLU B C 1
ATOM 8547 O O . GLU B 1 478 ? -6.449 -31.031 -21.141 1 95.5 478 GLU B O 1
ATOM 8552 N N . LEU B 1 479 ? -7.547 -32.531 -19.906 1 92.12 479 LEU B N 1
ATOM 8553 C CA . LEU B 1 479 ? -6.312 -33.281 -19.641 1 92.12 479 LEU B CA 1
ATOM 8554 C C . LEU B 1 479 ? -5.82 -34 -20.891 1 92.12 479 LEU B C 1
ATOM 8556 O O . LEU B 1 479 ? -6.562 -34.75 -21.5 1 92.12 479 LEU B O 1
ATOM 8560 N N . SER B 1 480 ? -4.621 -33.562 -21.297 1 87.69 480 SER B N 1
ATOM 8561 C CA . SER B 1 480 ? -4.055 -34.125 -22.531 1 87.69 480 SER B CA 1
ATOM 8562 C C . SER B 1 480 ? -2.662 -34.688 -22.281 1 87.69 480 SER B C 1
ATOM 8564 O O . SER B 1 480 ? -1.753 -33.969 -21.875 1 87.69 480 SER B O 1
ATOM 8566 N N . GLY B 1 481 ? -2.438 -36 -22.328 1 87.75 481 GLY B N 1
ATOM 8567 C CA . GLY B 1 481 ? -1.119 -36.594 -22.328 1 87.75 481 GLY B CA 1
ATOM 8568 C C . GLY B 1 481 ? -0.361 -36.406 -21.031 1 87.75 481 GLY B C 1
ATOM 8569 O O . GLY B 1 481 ? -0.968 -36.219 -19.984 1 87.75 481 GLY B O 1
ATOM 8570 N N . THR B 1 482 ? 0.963 -36.656 -21.125 1 90 482 THR B N 1
ATOM 8571 C CA . THR B 1 482 ? 1.899 -36.5 -20.016 1 90 482 THR B CA 1
ATOM 8572 C C . THR B 1 482 ? 3.045 -35.594 -20.391 1 90 482 THR B C 1
ATOM 8574 O O . THR B 1 482 ? 3.369 -35.438 -21.578 1 90 482 THR B O 1
ATOM 8577 N N . SER B 1 483 ? 3.611 -35 -19.391 1 91.75 483 SER B N 1
ATOM 8578 C CA . SER B 1 483 ? 4.719 -34.094 -19.703 1 91.75 483 SER B CA 1
ATOM 8579 C C . SER B 1 483 ? 5.91 -34.844 -20.266 1 91.75 483 SER B C 1
ATOM 8581 O O . SER B 1 483 ? 6.117 -36.031 -19.953 1 91.75 483 SER B O 1
ATOM 8583 N N . LEU B 1 484 ? 6.664 -34.125 -21.078 1 91.69 484 LEU B N 1
ATOM 8584 C CA . LEU B 1 484 ? 7.871 -34.719 -21.656 1 91.69 484 LEU B CA 1
ATOM 8585 C C . LEU B 1 484 ? 8.836 -35.156 -20.562 1 91.69 484 LEU B C 1
ATOM 8587 O O . LEU B 1 484 ? 9.492 -36.188 -20.688 1 91.69 484 LEU B O 1
ATOM 8591 N N . GLU B 1 485 ? 8.891 -34.375 -19.5 1 89.12 485 GLU B N 1
ATOM 8592 C CA . GLU B 1 485 ? 9.734 -34.719 -18.359 1 89.12 485 GLU B CA 1
ATOM 8593 C C . GLU B 1 485 ? 9.359 -36.062 -17.781 1 89.12 485 GLU B C 1
ATOM 8595 O O . GLU B 1 485 ? 10.227 -36.906 -17.578 1 89.12 485 GLU B O 1
ATOM 8600 N N . ARG B 1 486 ? 8.188 -36.219 -17.516 1 87 486 ARG B N 1
ATOM 8601 C CA . ARG B 1 486 ? 7.703 -37.469 -16.953 1 87 486 ARG B CA 1
ATOM 8602 C C . ARG B 1 486 ? 7.836 -38.594 -17.953 1 87 486 ARG B C 1
ATOM 8604 O O . ARG B 1 486 ? 8.141 -39.719 -17.578 1 87 486 ARG B O 1
ATOM 8611 N N . TYR B 1 487 ? 7.535 -38.344 -19.156 1 88.12 487 TYR B N 1
ATOM 8612 C CA . TYR B 1 487 ? 7.625 -39.344 -20.203 1 88.12 487 TYR B CA 1
ATOM 8613 C C . TYR B 1 487 ? 9.047 -39.906 -20.312 1 88.12 487 TYR B C 1
ATOM 8615 O O . TYR B 1 487 ? 9.25 -41.094 -20.391 1 88.12 487 TYR B O 1
ATOM 8623 N N . LEU B 1 488 ? 9.945 -39 -20.359 1 87.06 488 LEU B N 1
ATOM 8624 C CA . LEU B 1 488 ? 11.344 -39.406 -20.484 1 87.06 488 LEU B CA 1
ATOM 8625 C C . LEU B 1 488 ? 11.805 -40.188 -19.266 1 87.06 488 LEU B C 1
ATOM 8627 O O . LEU B 1 488 ? 12.609 -41.094 -19.375 1 87.06 488 LEU B O 1
ATOM 8631 N N . SER B 1 489 ? 11.328 -39.75 -18.156 1 87.06 489 SER B N 1
ATOM 8632 C CA . SER B 1 489 ? 11.664 -40.438 -16.922 1 87.06 489 SER B CA 1
ATOM 8633 C C . SER B 1 489 ? 11.102 -41.875 -16.922 1 87.06 489 SER B C 1
ATOM 8635 O O . SER B 1 489 ? 11.727 -42.781 -16.391 1 87.06 489 SER B O 1
ATOM 8637 N N . ALA B 1 490 ? 9.992 -42.031 -17.516 1 84.38 490 ALA B N 1
ATOM 8638 C CA . ALA B 1 490 ? 9.32 -43.344 -17.562 1 84.38 490 ALA B CA 1
ATOM 8639 C C . ALA B 1 490 ? 9.906 -44.219 -18.672 1 84.38 490 ALA B C 1
ATOM 8641 O O . ALA B 1 490 ? 9.758 -45.438 -18.641 1 84.38 490 ALA B O 1
ATOM 8642 N N . HIS B 1 491 ? 10.547 -43.594 -19.656 1 84.12 491 HIS B N 1
ATOM 8643 C CA . HIS B 1 491 ? 11.109 -44.312 -20.797 1 84.12 491 HIS B CA 1
ATOM 8644 C C . HIS B 1 491 ? 12.578 -43.969 -21 1 84.12 491 HIS B C 1
ATOM 8646 O O . HIS B 1 491 ? 12.953 -43.406 -22.016 1 84.12 491 HIS B O 1
ATOM 8652 N N . PRO B 1 492 ? 13.391 -44.406 -20.156 1 77.69 492 PRO B N 1
ATOM 8653 C CA . PRO B 1 492 ? 14.805 -44.031 -20.219 1 77.69 492 PRO B CA 1
ATOM 8654 C C . PRO B 1 492 ? 15.5 -44.594 -21.469 1 77.69 492 PRO B C 1
ATOM 8656 O O . PRO B 1 492 ? 16.484 -44 -21.938 1 77.69 492 PRO B O 1
ATOM 8659 N N . GLU B 1 493 ? 14.984 -45.719 -22.031 1 76.25 493 GLU B N 1
ATOM 8660 C CA . GLU B 1 493 ? 15.641 -46.344 -23.172 1 76.25 493 GLU B CA 1
ATOM 8661 C C . GLU B 1 493 ? 14.992 -45.906 -24.484 1 76.25 493 GLU B C 1
ATOM 8663 O O . GLU B 1 493 ? 15.25 -46.5 -25.531 1 76.25 493 GLU B O 1
ATOM 8668 N N . LEU B 1 494 ? 14.305 -44.938 -24.406 1 76.06 494 LEU B N 1
ATOM 8669 C CA . LEU B 1 494 ? 13.555 -44.5 -25.578 1 76.06 494 LEU B CA 1
ATOM 8670 C C . LEU B 1 494 ? 14.5 -44 -26.672 1 76.06 494 LEU B C 1
ATOM 8672 O O . LEU B 1 494 ? 15.453 -43.281 -26.375 1 76.06 494 LEU B O 1
ATOM 8676 N N . ASP B 1 495 ? 14.211 -44.625 -27.844 1 70.56 495 ASP B N 1
ATOM 8677 C CA . ASP B 1 495 ? 14.906 -44.094 -29.016 1 70.56 495 ASP B CA 1
ATOM 8678 C C . ASP B 1 495 ? 14.414 -42.688 -29.344 1 70.56 495 ASP B C 1
ATOM 8680 O O . ASP B 1 495 ? 13.211 -42.438 -29.422 1 70.56 495 ASP B O 1
ATOM 8684 N N . HIS B 1 496 ? 15.266 -41.75 -29.422 1 70.94 496 HIS B N 1
ATOM 8685 C CA . HIS B 1 496 ? 14.938 -40.344 -29.641 1 70.94 496 HIS B CA 1
ATOM 8686 C C . HIS B 1 496 ? 14.164 -40.156 -30.938 1 70.94 496 HIS B C 1
ATOM 8688 O O . HIS B 1 496 ? 13.406 -39.188 -31.078 1 70.94 496 HIS B O 1
ATOM 8694 N N . SER B 1 497 ? 14.352 -41.031 -31.797 1 72.19 497 SER B N 1
ATOM 8695 C CA . SER B 1 497 ? 13.633 -40.938 -33.062 1 72.19 497 SER B CA 1
ATOM 8696 C C . SER B 1 497 ? 12.125 -41.094 -32.844 1 72.19 497 SER B C 1
ATOM 8698 O O . SER B 1 497 ? 11.336 -40.594 -33.656 1 72.19 497 SER B O 1
ATOM 8700 N N . ALA B 1 498 ? 11.844 -41.656 -31.703 1 72.62 498 ALA B N 1
ATOM 8701 C CA . ALA B 1 498 ? 10.43 -41.812 -31.359 1 72.62 498 ALA B CA 1
ATOM 8702 C C . ALA B 1 498 ? 9.789 -40.469 -31.047 1 72.62 498 ALA B C 1
ATOM 8704 O O . ALA B 1 498 ? 8.562 -40.344 -31.125 1 72.62 498 ALA B O 1
ATOM 8705 N N . LEU B 1 499 ? 10.617 -39.531 -30.781 1 84.69 499 LEU B N 1
ATOM 8706 C CA . LEU B 1 499 ? 10.109 -38.219 -30.375 1 84.69 499 LEU B CA 1
ATOM 8707 C C . LEU B 1 499 ? 10.164 -37.25 -31.531 1 84.69 499 LEU B C 1
ATOM 8709 O O . LEU B 1 499 ? 9.906 -36.062 -31.359 1 84.69 499 LEU B O 1
ATOM 8713 N N . ASP B 1 500 ? 10.469 -37.719 -32.656 1 83.12 500 ASP B N 1
ATOM 8714 C CA . ASP B 1 500 ? 10.594 -36.812 -33.812 1 83.12 500 ASP B CA 1
ATOM 8715 C C . ASP B 1 500 ? 9.266 -36.125 -34.125 1 83.12 500 ASP B C 1
ATOM 8717 O O . ASP B 1 500 ? 9.242 -34.969 -34.5 1 83.12 500 ASP B O 1
ATOM 8721 N N . ARG B 1 501 ? 8.195 -36.875 -33.969 1 84.44 501 ARG B N 1
ATOM 8722 C CA . ARG B 1 501 ? 6.887 -36.312 -34.219 1 84.44 501 ARG B CA 1
ATOM 8723 C C . ARG B 1 501 ? 6.559 -35.25 -33.156 1 84.44 501 ARG B C 1
ATOM 8725 O O . ARG B 1 501 ? 5.949 -34.219 -33.469 1 84.44 501 ARG B O 1
ATOM 8732 N N . VAL B 1 502 ? 6.953 -35.562 -31.984 1 90.62 502 VAL B N 1
ATOM 8733 C CA . VAL B 1 502 ? 6.742 -34.625 -30.906 1 90.62 502 VAL B CA 1
ATOM 8734 C C . VAL B 1 502 ? 7.523 -33.344 -31.188 1 90.62 502 VAL B C 1
ATOM 8736 O O . VAL B 1 502 ? 6.988 -32.219 -31.062 1 90.62 502 VAL B O 1
ATOM 8739 N N . ARG B 1 503 ? 8.734 -33.5 -31.562 1 90.38 503 ARG B N 1
ATOM 8740 C CA . ARG B 1 503 ? 9.586 -32.344 -31.891 1 90.38 503 ARG B CA 1
ATOM 8741 C C . ARG B 1 503 ? 8.961 -31.5 -33 1 90.38 503 ARG B C 1
ATOM 8743 O O . ARG B 1 503 ? 8.93 -30.266 -32.875 1 90.38 503 ARG B O 1
ATOM 8750 N N . THR B 1 504 ? 8.508 -32.125 -34.031 1 88.12 504 THR B N 1
ATOM 8751 C CA . THR B 1 504 ? 7.945 -31.406 -35.156 1 88.12 504 THR B CA 1
ATOM 8752 C C . THR B 1 504 ? 6.68 -30.656 -34.75 1 88.12 504 THR B C 1
ATOM 8754 O O . THR B 1 504 ? 6.449 -29.531 -35.219 1 88.12 504 THR B O 1
ATOM 8757 N N . ASP B 1 505 ? 5.867 -31.312 -34 1 91.88 505 ASP B N 1
ATOM 8758 C CA . ASP B 1 505 ? 4.652 -30.656 -33.5 1 91.88 505 ASP B CA 1
ATOM 8759 C C . ASP B 1 505 ? 4.984 -29.406 -32.719 1 91.88 505 ASP B C 1
ATOM 8761 O O . ASP B 1 505 ? 4.336 -28.359 -32.875 1 91.88 505 ASP B O 1
ATOM 8765 N N . VAL B 1 506 ? 5.996 -29.516 -31.812 1 95.12 506 VAL B N 1
ATOM 8766 C CA . VAL B 1 506 ? 6.406 -28.375 -31 1 95.12 506 VAL B CA 1
ATOM 8767 C C . VAL B 1 506 ? 6.969 -27.266 -31.891 1 95.12 506 VAL B C 1
ATOM 8769 O O . VAL B 1 506 ? 6.695 -26.094 -31.672 1 95.12 506 VAL B O 1
ATOM 8772 N N . GLN B 1 507 ? 7.742 -27.656 -32.812 1 92.12 507 GLN B N 1
ATOM 8773 C CA . GLN B 1 507 ? 8.281 -26.688 -33.75 1 92.12 507 GLN B CA 1
ATOM 8774 C C . GLN B 1 507 ? 7.164 -25.953 -34.5 1 92.12 507 GLN B C 1
ATOM 8776 O O . GLN B 1 507 ? 7.219 -24.734 -34.656 1 92.12 507 GLN B O 1
ATOM 8781 N N . ASP B 1 508 ? 6.18 -26.703 -35 1 91.19 508 ASP B N 1
ATOM 8782 C CA . ASP B 1 508 ? 5.039 -26.109 -35.688 1 91.19 508 ASP B CA 1
ATOM 8783 C C . ASP B 1 508 ? 4.312 -25.109 -34.781 1 91.19 508 ASP B C 1
ATOM 8785 O O . ASP B 1 508 ? 3.922 -24.031 -35.219 1 91.19 508 ASP B O 1
ATOM 8789 N N . ALA B 1 509 ? 4.148 -25.547 -33.531 1 95.75 509 ALA B N 1
ATOM 8790 C CA . ALA B 1 509 ? 3.488 -24.672 -32.562 1 95.75 509 ALA B CA 1
ATOM 8791 C C . ALA B 1 509 ? 4.246 -23.359 -32.406 1 95.75 509 ALA B C 1
ATOM 8793 O O . ALA B 1 509 ? 3.639 -22.281 -32.406 1 95.75 509 ALA B O 1
ATOM 8794 N N . LEU B 1 510 ? 5.559 -23.438 -32.281 1 96.31 510 LEU B N 1
ATOM 8795 C CA . LEU B 1 510 ? 6.383 -22.25 -32.094 1 96.31 510 LEU B CA 1
ATOM 8796 C C . LEU B 1 510 ? 6.312 -21.359 -33.312 1 96.31 510 LEU B C 1
ATOM 8798 O O . LEU B 1 510 ? 6.238 -20.125 -33.188 1 96.31 510 LEU B O 1
ATOM 8802 N N . GLU B 1 511 ? 6.336 -21.953 -34.438 1 91.31 511 GLU B N 1
ATOM 8803 C CA . GLU B 1 511 ? 6.281 -21.172 -35.688 1 91.31 511 GLU B CA 1
ATOM 8804 C C . GLU B 1 511 ? 4.965 -20.406 -35.781 1 91.31 511 GLU B C 1
ATOM 8806 O O . GLU B 1 511 ? 4.938 -19.281 -36.25 1 91.31 511 GLU B O 1
ATOM 8811 N N . ILE B 1 512 ? 3.939 -21.031 -35.406 1 92.81 512 ILE B N 1
ATOM 8812 C CA . ILE B 1 512 ? 2.643 -20.359 -35.406 1 92.81 512 ILE B CA 1
ATOM 8813 C C . ILE B 1 512 ? 2.67 -19.172 -34.469 1 92.81 512 ILE B C 1
ATOM 8815 O O . ILE B 1 512 ? 2.258 -18.062 -34.812 1 92.81 512 ILE B O 1
ATOM 8819 N N . LEU B 1 513 ? 3.131 -19.391 -33.219 1 96.25 513 LEU B N 1
ATOM 8820 C CA . LEU B 1 513 ? 3.225 -18.297 -32.25 1 96.25 513 LEU B CA 1
ATOM 8821 C C . LEU B 1 513 ? 4.102 -17.172 -32.781 1 96.25 513 LEU B C 1
ATOM 8823 O O . LEU B 1 513 ? 3.729 -16 -32.719 1 96.25 513 LEU B O 1
ATOM 8827 N N . HIS B 1 514 ? 5.223 -17.562 -33.312 1 93.94 514 HIS B N 1
ATOM 8828 C CA . HIS B 1 514 ? 6.176 -16.594 -33.812 1 93.94 514 HIS B CA 1
ATOM 8829 C C . HIS B 1 514 ? 5.578 -15.781 -34.969 1 93.94 514 HIS B C 1
ATOM 8831 O O . HIS B 1 514 ? 5.871 -14.594 -35.125 1 93.94 514 HIS B O 1
ATOM 8837 N N . ALA B 1 515 ? 4.797 -16.438 -35.781 1 90.44 515 ALA B N 1
ATOM 8838 C CA . ALA B 1 515 ? 4.141 -15.75 -36.875 1 90.44 515 ALA B CA 1
ATOM 8839 C C . ALA B 1 515 ? 3.213 -14.648 -36.375 1 90.44 515 ALA B C 1
ATOM 8841 O O . ALA B 1 515 ? 2.986 -13.656 -37.062 1 90.44 515 ALA B O 1
ATOM 8842 N N . HIS B 1 516 ? 2.693 -14.828 -35.25 1 93.56 516 HIS B N 1
ATOM 8843 C CA . HIS B 1 516 ? 1.845 -13.812 -34.656 1 93.56 516 HIS B CA 1
ATOM 8844 C C . HIS B 1 516 ? 2.656 -12.898 -33.719 1 93.56 516 HIS B C 1
ATOM 8846 O O . HIS B 1 516 ? 2.092 -12.195 -32.875 1 93.56 516 HIS B O 1
ATOM 8852 N N . ASN B 1 517 ? 3.947 -12.977 -33.781 1 94.25 517 ASN B N 1
ATOM 8853 C CA . ASN B 1 517 ? 4.898 -12.164 -33.031 1 94.25 517 ASN B CA 1
ATOM 8854 C C . ASN B 1 517 ? 4.848 -12.477 -31.547 1 94.25 517 ASN B C 1
ATOM 8856 O O . ASN B 1 517 ? 5.062 -11.586 -30.719 1 94.25 517 ASN B O 1
ATOM 8860 N N . LEU B 1 518 ? 4.492 -13.68 -31.234 1 97.06 518 LEU B N 1
ATOM 8861 C CA . LEU B 1 518 ? 4.426 -14.141 -29.859 1 97.06 518 LEU B CA 1
ATOM 8862 C C . LEU B 1 518 ? 5.621 -15.031 -29.516 1 97.06 518 LEU B C 1
ATOM 8864 O O . LEU B 1 518 ? 6.094 -15.789 -30.375 1 97.06 518 LEU B O 1
ATOM 8868 N N . VAL B 1 519 ? 6.121 -14.859 -28.344 1 97.94 519 VAL B N 1
ATOM 8869 C CA . VAL B 1 519 ? 7.152 -15.719 -27.766 1 97.94 519 VAL B CA 1
ATOM 8870 C C . VAL B 1 519 ? 6.551 -16.609 -26.672 1 97.94 519 VAL B C 1
ATOM 8872 O O . VAL B 1 519 ? 5.828 -16.109 -25.812 1 97.94 519 VAL B O 1
ATOM 8875 N N . PHE B 1 520 ? 6.824 -17.891 -26.734 1 98.12 520 PHE B N 1
ATOM 8876 C CA . PHE B 1 520 ? 6.297 -18.797 -25.734 1 98.12 520 PHE B CA 1
ATOM 8877 C C . PHE B 1 520 ? 6.965 -18.547 -24.375 1 98.12 520 PHE B C 1
ATOM 8879 O O . PHE B 1 520 ? 6.289 -18.469 -23.344 1 98.12 520 PHE B O 1
ATOM 8886 N N . GLY B 1 521 ? 8.289 -18.469 -24.391 1 95.69 521 GLY B N 1
ATOM 8887 C CA . GLY B 1 521 ? 9.062 -17.969 -23.266 1 95.69 521 GLY B CA 1
ATOM 8888 C C . GLY B 1 521 ? 9.531 -19.078 -22.328 1 95.69 521 GLY B C 1
ATOM 8889 O O . GLY B 1 521 ? 10.664 -19.047 -21.844 1 95.69 521 GLY B O 1
ATOM 8890 N N . ASP B 1 522 ? 8.688 -20.078 -22.031 1 95 522 ASP B N 1
ATOM 8891 C CA . ASP B 1 522 ? 9.055 -21.109 -21.062 1 95 522 ASP B CA 1
ATOM 8892 C C . ASP B 1 522 ? 9.039 -22.5 -21.703 1 95 522 ASP B C 1
ATOM 8894 O O . ASP B 1 522 ? 8.414 -23.422 -21.172 1 95 522 ASP B O 1
ATOM 8898 N N . LEU B 1 523 ? 9.727 -22.672 -22.781 1 96.06 523 LEU B N 1
ATOM 8899 C CA . LEU B 1 523 ? 9.82 -23.969 -23.422 1 96.06 523 LEU B CA 1
ATOM 8900 C C . LEU B 1 523 ? 10.797 -24.891 -22.672 1 96.06 523 LEU B C 1
ATOM 8902 O O . LEU B 1 523 ? 12.008 -24.828 -22.906 1 96.06 523 LEU B O 1
ATOM 8906 N N . ARG B 1 524 ? 10.266 -25.703 -21.812 1 93.5 524 ARG B N 1
ATOM 8907 C CA . ARG B 1 524 ? 10.992 -26.688 -21.016 1 93.5 524 ARG B CA 1
ATOM 8908 C C . ARG B 1 524 ? 10.273 -28.031 -21.016 1 93.5 524 ARG B C 1
ATOM 8910 O O . ARG B 1 524 ? 9.141 -28.141 -21.484 1 93.5 524 ARG B O 1
ATOM 8917 N N . GLN B 1 525 ? 10.875 -29.016 -20.484 1 92.5 525 GLN B N 1
ATOM 8918 C CA . GLN B 1 525 ? 10.359 -30.375 -20.516 1 92.5 525 GLN B CA 1
ATOM 8919 C C . GLN B 1 525 ? 8.992 -30.469 -19.859 1 92.5 525 GLN B C 1
ATOM 8921 O O . GLN B 1 525 ? 8.094 -31.141 -20.344 1 92.5 525 GLN B O 1
ATOM 8926 N N . PRO B 1 526 ? 8.805 -29.719 -18.766 1 91.31 526 PRO B N 1
ATOM 8927 C CA . PRO B 1 526 ? 7.5 -29.844 -18.109 1 91.31 526 PRO B CA 1
ATOM 8928 C C . PRO B 1 526 ? 6.371 -29.188 -18.906 1 91.31 526 PRO B C 1
ATOM 8930 O O . PRO B 1 526 ? 5.195 -29.469 -18.656 1 91.31 526 PRO B O 1
ATOM 8933 N N . ASN B 1 527 ? 6.691 -28.391 -19.891 1 95.5 527 ASN B N 1
ATOM 8934 C CA . ASN B 1 527 ? 5.672 -27.625 -20.594 1 95.5 527 ASN B CA 1
ATOM 8935 C C . ASN B 1 527 ? 5.41 -28.188 -21.984 1 95.5 527 ASN B C 1
ATOM 8937 O O . ASN B 1 527 ? 4.785 -27.516 -22.828 1 95.5 527 ASN B O 1
ATOM 8941 N N . VAL B 1 528 ? 5.957 -29.328 -22.219 1 96.25 528 VAL B N 1
ATOM 8942 C CA . VAL B 1 528 ? 5.668 -30.094 -23.422 1 96.25 528 VAL B CA 1
ATOM 8943 C C . VAL B 1 528 ? 4.953 -31.391 -23.062 1 96.25 528 VAL B C 1
ATOM 8945 O O . VAL B 1 528 ? 5.473 -32.188 -22.266 1 96.25 528 VAL B O 1
ATOM 8948 N N . LEU B 1 529 ? 3.801 -31.547 -23.656 1 96.06 529 LEU B N 1
ATOM 8949 C CA . LEU B 1 529 ? 3.027 -32.75 -23.391 1 96.06 529 LEU B CA 1
ATOM 8950 C C . LEU B 1 529 ? 3.201 -33.781 -24.516 1 96.06 529 LEU B C 1
ATOM 8952 O O . LEU B 1 529 ? 3.262 -33.406 -25.688 1 96.06 529 LEU B O 1
ATOM 8956 N N . VAL B 1 530 ? 3.293 -34.969 -24.125 1 93.25 530 VAL B N 1
ATOM 8957 C CA . VAL B 1 530 ? 3.293 -36.094 -25.062 1 93.25 530 VAL B CA 1
ATOM 8958 C C . VAL B 1 530 ? 1.967 -36.844 -24.969 1 93.25 530 VAL B C 1
ATOM 8960 O O . VAL B 1 530 ? 1.648 -37.406 -23.922 1 93.25 530 VAL B O 1
ATOM 8963 N N . THR B 1 531 ? 1.236 -36.781 -26.062 1 90.81 531 THR B N 1
ATOM 8964 C CA . THR B 1 531 ? -0.062 -37.438 -26.078 1 90.81 531 THR B CA 1
ATOM 8965 C C . THR B 1 531 ? 0.101 -38.938 -26.266 1 90.81 531 THR B C 1
ATOM 8967 O O . THR B 1 531 ? 1.211 -39.406 -26.5 1 90.81 531 THR B O 1
ATOM 8970 N N . GLN B 1 532 ? -1.013 -39.656 -26.203 1 82.88 532 GLN B N 1
ATOM 8971 C CA . GLN B 1 532 ? -1.01 -41.094 -26.391 1 82.88 532 GLN B CA 1
ATOM 8972 C C . GLN B 1 532 ? -0.587 -41.438 -27.812 1 82.88 532 GLN B C 1
ATOM 8974 O O . GLN B 1 532 ? 0.028 -42.5 -28.047 1 82.88 532 GLN B O 1
ATOM 8979 N N . ALA B 1 533 ? -0.896 -40.594 -28.75 1 79.12 533 ALA B N 1
ATOM 8980 C CA . ALA B 1 533 ? -0.556 -40.812 -30.141 1 79.12 533 ALA B CA 1
ATOM 8981 C C . ALA B 1 533 ? 0.86 -40.312 -30.453 1 79.12 533 ALA B C 1
ATOM 8983 O O . ALA B 1 533 ? 1.235 -40.156 -31.609 1 79.12 533 ALA B O 1
ATOM 8984 N N . LEU B 1 534 ? 1.648 -40 -29.344 1 86.19 534 LEU B N 1
ATOM 8985 C CA . LEU B 1 534 ? 3.023 -39.531 -29.453 1 86.19 534 LEU B CA 1
ATOM 8986 C C . LEU B 1 534 ? 3.092 -38.25 -30.266 1 86.19 534 LEU B C 1
ATOM 8988 O O . LEU B 1 534 ? 3.932 -38.094 -31.156 1 86.19 534 LEU B O 1
ATOM 8992 N N . ARG B 1 535 ? 2.096 -37.469 -30.016 1 89.06 535 ARG B N 1
ATOM 8993 C CA . ARG B 1 535 ? 2.076 -36.125 -30.547 1 89.06 535 ARG B CA 1
ATOM 8994 C C . ARG B 1 535 ? 2.496 -35.125 -29.469 1 89.06 535 ARG B C 1
ATOM 8996 O O . ARG B 1 535 ? 2.4 -35.406 -28.281 1 89.06 535 ARG B O 1
ATOM 9003 N N . GLY B 1 536 ? 3.004 -34 -29.969 1 93.75 536 GLY B N 1
ATOM 9004 C CA . GLY B 1 536 ? 3.467 -32.969 -29.047 1 93.75 536 GLY B CA 1
ATOM 9005 C C . GLY B 1 536 ? 2.486 -31.812 -28.906 1 93.75 536 GLY B C 1
ATOM 9006 O O . GLY B 1 536 ? 1.865 -31.391 -29.875 1 93.75 536 GLY B O 1
ATOM 9007 N N . GLN B 1 537 ? 2.312 -31.375 -27.672 1 96.75 537 GLN B N 1
ATOM 9008 C CA . GLN B 1 537 ? 1.505 -30.203 -27.375 1 96.75 537 GLN B CA 1
ATOM 9009 C C . GLN B 1 537 ? 2.225 -29.281 -26.391 1 96.75 537 GLN B C 1
ATOM 9011 O O . GLN B 1 537 ? 2.92 -29.75 -25.484 1 96.75 537 GLN B O 1
ATOM 9016 N N . LEU B 1 538 ? 2.09 -28.016 -26.594 1 97.44 538 LEU B N 1
ATOM 9017 C CA . LEU B 1 538 ? 2.588 -27.031 -25.625 1 97.44 538 LEU B CA 1
ATOM 9018 C C . LEU B 1 538 ? 1.545 -26.766 -24.562 1 97.44 538 LEU B C 1
ATOM 9020 O O . LEU B 1 538 ? 0.346 -26.719 -24.844 1 97.44 538 LEU B O 1
ATOM 9024 N N . VAL B 1 539 ? 2.049 -26.609 -23.344 1 95.88 539 VAL B N 1
ATOM 9025 C CA . VAL B 1 539 ? 1.17 -26.234 -22.234 1 95.88 539 VAL B CA 1
ATOM 9026 C C . VAL B 1 539 ? 1.835 -25.156 -21.391 1 95.88 539 VAL B C 1
ATOM 9028 O O . VAL B 1 539 ? 3.039 -24.922 -21.516 1 95.88 539 VAL B O 1
ATOM 9031 N N . ASP B 1 540 ? 1.068 -24.406 -20.562 1 94.38 540 ASP B N 1
ATOM 9032 C CA . ASP B 1 540 ? 1.496 -23.344 -19.672 1 94.38 540 ASP B CA 1
ATOM 9033 C C . ASP B 1 540 ? 1.893 -22.078 -20.438 1 94.38 540 ASP B C 1
ATOM 9035 O O . ASP B 1 540 ? 3.08 -21.828 -20.656 1 94.38 540 ASP B O 1
ATOM 9039 N N . PHE B 1 541 ? 1.012 -21.281 -20.688 1 97.69 541 PHE B N 1
ATOM 9040 C CA . PHE B 1 541 ? 1.191 -20.062 -21.453 1 97.69 541 PHE B CA 1
ATOM 9041 C C . PHE B 1 541 ? 1.307 -18.859 -20.531 1 97.69 541 PHE B C 1
ATOM 9043 O O . PHE B 1 541 ? 0.897 -17.75 -20.891 1 97.69 541 PHE B O 1
ATOM 9050 N N . ASP B 1 542 ? 1.813 -19.078 -19.328 1 94.25 542 ASP B N 1
ATOM 9051 C CA . ASP B 1 542 ? 1.907 -18.031 -18.312 1 94.25 542 ASP B CA 1
ATOM 9052 C C . ASP B 1 542 ? 2.799 -16.891 -18.781 1 94.25 542 ASP B C 1
ATOM 9054 O O . ASP B 1 542 ? 2.51 -15.719 -18.516 1 94.25 542 ASP B O 1
ATOM 9058 N N . TRP B 1 543 ? 3.904 -17.25 -19.438 1 95.5 543 TRP B N 1
ATOM 9059 C CA . TRP B 1 543 ? 4.926 -16.266 -19.766 1 95.5 543 TRP B CA 1
ATOM 9060 C C . TRP B 1 543 ? 4.738 -15.742 -21.188 1 95.5 543 TRP B C 1
ATOM 9062 O O . TRP B 1 543 ? 5.32 -14.719 -21.562 1 95.5 543 TRP B O 1
ATOM 9072 N N . CYS B 1 544 ? 3.871 -16.375 -21.969 1 97.88 544 CYS B N 1
ATOM 9073 C CA . CYS B 1 544 ? 3.723 -16.047 -23.375 1 97.88 544 CYS B CA 1
ATOM 9074 C C . CYS B 1 544 ? 3.35 -14.586 -23.562 1 97.88 544 CYS B C 1
ATOM 9076 O O . CYS B 1 544 ? 2.545 -14.047 -22.797 1 97.88 544 CYS B O 1
ATOM 9078 N N . GLY B 1 545 ? 4.035 -14.016 -24.578 1 97.25 545 GLY B N 1
ATOM 9079 C CA . GLY B 1 545 ? 3.738 -12.617 -24.844 1 97.25 545 GLY B CA 1
ATOM 9080 C C . GLY B 1 545 ? 4.398 -12.102 -26.109 1 97.25 545 GLY B C 1
ATOM 9081 O O . GLY B 1 545 ? 5.047 -12.859 -26.828 1 97.25 545 GLY B O 1
ATOM 9082 N N . LEU B 1 546 ? 4.23 -10.805 -26.359 1 96.31 546 LEU B N 1
ATOM 9083 C CA . LEU B 1 546 ? 4.715 -10.18 -27.578 1 96.31 546 LEU B CA 1
ATOM 9084 C C . LEU B 1 546 ? 6.23 -9.992 -27.531 1 96.31 546 LEU B C 1
ATOM 9086 O O . LEU B 1 546 ? 6.773 -9.562 -26.5 1 96.31 546 LEU B O 1
ATOM 9090 N N . GLN B 1 547 ? 6.867 -10.383 -28.641 1 94.69 547 GLN B N 1
ATOM 9091 C CA . GLN B 1 547 ? 8.312 -10.203 -28.75 1 94.69 547 GLN B CA 1
ATOM 9092 C C . GLN B 1 547 ? 8.711 -8.75 -28.5 1 94.69 547 GLN B C 1
ATOM 9094 O O . GLN B 1 547 ? 8.094 -7.828 -29.031 1 94.69 547 GLN B O 1
ATOM 9099 N N . GLY B 1 548 ? 9.695 -8.578 -27.672 1 91.75 548 GLY B N 1
ATOM 9100 C CA . GLY B 1 548 ? 10.234 -7.25 -27.422 1 91.75 548 GLY B CA 1
ATOM 9101 C C . GLY B 1 548 ? 9.406 -6.441 -26.453 1 91.75 548 GLY B C 1
ATOM 9102 O O . GLY B 1 548 ? 9.734 -5.293 -26.156 1 91.75 548 GLY B O 1
ATOM 9103 N N . GLN B 1 549 ? 8.375 -6.961 -26.031 1 93.38 549 GLN B N 1
ATOM 9104 C CA . GLN B 1 549 ? 7.527 -6.289 -25.047 1 93.38 549 GLN B CA 1
ATOM 9105 C C . GLN B 1 549 ? 7.371 -7.125 -23.781 1 93.38 549 GLN B C 1
ATOM 9107 O O . GLN B 1 549 ? 7.543 -6.621 -22.672 1 93.38 549 GLN B O 1
ATOM 9112 N N . ALA B 1 550 ? 7.035 -8.367 -23.984 1 95.31 550 ALA B N 1
ATOM 9113 C CA . ALA B 1 550 ? 6.895 -9.266 -22.844 1 95.31 550 ALA B CA 1
ATOM 9114 C C . ALA B 1 550 ? 8.242 -9.516 -22.172 1 95.31 550 ALA B C 1
ATOM 9116 O O . ALA B 1 550 ? 9.289 -9.477 -22.828 1 95.31 550 ALA B O 1
ATOM 9117 N N . ARG B 1 551 ? 8.195 -9.734 -20.922 1 93.5 551 ARG B N 1
ATOM 9118 C CA . ARG B 1 551 ? 9.414 -9.945 -20.156 1 93.5 551 ARG B CA 1
ATOM 9119 C C . ARG B 1 551 ? 9.352 -11.258 -19.375 1 93.5 551 ARG B C 1
ATOM 9121 O O . ARG B 1 551 ? 8.266 -11.703 -19 1 93.5 551 ARG B O 1
ATOM 9128 N N . TYR B 1 552 ? 10.523 -11.797 -19.172 1 93.69 552 TYR B N 1
ATOM 9129 C CA . TYR B 1 552 ? 10.602 -12.922 -18.25 1 93.69 552 TYR B CA 1
ATOM 9130 C C . TYR B 1 552 ? 10.234 -12.5 -16.844 1 93.69 552 TYR B C 1
ATOM 9132 O O . TYR B 1 552 ? 10.547 -11.383 -16.422 1 93.69 552 TYR B O 1
ATOM 9140 N N . PRO B 1 553 ? 9.555 -13.328 -16.094 1 91 553 PRO B N 1
ATOM 9141 C CA . PRO B 1 553 ? 9.195 -12.969 -14.719 1 91 553 PRO B CA 1
ATOM 9142 C C . PRO B 1 553 ? 10.414 -12.719 -13.836 1 91 553 PRO B C 1
ATOM 9144 O O . PRO B 1 553 ? 11.43 -13.406 -13.969 1 91 553 PRO B O 1
ATOM 9147 N N . ILE B 1 554 ? 10.258 -11.875 -12.898 1 89.75 554 ILE B N 1
ATOM 9148 C CA . ILE B 1 554 ? 11.375 -11.516 -12.023 1 89.75 554 ILE B CA 1
ATOM 9149 C C . ILE B 1 554 ? 11.664 -12.664 -11.062 1 89.75 554 ILE B C 1
ATOM 9151 O O . ILE B 1 554 ? 12.75 -12.734 -10.477 1 89.75 554 ILE B O 1
ATOM 9155 N N . GLY B 1 555 ? 10.734 -13.523 -10.883 1 87.25 555 GLY B N 1
ATOM 9156 C CA . GLY B 1 555 ? 10.914 -14.656 -9.992 1 87.25 555 GLY B CA 1
ATOM 9157 C C . GLY B 1 555 ? 11.367 -15.914 -10.703 1 87.25 555 GLY B C 1
ATOM 9158 O O . GLY B 1 555 ? 11.383 -17 -10.117 1 87.25 555 GLY B O 1
ATOM 9159 N N . MET B 1 556 ? 11.727 -15.812 -11.922 1 88.25 556 MET B N 1
ATOM 9160 C CA . MET B 1 556 ? 12.109 -17 -12.688 1 88.25 556 MET B CA 1
ATOM 9161 C C . MET B 1 556 ? 13.352 -17.641 -12.094 1 88.25 556 MET B C 1
ATOM 9163 O O . MET B 1 556 ? 14.211 -16.969 -11.531 1 88.25 556 MET B O 1
ATOM 9167 N N . ASN B 1 557 ? 13.391 -18.984 -12.109 1 81.69 557 ASN B N 1
ATOM 9168 C CA . ASN B 1 557 ? 14.586 -19.719 -11.742 1 81.69 557 ASN B CA 1
ATOM 9169 C C . ASN B 1 557 ? 15.695 -19.547 -12.781 1 81.69 557 ASN B C 1
ATOM 9171 O O . ASN B 1 557 ? 15.539 -19.953 -13.93 1 81.69 557 ASN B O 1
ATOM 9175 N N . GLN B 1 558 ? 16.797 -19.031 -12.336 1 78.25 558 GLN B N 1
ATOM 9176 C CA . GLN B 1 558 ? 17.859 -18.734 -13.289 1 78.25 558 GLN B CA 1
ATOM 9177 C C . GLN B 1 558 ? 18.969 -19.781 -13.219 1 78.25 558 GLN B C 1
ATOM 9179 O O . GLN B 1 558 ? 20.078 -19.547 -13.688 1 78.25 558 GLN B O 1
ATOM 9184 N N . SER B 1 559 ? 18.656 -20.812 -12.695 1 77.12 559 SER B N 1
ATOM 9185 C CA . SER B 1 559 ? 19.672 -21.844 -12.586 1 77.12 559 SER B CA 1
ATOM 9186 C C . SER B 1 559 ? 20.266 -22.188 -13.945 1 77.12 559 SER B C 1
ATOM 9188 O O . SER B 1 559 ? 19.547 -22.344 -14.922 1 77.12 559 SER B O 1
ATOM 9190 N N . TRP B 1 560 ? 21.453 -22.234 -13.961 1 72.5 560 TRP B N 1
ATOM 9191 C CA . TRP B 1 560 ? 22.156 -22.578 -15.188 1 72.5 560 TRP B CA 1
ATOM 9192 C C . TRP B 1 560 ? 21.797 -23.984 -15.648 1 72.5 560 TRP B C 1
ATOM 9194 O O . TRP B 1 560 ? 21.859 -24.297 -16.844 1 72.5 560 TRP B O 1
ATOM 9204 N N . LYS B 1 561 ? 21.328 -24.781 -14.781 1 74.69 561 LYS B N 1
ATOM 9205 C CA . LYS B 1 561 ? 20.969 -26.156 -15.094 1 74.69 561 LYS B CA 1
ATOM 9206 C C . LYS B 1 561 ? 19.812 -26.219 -16.078 1 74.69 561 LYS B C 1
ATOM 9208 O O . LYS B 1 561 ? 19.641 -27.203 -16.781 1 74.69 561 LYS B O 1
ATOM 9213 N N . LEU B 1 562 ? 19.172 -25.109 -16.109 1 83.12 562 LEU B N 1
ATOM 9214 C CA . LEU B 1 562 ? 17.984 -25.094 -16.969 1 83.12 562 LEU B CA 1
ATOM 9215 C C . LEU B 1 562 ? 18.359 -24.734 -18.406 1 83.12 562 LEU B C 1
ATOM 9217 O O . LEU B 1 562 ? 17.547 -24.906 -19.328 1 83.12 562 LEU B O 1
ATOM 9221 N N . GLY B 1 563 ? 19.625 -24.25 -18.641 1 84.94 563 GLY B N 1
ATOM 9222 C CA . GLY B 1 563 ? 20.141 -24 -19.984 1 84.94 563 GLY B CA 1
ATOM 9223 C C . GLY B 1 563 ? 19.453 -22.828 -20.672 1 84.94 563 GLY B C 1
ATOM 9224 O O . GLY B 1 563 ? 19.156 -22.891 -21.859 1 84.94 563 GLY B O 1
ATOM 9225 N N . TRP B 1 564 ? 19.219 -21.875 -19.922 1 89.94 564 TRP B N 1
ATOM 9226 C CA . TRP B 1 564 ? 18.594 -20.703 -20.531 1 89.94 564 TRP B CA 1
ATOM 9227 C C . TRP B 1 564 ? 19.484 -20.109 -21.625 1 89.94 564 TRP B C 1
ATOM 9229 O O . TRP B 1 564 ? 20.703 -20.094 -21.484 1 89.94 564 TRP B O 1
ATOM 9239 N N . PRO B 1 565 ? 18.859 -19.625 -22.672 1 90.44 565 PRO B N 1
ATOM 9240 C CA . PRO B 1 565 ? 19.641 -18.953 -23.719 1 90.44 565 PRO B CA 1
ATOM 9241 C C . PRO B 1 565 ? 20.344 -17.688 -23.203 1 90.44 565 PRO B C 1
ATOM 9243 O O . PRO B 1 565 ? 19.953 -17.141 -22.172 1 90.44 565 PRO B O 1
ATOM 9246 N N . PRO B 1 566 ? 21.375 -17.312 -23.922 1 89.56 566 PRO B N 1
ATOM 9247 C CA . PRO B 1 566 ? 22.016 -16.047 -23.562 1 89.56 566 PRO B CA 1
ATOM 9248 C C . PRO B 1 566 ? 21.047 -14.867 -23.562 1 89.56 566 PRO B C 1
ATOM 9250 O O . PRO B 1 566 ? 20.203 -14.766 -24.453 1 89.56 566 PRO B O 1
ATOM 9253 N N . GLY B 1 567 ? 21.172 -14.078 -22.547 1 88.31 567 GLY B N 1
ATOM 9254 C CA . GLY B 1 567 ? 20.328 -12.891 -22.469 1 88.31 567 GLY B CA 1
ATOM 9255 C C . GLY B 1 567 ? 19.094 -13.102 -21.625 1 88.31 567 GLY B C 1
ATOM 9256 O O . GLY B 1 567 ? 18.453 -12.133 -21.219 1 88.31 567 GLY B O 1
ATOM 9257 N N . VAL B 1 568 ? 18.766 -14.359 -21.438 1 92.75 568 VAL B N 1
ATOM 9258 C CA . VAL B 1 568 ? 17.594 -14.648 -20.609 1 92.75 568 VAL B CA 1
ATOM 9259 C C . VAL B 1 568 ? 17.969 -14.508 -19.141 1 92.75 568 VAL B C 1
ATOM 9261 O O . VAL B 1 568 ? 18.812 -15.242 -18.625 1 92.75 568 VAL B O 1
ATOM 9264 N N . GLN B 1 569 ? 17.391 -13.539 -18.531 1 91.62 569 GLN B N 1
ATOM 9265 C CA . GLN B 1 569 ? 17.562 -13.266 -17.109 1 91.62 569 GLN B CA 1
ATOM 9266 C C . GLN B 1 569 ? 16.266 -12.734 -16.484 1 91.62 569 GLN B C 1
ATOM 9268 O O . GLN B 1 569 ? 15.297 -12.484 -17.203 1 91.62 569 GLN B O 1
ATOM 9273 N N . LYS B 1 570 ? 16.312 -12.594 -15.219 1 92.31 570 LYS B N 1
ATOM 9274 C CA . LYS B 1 570 ? 15.141 -12.055 -14.516 1 92.31 570 LYS B CA 1
ATOM 9275 C C . LYS B 1 570 ? 14.758 -10.68 -15.07 1 92.31 570 LYS B C 1
ATOM 9277 O O . LYS B 1 570 ? 15.57 -9.758 -15.078 1 92.31 570 LYS B O 1
ATOM 9282 N N . GLY B 1 571 ? 13.539 -10.594 -15.508 1 91.19 571 GLY B N 1
ATOM 9283 C CA . GLY B 1 571 ? 13.008 -9.312 -15.961 1 91.19 571 GLY B CA 1
ATOM 9284 C C . GLY B 1 571 ? 13.453 -8.945 -17.359 1 91.19 571 GLY B C 1
ATOM 9285 O O . GLY B 1 571 ? 13.102 -7.875 -17.875 1 91.19 571 GLY B O 1
ATOM 9286 N N . SER B 1 572 ? 14.133 -9.734 -18.031 1 93.44 572 SER B N 1
ATOM 9287 C CA . SER B 1 572 ? 14.633 -9.406 -19.375 1 93.44 572 SER B CA 1
ATOM 9288 C C . SER B 1 572 ? 13.539 -9.562 -20.422 1 93.44 572 SER B C 1
ATOM 9290 O O . SER B 1 572 ? 12.531 -10.234 -20.188 1 93.44 572 SER B O 1
ATOM 9292 N N . LEU B 1 573 ? 13.758 -8.938 -21.531 1 93.75 573 LEU B N 1
ATOM 9293 C CA . LEU B 1 573 ? 12.82 -9.008 -22.641 1 93.75 573 LEU B CA 1
ATOM 9294 C C . LEU B 1 573 ? 12.859 -10.391 -23.297 1 93.75 573 LEU B C 1
ATOM 9296 O O . LEU B 1 573 ? 13.891 -11.062 -23.281 1 93.75 573 LEU B O 1
ATOM 9300 N N . MET B 1 574 ? 11.773 -10.758 -23.859 1 96.38 574 MET B N 1
ATOM 9301 C CA . MET B 1 574 ? 11.664 -12.062 -24.5 1 96.38 574 MET B CA 1
ATOM 9302 C C . MET B 1 574 ? 11.766 -11.938 -26.016 1 96.38 574 MET B C 1
ATOM 9304 O O . MET B 1 574 ? 11.211 -11 -26.609 1 96.38 574 MET B O 1
ATOM 9308 N N . PHE B 1 575 ? 12.453 -12.922 -26.609 1 96.25 575 PHE B N 1
ATOM 9309 C CA . PHE B 1 575 ? 12.633 -12.945 -28.062 1 96.25 575 PHE B CA 1
ATOM 9310 C C . PHE B 1 575 ? 12.383 -14.344 -28.609 1 96.25 575 PHE B C 1
ATOM 9312 O O . PHE B 1 575 ? 12.609 -15.344 -27.922 1 96.25 575 PHE B O 1
ATOM 9319 N N . LYS B 1 576 ? 11.977 -14.398 -29.938 1 96.38 576 LYS B N 1
ATOM 9320 C CA . LYS B 1 576 ? 11.672 -15.648 -30.641 1 96.38 576 LYS B CA 1
ATOM 9321 C C . LYS B 1 576 ? 12.883 -16.578 -30.641 1 96.38 576 LYS B C 1
ATOM 9323 O O . LYS B 1 576 ? 12.727 -17.797 -30.578 1 96.38 576 LYS B O 1
ATOM 9328 N N . GLN B 1 577 ? 13.984 -15.953 -30.703 1 94.62 577 GLN B N 1
ATOM 9329 C CA . GLN B 1 577 ? 15.227 -16.719 -30.75 1 94.62 577 GLN B CA 1
ATOM 9330 C C . GLN B 1 577 ? 15.383 -17.578 -29.5 1 94.62 577 GLN B C 1
ATOM 9332 O O . GLN B 1 577 ? 15.969 -18.656 -29.547 1 94.62 577 GLN B O 1
ATOM 9337 N N . HIS B 1 578 ? 14.93 -17.125 -28.391 1 95.88 578 HIS B N 1
ATOM 9338 C CA . HIS B 1 578 ? 15.008 -17.891 -27.141 1 95.88 578 HIS B CA 1
ATOM 9339 C C . HIS B 1 578 ? 14.266 -19.219 -27.281 1 95.88 578 HIS B C 1
ATOM 9341 O O . HIS B 1 578 ? 14.773 -20.25 -26.844 1 95.88 578 HIS B O 1
ATOM 9347 N N . ASP B 1 579 ? 13.086 -19.141 -27.875 1 96.81 579 ASP B N 1
ATOM 9348 C CA . ASP B 1 579 ? 12.305 -20.359 -28.094 1 96.81 579 ASP B CA 1
ATOM 9349 C C . ASP B 1 579 ? 13.062 -21.328 -29 1 96.81 579 ASP B C 1
ATOM 9351 O O . ASP B 1 579 ? 13.086 -22.531 -28.734 1 96.81 579 ASP B O 1
ATOM 9355 N N . ARG B 1 580 ? 13.648 -20.859 -30.047 1 94.25 580 ARG B N 1
ATOM 9356 C CA . ARG B 1 580 ? 14.344 -21.688 -31.016 1 94.25 580 ARG B CA 1
ATOM 9357 C C . ARG B 1 580 ? 15.531 -22.406 -30.375 1 94.25 580 ARG B C 1
ATOM 9359 O O . ARG B 1 580 ? 15.758 -23.594 -30.625 1 94.25 580 ARG B O 1
ATOM 9366 N N . LEU B 1 581 ? 16.219 -21.672 -29.625 1 93.81 581 LEU B N 1
ATOM 9367 C CA . LEU B 1 581 ? 17.375 -22.25 -28.953 1 93.81 581 LEU B CA 1
ATOM 9368 C C . LEU B 1 581 ? 16.938 -23.312 -27.953 1 93.81 581 LEU B C 1
ATOM 9370 O O . LEU B 1 581 ? 17.578 -24.344 -27.812 1 93.81 581 LEU B O 1
ATOM 9374 N N . MET B 1 582 ? 15.898 -23.047 -27.25 1 95 582 MET B N 1
ATOM 9375 C CA . MET B 1 582 ? 15.391 -24.016 -26.281 1 95 582 MET B CA 1
ATOM 9376 C C . MET B 1 582 ? 14.898 -25.281 -26.969 1 95 582 MET B C 1
ATOM 9378 O O . MET B 1 582 ? 15.031 -26.391 -26.438 1 95 582 MET B O 1
ATOM 9382 N N . LEU B 1 583 ? 14.25 -25.109 -28.141 1 94.25 583 LEU B N 1
ATOM 9383 C CA . LEU B 1 583 ? 13.812 -26.25 -28.938 1 94.25 583 LEU B CA 1
ATOM 9384 C C . LEU B 1 583 ? 14.992 -27.156 -29.281 1 94.25 583 LEU B C 1
ATOM 9386 O O . LEU B 1 583 ? 14.898 -28.375 -29.172 1 94.25 583 LEU B O 1
ATOM 9390 N N . GLN B 1 584 ? 16.031 -26.531 -29.688 1 90.94 584 GLN B N 1
ATOM 9391 C CA . GLN B 1 584 ? 17.234 -27.281 -30.031 1 90.94 584 GLN B CA 1
ATOM 9392 C C . GLN B 1 584 ? 17.797 -28.016 -28.828 1 90.94 584 GLN B C 1
ATOM 9394 O O . GLN B 1 584 ? 18.25 -29.156 -28.938 1 90.94 584 GLN B O 1
ATOM 9399 N N . ARG B 1 585 ? 17.688 -27.469 -27.766 1 88.69 585 ARG B N 1
ATOM 9400 C CA . ARG B 1 585 ? 18.203 -28.062 -26.547 1 88.69 585 ARG B CA 1
ATOM 9401 C C . ARG B 1 585 ? 17.328 -29.234 -26.094 1 88.69 585 ARG B C 1
ATOM 9403 O O . ARG B 1 585 ? 17.844 -30.234 -25.594 1 88.69 585 ARG B O 1
ATOM 9410 N N . LEU B 1 586 ? 16.078 -29.062 -26.172 1 89.38 586 LEU B N 1
ATOM 9411 C CA . LEU B 1 586 ? 15.141 -30.062 -25.703 1 89.38 586 LEU B CA 1
ATOM 9412 C C . LEU B 1 586 ? 15.227 -31.328 -26.547 1 89.38 586 LEU B C 1
ATOM 9414 O O . LEU B 1 586 ? 15.117 -32.438 -26.031 1 89.38 586 LEU B O 1
ATOM 9418 N N . PHE B 1 587 ? 15.438 -31.203 -27.891 1 86 587 PHE B N 1
ATOM 9419 C CA . PHE B 1 587 ? 15.328 -32.375 -28.781 1 86 587 PHE B CA 1
ATOM 9420 C C . PHE B 1 587 ? 16.641 -32.594 -29.516 1 86 587 PHE B C 1
ATOM 9422 O O . PHE B 1 587 ? 16.75 -33.531 -30.297 1 86 587 PHE B O 1
ATOM 9429 N N . GLY B 1 588 ? 17.625 -31.688 -29.406 1 72.19 588 GLY B N 1
ATOM 9430 C CA . GLY B 1 588 ? 18.875 -31.844 -30.125 1 72.19 588 GLY B CA 1
ATOM 9431 C C . GLY B 1 588 ? 19.734 -33 -29.609 1 72.19 588 GLY B C 1
ATOM 9432 O O . GLY B 1 588 ? 19.547 -33.438 -28.469 1 72.19 588 GLY B O 1
ATOM 9433 N N . GLN B 1 589 ? 20.266 -33.844 -30.391 1 54.88 589 GLN B N 1
ATOM 9434 C CA . GLN B 1 589 ? 21.141 -35 -30.219 1 54.88 589 GLN B CA 1
ATOM 9435 C C . GLN B 1 589 ? 22.094 -34.781 -29.047 1 54.88 589 GLN B C 1
ATOM 9437 O O . GLN B 1 589 ? 22.516 -35.75 -28.406 1 54.88 589 GLN B O 1
ATOM 9442 N N . SER B 1 590 ? 22.891 -33.688 -28.953 1 44.47 590 SER B N 1
ATOM 9443 C CA . SER B 1 590 ? 24.016 -33.594 -28.047 1 44.47 590 SER B CA 1
ATOM 9444 C C . SER B 1 590 ? 23.547 -33.406 -26.594 1 44.47 590 SER B C 1
ATOM 9446 O O . SER B 1 590 ? 23.719 -32.312 -26.016 1 44.47 590 SER B O 1
ATOM 9448 N N . ARG B 1 591 ? 22.516 -33.656 -26.25 1 41.84 591 ARG B N 1
ATOM 9449 C CA . ARG B 1 591 ? 22.172 -33.594 -24.844 1 41.84 591 ARG B CA 1
ATOM 9450 C C . ARG B 1 591 ? 23.25 -34.219 -23.969 1 41.84 591 ARG B C 1
ATOM 9452 O O . ARG B 1 591 ? 23.094 -34.344 -22.75 1 41.84 591 ARG B O 1
ATOM 9459 N N . ASN B 1 592 ? 23.859 -35.312 -24.453 1 34.16 592 ASN B N 1
ATOM 9460 C CA . ASN B 1 592 ? 24.859 -35.875 -23.531 1 34.16 592 ASN B CA 1
ATOM 9461 C C . ASN B 1 592 ? 25.719 -34.75 -22.922 1 34.16 592 ASN B C 1
ATOM 9463 O O . ASN B 1 592 ? 26.141 -34.875 -21.766 1 34.16 592 ASN B O 1
ATOM 9467 N N . ALA B 1 593 ? 26.797 -34.281 -23.75 1 32.28 593 ALA B N 1
ATOM 9468 C CA . ALA B 1 593 ? 28.078 -33.781 -23.25 1 32.28 593 ALA B CA 1
ATOM 9469 C C . ALA B 1 593 ? 27.891 -32.5 -22.453 1 32.28 593 ALA B C 1
ATOM 9471 O O . ALA B 1 593 ? 26.859 -31.812 -22.578 1 32.28 593 ALA B O 1
ATOM 9472 N N . GLY B 1 594 ? 29.062 -32 -21.828 1 31.55 594 GLY B N 1
ATOM 9473 C CA . GLY B 1 594 ? 29.688 -31 -21 1 31.55 594 GLY B CA 1
ATOM 9474 C C . GLY B 1 594 ? 29.297 -29.578 -21.406 1 31.55 594 GLY B C 1
ATOM 9475 O O . GLY B 1 594 ? 30.047 -28.906 -22.109 1 31.55 594 GLY B O 1
ATOM 9476 N N . LEU B 1 595 ? 28.375 -29.344 -22.016 1 28.89 595 LEU B N 1
ATOM 9477 C CA . LEU B 1 595 ? 28.438 -27.969 -22.531 1 28.89 595 LEU B CA 1
ATOM 9478 C C . LEU B 1 595 ? 29.094 -27.047 -21.5 1 28.89 595 LEU B C 1
ATOM 9480 O O . LEU B 1 595 ? 30 -26.281 -21.844 1 28.89 595 LEU B O 1
ATOM 9484 N N . PHE B 1 596 ? 28.328 -26.078 -20.734 1 26.7 596 PHE B N 1
ATOM 9485 C CA . PHE B 1 596 ? 29.062 -24.891 -20.281 1 26.7 596 PHE B CA 1
ATOM 9486 C C . PHE B 1 596 ? 30.062 -25.281 -19.188 1 26.7 596 PHE B C 1
ATOM 9488 O O . PHE B 1 596 ? 29.688 -25.562 -18.062 1 26.7 596 PHE B O 1
ATOM 9495 N N . GLU B 1 597 ? 31.094 -26 -19.484 1 23.11 597 GLU B N 1
ATOM 9496 C CA . GLU B 1 597 ? 32.312 -25.609 -18.797 1 23.11 597 GLU B CA 1
ATOM 9497 C C . GLU B 1 597 ? 32.469 -24.094 -18.781 1 23.11 597 GLU B C 1
ATOM 9499 O O . GLU B 1 597 ? 32.688 -23.469 -19.828 1 23.11 597 GLU B O 1
ATOM 9504 N N . ALA B 1 598 ? 31.688 -23.297 -18.141 1 22.36 598 ALA B N 1
ATOM 9505 C CA . ALA B 1 598 ? 32.594 -22.328 -17.531 1 22.36 598 ALA B CA 1
ATOM 9506 C C . ALA B 1 598 ? 33.625 -23.031 -16.625 1 22.36 598 ALA B C 1
ATOM 9508 O O . ALA B 1 598 ? 33.25 -23.953 -15.883 1 22.36 598 ALA B O 1
#

Sequence (1196 aa):
MATDDNSFELKCFLLDDKHTTFSIRVLSSFKVAELIPEIKQSYDLLATGGTLSGIALYQVNAMVKELSGLKSPPEDSYPLSLINSVGDYWPDSRYINEWCIQILIKAQVVAIQPQEESVKPDSKPSSQLEPLASLQEEAAKYYRCDSSDSSAAQYSDFELQQVQGKTPIYNGRPINRTASPIELFHPAFDVFATQLEKTENLSASHYAAVEELMVSSQAFHGSDCGRWWDIKDLVADAIKYPMDQDDSWSDESGGVVVLTDAKWGHKPYGALVEISDEIGAKNPDPSVKGAQSYAKYWSQEEMTGLRQATPCPSLIISFVGPWLCVWGAVYLEHVVVQPLTDFIWLGRHPQQNRRQMRVVRVFDAIATTIAALEKYYTPFVKPDSTLSIDHQRFFPYIRSVQSSEGLIHFSYKRRLSPETMRSLFEAVTDDGRRLVVKFSESYHYEAHKLLSDRSLAPKLISQRAEPVGGNLFMVVMELSGTSLERYLSAHPELDHSALDRVRTDVQDALEILHAHNLVFGDLRQPNVLVTQALRGQLVDFDWCGLQGQARYPIGMNQSWKLGWPPGVQKGSLMFKQHDRLMLQRLFGQSRNAGLFEAMATDDNSFELKCFLLDDKHTTFSIRVLSSFKVAELIPEIKQSYDLLATGGTLSGIALYQVNAMVKELSGLKSPPEDSYPLSLINSVGDYWPDSRYINEWCIQILIKAQVVAIQPQEESVKPDSKPSSQLEPLASLQEEAAKYYRCDSSDSSAAQYSDFELQQVQGKTPIYNGRPINRTASPIELFHPAFDVFATQLEKTENLSASHYAAVEELMVSSQAFHGSDCGRWWDIKDLVADAIKYPMDQDDSWSDESGGVVVLTDAKWGHKPYGALVEISDEIGAKNPDPSVKGAQSYAKYWSQEEMTGLRQATPCPSLIISFVGPWLCVWGAVYLEHVVVQPLTDFIWLGRHPQQNRRQMRVVRVFDAIATTIAALEKYYTPFVKPDSTLSIDHQRFFPYIRSVQSSEGLIHFSYKRRLSPETMRSLFEAVTDDGRRLVVKFSESYHYEAHKLLSDRSLAPKLISQRAEPVGGNLFMVVMELSGTSLERYLSAHPELDHSALDRVRTDVQDALEILHAHNLVFGDLRQPNVLVTQALRGQLVDFDWCGLQGQARYPIGMNQSWKLGWPPGVQKGSLMFKQHDRLMLQRLFGQSRNAGLFEA

Foldseek 3Di:
DPPPCQKDKAWEDEAPDADDIDIDIDHQQAFLLLCQLVVQVRVVVVVPQWTWAPKWKWFDWAAPVVRGRHNDDDPPIHTGDRLDGSCVQVVDNVPRDPRTHGMYIYTDTGGQPPQPDLPPPPDPPFFCLVVFVVLLLVLLVVLQPPPPFQVCLAPVNLVCCQPPNSAHELACPPVLSPFADCCQLDVLLLLLVVLLPDDDDDDPQLLVLLLVLLVLLQDAQDDFCSSLVSRVVSLCSNLVADWDALPSHPGSFKTWGWLDDPPFLDTQTQEIEGAARAVVDPHGFQLSSQLSSLSNVCSDPSNVLVVQQAQRWHKYWYHHRQWIWIWIWGRTSHIYIYTSDDGQGSYADPVHPVSSVSSSSSSVSSNSSSVVVSVVCVQVGPNPHDRDGDSQSNAGPDAWAQFPVGIWGWGWRAAPDPRRHFRWTWIATPVGFIKIKGKALAADVVLQCSCLVSVQAFAWGHPDQPQGGPNITITMGGDFAAFQVVVCVVPVPDDLVLLVQQLSSLVSSLSSCVSVQKAQFDDARRQWGQGSSRHIHGHDSRQIDHAPPGFAAQPDDPDCVRVFDPQHHRGGTDHSVRVVVSSCQRRPPVVPDDPDPD/DPPPCQKDKAWEDEAQDADDIDIDIDHQQAFLLLCQLVVQVRVVVVVPQWTWAPKWKWFDWAAPVVRGRHNDDDPPIHTGDRLDGSCVQVVDNVPRDPRTHGMYIYTDTGGQPPQPDLPPPPDPPFFCLVVQVVLLLVLLVVLQPPPPFQVCLAPVNLVCCQPPNSAHELACPPVLSPFADCCQLDVLLLLLVVLLPDDDDDDPQLLVLLLVLLVLLQDAQDDFCSSLVSRVVSLCSNLVADWDALPSHPGSFKTWGWLDDPPFLDTQTQEIEGAARAVVPPHGFQLSSQLSSLSNVCSDPSNVLVVQQAQRWHKYWYHHRQWIWIWIWGRTSHIYIYTSDDGQGSYADPVHPVSSVSSSSSSVSSNSSSVVVSVVCVQVGPPPHDRDGDSQSNAGPDAWAQFPVGIWGWGWRAAPDPRRHFRWTWIATPVGFIKIKGKALAADVVLQCSCLVSVQAFAWGHPDQPQGGPNITITMGGDFAAFQVVVCVVPVPDDLVLLVQQLSSLVSSLSSCVSVQKAQFDDARRQWGQGSSRHIHGHDSRQIDHAPPGFAAQPDDPDCVRVFDPQHDRGGTDHSVRVVVSSCQRRPPPVPDDPPPD

Nearest PDB structures (foldseek):
  4krd-assembly1_A  TM=7.012E-01  e=4.924E-07  Saccharomyces cerevisiae S288C
  1yhv-assembly1_A  TM=6.431E-01  e=2.137E-06  Homo sapiens
  7p6n-assembly4_F  TM=6.200E-01  e=3.426E-06  Homo sapiens
  6zcp-assembly1_A  TM=5.642E-01  e=6.099E-06  Homo sapiens
  5lih-assembly2_B  TM=6.957E-01  e=4.472E-05  Homo sapiens

InterPro domains:
  IPR000719 Protein kinase domain [PS50011] (410-598)
  IPR011009 Protein kinase-like domain superfamily [SSF56112] (430-547)

Secondary structure (DSSP, 8-state):
------EEEEEEEETT-SS-EEEEEEETTSBGGGHHHHHHHHHHHTT-SEEEEEEEEEEEEE-HHHHTT-SS--TT-EEPPTTSBHHHH-S-GGG--TTSEEEEEEEEEEE-----S-----S----SHHHHHHHHHHHHHHHHH---TGGGGSHHHHHHHHHH-SS-EESS-SGGG--S-GGGT-THHHHHHHHHT------HHHHHHHHHHHHHHHS---SSSHHHHHHHHHHHHHHTS--EE-TT-SSTTEEEEE-S-TTSS---EEEEEEEE--TTSSSPPHHHHHHHHHHHHHHSGGGHHHHHHS---EEEEEEETTEEEEEEEEESSSEEEEESS-BEE-S--SSHHHHHHHHHHHHHHHHHHHHHHHHHHHHHHSTT--PPP-TTTTS-S--EEEETTEEEEEEEEEES-SSTT-EEEEEEETT--EEEEEEES---HHHHHHHHTTTSSPPB-SSS-EEETTTEEEEEEE--SEEHHHHHHH-TT--GGGGHHHHHHHHHHHHHHHHTTEE----SGGGEEE-TTS-EEE---SS-EETTT-B--TT----GGG-PPTT--TTPBP-HHHHHHHHHHHH-STTSS-----/------EEEEEEEETT-SS-EEEEEEETTSBGGGHHHHHHHHHHHTT-SEEEEEEEEEEEEE-HHHHTT-SS--TT-EEPPTTSBHHHH-S-GGG--TTSEEEEEEEEEEE-----S-----S----SHHHHHHHHHHHHHHHHH----GGGGSHHHHHHHHHH-SS-EESS-SGGG--S-GGGT-THHHHHHHHHT------HHHHHHHHHHHHHHHS---SSSHHHHHHHHHHHHHHTS--EE-TTSSSTTEEEEE-S-TTSS---EEEEEEEE--TTSSSPPHHHHHHHHHHHHHTSGGGHHHHHHS---EEEEEEETTEEEEEEEEESSSEEEEESS-BEE-S--SSHHHHHHHHHHHHHHHHHHHHHHHHHHHHHHSTT--PPP-TTTTS-S--EEEETTEEEEEEEEEES-SSTT-EEEEEEETT--EEEEEEES---HHHHHHHHTTTSSPPB-SSS-EEETTTEEEEEEE--SEEHHHHHHH-TT--GGGGHHHHHHHHHHHHHHHHTTEE----SGGGEEE-TTS-EEE---SS-EETTT-B--TT----GGG-PPTT--TTPBP-HHHHHHHHHHHH-S--SS-----

Organism: NCBI:txid1423351